Protein AF-A0A0D1M1W9-F1 (afdb_monomer)

Nearest PDB structures (foldseek):
  8r5s-assembly1_B  TM=3.677E-01  e=4.700E-01  unidentified
  8snb-assembly1_1G  TM=4.280E-01  e=1.128E+00  Strongylocentrotus purpuratus
  8snb-assembly1_8F  TM=6.074E-01  e=5.890E+00  Strongylocentrotus purpuratus
  8to0-assembly1_z3  TM=3.118E-01  e=8.424E-01  Mus musculus
  8otz-assembly1_DW  TM=3.446E-01  e=8.691E+00  Bos taurus

Radius of gyration: 68.88 Å; Cα contacts (8 Å, |Δi|>4): 2007; chains: 1; bounding box: 196×87×251 Å

Secondary structure (DSSP, 8-state):
---------------------------------------------------------------------------PPPPBGGG-SBTTTT--EEEEEGGGHHHHEEEEETT-EEEEEEETTEEEEEEEEE-SSTT-EEEEEESSPEETTS-EEEEEEEEES---BPPPTTT---B---SEEEEEEESS-GGGTTTSS-SGGGTTTS--SSSPPPTT-EEEEEE-S--TTS-TT--------SSSPPP---EEEEEEEB-TT-PBPPP-SSTTEEEE-TTTHHHHH--B-SS---TT--S-SBTTB-SEEEEEEEEEEEETTEEEEEEEETTSS-EEEEEEE-BTTBBSEEEEEEEEE-SSS---EEEEEEEEEEEPPEEEEEEEEE-TTSPBPTT-PPEEEEEETT-EEEEE-TTPPP--SSSEEEEEPPPBTTEEEEEEEETTTTB-SSPEEPPSSGGG-EEEEEEEE-EEEEEEEE-TTS-EEEEEEEEEE-STT----TTS--STTHHHHHHHHHHHHHHTTEEEEEEEESSTTS-SEEESSSTT----SS-EEEEEEEEE---EEEEEEEPPTT--HHHHHHHHHHHTTS--EEE---SS---S---PPPTT-EEEEE-TT--EEE--------PEEPTTS-EE--------SS---------B--------------------S--------S------------SS------------------------PPPTTTTSSTTSHHHHHHHHHHHH--SHHHHHHHHHHHHHHHHHHHHHHHHHHHHHHT---GGGTTSHHHHHHHHHHHHHHHHHHTT-S-HHHHHHHHHHHHHHHHHHHHHHHHHHHHHHHHHHHHHHHHHHHHHHHHHHHHHHHHHHHHSTT-HHHHHHHHHHHHHHHHHHHHHHHHHHHHHHGGG--SHHHHHHHHHHHHHHHHHHHHHHHHHHHHHHHHHHHHHHHHHHHHHHHHHHHHHHHHHHHHHHHHHHHHHHHHHHHHHHSTT-HHHHHHHHHHHHHHHHHHHHHHHHHHHHHHGGG--SHHHHHHHHHHHHHHHHHHHHHHHHHHHHHHHHHHHHHHHHHHHHHHHHHHHHHHHHHHHHHHHHHHHHHHHHHHHHHHSTT-HHHHHHHHHHHHHHHHHHHHHHHHHHHHHHHHH-SSHHHHHHHHHHHHHHHHHHHHHHHHHHHHHHHHHHHHHHHHHHHHHHHHHHHHHHHHHHHHHHHHHHHHHHTT-

Foldseek 3Di:
DDDDDDDDDDDDDDDDDDDDDDDDDDDDDDDDDDDDDDDDPDDDDDDDDDDDDDDDDDDDDDDDDPDDPPPPDDQDWFAAPQVFAALCVPDLWDKQFQVCLVVFKDKEFPQWDWDWDDDPRHIHIWIWQHALDAFGKMWMFGQFWDQQQWKKKWKKKWFFQDAWAWADADWFDTAFAFAWKWKKWAPDHRRCQRPAFGFDPSRSAADDPPGFGGAFMKIWTKGGDDDAQDAPQFFHWYYHYNPGTTRSTWIKTFMWTAHRRRHTHGDDYCPRIDIDGPVCCCQQQVKDAPDDHDSNAQEAPDSRHGGIIFIKMWIWHDDDQKIKIWIAGPVRNDIGIDIGGHDVVRSSITIIIMIGTRHPRHHTITMITGMMIIRADKEKAKEFEAEPVGHGDPPDDIGIYIYGQQAFEEEDDGPDRFDSPDRYGYHHHDDDPQKDWDAKAAFPVRHRDGTHRHHPDNNGRYMYTYIHGWAWEKEFEAEPQLHTQFIAPIDTDDDFDDAVQVVPPPDVVSVVSVVVSVVSSVVVAWDDWCFKAQDSRRPGTQGSDRRSHHDDSYYGYMYTYTHGHWWKKFKDKDAAPDDDPVRVVVRVVVVVLDDTMDTGDDPPPDPDDDPDDPPRMWMFMATPVRDTDDGDPDDDDDWDQDPVRWTFGDDDDDDPDDDDDDDDGDTDDDDYDDDDDDDDDDDDDDDDDDDDDDDDDDDDDDDDDDDDDDPDDDDDDDDDDDDDDDDDDDDDDDDDDDPPPLQQACPEPQLVVLVVQCVPDPDPVSNVVSVVSNVVSSVVQVVLQVVLLVLLVPDDPPLPCVPPQLVVLNVLLVVLSVCNRNNRHGSVSSVVSSVSNVVSSVVQVVVLVVLLVVLLVLLVVLLVLLVVLLVLLVVLLVLLVVLCVLVPPPVLSVVLSVLSVVLSVLSVVLNVLSVVLSVCSVVDSHSVSSVVSSVSSVVSSVSNVVSSVSSVVSSVVSVVVQVVLLVVLLVVLLVLLVVLLVLLVVLLVLLVVLLVLLVVLCVLVVPDPLSVVLSVQSVVLSVLSVVLSVQSVVLNVCSVVDDGSVSSVVSSVSSVVSSVSSVVSSVSSVVSSVRSVVVQVVVLVVLLVVLLVLLVVLLVVLVVLLVLLVVLLVLLVVLCVLVPPDPLSVVLSVLSVVLSVLSVVLSVQSVVLSVQSVPDPGSVSVVVSSVSSVVSSVSSNVSSVSSVVSSVRSVVVSVVVVVVVVVVVVVVVVVVVVVVVVVVVVVVVVVVVVD

Structure (mmCIF, N/CA/C/O backbone):
data_AF-A0A0D1M1W9-F1
#
_entry.id   AF-A0A0D1M1W9-F1
#
loop_
_atom_site.group_PDB
_atom_site.id
_atom_site.type_symbol
_atom_site.label_atom_id
_atom_site.label_alt_id
_atom_site.label_comp_id
_atom_site.label_asym_id
_atom_site.label_entity_id
_atom_site.label_seq_id
_atom_site.pdbx_PDB_ins_code
_atom_site.Cartn_x
_atom_site.Cartn_y
_atom_site.Cartn_z
_atom_site.occupancy
_atom_site.B_iso_or_equiv
_atom_site.auth_seq_id
_atom_site.auth_comp_id
_atom_site.auth_asym_id
_atom_site.auth_atom_id
_atom_site.pdbx_PDB_model_num
ATOM 1 N N . MET A 1 1 ? -2.662 -47.497 5.600 1.00 35.19 1 MET A N 1
ATOM 2 C CA . MET A 1 1 ? -2.460 -48.703 6.442 1.00 35.19 1 MET A CA 1
ATOM 3 C C . MET A 1 1 ? -0.996 -49.096 6.276 1.00 35.19 1 MET A C 1
ATOM 5 O O . MET A 1 1 ? -0.495 -48.816 5.199 1.00 35.19 1 MET A O 1
ATOM 9 N N . GLU A 1 2 ? -0.345 -49.664 7.303 1.00 32.19 2 GLU A N 1
ATOM 10 C CA . GLU A 1 2 ? 1.133 -49.651 7.502 1.00 32.19 2 GLU A CA 1
ATOM 11 C C . GLU A 1 2 ? 1.659 -48.233 7.826 1.00 32.19 2 GLU A C 1
ATOM 13 O O . GLU A 1 2 ? 1.337 -47.288 7.114 1.00 32.19 2 GLU A O 1
ATOM 18 N N . LYS A 1 3 ? 2.343 -47.923 8.940 1.00 35.00 3 LYS A N 1
ATOM 19 C CA . LYS A 1 3 ? 2.763 -48.664 10.156 1.00 35.00 3 LYS A CA 1
ATOM 20 C C . LYS A 1 3 ? 4.053 -49.512 10.102 1.00 35.00 3 LYS A C 1
ATOM 22 O O . LYS A 1 3 ? 3.972 -50.733 10.041 1.00 35.00 3 LYS A O 1
ATOM 27 N N . ASN A 1 4 ? 5.207 -48.845 10.222 1.00 31.33 4 ASN A N 1
ATOM 28 C CA . ASN A 1 4 ? 6.340 -49.133 11.139 1.00 31.33 4 ASN A CA 1
ATOM 29 C C . ASN A 1 4 ? 7.477 -48.132 10.822 1.00 31.33 4 ASN A C 1
ATOM 31 O O . ASN A 1 4 ? 7.786 -47.922 9.657 1.00 31.33 4 ASN A O 1
ATOM 35 N N . ASP A 1 5 ? 7.979 -47.315 11.748 1.00 31.59 5 ASP A N 1
ATOM 36 C CA . ASP A 1 5 ? 8.754 -47.579 12.981 1.00 31.59 5 ASP A CA 1
ATOM 37 C C . ASP A 1 5 ? 10.281 -47.717 12.780 1.00 31.59 5 ASP A C 1
ATOM 39 O O . ASP A 1 5 ? 10.784 -48.680 12.213 1.00 31.59 5 ASP A O 1
ATOM 43 N N . PHE A 1 6 ? 10.990 -46.756 13.388 1.00 26.88 6 PHE A N 1
ATOM 44 C CA . PHE A 1 6 ? 12.354 -46.807 13.938 1.00 26.88 6 PHE A CA 1
ATOM 45 C C . PHE A 1 6 ? 13.561 -47.246 13.079 1.00 26.88 6 PHE A C 1
ATOM 47 O O . PHE A 1 6 ? 13.914 -48.420 13.007 1.00 26.88 6 PHE A O 1
ATOM 54 N N . ALA A 1 7 ? 14.400 -46.253 12.755 1.00 30.12 7 ALA A N 1
ATOM 55 C CA . ALA A 1 7 ? 15.858 -46.379 12.868 1.00 30.12 7 ALA A CA 1
ATOM 56 C C . ALA A 1 7 ? 16.458 -45.126 13.544 1.00 30.12 7 ALA A C 1
ATOM 58 O O . ALA A 1 7 ? 16.320 -44.008 13.057 1.00 30.12 7 ALA A O 1
ATOM 59 N N . LYS A 1 8 ? 17.106 -45.313 14.701 1.00 29.50 8 LYS A N 1
ATOM 60 C CA . LYS A 1 8 ? 17.846 -44.279 15.452 1.00 29.50 8 LYS A CA 1
ATOM 61 C C . LYS A 1 8 ? 19.332 -44.314 15.062 1.00 29.50 8 LYS A C 1
ATOM 63 O O . LYS A 1 8 ? 19.862 -45.414 14.942 1.00 29.50 8 LYS A O 1
ATOM 68 N N . ALA A 1 9 ? 20.024 -43.167 15.094 1.00 30.64 9 ALA A N 1
ATOM 69 C CA . ALA A 1 9 ? 20.958 -42.806 16.189 1.00 30.64 9 ALA A CA 1
ATOM 70 C C . ALA A 1 9 ? 22.196 -41.976 15.767 1.00 30.64 9 ALA A C 1
ATOM 72 O O . ALA A 1 9 ? 22.865 -42.324 14.803 1.00 30.64 9 ALA A O 1
ATOM 73 N N . ASN A 1 10 ? 22.590 -41.056 16.672 1.00 31.59 10 ASN A N 1
ATOM 74 C CA . ASN A 1 10 ? 23.969 -40.595 16.972 1.00 31.59 10 ASN A CA 1
ATOM 75 C C . ASN A 1 10 ? 24.732 -39.741 15.931 1.00 31.59 10 ASN A C 1
ATOM 77 O O . ASN A 1 10 ? 24.604 -39.957 14.738 1.00 31.59 10 ASN A O 1
ATOM 81 N N . THR A 1 11 ? 25.591 -38.768 16.292 1.00 29.55 11 THR A N 1
ATOM 82 C CA . THR A 1 11 ? 26.096 -38.176 17.577 1.00 29.55 11 THR A CA 1
ATOM 83 C C . THR A 1 11 ? 26.602 -36.743 17.262 1.00 29.55 11 THR A C 1
ATOM 85 O O . THR A 1 11 ? 26.984 -36.527 16.120 1.00 29.55 11 THR A O 1
ATOM 88 N N . GLN A 1 12 ? 26.738 -35.731 18.138 1.00 29.47 12 GLN A N 1
ATOM 89 C CA . GLN A 1 12 ? 26.543 -35.506 19.593 1.00 29.47 12 GLN A CA 1
ATOM 90 C C . GLN A 1 12 ? 26.254 -33.986 19.807 1.00 29.47 12 GLN A C 1
ATOM 92 O O . GLN A 1 12 ? 26.530 -33.192 18.919 1.00 29.47 12 GLN A O 1
ATOM 97 N N . GLN A 1 13 ? 25.547 -33.525 20.850 1.00 30.16 13 GLN A N 1
ATOM 98 C CA . GLN A 1 13 ? 26.060 -32.999 22.147 1.00 30.16 13 GLN A CA 1
ATOM 99 C C . GLN A 1 13 ? 27.366 -32.169 22.064 1.00 30.16 13 GLN A C 1
ATOM 101 O O . GLN A 1 13 ? 28.331 -32.616 21.465 1.00 30.16 13 GLN A O 1
ATOM 106 N N . ALA A 1 14 ? 27.532 -31.001 22.696 1.00 31.69 14 ALA A N 1
ATOM 107 C CA . ALA A 1 14 ? 26.959 -30.433 23.933 1.00 31.69 14 ALA A CA 1
ATOM 108 C C . ALA A 1 14 ? 27.249 -28.897 23.973 1.00 31.69 14 ALA A C 1
ATOM 110 O O . ALA A 1 14 ? 28.055 -28.446 23.170 1.00 31.69 14 ALA A O 1
ATOM 111 N N . LYS A 1 15 ? 26.752 -28.014 24.865 1.00 29.53 15 LYS A N 1
ATOM 112 C CA . LYS A 1 15 ? 25.873 -28.026 26.071 1.00 29.53 15 LYS A CA 1
ATOM 113 C C . LYS A 1 15 ? 25.533 -26.550 26.408 1.00 29.53 15 LYS A C 1
ATOM 115 O O . LYS A 1 15 ? 26.436 -25.739 26.288 1.00 29.53 15 LYS A O 1
ATOM 120 N N . HIS A 1 16 ? 24.366 -26.228 26.989 1.00 26.45 16 HIS A N 1
ATOM 121 C CA . HIS A 1 16 ? 24.239 -25.395 28.214 1.00 26.45 16 HIS A CA 1
ATOM 122 C C . HIS A 1 16 ? 22.791 -25.408 28.750 1.00 26.45 16 HIS A C 1
ATOM 124 O O . HIS A 1 16 ? 21.833 -25.458 27.989 1.00 26.45 16 HIS A O 1
ATOM 130 N N . ARG A 1 17 ? 22.635 -25.434 30.082 1.00 26.19 17 ARG A N 1
ATOM 131 C CA . ARG A 1 17 ? 21.345 -25.564 30.790 1.00 26.19 17 ARG A CA 1
ATOM 132 C C . ARG A 1 17 ? 20.816 -24.197 31.233 1.00 26.19 17 ARG A C 1
ATOM 134 O O . ARG A 1 17 ? 21.613 -23.387 31.701 1.00 26.19 17 ARG A O 1
ATOM 141 N N . ARG A 1 18 ? 19.491 -24.030 31.295 1.00 25.98 18 ARG A N 1
ATOM 142 C CA . ARG A 1 18 ? 18.829 -23.235 32.348 1.00 25.98 18 ARG A CA 1
ATOM 143 C C . ARG A 1 18 ? 17.711 -24.070 32.975 1.00 25.98 18 ARG A C 1
ATOM 145 O O . ARG A 1 18 ? 17.101 -24.891 32.299 1.00 25.98 18 ARG A O 1
ATOM 152 N N . MET A 1 19 ? 17.564 -23.956 34.292 1.00 23.31 19 MET A N 1
ATOM 153 C CA . MET A 1 19 ? 16.685 -24.799 35.108 1.00 23.31 19 MET A CA 1
ATOM 154 C C . MET A 1 19 ? 15.285 -24.199 35.205 1.00 23.31 19 MET A C 1
ATOM 156 O O . MET A 1 19 ? 15.150 -22.993 35.384 1.00 23.31 19 MET A O 1
ATOM 160 N N . TRP A 1 20 ? 14.268 -25.060 35.194 1.00 21.84 20 TRP A N 1
ATOM 161 C CA . TRP A 1 20 ? 13.019 -24.780 35.898 1.00 21.84 20 TRP A CA 1
ATOM 162 C C . TRP A 1 20 ? 13.260 -24.865 37.409 1.00 21.84 20 TRP A C 1
ATOM 164 O O . TRP A 1 20 ? 13.904 -25.805 37.878 1.00 21.84 20 TRP A O 1
ATOM 174 N N . VAL A 1 21 ? 12.701 -23.919 38.163 1.00 23.31 21 VAL A N 1
ATOM 175 C CA . VAL A 1 21 ? 12.496 -24.031 39.611 1.00 23.31 21 VAL A CA 1
ATOM 176 C C . VAL A 1 21 ? 11.082 -23.546 39.908 1.00 23.31 21 VAL A C 1
ATOM 178 O O . VAL A 1 21 ? 10.746 -22.403 39.615 1.00 23.31 21 VAL A O 1
ATOM 181 N N . THR A 1 22 ? 10.269 -24.419 40.496 1.00 31.30 22 THR A N 1
ATOM 182 C CA . THR A 1 22 ? 8.905 -24.120 40.944 1.00 31.30 22 THR A CA 1
ATOM 183 C C . THR A 1 22 ? 8.871 -24.175 42.469 1.00 31.30 22 THR A C 1
ATOM 185 O O . THR A 1 22 ? 9.032 -25.256 43.027 1.00 31.30 22 THR A O 1
ATOM 188 N N . ALA A 1 23 ? 8.702 -23.019 43.118 1.00 26.28 23 ALA A N 1
ATOM 189 C CA . ALA A 1 23 ? 8.262 -22.793 44.507 1.00 26.28 23 ALA A CA 1
ATOM 190 C C . ALA A 1 23 ? 8.561 -21.321 44.867 1.00 26.28 23 ALA A C 1
ATOM 192 O O . ALA A 1 23 ? 9.644 -20.838 44.557 1.00 26.28 23 ALA A O 1
ATOM 193 N N . GLY A 1 24 ? 7.698 -20.561 45.537 1.00 23.81 24 GLY A N 1
ATOM 194 C CA . GLY A 1 24 ? 6.310 -20.810 45.925 1.00 23.81 24 GLY A CA 1
ATOM 195 C C . GLY A 1 24 ? 5.751 -19.553 46.603 1.00 23.81 24 GLY A C 1
ATOM 196 O O . GLY A 1 24 ? 6.483 -18.871 47.319 1.00 23.81 24 GLY A O 1
ATOM 197 N N . MET A 1 25 ? 4.480 -19.220 46.370 1.00 23.59 25 MET A N 1
ATOM 198 C CA . MET A 1 25 ? 3.823 -18.105 47.062 1.00 23.59 25 MET A CA 1
ATOM 199 C C . MET A 1 25 ? 3.428 -18.521 48.482 1.00 23.59 25 MET A C 1
ATOM 201 O O . MET A 1 25 ? 2.660 -19.462 48.666 1.00 23.59 25 MET A O 1
ATOM 205 N N . THR A 1 26 ? 3.892 -17.772 49.480 1.00 25.50 26 THR A N 1
ATOM 206 C CA . THR A 1 26 ? 3.342 -17.781 50.844 1.00 25.50 26 THR A CA 1
ATOM 207 C C . THR A 1 26 ? 3.127 -16.347 51.298 1.00 25.50 26 THR A C 1
ATOM 209 O O . THR A 1 26 ? 4.056 -15.543 51.267 1.00 25.50 26 THR A O 1
ATOM 212 N N . ALA A 1 27 ? 1.898 -16.032 51.700 1.00 27.72 27 ALA A N 1
ATOM 213 C CA . ALA A 1 27 ? 1.485 -14.697 52.114 1.00 27.72 27 ALA A CA 1
ATOM 214 C C . ALA A 1 27 ? 1.950 -14.345 53.537 1.00 27.72 27 ALA A C 1
ATOM 216 O O . ALA A 1 27 ? 1.935 -15.212 54.412 1.00 27.72 27 ALA A O 1
ATOM 217 N N . LEU A 1 28 ? 2.234 -13.058 53.787 1.00 21.28 28 LEU A N 1
ATOM 218 C CA . LEU A 1 28 ? 1.908 -12.412 55.065 1.00 21.28 28 LEU A CA 1
ATOM 219 C C . LEU A 1 28 ? 1.826 -10.870 54.952 1.00 21.28 28 LEU A C 1
ATOM 221 O O . LEU A 1 28 ? 2.777 -10.206 54.552 1.00 21.28 28 LEU A O 1
ATOM 225 N N . THR A 1 29 ? 0.651 -10.358 55.325 1.00 23.97 29 THR A N 1
ATOM 226 C CA . THR A 1 29 ? 0.277 -9.083 55.991 1.00 23.97 29 THR A CA 1
ATOM 227 C C . THR A 1 29 ? 1.443 -8.276 56.628 1.00 23.97 29 THR A C 1
ATOM 229 O O . THR A 1 29 ? 2.391 -8.874 57.122 1.00 23.97 29 THR A O 1
ATOM 232 N N . VAL A 1 30 ? 1.458 -6.932 56.750 1.00 25.84 30 VAL A N 1
ATOM 233 C CA . VAL A 1 30 ? 0.397 -5.942 57.085 1.00 25.84 30 VAL A CA 1
ATOM 234 C C . VAL A 1 30 ? 0.710 -4.556 56.476 1.00 25.84 30 VAL A C 1
ATOM 236 O O . VAL A 1 30 ? 1.874 -4.184 56.375 1.00 25.84 30 VAL A O 1
ATOM 239 N N . GLY A 1 31 ? -0.320 -3.787 56.095 1.00 23.44 31 GLY A N 1
ATOM 240 C CA . GLY A 1 31 ? -0.188 -2.534 55.334 1.00 23.44 31 GLY A CA 1
ATOM 241 C C . GLY A 1 31 ? 0.051 -1.213 56.085 1.00 23.44 31 GLY A C 1
ATOM 242 O O . GLY A 1 31 ? 0.270 -1.171 57.293 1.00 23.44 31 GLY A O 1
ATOM 243 N N . ALA A 1 32 ? -0.052 -0.121 55.318 1.00 24.72 32 ALA A N 1
ATOM 244 C CA . ALA A 1 32 ? -0.310 1.248 55.769 1.00 24.72 32 ALA A CA 1
ATOM 245 C C . ALA A 1 32 ? -0.929 2.071 54.615 1.00 24.72 32 ALA A C 1
ATOM 247 O O . ALA A 1 32 ? -0.526 1.937 53.463 1.00 24.72 32 ALA A O 1
ATOM 248 N N . SER A 1 33 ? -1.919 2.904 54.930 1.00 24.53 33 SER A N 1
ATOM 249 C CA . SER A 1 33 ? -2.661 3.792 54.016 1.00 24.53 33 SER A CA 1
ATOM 250 C C . SER A 1 33 ? -1.953 5.129 53.753 1.00 24.53 33 SER A C 1
ATOM 252 O O . SER A 1 33 ? -1.326 5.616 54.687 1.00 24.53 33 SER A O 1
ATOM 254 N N . VAL A 1 34 ? -2.207 5.795 52.611 1.00 24.09 34 VAL A N 1
ATOM 255 C CA . VAL A 1 34 ? -2.674 7.210 52.528 1.00 24.09 34 VAL A CA 1
ATOM 256 C C . VAL A 1 34 ? -3.257 7.523 51.127 1.00 24.09 34 VAL A C 1
ATOM 258 O O . VAL A 1 34 ? -2.699 7.143 50.108 1.00 24.09 34 VAL A O 1
ATOM 261 N N . ALA A 1 35 ? -4.388 8.235 51.158 1.00 25.69 35 ALA A N 1
ATOM 262 C CA . ALA A 1 35 ? -5.259 8.817 50.126 1.00 25.69 35 ALA A CA 1
ATOM 263 C C . ALA A 1 35 ? -4.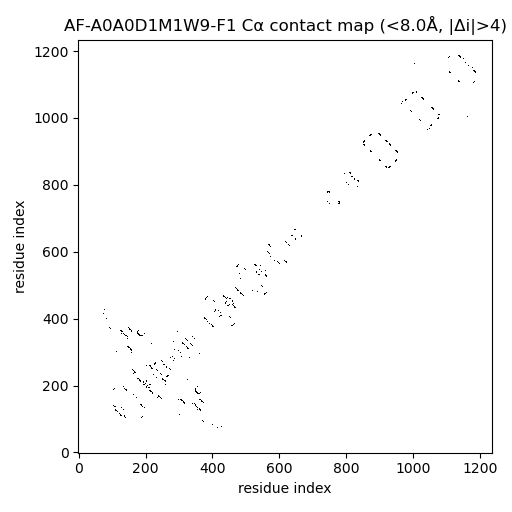731 9.232 48.726 1.00 25.69 35 ALA A C 1
ATOM 265 O O . ALA A 1 35 ? -3.692 9.874 48.587 1.00 25.69 35 ALA A O 1
ATOM 266 N N . GLY A 1 36 ? -5.615 9.045 47.733 1.00 23.83 36 GLY A N 1
ATOM 267 C CA . GLY A 1 36 ? -5.813 9.911 46.556 1.00 23.83 36 GLY A CA 1
ATOM 268 C C . GLY A 1 36 ? -7.254 10.476 46.568 1.00 23.83 36 GLY A C 1
ATOM 269 O O . GLY A 1 36 ? -8.095 9.897 47.258 1.00 23.83 36 GLY A O 1
ATOM 270 N N . PRO A 1 37 ? -7.544 11.621 45.918 1.00 31.91 37 PRO A N 1
ATOM 271 C CA . PRO A 1 37 ? -8.688 12.457 46.284 1.00 31.91 37 PRO A CA 1
ATOM 272 C C . PRO A 1 37 ? -10.048 12.002 45.741 1.00 31.91 37 PRO A C 1
ATOM 274 O O . PRO A 1 37 ? -10.193 11.511 44.625 1.00 31.91 37 PRO A O 1
ATOM 277 N N . GLU A 1 38 ? -11.045 12.269 46.571 1.00 25.73 38 GLU A N 1
ATOM 278 C CA . GLU A 1 38 ? -12.472 12.037 46.394 1.00 25.73 38 GLU A CA 1
ATOM 279 C C . GLU A 1 38 ? -13.109 13.167 45.557 1.00 25.73 38 GLU A C 1
ATOM 281 O O . GLU A 1 38 ? -12.855 14.345 45.813 1.00 25.73 38 GLU A O 1
ATOM 286 N N . ILE A 1 39 ? -13.957 12.826 44.580 1.00 26.89 39 ILE A N 1
ATOM 287 C CA . ILE A 1 39 ? -14.916 13.766 43.977 1.00 26.89 39 ILE A CA 1
ATOM 288 C C . ILE A 1 39 ? -16.311 13.171 44.170 1.00 26.89 39 ILE A C 1
ATOM 290 O O . ILE A 1 39 ? -16.714 12.263 43.446 1.00 26.89 39 ILE A O 1
ATOM 294 N N . LEU A 1 40 ? -17.037 13.689 45.166 1.00 25.69 40 LEU A N 1
ATOM 295 C CA . LEU A 1 40 ? -18.496 13.600 45.193 1.00 25.69 40 LEU A CA 1
ATOM 296 C C . LEU A 1 40 ? -19.038 14.427 44.026 1.00 25.69 40 LEU A C 1
ATOM 298 O O . LEU A 1 40 ? -18.644 15.584 43.874 1.00 25.69 40 LEU A O 1
ATOM 302 N N . ASP A 1 41 ? -20.001 13.878 43.291 1.00 27.92 41 ASP A N 1
ATOM 303 C CA . ASP A 1 41 ? -20.939 14.691 42.518 1.00 27.92 41 ASP A CA 1
ATOM 304 C C . ASP A 1 41 ? -22.270 14.701 43.285 1.00 27.92 41 ASP A C 1
ATOM 306 O O . ASP A 1 41 ? -22.981 13.696 43.375 1.00 27.92 41 ASP A O 1
ATOM 310 N N . GLU A 1 42 ? -22.538 15.814 43.970 1.00 26.59 42 GLU A N 1
ATOM 311 C CA . GLU A 1 42 ? -23.671 15.962 44.883 1.00 26.59 42 GLU A CA 1
ATOM 312 C C . GLU A 1 42 ? -24.929 16.372 44.103 1.00 26.59 42 GLU A C 1
ATOM 314 O O . GLU A 1 42 ? -25.003 17.455 43.520 1.00 26.59 42 GLU A O 1
ATOM 319 N N . VAL A 1 43 ? -25.958 15.521 44.118 1.00 29.52 43 VAL A N 1
ATOM 320 C CA . VAL A 1 43 ? -27.257 15.837 43.509 1.00 29.52 43 VAL A CA 1
ATOM 321 C C . VAL A 1 43 ? -27.964 16.918 44.332 1.00 29.52 43 VAL A C 1
ATOM 323 O O . VAL A 1 43 ? -28.601 16.622 45.342 1.00 29.52 43 VAL A O 1
ATOM 326 N N . GLN A 1 44 ? -27.907 18.167 43.865 1.00 26.56 44 GLN A N 1
ATOM 327 C CA . GLN A 1 44 ? -28.711 19.278 44.382 1.00 26.56 44 GLN A CA 1
ATOM 328 C C . GLN A 1 44 ? -29.700 19.778 43.324 1.00 26.56 44 GLN A C 1
ATOM 330 O O . GLN A 1 44 ? -29.335 20.290 42.266 1.00 26.56 44 GLN A O 1
ATOM 335 N N . THR A 1 45 ? -30.987 19.629 43.629 1.00 31.41 45 THR A N 1
ATOM 336 C CA . THR A 1 45 ? -32.106 20.171 42.853 1.00 31.41 45 THR A CA 1
ATOM 337 C C . THR A 1 45 ? -32.432 21.600 43.281 1.00 31.41 45 THR A C 1
ATOM 339 O O . THR A 1 45 ? -32.815 21.794 44.433 1.00 31.41 45 THR A O 1
ATOM 342 N N . GLU A 1 46 ? -32.469 22.560 42.353 1.00 27.58 46 GLU A N 1
ATOM 343 C CA . GLU A 1 46 ? -33.257 23.791 42.532 1.00 27.58 46 GLU A CA 1
ATOM 344 C C . GLU A 1 46 ? -34.109 24.132 41.295 1.00 27.58 46 GLU A C 1
ATOM 346 O O . GLU A 1 46 ? -33.742 23.886 40.146 1.00 27.58 46 GLU A O 1
ATOM 351 N N . LEU A 1 47 ? -35.300 24.673 41.565 1.00 32.44 47 LEU A N 1
ATOM 352 C CA . LEU A 1 47 ? -36.353 25.037 40.610 1.00 32.44 47 LEU A CA 1
ATOM 353 C C . LEU A 1 47 ? -36.314 26.550 40.330 1.00 32.44 47 LEU A C 1
ATOM 355 O O . LEU A 1 47 ? -36.174 27.321 41.277 1.00 32.44 47 LEU A O 1
ATOM 359 N N . GLY A 1 48 ? -36.546 27.015 39.088 1.00 25.02 48 GLY A N 1
ATOM 360 C CA . GLY A 1 48 ? -36.546 28.473 38.851 1.00 25.02 48 GLY A CA 1
ATOM 361 C C . GLY A 1 48 ? -36.873 29.053 37.463 1.00 25.02 48 GLY A C 1
ATOM 362 O O . GLY A 1 48 ? -36.055 29.779 36.920 1.00 25.02 48 GLY A O 1
ATOM 363 N N . ASN A 1 49 ? -38.118 28.888 36.995 1.00 27.48 49 ASN A N 1
ATOM 364 C CA . ASN A 1 49 ? -38.898 29.865 36.191 1.00 27.48 49 ASN A CA 1
ATOM 365 C C . ASN A 1 49 ? -38.607 30.196 34.692 1.00 27.48 49 ASN A C 1
ATOM 367 O O . ASN A 1 49 ? -37.554 30.689 34.308 1.00 27.48 49 ASN A O 1
ATOM 371 N N . ASN A 1 50 ? -39.725 30.164 33.940 1.00 27.83 50 ASN A N 1
ATOM 372 C CA . ASN A 1 50 ? -40.156 31.023 32.812 1.00 27.83 50 ASN A CA 1
ATOM 373 C C . ASN A 1 50 ? -39.776 30.737 31.333 1.00 27.83 50 ASN A C 1
ATOM 375 O O . ASN A 1 50 ? -38.934 31.422 30.769 1.00 27.83 50 ASN A O 1
ATOM 379 N N . GLU A 1 51 ? -40.628 29.902 30.702 1.00 27.52 51 GLU A N 1
ATOM 380 C CA . GLU A 1 51 ? -41.378 30.130 29.429 1.00 27.52 51 GLU A CA 1
ATOM 381 C C . GLU A 1 51 ? -40.634 30.364 28.072 1.00 27.52 51 GLU A C 1
ATOM 383 O O . GLU A 1 51 ? -39.538 30.913 28.052 1.00 27.52 51 GLU A O 1
ATOM 388 N N . PRO A 1 52 ? -41.249 30.068 26.892 1.00 38.16 52 PRO A N 1
ATOM 389 C CA . PRO A 1 52 ? -42.555 29.444 26.663 1.00 38.16 52 PRO A CA 1
ATOM 390 C C . PRO A 1 52 ? -42.561 28.160 25.810 1.00 38.16 52 PRO A C 1
ATOM 392 O O . PRO A 1 52 ? -41.650 27.845 25.046 1.00 38.16 52 PRO A O 1
ATOM 395 N N . ARG A 1 53 ? -43.687 27.444 25.900 1.00 30.89 53 ARG A N 1
ATOM 396 C CA . ARG A 1 53 ? -44.032 26.268 25.082 1.00 30.89 53 ARG A CA 1
ATOM 397 C C . ARG A 1 53 ? -44.043 26.559 23.575 1.00 30.89 53 ARG A C 1
ATOM 399 O O . ARG A 1 53 ? -44.637 27.541 23.139 1.00 30.89 53 ARG A O 1
ATOM 406 N N . THR A 1 54 ? -43.637 25.568 22.780 1.00 29.02 54 THR A N 1
ATOM 407 C CA . THR A 1 54 ? -44.297 25.271 21.495 1.00 29.02 54 THR A CA 1
ATOM 408 C C . THR A 1 54 ? -44.845 23.843 21.509 1.00 29.02 54 THR A C 1
ATOM 410 O O . THR A 1 54 ? -44.294 22.943 22.138 1.00 29.02 54 THR A O 1
ATOM 413 N N . THR A 1 55 ? -46.020 23.662 20.913 1.00 26.80 55 THR A N 1
ATOM 414 C CA . THR A 1 55 ? -46.822 22.434 20.982 1.00 26.80 55 THR A CA 1
ATOM 415 C C . THR A 1 55 ? -46.452 21.440 19.890 1.00 26.80 55 THR A C 1
ATOM 417 O O . THR A 1 55 ? -46.499 21.801 18.716 1.00 26.80 55 THR A O 1
ATOM 420 N N . VAL A 1 56 ? -46.256 20.171 20.254 1.00 26.83 56 VAL A N 1
ATOM 421 C CA . VAL A 1 56 ? -46.379 19.043 19.317 1.00 26.83 56 VAL A CA 1
ATOM 422 C C . VAL A 1 56 ? -47.573 18.188 19.732 1.00 26.83 56 VAL A C 1
ATOM 424 O O . VAL A 1 56 ? -47.798 17.919 20.913 1.00 26.83 56 VAL A O 1
ATOM 427 N N . THR A 1 57 ? -48.390 17.832 18.747 1.00 27.64 57 THR A N 1
ATOM 428 C CA . THR A 1 57 ? -49.643 17.098 18.911 1.00 27.64 57 THR A CA 1
ATOM 429 C C . THR A 1 57 ? -49.419 15.642 19.300 1.00 27.64 57 THR A C 1
ATOM 431 O O . THR A 1 57 ? -48.551 14.960 18.764 1.00 27.64 57 THR A O 1
ATOM 434 N N . LYS A 1 58 ? -50.266 15.164 20.212 1.00 27.45 58 LYS A N 1
ATOM 435 C CA . LYS A 1 58 ? -50.367 13.766 20.626 1.00 27.45 58 LYS A CA 1
ATOM 436 C C . LYS A 1 58 ? -50.891 12.918 19.465 1.00 27.45 58 LYS A C 1
ATOM 438 O O . LYS A 1 58 ? -52.033 13.125 19.062 1.00 27.45 58 LYS A O 1
ATOM 443 N N . ASP A 1 59 ? -50.110 11.942 19.017 1.00 27.27 59 ASP A N 1
ATOM 444 C CA . ASP A 1 59 ? -50.617 10.831 18.209 1.00 27.27 59 ASP A CA 1
ATOM 445 C C . ASP A 1 59 ? -50.289 9.480 18.865 1.00 27.27 59 ASP A C 1
ATOM 447 O O . ASP A 1 59 ? -49.445 9.397 19.761 1.00 27.27 59 ASP A O 1
ATOM 451 N N . SER A 1 60 ? -51.055 8.447 18.521 1.00 34.59 60 SER A N 1
ATOM 452 C CA . SER A 1 60 ? -51.348 7.336 19.434 1.00 34.59 60 SER A CA 1
ATOM 453 C C . SER A 1 60 ? -50.892 5.983 18.888 1.00 34.59 60 SER A C 1
ATOM 455 O O . SER A 1 60 ? -51.570 5.415 18.037 1.00 34.59 60 SER A O 1
ATOM 457 N N . SER A 1 61 ? -49.810 5.406 19.424 1.00 29.53 61 SER A N 1
ATOM 458 C CA . SER A 1 61 ? -49.524 3.957 19.356 1.00 29.53 61 SER A CA 1
ATOM 459 C C . SER A 1 61 ? -48.439 3.538 20.364 1.00 29.53 61 SER A C 1
ATOM 461 O O . SER A 1 61 ? -47.515 4.317 20.598 1.00 29.53 61 SER A O 1
ATOM 463 N N . PRO A 1 62 ? -48.528 2.342 20.981 1.00 35.44 62 PRO A N 1
ATOM 464 C CA . PRO A 1 62 ? -47.547 1.867 21.955 1.00 35.44 62 PRO A CA 1
ATOM 465 C C . PRO A 1 62 ? -46.460 0.946 21.357 1.00 35.44 62 PRO A C 1
ATOM 467 O O . PRO A 1 62 ? -46.749 0.112 20.505 1.00 35.44 62 PRO A O 1
ATOM 470 N N . LEU A 1 63 ? -45.269 1.015 21.971 1.00 31.27 63 LEU A N 1
ATOM 471 C CA . LEU A 1 63 ? -44.182 0.014 22.013 1.00 31.27 63 LEU A CA 1
ATOM 472 C C . LEU A 1 63 ? -43.222 -0.167 20.806 1.00 31.27 63 LEU A C 1
ATOM 474 O O . LEU A 1 63 ? -43.582 -0.105 19.639 1.00 31.27 63 LEU A O 1
ATOM 478 N N . VAL A 1 64 ? -41.982 -0.520 21.191 1.00 28.45 64 VAL A N 1
ATOM 479 C CA . VAL A 1 64 ? -40.843 -1.079 20.419 1.00 28.45 64 VAL A CA 1
ATOM 480 C C . VAL A 1 64 ? -39.986 -0.136 19.548 1.00 28.45 64 VAL A C 1
ATOM 482 O O . VAL A 1 64 ? -39.985 -0.219 18.323 1.00 28.45 64 VAL A O 1
ATOM 485 N N . LYS A 1 65 ? -39.091 0.622 20.203 1.00 25.55 65 LYS A N 1
ATOM 486 C CA . LYS A 1 65 ? -37.621 0.459 20.053 1.00 25.55 65 LYS A CA 1
ATOM 487 C C . LYS A 1 65 ? -36.863 1.323 21.074 1.00 25.55 65 LYS A C 1
ATOM 489 O O . LYS A 1 65 ? -36.832 2.542 20.946 1.00 25.55 65 LYS A O 1
ATOM 494 N N . VAL A 1 66 ? -36.197 0.699 22.049 1.00 30.98 66 VAL A N 1
ATOM 495 C CA . VAL A 1 66 ? -35.087 1.354 22.767 1.00 30.98 66 VAL A CA 1
ATOM 496 C C . VAL A 1 66 ? -33.845 1.121 21.918 1.00 30.98 66 VAL A C 1
ATOM 498 O O . VAL A 1 66 ? -33.256 0.047 21.934 1.00 30.98 66 VAL A O 1
ATOM 501 N N . GLY A 1 67 ? -33.534 2.099 21.077 1.00 33.69 67 GLY A N 1
ATOM 502 C CA . GLY A 1 67 ? -32.492 1.986 20.064 1.00 33.69 67 GLY A CA 1
ATOM 503 C C . GLY A 1 67 ? -32.374 3.293 19.301 1.00 33.69 67 GLY A C 1
ATOM 504 O O . GLY A 1 67 ? -32.928 3.400 18.212 1.00 33.69 67 GLY A O 1
ATOM 505 N N . ASN A 1 68 ? -31.762 4.280 19.967 1.00 27.88 68 ASN A N 1
ATOM 506 C CA . ASN A 1 68 ? -31.063 5.462 19.441 1.00 27.88 68 ASN A CA 1
ATOM 507 C C . ASN A 1 68 ? -30.899 6.495 20.574 1.00 27.88 68 ASN A C 1
ATOM 509 O O . ASN A 1 68 ? -31.598 7.507 20.615 1.00 27.88 68 ASN A O 1
ATOM 513 N N . VAL A 1 69 ? -29.945 6.268 21.487 1.00 25.97 69 VAL A N 1
ATOM 514 C CA . VAL A 1 69 ? -29.355 7.390 22.238 1.00 25.97 69 VAL A CA 1
ATOM 515 C C . VAL A 1 69 ? -28.380 8.071 21.285 1.00 25.97 69 VAL A C 1
ATOM 517 O O . VAL A 1 69 ? -27.219 7.690 21.164 1.00 25.97 69 VAL A O 1
ATOM 520 N N . LEU A 1 70 ? -28.900 9.037 20.531 1.00 27.31 70 LEU A N 1
ATOM 521 C CA . LEU A 1 70 ? -28.119 9.821 19.586 1.00 27.31 70 LEU A CA 1
ATOM 522 C C . LEU A 1 70 ? -27.250 10.815 20.372 1.00 27.31 70 LEU A C 1
ATOM 524 O O . LEU A 1 70 ? -27.712 11.903 20.726 1.00 27.31 70 LEU A O 1
ATOM 528 N N . PHE A 1 71 ? -25.996 10.446 20.652 1.00 28.77 71 PHE A N 1
ATOM 529 C CA . PHE A 1 71 ? -25.002 11.366 21.209 1.00 28.77 71 PHE A CA 1
ATOM 530 C C . PHE A 1 71 ? -24.762 12.517 20.227 1.00 28.77 71 PHE A C 1
ATOM 532 O O . PHE A 1 71 ? -23.973 12.422 19.289 1.00 28.77 71 PHE A O 1
ATOM 539 N N . SER A 1 72 ? -25.478 13.617 20.441 1.00 28.33 72 SER A N 1
ATOM 540 C CA . SER A 1 72 ? -25.385 14.807 19.604 1.00 28.33 72 SER A CA 1
ATOM 541 C C . SER A 1 72 ? -24.109 15.570 19.956 1.00 28.33 72 SER A C 1
ATOM 543 O O . SER A 1 72 ? -24.006 16.154 21.031 1.00 28.33 72 SER A O 1
ATOM 545 N N . SER A 1 73 ? -23.136 15.522 19.042 1.00 30.98 73 SER A N 1
ATOM 546 C CA . SER A 1 73 ? -21.912 16.335 19.015 1.00 30.98 73 SER A CA 1
ATOM 547 C C . SER A 1 73 ? -21.126 16.436 20.334 1.00 30.98 73 SER A C 1
ATOM 549 O O . SER A 1 73 ? -21.090 17.487 20.975 1.00 30.98 73 SER A O 1
ATOM 551 N N . ARG A 1 74 ? -20.346 15.395 20.657 1.00 27.06 74 ARG A N 1
ATOM 552 C CA . ARG A 1 74 ? -18.979 15.671 21.128 1.00 27.06 74 ARG A CA 1
ATOM 553 C C . ARG A 1 74 ? -18.162 16.079 19.906 1.00 27.06 74 ARG A C 1
ATOM 555 O O . ARG A 1 74 ? -18.201 15.376 18.900 1.00 27.06 74 ARG A O 1
ATOM 562 N N . THR A 1 75 ? -17.438 17.193 19.981 1.00 35.19 75 THR A N 1
ATOM 563 C CA . THR A 1 75 ? -16.439 17.550 18.966 1.00 35.19 75 THR A CA 1
ATOM 564 C C . THR A 1 75 ? -15.419 16.418 18.907 1.00 35.19 75 THR A C 1
ATOM 566 O O . THR A 1 75 ? -14.730 16.175 19.900 1.00 35.19 75 THR A O 1
ATOM 569 N N . ALA A 1 76 ? -15.361 15.690 17.792 1.00 42.31 76 ALA A N 1
ATOM 570 C CA . ALA A 1 76 ? -14.374 14.634 17.624 1.00 42.31 76 ALA A CA 1
ATOM 571 C C . ALA A 1 76 ? -12.975 15.259 17.698 1.00 42.31 76 ALA A C 1
ATOM 573 O O . ALA A 1 76 ? -12.703 16.265 17.036 1.00 42.31 76 ALA A O 1
ATOM 574 N N . ALA A 1 77 ? -12.097 14.686 18.523 1.00 55.03 77 ALA A N 1
ATOM 575 C CA . ALA A 1 77 ? -10.686 15.036 18.461 1.00 55.03 77 ALA A CA 1
ATOM 576 C C . ALA A 1 77 ? -10.179 14.723 17.045 1.00 55.03 77 ALA A C 1
ATOM 578 O O . ALA A 1 77 ? -10.614 13.740 16.447 1.00 55.03 77 ALA A O 1
ATOM 579 N N . ALA A 1 78 ? -9.300 15.569 16.505 1.00 57.66 78 ALA A N 1
ATOM 580 C CA . ALA A 1 78 ? -8.698 15.310 15.203 1.00 57.66 78 ALA A CA 1
ATOM 581 C C . ALA A 1 78 ? -8.052 13.921 15.208 1.00 57.66 78 ALA A C 1
ATOM 583 O O . ALA A 1 78 ? -7.284 13.612 16.120 1.00 57.66 78 ALA A O 1
ATOM 584 N N . GLU A 1 79 ? -8.357 13.098 14.208 1.00 72.25 79 GLU A N 1
ATOM 585 C CA . GLU A 1 79 ? -7.655 11.831 14.055 1.00 72.25 79 GLU A CA 1
ATOM 586 C C . GLU A 1 79 ? -6.178 12.094 13.765 1.00 72.25 79 GLU A C 1
ATOM 588 O O . GLU A 1 79 ? -5.795 13.067 13.105 1.00 72.25 79 GLU A O 1
ATOM 593 N N . THR A 1 80 ? -5.327 11.219 14.286 1.00 83.06 80 THR A N 1
ATOM 594 C CA . THR A 1 80 ? -3.895 11.274 14.024 1.00 83.06 80 THR A CA 1
ATOM 595 C C . THR A 1 80 ? -3.643 10.896 12.572 1.00 83.06 80 THR A C 1
ATOM 597 O O . THR A 1 80 ? -4.054 9.820 12.149 1.00 83.06 80 THR A O 1
ATOM 600 N N . ILE A 1 81 ? -2.924 11.741 11.823 1.00 86.00 81 ILE A N 1
ATOM 601 C CA . ILE A 1 81 ? -2.795 11.610 10.359 1.00 86.00 81 ILE A CA 1
ATOM 602 C C . ILE A 1 81 ? -2.262 10.235 9.895 1.00 86.00 81 ILE A C 1
ATOM 604 O O . ILE A 1 81 ? -2.595 9.784 8.811 1.00 86.00 81 ILE A O 1
ATOM 608 N N . ASN A 1 82 ? -1.489 9.535 10.733 1.00 86.06 82 ASN A N 1
ATOM 609 C CA . ASN A 1 82 ? -0.983 8.179 10.464 1.00 86.06 82 ASN A CA 1
ATOM 610 C C . ASN A 1 82 ? -2.067 7.092 10.369 1.00 86.06 82 ASN A C 1
ATOM 612 O O . ASN A 1 82 ? -1.812 6.043 9.787 1.00 86.06 82 ASN A O 1
ATOM 616 N N . ASN A 1 83 ? -3.234 7.311 10.978 1.00 82.00 83 ASN A N 1
ATOM 617 C CA . ASN A 1 83 ? -4.307 6.319 11.065 1.00 82.00 83 ASN A CA 1
ATOM 618 C C . ASN A 1 83 ? -5.350 6.502 9.950 1.00 82.00 83 ASN A C 1
ATOM 620 O O . ASN A 1 83 ? -6.249 5.679 9.802 1.00 82.00 83 ASN A O 1
ATOM 624 N N . VAL A 1 84 ? -5.236 7.588 9.181 1.00 82.88 84 VAL A N 1
ATOM 625 C CA . VAL A 1 84 ? -6.141 7.930 8.088 1.00 82.88 84 VAL A CA 1
ATOM 626 C C . VAL A 1 84 ? -5.546 7.393 6.792 1.00 82.88 84 VAL A C 1
ATOM 628 O O . VAL A 1 84 ? -4.418 7.724 6.446 1.00 82.88 84 VAL A O 1
ATOM 631 N N . VAL A 1 85 ? -6.315 6.584 6.066 1.00 85.94 85 VAL A N 1
ATOM 632 C CA . VAL A 1 85 ? -5.982 6.136 4.697 1.00 85.94 85 VAL A CA 1
ATOM 633 C C . VAL A 1 85 ? -6.769 6.903 3.632 1.00 85.94 85 VAL A C 1
ATOM 635 O O . VAL A 1 85 ? -6.332 7.021 2.490 1.00 85.94 85 VAL A O 1
ATOM 638 N N . ASP A 1 86 ? -7.913 7.468 4.017 1.00 87.25 86 ASP A N 1
ATOM 639 C CA . ASP A 1 86 ? -8.789 8.271 3.171 1.00 87.25 86 ASP A CA 1
ATOM 640 C C . ASP A 1 86 ? -9.476 9.346 4.022 1.00 87.25 86 ASP A C 1
ATOM 642 O O . ASP A 1 86 ? -10.198 9.034 4.971 1.00 87.25 86 ASP A O 1
ATOM 646 N N . ALA A 1 87 ? -9.257 10.614 3.680 1.00 85.12 87 ALA A N 1
ATOM 647 C CA . ALA A 1 87 ? -9.824 11.756 4.389 1.00 85.12 87 ALA A CA 1
ATOM 648 C C . ALA A 1 87 ? -11.358 11.852 4.254 1.00 85.12 87 ALA A C 1
ATOM 650 O O . ALA A 1 87 ? -12.027 12.425 5.111 1.00 85.12 87 ALA A O 1
ATOM 651 N N . ASN A 1 88 ? -11.927 11.279 3.191 1.00 83.00 88 ASN A N 1
ATOM 652 C CA . ASN A 1 88 ? -13.360 11.276 2.906 1.00 83.00 88 ASN A CA 1
ATOM 653 C C . ASN A 1 88 ? -14.065 9.982 3.365 1.00 83.00 88 ASN A C 1
ATOM 655 O O . ASN A 1 88 ? -15.272 9.839 3.147 1.00 83.00 88 ASN A O 1
ATOM 659 N N . GLY A 1 89 ? -13.346 9.045 3.998 1.00 77.38 89 GLY A N 1
ATOM 660 C CA . GLY A 1 89 ? -13.914 7.812 4.557 1.00 77.38 89 GLY A CA 1
ATOM 661 C C . GLY A 1 89 ? -14.586 6.899 3.522 1.00 77.38 89 GLY A C 1
ATOM 662 O O . GLY A 1 89 ? -15.625 6.307 3.807 1.00 77.38 89 GLY A O 1
ATOM 663 N N . GLY A 1 90 ? -14.047 6.832 2.303 1.00 77.06 90 GLY A N 1
ATOM 664 C CA . GLY A 1 90 ? -14.564 6.061 1.172 1.00 77.06 90 GLY A CA 1
ATOM 665 C C . GLY A 1 90 ? -15.701 6.734 0.397 1.00 77.06 90 GLY A C 1
ATOM 666 O O . GLY A 1 90 ? -16.155 6.189 -0.612 1.00 77.06 90 GLY A O 1
ATOM 667 N N . ASN A 1 91 ? -16.195 7.900 0.834 1.00 77.56 91 ASN A N 1
ATOM 668 C CA . ASN A 1 91 ? -17.306 8.585 0.176 1.00 77.56 91 ASN A CA 1
ATOM 669 C C . ASN A 1 91 ? -16.840 9.734 -0.730 1.00 77.56 91 ASN A C 1
ATOM 671 O O . ASN A 1 91 ? -16.751 10.890 -0.316 1.00 77.56 91 ASN A O 1
ATOM 675 N N . HIS A 1 92 ? -16.645 9.411 -2.006 1.00 81.56 92 HIS A N 1
ATOM 676 C CA . HIS A 1 92 ? -16.289 10.370 -3.058 1.00 81.56 92 HIS A CA 1
ATOM 677 C C . HIS A 1 92 ? -17.490 10.783 -3.935 1.00 81.56 92 HIS A C 1
ATOM 679 O O . HIS A 1 92 ? -17.312 11.380 -4.995 1.00 81.56 92 HIS A O 1
ATOM 685 N N . SER A 1 93 ? -18.727 10.457 -3.535 1.00 83.19 93 SER A N 1
ATOM 686 C CA . SER A 1 93 ? -19.936 10.797 -4.301 1.00 83.19 93 SER A CA 1
ATOM 687 C C . SER A 1 93 ? -20.239 12.296 -4.243 1.00 83.19 93 SER A C 1
ATOM 689 O O . SER A 1 93 ? -20.308 12.884 -3.164 1.00 83.19 93 SER A O 1
ATOM 691 N N . PHE A 1 94 ? -20.527 12.910 -5.390 1.00 84.69 94 PHE A N 1
ATOM 692 C CA . PHE A 1 94 ? -20.856 14.329 -5.497 1.00 84.69 94 PHE A CA 1
ATOM 693 C C . PHE A 1 94 ? -22.007 14.593 -6.465 1.00 84.69 94 PHE A C 1
ATOM 695 O O . PHE A 1 94 ? -22.190 13.920 -7.477 1.00 84.69 94 PHE A O 1
ATOM 702 N N . LYS A 1 95 ? -22.784 15.622 -6.130 1.00 88.12 95 LYS A N 1
ATOM 703 C CA . LYS A 1 95 ? -23.977 16.047 -6.854 1.00 88.12 95 LYS A CA 1
ATOM 704 C C . LYS A 1 95 ? -23.937 17.555 -7.025 1.00 88.12 95 LYS A C 1
ATOM 706 O O . LYS A 1 95 ? -24.094 18.291 -6.056 1.00 88.12 95 LYS A O 1
ATOM 711 N N . SER A 1 96 ? -23.729 18.007 -8.257 1.00 89.44 96 SER A N 1
ATOM 712 C CA . SER A 1 96 ? -23.858 19.415 -8.623 1.00 89.44 96 SER A CA 1
ATOM 713 C C . SER A 1 96 ? -25.299 19.698 -9.028 1.00 89.44 96 SER A C 1
ATOM 715 O O . SER A 1 96 ? -25.727 19.308 -10.115 1.00 89.44 96 SER A O 1
ATOM 717 N N . THR A 1 97 ? -26.050 20.403 -8.189 1.00 89.81 97 THR A N 1
ATOM 718 C CA . THR A 1 97 ? -27.388 20.890 -8.540 1.00 89.81 97 THR A CA 1
ATOM 719 C C . THR A 1 97 ? -27.307 22.144 -9.408 1.00 89.81 97 THR A C 1
ATOM 721 O O . THR A 1 97 ? -26.282 22.827 -9.479 1.00 89.81 97 THR A O 1
ATOM 724 N N . GLN A 1 98 ? -28.423 22.493 -10.045 1.00 85.75 98 GLN A N 1
ATOM 725 C CA . GLN A 1 98 ? -28.567 23.683 -10.885 1.00 85.75 98 GLN A CA 1
ATOM 726 C C . GLN A 1 98 ? -28.132 25.007 -10.206 1.00 85.75 98 GLN A C 1
ATOM 728 O O . GLN A 1 98 ? -27.588 25.898 -10.861 1.00 85.75 98 GLN A O 1
ATOM 733 N N . THR A 1 99 ? -28.302 25.122 -8.885 1.00 85.88 99 THR A N 1
ATOM 734 C CA . THR A 1 99 ? -27.866 26.275 -8.074 1.00 85.88 99 THR A CA 1
ATOM 735 C C . THR A 1 99 ? -26.348 26.371 -7.881 1.00 85.88 99 THR A C 1
ATOM 737 O O . THR A 1 99 ? -25.845 27.441 -7.552 1.00 85.88 99 THR A O 1
ATOM 740 N N . GLN A 1 100 ? -25.615 25.276 -8.090 1.00 89.00 100 GLN A N 1
ATOM 741 C CA . GLN A 1 100 ? -24.165 25.172 -7.890 1.00 89.00 100 GLN A CA 1
ATOM 742 C C . GLN A 1 100 ? -23.386 25.215 -9.217 1.00 89.00 100 GLN A C 1
ATOM 744 O O . GLN A 1 100 ? -22.162 25.095 -9.231 1.00 89.00 100 GLN A O 1
ATOM 749 N N . VAL A 1 101 ? -24.063 25.409 -10.355 1.00 88.81 101 VAL A N 1
ATOM 750 C CA . VAL A 1 101 ? -23.412 25.445 -11.677 1.00 88.81 101 VAL A CA 1
ATOM 751 C C . VAL A 1 101 ? -22.327 26.525 -11.734 1.00 88.81 101 VAL A C 1
ATOM 753 O O . VAL A 1 101 ? -21.235 26.261 -12.221 1.00 88.81 101 VAL A O 1
ATOM 756 N N . THR A 1 102 ? -22.560 27.709 -11.164 1.00 87.00 102 THR A N 1
ATOM 757 C CA . THR A 1 102 ? -21.573 28.806 -11.155 1.00 87.00 102 THR A CA 1
ATOM 758 C C . THR A 1 102 ? -20.376 28.586 -10.227 1.00 87.00 102 THR A C 1
ATOM 760 O O . THR A 1 102 ? -19.400 29.321 -10.343 1.00 87.00 102 THR A O 1
ATOM 763 N N . THR A 1 103 ? -20.428 27.621 -9.300 1.00 85.50 103 THR A N 1
ATOM 764 C CA . THR A 1 103 ? -19.280 27.245 -8.449 1.00 85.50 103 THR A CA 1
ATOM 765 C C . THR A 1 103 ? -18.538 26.029 -8.998 1.00 85.50 103 THR A C 1
ATOM 767 O O . THR A 1 103 ? -17.319 25.931 -8.862 1.00 85.50 103 THR A O 1
ATOM 770 N N . ASN A 1 104 ? -19.266 25.112 -9.640 1.00 88.62 104 ASN A N 1
ATOM 771 C CA . ASN A 1 104 ? -18.769 23.793 -10.031 1.00 88.62 104 ASN A CA 1
ATOM 772 C C . ASN A 1 104 ? -18.396 23.695 -11.520 1.00 88.62 104 ASN A C 1
ATOM 774 O O . ASN A 1 104 ? -17.783 22.714 -11.934 1.00 88.62 104 ASN A O 1
ATOM 778 N N . PHE A 1 105 ? -18.746 24.695 -12.332 1.00 92.69 105 PHE A N 1
ATOM 779 C CA . PHE A 1 105 ? -18.434 24.747 -13.757 1.00 92.69 105 PHE A CA 1
ATOM 780 C C . PHE A 1 105 ? -17.744 26.063 -14.133 1.00 92.69 105 PHE A C 1
ATOM 782 O O . PHE A 1 105 ? -18.036 27.126 -13.586 1.00 92.69 105 PHE A O 1
ATOM 789 N N . THR A 1 106 ? -16.854 25.989 -15.120 1.00 93.12 106 THR A N 1
ATOM 790 C CA . THR A 1 106 ? -16.072 27.109 -15.648 1.00 93.12 106 THR A CA 1
ATOM 791 C C . THR A 1 106 ? -16.459 27.372 -17.100 1.00 93.12 106 THR A C 1
ATOM 793 O O . THR A 1 106 ? -16.407 26.475 -17.944 1.00 93.12 106 THR A O 1
ATOM 796 N N . GLY A 1 107 ? -16.836 28.615 -17.402 1.00 94.62 107 GLY A N 1
ATOM 797 C CA . GLY A 1 107 ? -17.084 29.085 -18.766 1.00 94.62 107 GLY A CA 1
ATOM 798 C C . GLY A 1 107 ? -15.810 29.545 -19.478 1.00 94.62 107 GLY A C 1
ATOM 799 O O . GLY A 1 107 ? -14.862 29.999 -18.837 1.00 94.62 107 GLY A O 1
ATOM 800 N N . SER A 1 108 ? -15.775 29.436 -20.806 1.00 94.69 108 SER A N 1
ATOM 801 C CA . SER A 1 108 ? -14.650 29.885 -21.641 1.00 94.69 108 SER A CA 1
ATOM 802 C C . SER A 1 108 ? -15.083 30.206 -23.078 1.00 94.69 108 SER A C 1
ATOM 804 O O . SER A 1 108 ? -16.106 29.712 -23.548 1.00 94.69 108 SER A O 1
ATOM 806 N N . GLY A 1 109 ? -14.286 31.008 -23.791 1.00 92.94 109 GLY A N 1
ATOM 807 C CA . GLY A 1 109 ? -14.576 31.465 -25.159 1.00 92.94 109 GLY A CA 1
ATOM 808 C C . GLY A 1 109 ? -15.281 32.823 -25.227 1.00 92.94 109 GLY A C 1
ATOM 809 O O . GLY A 1 109 ? -15.800 33.318 -24.230 1.00 92.94 109 GLY A O 1
ATOM 810 N N . THR A 1 110 ? -15.268 33.449 -26.405 1.00 88.44 110 THR A N 1
ATOM 811 C CA . THR A 1 110 ? -15.813 34.802 -26.637 1.00 88.44 110 THR A CA 1
ATOM 812 C C . THR A 1 110 ? -17.339 34.844 -26.703 1.00 88.44 110 THR A C 1
ATOM 814 O O . THR A 1 110 ? -17.927 35.872 -26.384 1.00 88.44 110 THR A O 1
ATOM 817 N N . GLY A 1 111 ? -17.977 33.735 -27.085 1.00 89.19 111 GLY A N 1
ATOM 818 C CA . GLY A 1 111 ? -19.433 33.575 -27.105 1.00 89.19 111 GLY A CA 1
ATOM 819 C C . GLY A 1 111 ? -20.044 33.193 -25.751 1.00 89.19 111 GLY A C 1
ATOM 820 O O . GLY A 1 111 ? -21.269 33.219 -25.616 1.00 89.19 111 GLY A O 1
ATOM 821 N N . PHE A 1 112 ? -19.223 32.847 -24.748 1.00 94.81 112 PHE A N 1
ATOM 822 C CA . PHE A 1 112 ? -19.719 32.421 -23.441 1.00 94.81 112 PHE A CA 1
ATOM 823 C C . PHE A 1 112 ? -20.253 33.592 -22.607 1.00 94.81 112 PHE A C 1
ATOM 825 O O . PHE A 1 112 ? -19.558 34.571 -22.338 1.00 94.81 112 PHE A O 1
ATOM 832 N N . SER A 1 113 ? -21.477 33.439 -22.110 1.00 94.81 113 SER A N 1
ATOM 833 C CA . SER A 1 113 ? -22.050 34.261 -21.043 1.00 94.81 113 SER A CA 1
ATOM 834 C C . SER A 1 113 ? -23.105 33.463 -20.271 1.00 94.81 113 SER A C 1
ATOM 836 O O . SER A 1 113 ? -23.565 32.415 -20.724 1.00 94.81 113 SER A O 1
ATOM 838 N N . ASN A 1 114 ? -23.500 33.931 -19.089 1.00 93.88 114 ASN A N 1
ATOM 839 C CA . ASN A 1 114 ? -24.569 33.308 -18.316 1.00 93.88 114 ASN A CA 1
ATOM 840 C C . ASN A 1 114 ? -25.566 34.341 -17.783 1.00 93.88 114 ASN A C 1
ATOM 842 O O . ASN A 1 114 ? -25.271 35.532 -17.678 1.00 93.88 114 ASN A O 1
ATOM 846 N N . ALA A 1 115 ? -26.769 33.866 -17.472 1.00 93.31 115 ALA A N 1
ATOM 847 C CA . ALA A 1 115 ? -27.821 34.655 -16.853 1.00 93.31 115 ALA A CA 1
ATOM 848 C C . ALA A 1 115 ? -28.561 33.822 -15.805 1.00 93.31 115 ALA A C 1
ATOM 850 O O . ALA A 1 115 ? -28.815 32.630 -15.999 1.00 93.31 115 ALA A O 1
ATOM 851 N N . SER A 1 116 ? -28.938 34.460 -14.700 1.00 90.69 116 SER A N 1
ATOM 852 C CA . SER A 1 116 ? -29.835 33.854 -13.719 1.00 90.69 116 SER A CA 1
ATOM 853 C C . SER A 1 116 ? -31.276 33.857 -14.238 1.00 90.69 116 SER A C 1
ATOM 855 O O . SER A 1 116 ? -31.730 34.804 -14.885 1.00 90.69 116 SER A O 1
ATOM 857 N N . GLY A 1 117 ? -32.014 32.801 -13.927 1.00 89.06 117 GLY A N 1
ATOM 858 C CA . GLY A 1 117 ? -33.437 32.665 -14.213 1.00 89.06 117 GLY A CA 1
ATOM 859 C C . GLY A 1 117 ? -34.084 31.685 -13.244 1.00 89.06 117 GLY A C 1
ATOM 860 O O . GLY A 1 117 ? -33.545 31.413 -12.169 1.00 89.06 117 GLY A O 1
ATOM 861 N N . SER A 1 118 ? -35.223 31.122 -13.638 1.00 85.06 118 SER A N 1
ATOM 862 C CA . SER A 1 118 ? -35.826 29.995 -12.933 1.00 85.06 118 SER A CA 1
ATOM 863 C C . SER A 1 118 ? -36.222 28.907 -13.918 1.00 85.06 118 SER A C 1
ATOM 865 O O . SER A 1 118 ? -36.677 29.209 -15.018 1.00 85.06 118 SER A O 1
ATOM 867 N N . TYR A 1 119 ? -36.034 27.656 -13.512 1.00 82.81 119 TYR A N 1
ATOM 868 C CA . TYR A 1 119 ? -36.452 26.472 -14.246 1.00 82.81 119 TYR A CA 1
ATOM 869 C C . TYR A 1 119 ? -37.155 25.530 -13.265 1.00 82.81 119 TYR A C 1
ATOM 871 O O . TYR A 1 119 ? -36.649 25.309 -12.166 1.00 82.81 119 TYR A O 1
ATOM 879 N N . ASP A 1 120 ? -38.341 25.038 -13.630 1.00 81.12 120 ASP A N 1
ATOM 880 C CA . ASP A 1 120 ? -39.196 24.181 -12.786 1.00 81.12 120 ASP A CA 1
ATOM 881 C C . ASP A 1 120 ? -39.341 24.671 -11.321 1.00 81.12 120 ASP A C 1
ATOM 883 O O . ASP A 1 120 ? -39.239 23.925 -10.348 1.00 81.12 120 ASP A O 1
ATOM 887 N N . GLY A 1 121 ? -39.496 25.991 -11.148 1.00 81.19 121 GLY A N 1
ATOM 888 C CA . GLY A 1 121 ? -39.651 26.642 -9.841 1.00 81.19 121 GLY A CA 1
ATOM 889 C C . GLY A 1 121 ? -38.374 26.786 -8.999 1.00 81.19 121 GLY A C 1
ATOM 890 O O . GLY A 1 121 ? -38.444 27.355 -7.909 1.00 81.19 121 GLY A O 1
ATOM 891 N N . GLN A 1 122 ? -37.212 26.330 -9.477 1.00 83.62 122 GLN A N 1
ATOM 892 C CA . GLN A 1 122 ? -35.915 26.499 -8.807 1.00 83.62 122 GLN A CA 1
ATOM 893 C C . GLN A 1 122 ? -35.056 27.582 -9.471 1.00 83.62 122 GLN A C 1
ATOM 895 O O . GLN A 1 122 ? -35.314 27.988 -10.605 1.00 83.62 122 GLN A O 1
ATOM 900 N N . SER A 1 123 ? -34.040 28.083 -8.760 1.00 87.88 123 SER A N 1
ATOM 901 C CA . SER A 1 123 ? -33.086 29.064 -9.297 1.00 87.88 123 SER A CA 1
ATOM 902 C C . SER A 1 123 ? -32.157 28.415 -10.321 1.00 87.88 123 SER A C 1
ATOM 904 O O . SER A 1 123 ? -31.411 27.494 -9.989 1.00 87.88 123 SER A O 1
ATOM 906 N N . ALA A 1 124 ? -32.162 28.947 -11.542 1.00 89.88 124 ALA A N 1
ATOM 907 C CA . ALA A 1 124 ? -31.458 28.388 -12.687 1.00 89.88 124 ALA A CA 1
ATOM 908 C C . ALA A 1 124 ? -30.338 29.294 -13.206 1.00 89.88 124 ALA A C 1
ATOM 910 O O . ALA A 1 124 ? -30.462 30.520 -13.203 1.00 89.88 124 ALA A O 1
ATOM 911 N N . THR A 1 125 ? -29.267 28.677 -13.711 1.00 92.88 125 THR A N 1
ATOM 912 C CA . THR A 1 125 ? -28.263 29.357 -14.539 1.00 92.88 125 THR A CA 1
ATOM 913 C C . THR A 1 125 ? -28.458 28.915 -15.983 1.00 92.88 125 THR A C 1
ATOM 915 O O . THR A 1 125 ? -28.344 27.727 -16.286 1.00 92.88 125 THR A O 1
ATOM 918 N N . PHE A 1 126 ? -28.752 29.867 -16.864 1.00 94.00 126 PHE A N 1
ATOM 919 C CA . PHE A 1 126 ? -28.845 29.649 -18.304 1.00 94.00 126 PHE A CA 1
ATOM 920 C C . PHE A 1 126 ? -27.518 30.058 -18.940 1.00 94.00 126 PHE A C 1
ATOM 922 O O . PHE A 1 126 ? -27.082 31.203 -18.793 1.00 94.00 126 PHE A O 1
ATOM 929 N N . MET A 1 127 ? -26.861 29.128 -19.632 1.00 95.69 127 MET A N 1
ATOM 930 C CA . MET A 1 127 ? -25.574 29.370 -20.279 1.00 95.69 127 MET A CA 1
ATOM 931 C C . MET A 1 127 ? -25.782 29.647 -21.759 1.00 95.69 127 MET A C 1
ATOM 933 O O . MET A 1 127 ? -26.242 28.781 -22.498 1.00 95.69 127 MET A O 1
ATOM 937 N N . THR A 1 128 ? -25.385 30.835 -22.198 1.00 96.25 128 THR A N 1
ATOM 938 C CA . THR A 1 128 ? -25.213 31.171 -23.611 1.00 96.25 128 THR A CA 1
ATOM 939 C C . THR A 1 128 ? -23.796 30.778 -24.023 1.00 96.25 128 THR A C 1
ATOM 941 O O . THR A 1 128 ? -22.833 31.172 -23.370 1.00 96.25 128 THR A O 1
ATOM 944 N N . LEU A 1 129 ? -23.665 29.976 -25.080 1.00 96.00 129 LEU A N 1
ATOM 945 C CA . LEU A 1 129 ? -22.383 29.486 -25.600 1.00 96.00 129 LEU A CA 1
ATOM 946 C C . LEU A 1 129 ? -21.991 30.174 -26.917 1.00 96.00 129 LEU A C 1
ATOM 948 O O . LEU A 1 129 ? -20.807 30.378 -27.166 1.00 96.00 129 LEU A O 1
ATOM 952 N N . THR A 1 130 ? -22.969 30.599 -27.718 1.00 94.56 130 THR A N 1
ATOM 953 C CA . THR A 1 130 ? -22.784 31.639 -28.742 1.00 94.56 130 THR A CA 1
ATOM 954 C C . THR A 1 130 ? -23.868 32.697 -28.587 1.00 94.56 130 THR A C 1
ATOM 956 O O . THR A 1 130 ? -25.007 32.364 -28.264 1.00 94.56 130 THR A O 1
ATOM 959 N N . ALA A 1 131 ? -23.543 33.975 -28.792 1.00 89.94 131 ALA A N 1
ATOM 960 C CA . ALA A 1 131 ? -24.424 35.102 -28.466 1.00 89.94 131 ALA A CA 1
ATOM 961 C C . ALA A 1 131 ? -25.308 35.555 -29.646 1.00 89.94 131 ALA A C 1
ATOM 963 O O . ALA A 1 131 ? -25.933 36.623 -29.591 1.00 89.94 131 ALA A O 1
ATOM 964 N N . GLY A 1 132 ? -25.370 34.743 -30.708 1.00 84.50 132 GLY A N 1
ATOM 965 C CA . GLY A 1 132 ? -26.125 35.037 -31.921 1.00 84.50 132 GLY A CA 1
ATOM 966 C C . GLY A 1 132 ? -25.441 36.048 -32.836 1.00 84.50 132 GLY A C 1
ATOM 967 O O . GLY A 1 132 ? -26.136 36.825 -33.492 1.00 84.50 132 GLY A O 1
ATOM 968 N N . ASN A 1 133 ? -24.106 36.055 -32.870 1.00 80.06 133 ASN A N 1
ATOM 969 C CA . ASN A 1 133 ? -23.305 36.794 -33.844 1.00 80.06 133 ASN A CA 1
ATOM 970 C C . ASN A 1 133 ? -22.436 35.805 -34.650 1.00 80.06 133 ASN A C 1
ATOM 972 O O . ASN A 1 133 ? -22.132 34.708 -34.183 1.00 80.06 133 ASN A O 1
ATOM 976 N N . GLY A 1 134 ? -22.041 36.179 -35.870 1.00 79.56 134 GLY A N 1
ATOM 977 C CA . GLY A 1 134 ? -21.191 35.328 -36.711 1.00 79.56 134 GLY A CA 1
ATOM 978 C C . GLY A 1 134 ? -19.815 35.075 -36.085 1.00 79.56 134 GLY A C 1
ATOM 979 O O . GLY A 1 134 ? -19.228 35.983 -35.497 1.00 79.56 134 GLY A O 1
ATOM 980 N N . SER A 1 135 ? -19.301 33.854 -36.248 1.00 83.38 135 SER A N 1
ATOM 981 C CA . SER A 1 135 ? -18.015 33.386 -35.699 1.00 83.38 135 SER A CA 1
ATOM 982 C C . SER A 1 135 ? -17.882 33.379 -34.161 1.00 83.38 135 SER A C 1
ATOM 984 O O . SER A 1 135 ? -16.763 33.299 -33.649 1.00 83.38 135 SER A O 1
ATOM 986 N N . ASP A 1 136 ? -18.985 33.438 -33.407 1.00 89.56 136 ASP A N 1
ATOM 987 C CA . ASP A 1 136 ? -18.963 33.236 -31.951 1.00 89.56 136 ASP A CA 1
ATOM 988 C C . ASP A 1 136 ? -18.541 31.790 -31.596 1.00 89.56 136 ASP A C 1
ATOM 990 O O . ASP A 1 136 ? -18.977 30.822 -32.221 1.00 89.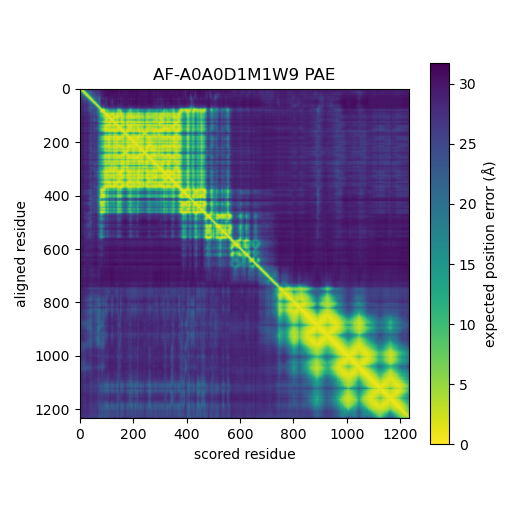56 136 ASP A O 1
ATOM 994 N N . GLN A 1 137 ? -17.738 31.612 -30.541 1.00 91.56 137 GLN A N 1
ATOM 995 C CA . GLN A 1 137 ? -17.429 30.295 -29.968 1.00 91.56 137 GLN A CA 1
ATOM 996 C C . GLN A 1 137 ? -17.378 30.375 -28.439 1.00 91.56 137 GLN A C 1
ATOM 998 O O . GLN A 1 137 ? -16.765 31.287 -27.880 1.00 91.56 137 GLN A O 1
ATOM 1003 N N . GLY A 1 138 ? -17.978 29.402 -27.754 1.00 94.94 138 GLY A N 1
ATOM 1004 C CA . GLY A 1 138 ? -17.966 29.341 -26.296 1.00 94.94 138 GLY A CA 1
ATOM 1005 C C . GLY A 1 138 ? -18.308 27.962 -25.749 1.00 94.94 138 GLY A C 1
ATOM 1006 O O . GLY A 1 138 ? -18.893 27.119 -26.430 1.00 94.94 138 GLY A O 1
ATOM 1007 N N . ALA A 1 139 ? -17.906 27.724 -24.504 1.00 97.06 139 ALA A N 1
ATOM 1008 C CA . ALA A 1 139 ? -18.130 26.472 -23.799 1.00 97.06 139 ALA A CA 1
ATOM 1009 C C . ALA A 1 139 ? -18.332 26.687 -22.295 1.00 97.06 139 ALA A C 1
ATOM 1011 O O . ALA A 1 139 ? -17.863 27.673 -21.725 1.00 97.06 139 ALA A O 1
ATOM 1012 N N . ILE A 1 140 ? -18.966 25.712 -21.649 1.00 97.62 140 ILE A N 1
ATOM 1013 C CA . ILE A 1 140 ? -18.962 25.538 -20.196 1.00 97.62 140 ILE A CA 1
ATOM 1014 C C . ILE A 1 140 ? -18.557 24.106 -19.866 1.00 97.62 140 ILE A C 1
ATOM 1016 O O . ILE A 1 140 ? -19.117 23.168 -20.422 1.00 97.62 140 ILE A O 1
ATOM 1020 N N . ALA A 1 141 ? -17.606 23.927 -18.958 1.00 96.12 141 ALA A N 1
ATOM 1021 C CA . ALA A 1 141 ? -17.125 22.614 -18.543 1.00 96.12 141 ALA A CA 1
ATOM 1022 C C . ALA A 1 141 ? -17.127 22.477 -17.025 1.00 96.12 141 ALA A C 1
ATOM 1024 O O . ALA A 1 141 ? -17.020 23.481 -16.321 1.00 96.12 141 ALA A O 1
ATOM 1025 N N . PHE A 1 142 ? -17.239 21.249 -16.515 1.00 93.50 142 PHE A N 1
ATOM 1026 C CA . PHE A 1 142 ? -17.015 20.989 -15.092 1.00 93.50 142 PHE A CA 1
ATOM 1027 C C . PHE A 1 142 ? -15.621 21.497 -14.708 1.00 93.50 142 PHE A C 1
ATOM 1029 O O . PHE A 1 142 ? -14.688 21.403 -15.503 1.00 93.50 142 PHE A O 1
ATOM 1036 N N . ASN A 1 143 ? -15.470 22.096 -13.528 1.00 87.75 143 ASN A N 1
ATOM 1037 C CA . ASN A 1 143 ? -14.273 22.871 -13.181 1.00 87.75 143 ASN A CA 1
ATOM 1038 C C . ASN A 1 143 ? -12.989 22.031 -12.985 1.00 87.75 143 ASN A C 1
ATOM 1040 O O . ASN A 1 143 ? -11.922 22.607 -12.774 1.00 87.75 143 ASN A O 1
ATOM 1044 N N . LYS A 1 144 ? -13.080 20.703 -13.125 1.00 83.75 144 LYS A N 1
ATOM 1045 C CA . LYS A 1 144 ? -11.984 19.722 -13.135 1.00 83.75 144 LYS A CA 1
ATOM 1046 C C . LYS A 1 144 ? -12.083 18.842 -14.383 1.00 83.75 144 LYS A C 1
ATOM 1048 O O . LYS A 1 144 ? -13.159 18.713 -14.970 1.00 83.75 144 LYS A O 1
ATOM 1053 N N . GLN A 1 145 ? -10.985 18.199 -14.770 1.00 87.25 145 GLN A N 1
ATOM 1054 C CA . GLN A 1 145 ? -11.094 17.012 -15.618 1.00 87.25 145 GLN A CA 1
ATOM 1055 C C . GLN A 1 145 ? -11.637 15.842 -14.776 1.00 87.25 145 GLN A C 1
ATOM 1057 O O . GLN A 1 145 ? -11.416 15.788 -13.567 1.00 87.25 145 GLN A O 1
ATOM 1062 N N . LEU A 1 146 ? -12.385 14.939 -15.402 1.00 88.12 146 LEU A N 1
ATOM 1063 C CA . LEU A 1 146 ? -12.879 13.710 -14.794 1.00 88.12 146 LEU A CA 1
ATOM 1064 C C . LEU A 1 146 ? -11.950 12.551 -15.143 1.00 88.12 146 LEU A C 1
ATOM 1066 O O . LEU A 1 146 ? -11.457 12.468 -16.270 1.00 88.12 146 LEU A O 1
ATOM 1070 N N . ASP A 1 147 ? -11.786 11.642 -14.187 1.00 85.50 147 ASP A N 1
ATOM 1071 C CA . ASP A 1 147 ? -11.320 10.284 -14.439 1.00 85.50 147 ASP A CA 1
ATOM 1072 C C . ASP A 1 147 ? -12.397 9.528 -15.234 1.00 85.50 147 ASP A C 1
ATOM 1074 O O . ASP A 1 147 ? -13.545 9.390 -14.803 1.00 85.50 147 ASP A O 1
ATOM 1078 N N . MET A 1 148 ? -12.022 9.060 -16.420 1.00 88.69 148 MET A N 1
ATOM 1079 C CA . MET A 1 148 ? -12.903 8.372 -17.359 1.00 88.69 148 MET A CA 1
ATOM 1080 C C . MET A 1 148 ? -13.002 6.861 -17.085 1.00 88.69 148 MET A C 1
ATOM 1082 O O . MET A 1 148 ? -13.626 6.137 -17.863 1.00 88.69 148 MET A O 1
ATOM 1086 N N . THR A 1 149 ? -12.443 6.379 -15.974 1.00 86.56 149 THR A N 1
ATOM 1087 C CA . THR A 1 149 ? -12.731 5.055 -15.403 1.00 86.56 149 THR A CA 1
ATOM 1088 C C . THR A 1 149 ? -13.915 5.076 -14.422 1.00 86.56 149 THR A C 1
ATOM 1090 O O . THR A 1 149 ? -14.502 4.030 -14.134 1.00 86.56 149 THR A O 1
ATOM 1093 N N . ALA A 1 150 ? -14.345 6.260 -13.967 1.00 86.75 150 ALA A N 1
ATOM 1094 C CA . ALA A 1 150 ? -15.532 6.439 -13.132 1.00 86.75 150 ALA A CA 1
ATOM 1095 C C . ALA A 1 150 ? -16.811 6.651 -13.967 1.00 86.75 150 ALA A C 1
ATOM 1097 O O . ALA A 1 150 ? -16.786 7.197 -15.070 1.00 86.75 150 ALA A O 1
ATOM 1098 N N . SER A 1 151 ? -17.963 6.239 -13.426 1.00 90.69 151 SER A N 1
ATOM 1099 C CA . SER A 1 151 ? -19.276 6.469 -14.053 1.00 90.69 151 SER A CA 1
ATOM 1100 C C . SER A 1 151 ? -19.901 7.787 -13.585 1.00 90.69 151 SER A C 1
ATOM 1102 O O . SER A 1 151 ? -19.730 8.182 -12.433 1.00 90.69 151 SER A O 1
ATOM 1104 N N . TRP A 1 152 ? -20.660 8.455 -14.457 1.00 94.94 152 TRP A N 1
ATOM 1105 C CA . TRP A 1 152 ? -21.332 9.725 -14.142 1.00 94.94 152 TRP A CA 1
ATOM 1106 C C . TRP A 1 152 ? -22.628 9.926 -14.941 1.00 94.94 152 TRP A C 1
ATOM 1108 O O . TRP A 1 152 ? -22.842 9.311 -15.987 1.00 94.94 152 TRP A O 1
ATOM 1118 N N . THR A 1 153 ? -23.514 10.790 -14.440 1.00 97.12 153 THR A N 1
ATOM 1119 C CA . THR A 1 153 ? -24.805 11.144 -15.054 1.00 97.12 153 THR A CA 1
ATOM 1120 C C . THR A 1 153 ? -25.025 12.655 -15.025 1.00 97.12 153 THR A C 1
ATOM 1122 O O . THR A 1 153 ? -25.077 13.265 -13.962 1.00 97.12 153 THR A O 1
ATOM 1125 N N . LEU A 1 154 ? -25.201 13.262 -16.198 1.00 97.88 154 LEU A N 1
ATOM 1126 C CA . LEU A 1 154 ? -25.385 14.699 -16.399 1.00 97.88 154 LEU A CA 1
ATOM 1127 C C . LEU A 1 154 ? -26.746 14.966 -17.052 1.00 97.88 154 LEU A C 1
ATOM 1129 O O . LEU A 1 154 ? -26.973 14.589 -18.201 1.00 97.88 154 LEU A O 1
ATOM 1133 N N . LYS A 1 155 ? -27.645 15.649 -16.341 1.00 97.19 155 LYS A N 1
ATOM 1134 C CA . LYS A 1 155 ? -28.939 16.114 -16.859 1.00 97.19 155 LYS A CA 1
ATOM 1135 C C . LYS A 1 155 ? -28.852 17.582 -17.242 1.00 97.19 155 LYS A C 1
ATOM 1137 O O . LYS A 1 155 ? -28.402 18.426 -16.462 1.00 97.19 155 LYS A O 1
ATOM 1142 N N . PHE A 1 156 ? -29.323 17.896 -18.437 1.00 96.94 156 PHE A N 1
ATOM 1143 C CA . PHE A 1 156 ? -29.257 19.226 -19.028 1.00 96.94 156 PHE A CA 1
ATOM 1144 C C . PHE A 1 156 ? -30.476 19.496 -19.914 1.00 96.94 156 PHE A C 1
ATOM 1146 O O . PHE A 1 156 ? -31.271 18.593 -20.164 1.00 96.94 156 PHE A O 1
ATOM 1153 N N . ASN A 1 157 ? -30.622 20.732 -20.378 1.00 95.38 157 ASN A N 1
ATOM 1154 C CA . ASN A 1 157 ? -31.470 21.098 -21.506 1.00 95.38 157 ASN A CA 1
ATOM 1155 C C . ASN A 1 157 ? -30.585 21.644 -22.622 1.00 95.38 157 ASN A C 1
ATOM 1157 O O . ASN A 1 157 ? -29.684 22.438 -22.342 1.00 95.38 157 ASN A O 1
ATOM 1161 N N . MET A 1 158 ? -30.841 21.259 -23.870 1.00 96.12 158 MET A N 1
ATOM 1162 C CA . MET A 1 158 ? -30.301 21.980 -25.026 1.00 96.12 158 MET A CA 1
ATOM 1163 C C . MET A 1 158 ? -31.163 23.206 -25.307 1.00 96.12 158 MET A C 1
ATOM 1165 O O . MET A 1 158 ? -32.373 23.058 -25.459 1.00 96.12 158 MET A O 1
ATOM 1169 N N . ASN A 1 159 ? -30.549 24.383 -25.441 1.00 95.12 159 ASN A N 1
ATOM 1170 C CA . ASN A 1 159 ? -31.270 25.648 -25.589 1.00 95.12 159 ASN A CA 1
ATOM 1171 C C . ASN A 1 159 ? -30.994 26.256 -26.970 1.00 95.12 159 ASN A C 1
ATOM 1173 O O . ASN A 1 159 ? -29.854 26.634 -27.268 1.00 95.12 159 ASN A O 1
ATOM 1177 N N . LEU A 1 160 ? -32.030 26.398 -27.801 1.00 94.56 160 LEU A N 1
ATOM 1178 C CA . LEU A 1 160 ? -31.923 26.933 -29.163 1.00 94.56 160 LEU A CA 1
ATOM 1179 C C . LEU A 1 160 ? -32.770 28.197 -29.363 1.00 94.56 160 LEU A C 1
ATOM 1181 O O . LEU A 1 160 ? -33.800 28.406 -28.722 1.00 94.56 160 LEU A O 1
ATOM 1185 N N . THR A 1 161 ? -32.343 29.029 -30.315 1.00 93.56 161 THR A N 1
ATOM 1186 C CA . THR A 1 161 ? -33.151 30.145 -30.841 1.00 93.56 161 THR A CA 1
ATOM 1187 C C . THR A 1 161 ? -34.095 29.691 -31.957 1.00 93.56 161 THR A C 1
ATOM 1189 O O . THR A 1 161 ? -35.256 30.097 -31.988 1.00 93.56 161 THR A O 1
ATOM 1192 N N . LYS A 1 162 ? -33.587 28.884 -32.899 1.00 91.94 162 LYS A N 1
ATOM 1193 C CA . LYS A 1 162 ? -34.290 28.463 -34.118 1.00 91.94 162 LYS A CA 1
ATOM 1194 C C . LYS A 1 162 ? -33.693 27.193 -34.724 1.00 91.94 162 LYS A C 1
ATOM 1196 O O . LYS A 1 162 ? -32.551 26.839 -34.441 1.00 91.94 162 LYS A O 1
ATOM 1201 N N . TYR A 1 163 ? -34.458 26.581 -35.620 1.00 93.12 163 TYR A N 1
ATOM 1202 C CA . TYR A 1 163 ? -33.989 25.588 -36.587 1.00 93.12 163 TYR A CA 1
ATOM 1203 C C . TYR A 1 163 ? -33.534 26.267 -37.889 1.00 93.12 163 TYR A C 1
ATOM 1205 O O . TYR A 1 163 ? -33.807 27.453 -38.101 1.00 93.12 163 TYR A O 1
ATOM 1213 N N . ASN A 1 164 ? -32.906 25.515 -38.800 1.00 93.19 164 ASN A N 1
ATOM 1214 C CA . ASN A 1 164 ? -32.740 25.991 -40.176 1.00 93.19 164 ASN A CA 1
ATOM 1215 C C . ASN A 1 164 ? -34.106 26.204 -40.824 1.00 93.19 164 ASN A C 1
ATOM 1217 O O . ASN A 1 164 ? -35.034 25.410 -40.642 1.00 93.19 164 ASN A O 1
ATOM 1221 N N . THR A 1 165 ? -34.205 27.292 -41.580 1.00 90.31 165 THR A N 1
ATOM 1222 C CA . THR A 1 165 ? -35.401 27.644 -42.338 1.00 90.31 165 THR A CA 1
ATOM 1223 C C . THR A 1 165 ? -35.034 28.181 -43.715 1.00 90.31 165 THR A C 1
ATOM 1225 O O . THR A 1 165 ? -34.084 28.953 -43.882 1.00 90.31 165 THR A O 1
ATOM 1228 N N . GLY A 1 166 ? -35.792 27.737 -44.713 1.00 87.50 166 GLY A N 1
ATOM 1229 C CA . GLY A 1 166 ? -35.694 28.184 -46.094 1.00 87.50 166 GLY A CA 1
ATOM 1230 C C . GLY A 1 166 ? -36.445 29.492 -46.236 1.00 87.50 166 GLY A C 1
ATOM 1231 O O . GLY A 1 166 ? -37.398 29.739 -45.492 1.00 87.50 166 GLY A O 1
ATOM 1232 N N . ASP A 1 167 ? -36.015 30.350 -47.157 1.00 84.56 167 ASP A N 1
ATOM 1233 C CA . ASP A 1 167 ? -36.640 31.667 -47.243 1.00 84.56 167 ASP A CA 1
ATOM 1234 C C . ASP A 1 167 ? -37.953 31.670 -48.038 1.00 84.56 167 ASP A C 1
ATOM 1236 O O . ASP A 1 167 ? -38.267 30.760 -48.815 1.00 84.56 167 ASP A O 1
ATOM 1240 N N . ALA A 1 168 ? -38.740 32.723 -47.837 1.00 76.75 168 ALA A N 1
ATOM 1241 C CA . ALA A 1 168 ? -39.945 32.981 -48.599 1.00 76.75 168 ALA A CA 1
ATOM 1242 C C . ALA A 1 168 ? -39.656 33.147 -50.105 1.00 76.75 168 ALA A C 1
ATOM 1244 O O . ALA A 1 168 ? -38.559 33.487 -50.548 1.00 76.75 168 ALA A O 1
ATOM 1245 N N . MET A 1 169 ? -40.692 32.927 -50.916 1.00 74.62 169 MET A N 1
ATOM 1246 C CA . MET A 1 169 ? -40.675 33.284 -52.336 1.00 74.62 169 MET A CA 1
ATOM 1247 C C . MET A 1 169 ? -40.376 34.787 -52.507 1.00 74.62 169 MET A C 1
ATOM 12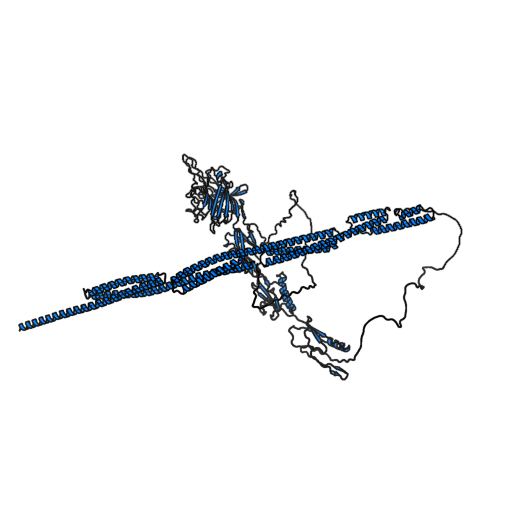49 O O . MET A 1 169 ? -40.769 35.581 -51.655 1.00 74.62 169 MET A O 1
ATOM 1253 N N . LEU A 1 170 ? -39.788 35.163 -53.652 1.00 79.88 170 LEU A N 1
ATOM 1254 C CA . LEU A 1 170 ? -39.337 36.513 -54.058 1.00 79.88 170 LEU A CA 1
ATOM 1255 C C . LEU A 1 170 ? -37.845 36.838 -53.823 1.00 79.88 170 LEU A C 1
ATOM 1257 O O . LEU A 1 170 ? -37.458 37.998 -53.944 1.00 79.88 170 LEU A O 1
ATOM 1261 N N . GLY A 1 171 ? -36.986 35.829 -53.633 1.00 72.19 171 GLY A N 1
ATOM 1262 C CA . GLY A 1 171 ? -35.537 35.990 -53.840 1.00 72.19 171 GLY A CA 1
ATOM 1263 C C . GLY A 1 171 ? -34.716 36.464 -52.636 1.00 72.19 171 GLY A C 1
ATOM 1264 O O . GLY A 1 171 ? -33.753 37.203 -52.837 1.00 72.19 171 GLY A O 1
ATOM 1265 N N . GLY A 1 172 ? -35.093 36.088 -51.412 1.00 78.81 172 GLY A N 1
ATOM 1266 C CA . GLY A 1 172 ? -34.306 36.366 -50.207 1.00 78.81 172 GLY A CA 1
ATOM 1267 C C . GLY A 1 172 ? -33.493 35.165 -49.689 1.00 78.81 172 GLY A C 1
ATOM 1268 O O . GLY A 1 172 ? -33.481 34.080 -50.282 1.00 78.81 172 GLY A O 1
ATOM 1269 N N . SER A 1 173 ? -32.763 35.391 -48.592 1.00 84.31 173 SER A N 1
ATOM 1270 C CA . SER A 1 173 ? -31.710 34.502 -48.085 1.00 84.31 173 SER A CA 1
ATOM 1271 C C . SER A 1 173 ? -32.159 33.548 -46.976 1.00 84.31 173 SER A C 1
ATOM 1273 O O . SER A 1 173 ? -32.812 33.933 -46.009 1.00 84.31 173 SER A O 1
ATOM 1275 N N . SER A 1 174 ? -31.688 32.306 -47.074 1.00 87.69 174 SER A N 1
ATOM 1276 C CA . SER A 1 174 ? -31.854 31.218 -46.104 1.00 87.69 174 SER A CA 1
ATOM 1277 C C . SER A 1 174 ? -31.409 31.570 -44.678 1.00 87.69 174 SER A C 1
ATOM 1279 O O . SER A 1 174 ? -30.284 32.028 -44.429 1.00 87.69 174 SER A O 1
ATOM 1281 N N . ASN A 1 175 ? -32.261 31.241 -43.709 1.00 87.31 175 ASN A N 1
ATOM 1282 C CA . ASN A 1 175 ? -32.055 31.488 -42.286 1.00 87.31 175 ASN A CA 1
ATOM 1283 C C . ASN A 1 175 ? -31.504 30.227 -41.598 1.00 87.31 175 ASN A C 1
ATOM 1285 O O . ASN A 1 175 ? -32.215 29.497 -40.907 1.00 87.31 175 ASN A O 1
ATOM 1289 N N . GLY A 1 176 ? -30.212 29.966 -41.814 1.00 87.75 176 GLY A N 1
ATOM 1290 C CA . GLY A 1 176 ? -29.475 28.911 -41.111 1.00 87.75 176 GLY A CA 1
ATOM 1291 C C . GLY A 1 176 ? -29.220 29.267 -39.642 1.00 87.75 176 GLY A C 1
ATOM 1292 O O . GLY A 1 176 ? -28.985 30.433 -39.321 1.00 87.75 176 GLY A O 1
ATOM 1293 N N . ALA A 1 177 ? -29.270 28.270 -38.760 1.00 86.75 177 ALA A N 1
ATOM 1294 C CA . ALA A 1 177 ? -29.034 28.426 -37.325 1.00 86.75 177 ALA A CA 1
ATOM 1295 C C . ALA A 1 177 ? -27.541 28.386 -36.956 1.00 86.75 177 ALA A C 1
ATOM 1297 O O . ALA A 1 177 ? -27.154 29.077 -36.016 1.00 86.75 177 ALA A O 1
ATOM 1298 N N . GLY A 1 178 ? -26.731 27.633 -37.709 1.00 82.62 178 GLY A N 1
ATOM 1299 C CA . GLY A 1 178 ? -25.267 27.571 -37.611 1.00 82.62 178 GLY A CA 1
ATOM 1300 C C . GLY A 1 178 ? -24.691 27.142 -36.251 1.00 82.62 178 GLY A C 1
ATOM 1301 O O . GLY A 1 178 ? -25.390 27.075 -35.244 1.00 82.62 178 GLY A O 1
ATOM 1302 N N . ASP A 1 179 ? -23.413 26.799 -36.180 1.00 87.31 179 ASP A N 1
ATOM 1303 C CA . ASP A 1 179 ? -22.930 25.631 -36.927 1.00 87.31 179 ASP A CA 1
ATOM 1304 C C . ASP A 1 179 ? -22.973 24.375 -36.031 1.00 87.31 179 ASP A C 1
ATOM 1306 O O . ASP A 1 179 ? -23.418 23.324 -36.483 1.00 87.31 179 ASP A O 1
ATOM 1310 N N . PHE A 1 180 ? -22.657 24.492 -34.730 1.00 94.31 180 PHE A N 1
ATOM 1311 C CA . PHE A 1 180 ? -22.719 23.377 -33.770 1.00 94.31 180 PHE A CA 1
ATOM 1312 C C . PHE A 1 180 ? -23.205 23.775 -32.361 1.00 94.31 180 PHE A C 1
ATOM 1314 O O . PHE A 1 180 ? -22.918 24.875 -31.880 1.00 94.31 180 PHE A O 1
ATOM 1321 N N . LEU A 1 181 ? -23.876 22.843 -31.668 1.00 96.38 181 LEU A N 1
ATOM 1322 C CA . LEU A 1 181 ? -24.069 22.818 -30.206 1.00 96.38 181 LEU A CA 1
ATOM 1323 C C . LEU A 1 181 ? -24.055 21.367 -29.701 1.00 96.38 181 LEU A C 1
ATOM 1325 O O . LEU A 1 181 ? -24.829 20.545 -30.191 1.00 96.38 181 LEU A O 1
ATOM 1329 N N . GLY A 1 182 ? -23.266 21.060 -28.668 1.00 96.75 182 GLY A N 1
ATOM 1330 C CA . GLY A 1 182 ? -23.211 19.709 -28.108 1.00 96.75 182 GLY A CA 1
ATOM 1331 C C . GLY A 1 182 ? -22.428 19.545 -26.807 1.00 96.75 182 GLY A C 1
ATOM 1332 O O . GLY A 1 182 ? -21.798 20.481 -26.318 1.00 96.75 182 GLY A O 1
ATOM 1333 N N . LEU A 1 183 ? -22.477 18.330 -26.260 1.00 98.44 183 LEU A N 1
ATOM 1334 C CA . LEU A 1 183 ? -21.623 17.839 -25.178 1.00 98.44 183 LEU A CA 1
ATOM 1335 C C . LEU A 1 183 ? -20.276 17.385 -25.762 1.00 98.44 183 LEU A C 1
ATOM 1337 O O . LEU A 1 183 ? -20.240 16.650 -26.747 1.00 98.44 183 LEU A O 1
ATOM 1341 N N . VAL A 1 184 ? -19.178 17.781 -25.129 1.00 98.00 184 VAL A N 1
ATOM 1342 C CA . VAL A 1 184 ? -17.800 17.475 -25.513 1.00 98.00 184 VAL A CA 1
ATOM 1343 C C . VAL A 1 184 ? -17.064 16.838 -24.334 1.00 98.00 184 VAL A C 1
ATOM 1345 O O . VAL A 1 184 ? -17.104 17.332 -23.206 1.00 98.00 184 VAL A O 1
ATOM 1348 N N . LEU A 1 185 ? -16.373 15.746 -24.641 1.00 97.62 185 LEU A N 1
ATOM 1349 C CA . LEU A 1 185 ? -15.403 15.031 -23.823 1.00 97.62 185 LEU A CA 1
ATOM 1350 C C . LEU A 1 185 ? -14.030 15.253 -24.469 1.00 97.62 185 LEU A C 1
ATOM 1352 O O . LEU A 1 185 ? -13.821 14.870 -25.623 1.00 97.62 185 LEU A O 1
ATOM 1356 N N . ALA A 1 186 ? -13.109 15.914 -23.768 1.00 95.75 186 ALA A N 1
ATOM 1357 C CA . ALA A 1 186 ? -11.843 16.350 -24.357 1.00 95.75 186 ALA A CA 1
ATOM 1358 C C . ALA A 1 186 ? -10.655 16.264 -23.380 1.00 95.75 186 ALA A C 1
ATOM 1360 O O . ALA A 1 186 ? -10.767 16.763 -22.258 1.00 95.75 186 ALA A O 1
ATOM 1361 N N . PRO A 1 187 ? -9.485 15.737 -23.793 1.00 92.38 187 PRO A N 1
ATOM 1362 C CA . PRO A 1 187 ? -8.284 15.641 -22.954 1.00 92.38 187 PRO A CA 1
ATOM 1363 C C . PRO A 1 187 ? -7.527 16.985 -22.859 1.00 92.38 187 PRO A C 1
ATOM 1365 O O . PRO A 1 187 ? -6.332 17.077 -23.120 1.00 92.38 187 PRO A O 1
ATOM 1368 N N . ILE A 1 188 ? -8.238 18.059 -22.504 1.00 92.12 188 ILE A N 1
ATOM 1369 C CA . ILE A 1 188 ? -7.696 19.407 -22.265 1.00 92.12 188 ILE A CA 1
ATOM 1370 C C . ILE A 1 188 ? -8.265 19.993 -20.970 1.00 92.12 188 ILE A C 1
ATOM 1372 O O . ILE A 1 188 ? -9.316 19.558 -20.495 1.00 92.12 188 ILE A O 1
ATOM 1376 N N . ALA A 1 189 ? -7.594 21.003 -20.412 1.00 90.44 189 ALA A N 1
ATOM 1377 C CA . ALA A 1 189 ? -8.070 21.700 -19.220 1.00 90.44 189 ALA A CA 1
ATOM 1378 C C . ALA A 1 189 ? -9.463 22.339 -19.452 1.00 90.44 189 ALA A C 1
ATOM 1380 O O . ALA A 1 189 ? -9.681 22.940 -20.510 1.00 90.44 189 ALA A O 1
ATOM 1381 N N . PRO A 1 190 ? -10.399 22.292 -18.482 1.00 91.25 190 PRO A N 1
ATOM 1382 C CA . PRO A 1 190 ? -11.777 22.760 -18.679 1.00 91.25 190 PRO A CA 1
ATOM 1383 C C . PRO A 1 190 ? -11.921 24.209 -19.153 1.00 91.25 190 PRO A C 1
ATOM 1385 O O . PRO A 1 190 ? -12.746 24.516 -20.012 1.00 91.25 190 PRO A O 1
ATOM 1388 N N . ASN A 1 191 ? -11.065 25.105 -18.657 1.00 91.69 191 ASN A N 1
ATOM 1389 C CA . ASN A 1 191 ? -11.043 26.515 -19.057 1.00 91.69 191 ASN A CA 1
ATOM 1390 C C . ASN A 1 191 ? -10.523 26.757 -20.491 1.00 91.69 191 ASN A C 1
ATOM 1392 O O . ASN A 1 191 ? -10.534 27.898 -20.954 1.00 91.69 191 ASN A O 1
ATOM 1396 N N . LYS A 1 192 ? -10.066 25.713 -21.197 1.00 93.75 192 LYS A N 1
ATOM 1397 C CA . LYS A 1 192 ? -9.635 25.770 -22.600 1.00 93.75 192 LYS A CA 1
ATOM 1398 C C . LYS A 1 192 ? -10.702 25.309 -23.587 1.00 93.75 192 LYS A C 1
ATOM 1400 O O . LYS A 1 192 ? -10.552 25.609 -24.775 1.00 93.75 192 LYS A O 1
ATOM 1405 N N . LEU A 1 193 ? -11.777 24.656 -23.134 1.00 93.19 193 LEU A N 1
ATOM 1406 C CA . LEU A 1 193 ? -12.767 24.015 -24.009 1.00 93.19 193 LEU A CA 1
ATOM 1407 C C . LEU A 1 193 ? -13.409 24.992 -25.011 1.00 93.19 193 LEU A C 1
ATOM 1409 O O . LEU A 1 193 ? -13.558 24.663 -26.185 1.00 93.19 193 LEU A O 1
ATOM 1413 N N . GLY A 1 194 ? -13.706 26.224 -24.595 1.00 89.62 194 GLY A N 1
ATOM 1414 C CA . GLY A 1 194 ? -14.287 27.273 -25.444 1.00 89.62 194 GLY A CA 1
ATOM 1415 C C . GLY A 1 194 ? -13.275 28.106 -26.235 1.00 89.62 194 GLY A C 1
ATOM 1416 O O . GLY A 1 194 ? -13.664 29.091 -26.849 1.00 89.62 194 GLY A O 1
ATOM 1417 N N . THR A 1 195 ? -11.986 27.752 -26.194 1.00 91.19 195 THR A N 1
ATOM 1418 C CA . THR A 1 195 ? -10.891 28.490 -26.867 1.00 91.19 195 THR A CA 1
ATOM 1419 C C . THR A 1 195 ? -9.965 27.602 -27.708 1.00 91.19 195 THR A C 1
ATOM 1421 O O . THR A 1 195 ? -8.993 28.097 -28.269 1.00 91.19 195 THR A O 1
ATOM 1424 N N . SER A 1 196 ? -10.251 26.299 -27.786 1.00 92.06 196 SER A N 1
ATOM 1425 C CA . SER A 1 196 ? -9.463 25.294 -28.521 1.00 92.06 196 SER A CA 1
ATOM 1426 C C . SER A 1 196 ? -10.342 24.634 -29.581 1.00 92.06 196 SER A C 1
ATOM 1428 O O . SER A 1 196 ? -11.507 24.377 -29.293 1.00 92.06 196 SER A O 1
ATOM 1430 N N . GLY A 1 197 ? -9.817 24.318 -30.765 1.00 91.88 197 GLY A N 1
ATOM 1431 C CA . GLY A 1 197 ? -10.618 23.821 -31.887 1.00 91.88 197 GLY A CA 1
ATOM 1432 C C . GLY A 1 197 ? -11.324 24.927 -32.677 1.00 91.88 197 GLY A C 1
ATOM 1433 O O . GLY A 1 197 ? -11.817 25.913 -32.122 1.00 91.88 197 GLY A O 1
ATOM 1434 N N . ALA A 1 198 ? -11.363 24.765 -33.995 1.00 89.50 198 ALA A N 1
ATOM 1435 C CA . ALA A 1 198 ? -11.924 25.736 -34.924 1.00 89.50 198 ALA A CA 1
ATOM 1436 C C . ALA A 1 198 ? -13.465 25.724 -34.943 1.00 89.50 198 ALA A C 1
ATOM 1438 O O . ALA A 1 198 ? -14.100 24.697 -34.702 1.00 89.50 198 ALA A O 1
ATOM 1439 N N . GLY A 1 199 ? -14.070 26.882 -35.226 1.00 84.31 199 GLY A N 1
ATOM 1440 C CA . GLY A 1 199 ? -15.506 27.005 -35.511 1.00 84.31 199 GLY A CA 1
ATOM 1441 C C . GLY A 1 199 ? -15.862 26.558 -36.935 1.00 84.31 199 GLY A C 1
ATOM 1442 O O . GLY A 1 199 ? -15.070 25.895 -37.605 1.00 84.31 199 GLY A O 1
ATOM 1443 N N . GLY A 1 200 ? -17.048 26.930 -37.423 1.00 84.44 200 GLY A N 1
ATOM 1444 C CA . GLY A 1 200 ? -17.500 26.496 -38.749 1.00 84.44 200 GLY A CA 1
ATOM 1445 C C . GLY A 1 200 ? -17.643 24.973 -38.860 1.00 84.44 200 GLY A C 1
ATOM 1446 O O . GLY A 1 200 ? -17.913 24.291 -37.871 1.00 84.44 200 GLY A O 1
ATOM 1447 N N . GLY A 1 201 ? -17.350 24.432 -40.046 1.00 86.06 201 GLY A N 1
ATOM 1448 C CA . GLY A 1 201 ? -17.358 22.988 -40.335 1.00 86.06 201 GLY A CA 1
ATOM 1449 C C . GLY A 1 201 ? -16.315 22.141 -39.593 1.00 86.06 201 GLY A C 1
ATOM 1450 O O . GLY A 1 201 ? -16.255 20.932 -39.788 1.00 86.06 201 GLY A O 1
ATOM 1451 N N . ALA A 1 202 ? -15.490 22.739 -38.728 1.00 90.38 202 ALA A N 1
ATOM 1452 C CA . ALA A 1 202 ? -14.691 22.000 -37.748 1.00 90.38 202 ALA A CA 1
ATOM 1453 C C . ALA A 1 202 ? -15.470 21.699 -36.444 1.00 90.38 202 ALA A C 1
ATOM 1455 O O . ALA A 1 202 ? -14.951 21.019 -35.553 1.00 90.38 202 ALA A O 1
ATOM 1456 N N . LEU A 1 203 ? -16.716 22.181 -36.336 1.00 91.69 203 LEU A N 1
ATOM 1457 C CA . LEU A 1 203 ? -17.692 21.903 -35.274 1.00 91.69 203 LEU A CA 1
ATOM 1458 C C . LEU A 1 203 ? -17.181 22.149 -33.845 1.00 91.69 203 LEU A C 1
ATOM 1460 O O . LEU A 1 203 ? -17.572 21.457 -32.907 1.00 91.69 203 LEU A O 1
ATOM 1464 N N . GLY A 1 204 ? -16.274 23.110 -33.672 1.00 90.81 204 GLY A N 1
ATOM 1465 C CA . GLY A 1 204 ? -15.727 23.505 -32.377 1.00 90.81 204 GLY A CA 1
ATOM 1466 C C . GLY A 1 204 ? -14.599 22.617 -31.844 1.00 90.81 204 GLY A C 1
ATOM 1467 O O . GLY A 1 204 ? -14.001 22.990 -30.836 1.00 90.81 204 GLY A O 1
ATOM 1468 N N . ILE A 1 205 ? -14.279 21.481 -32.473 1.00 94.31 205 ILE A N 1
ATOM 1469 C CA . ILE A 1 205 ? -13.232 20.555 -31.989 1.00 94.31 205 ILE A CA 1
ATOM 1470 C C . ILE A 1 205 ? -12.160 20.229 -33.031 1.00 94.31 205 ILE A C 1
ATOM 1472 O O . ILE A 1 205 ? -11.052 19.860 -32.651 1.00 94.31 205 ILE A O 1
ATOM 1476 N N . GLY A 1 206 ? -12.456 20.367 -34.323 1.00 94.06 206 GLY A N 1
ATOM 1477 C CA . GLY A 1 206 ? -11.527 20.069 -35.409 1.00 94.06 206 GLY A CA 1
ATOM 1478 C C . GLY A 1 206 ? -10.458 21.140 -35.629 1.00 94.06 206 GLY A C 1
ATOM 1479 O O . GLY A 1 206 ? -10.557 22.263 -35.137 1.00 94.06 206 GLY A O 1
ATOM 1480 N N . THR A 1 207 ? -9.443 20.782 -36.411 1.00 93.12 207 THR A N 1
ATOM 1481 C CA . THR A 1 207 ? -8.423 21.706 -36.931 1.00 93.12 207 THR A CA 1
ATOM 1482 C C . THR A 1 207 ? -8.916 22.398 -38.202 1.00 93.12 207 THR A C 1
ATOM 1484 O O . THR A 1 207 ? -9.452 21.727 -39.085 1.00 93.12 207 THR A O 1
ATOM 1487 N N . ASP A 1 208 ? -8.664 23.701 -38.335 1.00 87.62 208 ASP A N 1
ATOM 1488 C CA . ASP A 1 208 ? -8.764 24.440 -39.601 1.00 87.62 208 ASP A CA 1
ATOM 1489 C C . ASP A 1 208 ? -7.465 25.235 -39.877 1.00 87.62 208 ASP A C 1
ATOM 1491 O O . ASP A 1 208 ? -6.428 24.991 -39.261 1.00 87.62 208 ASP A O 1
ATOM 1495 N N . ALA A 1 209 ? -7.490 26.176 -40.827 1.00 84.25 209 ALA A N 1
ATOM 1496 C CA . ALA A 1 209 ? -6.336 27.023 -41.143 1.00 84.25 209 ALA A CA 1
ATOM 1497 C C . ALA A 1 209 ? -6.009 28.092 -40.073 1.00 84.25 209 ALA A C 1
ATOM 1499 O O . ALA A 1 209 ? -4.962 28.732 -40.162 1.00 84.25 209 ALA A O 1
ATOM 1500 N N . ASN A 1 210 ? -6.895 28.315 -39.097 1.00 81.12 210 ASN A N 1
ATOM 1501 C CA . ASN A 1 210 ? -6.840 29.412 -38.128 1.00 81.12 210 ASN A CA 1
ATOM 1502 C C . ASN A 1 210 ? -6.666 28.926 -36.679 1.00 81.12 210 ASN A C 1
ATOM 1504 O O . ASN A 1 210 ? -6.115 29.658 -35.856 1.00 81.12 210 ASN A O 1
ATOM 1508 N N . ALA A 1 211 ? -7.123 27.713 -36.354 1.00 86.12 211 ALA A N 1
ATOM 1509 C CA . ALA A 1 211 ? -7.011 27.115 -35.030 1.00 86.12 211 ALA A CA 1
ATOM 1510 C C . ALA A 1 211 ? -6.682 25.615 -35.089 1.00 86.12 211 ALA A C 1
ATOM 1512 O O . ALA A 1 211 ? -7.256 24.846 -35.865 1.00 86.12 211 ALA A O 1
ATOM 1513 N N . ALA A 1 212 ? -5.784 25.193 -34.196 1.00 92.00 212 ALA A N 1
ATOM 1514 C CA . ALA A 1 212 ? -5.516 23.784 -33.944 1.00 92.00 212 ALA A CA 1
ATOM 1515 C C . ALA A 1 212 ? -6.739 23.109 -33.309 1.00 92.00 212 ALA A C 1
ATOM 1517 O O . ALA A 1 212 ? -7.376 23.662 -32.404 1.00 92.00 212 ALA A O 1
ATOM 1518 N N . GLY A 1 213 ? -7.044 21.903 -33.779 1.00 93.44 213 GLY A N 1
ATOM 1519 C CA . GLY A 1 213 ? -8.069 21.047 -33.205 1.00 93.44 213 GLY A CA 1
ATOM 1520 C C . GLY A 1 213 ? -7.658 20.448 -31.869 1.00 93.44 213 GLY A C 1
ATOM 1521 O O . GLY A 1 213 ? -6.502 20.505 -31.457 1.00 93.44 213 GLY A O 1
ATOM 1522 N N . ILE A 1 214 ? -8.631 19.853 -31.191 1.00 95.81 214 ILE A N 1
ATOM 1523 C CA . ILE A 1 214 ? -8.447 19.175 -29.912 1.00 95.81 214 ILE A CA 1
ATOM 1524 C C . ILE A 1 214 ? -8.158 17.695 -30.202 1.00 95.81 214 ILE A C 1
ATOM 1526 O O . ILE A 1 214 ? -9.043 17.032 -30.743 1.00 95.81 214 ILE A O 1
ATOM 1530 N N . PRO A 1 215 ? -6.975 17.146 -29.869 1.00 94.50 215 PRO A N 1
ATOM 1531 C CA . PRO A 1 215 ? -6.670 15.728 -30.075 1.00 94.50 215 PRO A CA 1
ATOM 1532 C C . PRO A 1 215 ? -7.615 14.793 -29.316 1.00 94.50 215 PRO A C 1
ATOM 1534 O O . PRO A 1 215 ? -7.971 15.074 -28.173 1.00 94.50 215 PRO A O 1
ATOM 1537 N N . ASN A 1 216 ? -7.982 13.668 -29.937 1.00 94.44 216 ASN A N 1
ATOM 1538 C CA . ASN A 1 216 ? -8.774 12.576 -29.345 1.00 94.44 216 ASN A CA 1
ATOM 1539 C C . ASN A 1 216 ? -10.106 13.001 -28.679 1.00 94.44 216 ASN A C 1
ATOM 1541 O O . ASN A 1 216 ? -10.635 12.299 -27.817 1.00 94.44 216 ASN A O 1
ATOM 1545 N N . ALA A 1 217 ? -10.667 14.147 -29.066 1.00 96.62 217 ALA A N 1
ATOM 1546 C CA . ALA A 1 217 ? -11.934 14.635 -28.543 1.00 96.62 217 ALA A CA 1
ATOM 1547 C C . ALA A 1 217 ? -13.105 13.793 -29.061 1.00 96.62 217 ALA A C 1
ATOM 1549 O O . ALA A 1 217 ? -13.143 13.377 -30.224 1.00 96.62 217 ALA A O 1
ATOM 1550 N N . VAL A 1 218 ? -14.104 13.607 -28.204 1.00 97.31 218 VAL A N 1
ATOM 1551 C CA . VAL A 1 218 ? -15.385 12.983 -28.536 1.00 97.31 218 VAL A CA 1
ATOM 1552 C C . VAL A 1 218 ? -16.478 13.994 -28.239 1.00 97.31 218 VAL A C 1
ATOM 1554 O O . VAL A 1 218 ? -16.590 14.471 -27.116 1.00 97.31 218 VAL A O 1
ATOM 1557 N N . GLN A 1 219 ? -17.314 14.308 -29.223 1.00 96.62 219 GLN A N 1
ATOM 1558 C CA . GLN A 1 219 ? -18.496 15.132 -28.999 1.00 96.62 219 GLN A CA 1
ATOM 1559 C C . GLN A 1 219 ? -19.760 14.443 -29.477 1.00 96.62 219 GLN A C 1
ATOM 1561 O O . GLN A 1 219 ? -19.750 13.694 -30.452 1.00 96.62 219 GLN A O 1
ATOM 1566 N N . TRP A 1 220 ? -20.860 14.753 -28.810 1.00 97.94 220 TRP A N 1
ATOM 1567 C CA . TRP A 1 220 ? -22.203 14.527 -29.307 1.00 97.94 220 TRP A CA 1
ATOM 1568 C C . TRP A 1 220 ? -22.916 15.868 -29.381 1.00 97.94 220 TRP A C 1
ATOM 1570 O O . TRP A 1 220 ? -22.844 16.654 -28.440 1.00 97.94 220 TRP A O 1
ATOM 1580 N N . GLY A 1 221 ? -23.628 16.134 -30.466 1.00 96.50 221 GLY A N 1
ATOM 1581 C CA . GLY A 1 221 ? -24.416 17.351 -30.571 1.00 96.50 221 GLY A CA 1
ATOM 1582 C C . GLY A 1 221 ? -25.186 17.447 -31.868 1.00 96.50 221 GLY A C 1
ATOM 1583 O O . GLY A 1 221 ? -25.264 16.481 -32.629 1.00 96.50 221 GLY A O 1
ATOM 1584 N N . ILE A 1 222 ? -25.745 18.631 -32.090 1.00 97.25 222 ILE A N 1
ATOM 1585 C CA . ILE A 1 222 ? -26.502 18.987 -33.281 1.00 97.25 222 ILE A CA 1
ATOM 1586 C C . ILE A 1 222 ? -25.592 19.784 -34.211 1.00 97.25 222 ILE A C 1
ATOM 1588 O O . ILE A 1 222 ? -25.065 20.835 -33.840 1.00 97.25 222 ILE A O 1
ATOM 1592 N N . ASP A 1 223 ? -25.447 19.258 -35.417 1.00 95.31 223 ASP A N 1
ATOM 1593 C CA . ASP A 1 223 ? -24.839 19.887 -36.575 1.00 95.31 223 ASP A CA 1
ATOM 1594 C C . ASP A 1 223 ? -25.933 20.609 -37.380 1.00 95.31 223 ASP A C 1
ATOM 1596 O O . ASP A 1 223 ? -26.974 20.026 -37.720 1.00 95.31 223 ASP A O 1
ATOM 1600 N N . PHE A 1 224 ? -25.731 21.905 -37.614 1.00 94.88 224 PHE A N 1
ATOM 1601 C CA . PHE A 1 224 ? -26.702 22.792 -38.251 1.00 94.88 224 PHE A CA 1
ATOM 1602 C C . PHE A 1 224 ? -26.328 23.171 -39.685 1.00 94.88 224 PHE A C 1
ATOM 1604 O O . PHE A 1 224 ? -27.146 23.822 -40.340 1.00 94.88 224 PHE A O 1
ATOM 1611 N N . TYR A 1 225 ? -25.139 22.829 -40.187 1.00 92.56 225 TYR A N 1
ATOM 1612 C CA . TYR A 1 225 ? -24.717 23.288 -41.509 1.00 92.56 225 TYR A CA 1
ATOM 1613 C C . TYR A 1 225 ? -23.756 22.309 -42.183 1.00 92.56 225 TYR A C 1
ATOM 1615 O O . TYR A 1 225 ? -22.652 22.081 -41.716 1.00 92.56 225 TYR A O 1
ATOM 1623 N N . GLN A 1 226 ? -24.169 21.766 -43.327 1.00 92.44 226 GLN A N 1
ATOM 1624 C CA . GLN A 1 226 ? -23.394 20.793 -44.084 1.00 92.44 226 GLN A CA 1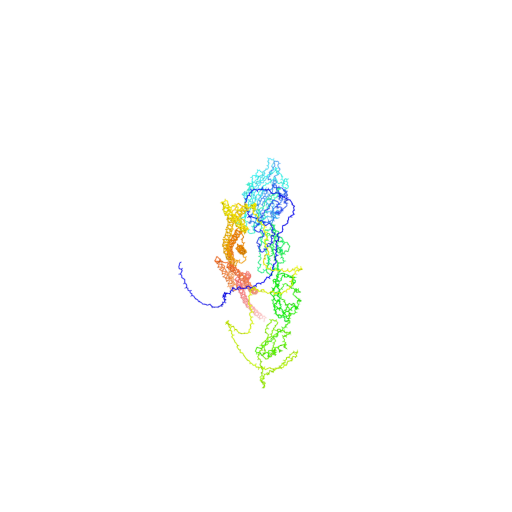
ATOM 1625 C C . GLN A 1 226 ? -22.125 21.417 -44.675 1.00 92.44 226 GLN A C 1
ATOM 1627 O O . GLN A 1 226 ? -22.192 22.318 -45.522 1.00 92.44 226 GLN A O 1
ATOM 1632 N N . ASN A 1 227 ? -20.989 20.854 -44.282 1.00 91.12 227 ASN A N 1
ATOM 1633 C CA . ASN A 1 227 ? -19.655 21.060 -44.816 1.00 91.12 227 ASN A CA 1
ATOM 1634 C C . ASN A 1 227 ? -19.054 19.739 -45.354 1.00 91.12 227 ASN A C 1
ATOM 1636 O O . ASN A 1 227 ? -19.654 18.659 -45.298 1.00 91.12 227 ASN A O 1
ATOM 1640 N N . ASP A 1 228 ? -17.861 19.835 -45.947 1.00 87.88 228 ASP A N 1
ATOM 1641 C CA . ASP A 1 228 ? -17.171 18.692 -46.547 1.00 87.88 228 ASP A CA 1
ATOM 1642 C C . ASP A 1 228 ? -16.732 17.682 -45.474 1.00 87.88 228 ASP A C 1
ATOM 1644 O O . ASP A 1 228 ? -15.889 17.972 -44.625 1.00 87.88 228 ASP A O 1
ATOM 1648 N N . GLY A 1 229 ? -17.271 16.462 -45.550 1.00 87.56 229 GLY A N 1
ATOM 1649 C CA . GLY A 1 229 ? -16.990 15.383 -44.596 1.00 87.56 229 GLY A CA 1
ATOM 1650 C C . GLY A 1 229 ? -18.044 15.195 -43.501 1.00 87.56 229 GLY A C 1
ATOM 1651 O O . GLY A 1 229 ? -17.830 14.364 -42.615 1.00 87.56 229 GLY A O 1
ATOM 1652 N N . ASP A 1 230 ? -19.167 15.913 -43.558 1.00 92.75 230 ASP A N 1
ATOM 1653 C CA . ASP A 1 230 ? -20.310 15.709 -42.663 1.00 92.75 230 ASP A CA 1
ATOM 1654 C C . ASP A 1 230 ? -21.248 14.585 -43.128 1.00 92.75 230 ASP A C 1
ATOM 1656 O O . ASP A 1 230 ? -21.084 13.979 -44.192 1.00 92.75 230 ASP A O 1
ATOM 1660 N N . ALA A 1 231 ? -22.248 14.275 -42.300 1.00 92.62 231 ALA A N 1
ATOM 1661 C CA . ALA A 1 231 ? -23.205 13.215 -42.578 1.00 92.62 231 ALA A CA 1
ATOM 1662 C C . ALA A 1 231 ? -24.026 13.511 -43.848 1.00 92.62 231 ALA A C 1
ATOM 1664 O O . ALA A 1 231 ? -24.580 14.594 -44.031 1.00 92.62 231 ALA A O 1
ATOM 1665 N N . THR A 1 232 ? -24.160 12.512 -44.719 1.00 92.88 232 THR A N 1
ATOM 1666 C CA . THR A 1 232 ? -24.811 12.658 -46.041 1.00 92.88 232 THR A CA 1
ATOM 1667 C C . THR A 1 232 ? -26.318 12.938 -45.984 1.00 92.88 232 THR A C 1
ATOM 1669 O O . THR A 1 232 ? -26.916 13.273 -47.003 1.00 92.88 232 THR A O 1
ATOM 1672 N N . ASN A 1 233 ? -26.938 12.788 -44.809 1.00 94.00 233 ASN A N 1
ATOM 1673 C CA . ASN A 1 233 ? -28.335 13.131 -44.554 1.00 94.00 233 ASN A CA 1
ATOM 1674 C C . ASN A 1 233 ? -28.530 14.531 -43.951 1.00 94.00 233 ASN A C 1
ATOM 1676 O O . ASN A 1 233 ? -29.683 14.921 -43.777 1.00 94.00 233 ASN A O 1
ATOM 1680 N N . LEU A 1 234 ? -27.462 15.281 -43.657 1.00 94.94 234 LEU A N 1
ATOM 1681 C CA . LEU A 1 234 ? -27.548 16.719 -43.399 1.00 94.94 234 LEU A CA 1
ATOM 1682 C C . LEU A 1 234 ? -27.770 17.444 -44.736 1.00 94.94 234 LEU A C 1
ATOM 1684 O O . LEU A 1 234 ? -27.163 17.089 -45.744 1.00 94.94 234 LEU A O 1
ATOM 1688 N N . VAL A 1 235 ? -28.674 18.420 -44.769 1.00 94.69 235 VAL A N 1
ATOM 1689 C CA . VAL A 1 235 ? -29.058 19.165 -45.974 1.00 94.69 235 VAL A CA 1
ATOM 1690 C C . VAL A 1 235 ? -29.233 20.631 -45.607 1.00 94.69 235 VAL A C 1
ATOM 1692 O O . VAL A 1 235 ? -30.086 20.978 -44.787 1.00 94.69 235 VAL A O 1
ATOM 1695 N N . ASN A 1 236 ? -28.450 21.499 -46.245 1.00 94.31 236 ASN A N 1
ATOM 1696 C CA . ASN A 1 236 ? -28.511 22.939 -46.004 1.00 94.31 236 ASN A CA 1
ATOM 1697 C C . ASN A 1 236 ? -29.863 23.552 -46.428 1.00 94.31 236 ASN A C 1
ATOM 1699 O O . ASN A 1 236 ? -30.438 23.132 -47.439 1.00 94.31 236 ASN A O 1
ATOM 1703 N N . PRO A 1 237 ? -30.367 24.568 -45.697 1.00 92.94 237 PRO A N 1
ATOM 1704 C CA . PRO A 1 237 ? -31.502 25.360 -46.155 1.00 92.94 237 PRO A CA 1
ATOM 1705 C C . PRO A 1 237 ? -31.135 26.088 -47.451 1.00 92.94 237 PRO A C 1
ATOM 1707 O O . PRO A 1 237 ? -29.995 26.523 -47.624 1.00 92.94 237 PRO A O 1
ATOM 1710 N N . THR A 1 238 ? -32.100 26.261 -48.353 1.00 92.50 238 THR A N 1
ATOM 1711 C CA . THR A 1 238 ? -31.873 26.991 -49.609 1.00 92.50 238 THR A CA 1
ATOM 1712 C C . THR A 1 238 ? -32.525 28.364 -49.580 1.00 92.50 238 THR A C 1
ATOM 1714 O O . THR A 1 238 ? -33.536 28.587 -48.910 1.00 92.50 238 THR A O 1
ATOM 1717 N N . ASP A 1 239 ? -31.957 29.285 -50.347 1.00 90.69 239 ASP A N 1
ATOM 1718 C CA . ASP A 1 239 ? -32.551 30.594 -50.598 1.00 90.69 239 ASP A CA 1
ATOM 1719 C C . ASP A 1 239 ? -33.876 30.449 -51.371 1.00 90.69 239 ASP A C 1
ATOM 1721 O O . ASP A 1 239 ? -34.114 29.450 -52.066 1.00 90.69 239 ASP A O 1
ATOM 1725 N N . GLY A 1 240 ? -34.755 31.441 -51.229 1.00 84.38 240 GLY A N 1
ATOM 1726 C CA . GLY A 1 240 ? -35.994 31.515 -51.996 1.00 84.38 240 GLY A CA 1
ATOM 1727 C C . GLY A 1 240 ? -35.712 31.924 -53.440 1.00 84.38 240 GLY A C 1
ATOM 1728 O O . GLY A 1 240 ? -34.836 32.742 -53.706 1.00 84.38 240 GLY A O 1
ATOM 1729 N N . THR A 1 241 ? -36.473 31.399 -54.400 1.00 83.75 241 THR A N 1
ATOM 1730 C CA . THR A 1 241 ? -36.422 31.890 -55.786 1.00 83.75 241 THR A CA 1
ATOM 1731 C C . THR A 1 241 ? -37.538 32.907 -56.032 1.00 83.75 241 THR A C 1
ATOM 1733 O O . THR A 1 241 ? -38.410 33.136 -55.191 1.00 83.75 241 THR A O 1
ATOM 1736 N N . LEU A 1 242 ? -37.562 33.513 -57.221 1.00 81.25 242 LEU A N 1
ATOM 1737 C CA . LEU A 1 242 ? -38.662 34.392 -57.627 1.00 81.25 242 LEU A CA 1
ATOM 1738 C C . LEU A 1 242 ? -40.025 33.664 -57.691 1.00 81.25 242 LEU A C 1
ATOM 1740 O O . LEU A 1 242 ? -41.06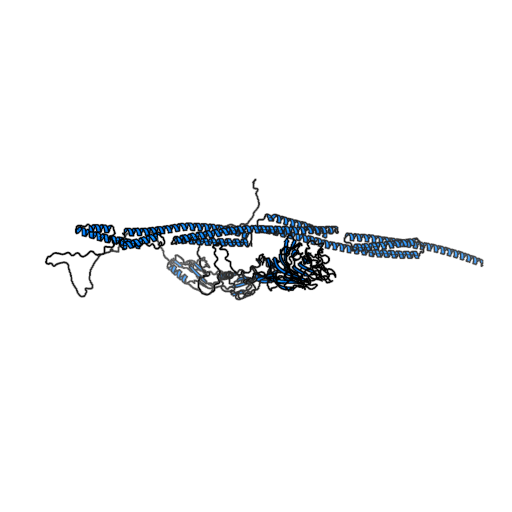0 34.323 -57.639 1.00 81.25 242 LEU A O 1
ATOM 1744 N N . ILE A 1 243 ? -40.032 32.327 -57.807 1.00 85.00 243 ILE A N 1
ATOM 1745 C CA . ILE A 1 243 ? -41.233 31.506 -58.064 1.00 85.00 243 ILE A CA 1
ATOM 1746 C C . ILE A 1 243 ? -41.419 30.319 -57.099 1.00 85.00 243 ILE A C 1
ATOM 1748 O O . ILE A 1 243 ? -42.368 29.552 -57.253 1.00 85.00 243 ILE A O 1
ATOM 1752 N N . SER A 1 244 ? -40.535 30.144 -56.116 1.00 85.31 244 SER A N 1
ATOM 1753 C CA . SER A 1 244 ? -40.625 29.100 -55.088 1.00 85.31 244 SER A CA 1
ATOM 1754 C C . SER A 1 244 ? -40.036 29.588 -53.767 1.00 85.31 244 SER A C 1
ATOM 1756 O O . SER A 1 244 ? -39.062 30.341 -53.768 1.00 85.31 244 SER A O 1
ATOM 1758 N N . SER A 1 245 ? -40.573 29.122 -52.640 1.00 85.94 245 SER A N 1
ATOM 1759 C CA . SER A 1 245 ? -39.851 29.187 -51.366 1.00 85.94 245 SER A CA 1
ATOM 1760 C C . SER A 1 245 ? -38.591 28.318 -51.417 1.00 85.94 245 SER A C 1
ATOM 1762 O O . SER A 1 245 ? -38.491 27.396 -52.235 1.00 85.94 245 SER A O 1
ATOM 1764 N N . GLY A 1 246 ? -37.640 28.610 -50.537 1.00 87.56 246 GLY A N 1
ATOM 1765 C CA . GLY A 1 246 ? -36.503 27.741 -50.274 1.00 87.56 246 GLY A CA 1
ATOM 1766 C C . GLY A 1 246 ? -36.908 26.474 -49.516 1.00 87.56 246 GLY A C 1
ATOM 1767 O O . GLY A 1 246 ? -37.992 26.392 -48.935 1.00 87.56 246 GLY A O 1
ATOM 1768 N N . SER A 1 247 ? -36.024 25.478 -49.517 1.00 90.62 247 SER A N 1
ATOM 1769 C CA . SER A 1 247 ? -36.115 24.323 -48.624 1.00 90.62 247 SER A CA 1
ATOM 1770 C C . SER A 1 247 ? -35.653 24.713 -47.222 1.00 90.62 247 SER A C 1
ATOM 1772 O O . SER A 1 247 ? -34.636 25.392 -47.084 1.00 90.62 247 SER A O 1
ATOM 1774 N N . ASP A 1 248 ? -36.343 24.229 -46.187 1.00 90.00 248 ASP A N 1
ATOM 1775 C CA . ASP A 1 248 ? -35.906 24.367 -44.790 1.00 90.00 248 ASP A CA 1
ATOM 1776 C C . ASP A 1 248 ? -34.590 23.647 -44.481 1.00 90.00 248 ASP A C 1
ATOM 1778 O O . ASP A 1 248 ? -33.940 23.956 -43.481 1.00 90.00 248 ASP A O 1
ATOM 1782 N N . GLY A 1 249 ? -34.188 22.701 -45.333 1.00 93.38 249 GLY A N 1
ATOM 1783 C CA . GLY A 1 249 ? -33.109 21.780 -45.007 1.00 93.38 249 GLY A CA 1
ATOM 1784 C C . GLY A 1 249 ? -33.459 20.958 -43.766 1.00 93.38 249 GLY A C 1
ATOM 1785 O O . GLY A 1 249 ? -34.629 20.685 -43.481 1.00 93.38 249 GLY A O 1
ATOM 1786 N N . ASN A 1 250 ? -32.439 20.554 -43.020 1.00 95.44 250 ASN A N 1
ATOM 1787 C CA . ASN A 1 250 ? -32.588 19.863 -41.743 1.00 95.44 250 ASN A CA 1
ATOM 1788 C C . ASN A 1 250 ? -31.404 20.178 -40.810 1.00 95.44 250 ASN A C 1
ATOM 1790 O O . ASN A 1 250 ? -30.575 21.040 -41.106 1.00 95.44 250 ASN A O 1
ATOM 1794 N N . GLN A 1 251 ? -31.388 19.541 -39.644 1.00 95.69 251 GLN A N 1
ATOM 1795 C CA . GLN A 1 251 ? -30.277 19.482 -38.695 1.00 95.69 251 GLN A CA 1
ATOM 1796 C C . GLN A 1 251 ? -29.979 18.008 -38.422 1.00 95.69 251 GLN A C 1
ATOM 1798 O O . GLN A 1 251 ? -30.861 17.164 -38.607 1.00 95.69 251 GLN A O 1
ATOM 1803 N N . VAL A 1 252 ? -28.776 17.689 -37.946 1.00 96.62 252 VAL A N 1
ATOM 1804 C CA . VAL A 1 252 ? -28.373 16.309 -37.648 1.00 96.62 252 VAL A CA 1
ATOM 1805 C C . VAL A 1 252 ? -27.794 16.199 -36.241 1.00 96.62 252 VAL A C 1
ATOM 1807 O O . VAL A 1 252 ? -26.794 16.833 -35.928 1.00 96.62 252 VAL A O 1
ATOM 1810 N N . ALA A 1 253 ? -28.391 15.350 -35.402 1.00 97.44 253 ALA A N 1
ATOM 1811 C CA . ALA A 1 253 ? -27.828 14.963 -34.111 1.00 97.44 253 ALA A CA 1
ATOM 1812 C C . ALA A 1 253 ? -26.967 13.697 -34.247 1.00 97.44 253 ALA A C 1
ATOM 1814 O O . ALA A 1 253 ? -27.408 12.705 -34.832 1.00 97.44 253 ALA A O 1
ATOM 1815 N N . GLY A 1 254 ? -25.755 13.700 -33.691 1.00 96.81 254 GLY A N 1
ATOM 1816 C CA . GLY A 1 254 ? -24.874 12.530 -33.731 1.00 96.81 254 GLY A CA 1
ATOM 1817 C C . GLY A 1 254 ? -23.528 12.731 -33.040 1.00 96.81 254 GLY A C 1
ATOM 1818 O O . GLY A 1 254 ? -23.227 13.803 -32.515 1.00 96.81 254 GLY A O 1
ATOM 1819 N N . PHE A 1 255 ? -22.714 11.673 -33.027 1.00 97.44 255 PHE A N 1
ATOM 1820 C CA . PHE A 1 255 ? -21.362 11.706 -32.461 1.00 97.44 255 PHE A CA 1
ATOM 1821 C C . PHE A 1 255 ? -20.311 12.067 -33.513 1.00 97.44 255 PHE A C 1
ATOM 1823 O O . PHE A 1 255 ? -20.263 11.465 -34.584 1.00 97.44 255 PHE A O 1
ATOM 1830 N N . ARG A 1 256 ? -19.398 12.976 -33.171 1.00 95.50 256 ARG A N 1
ATOM 1831 C CA . ARG A 1 256 ? -18.197 13.301 -33.952 1.00 95.50 256 ARG A CA 1
ATOM 1832 C C . ARG A 1 256 ? -16.955 13.118 -33.082 1.00 95.50 256 ARG A C 1
ATOM 1834 O O . ARG A 1 256 ? -17.026 13.205 -31.858 1.00 95.50 256 ARG A O 1
ATOM 1841 N N . THR A 1 257 ? -15.823 12.829 -33.709 1.00 95.75 257 THR A N 1
ATOM 1842 C CA . THR A 1 257 ? -14.546 12.613 -33.017 1.00 95.75 257 THR A CA 1
ATOM 1843 C C . THR A 1 257 ? -13.403 13.232 -33.801 1.00 95.75 257 THR A C 1
ATOM 1845 O O . THR A 1 257 ? -13.480 13.317 -35.029 1.00 95.75 257 THR A O 1
ATOM 1848 N N . THR A 1 258 ? -12.325 13.600 -33.119 1.00 97.06 258 THR A N 1
ATOM 1849 C CA . THR A 1 258 ? -11.043 13.919 -33.759 1.00 97.06 258 THR A CA 1
ATOM 1850 C C . THR A 1 258 ? -10.067 12.745 -33.690 1.00 97.06 258 THR A C 1
ATOM 1852 O O . THR A 1 258 ? -10.264 11.800 -32.924 1.00 97.06 258 THR A O 1
ATOM 1855 N N . ASP A 1 259 ? -9.037 12.773 -34.533 1.00 94.81 259 ASP A N 1
ATOM 1856 C CA . ASP A 1 259 ? -7.861 11.909 -34.407 1.00 94.81 259 ASP A CA 1
ATOM 1857 C C . ASP A 1 259 ? -6.847 12.456 -33.377 1.00 94.81 259 ASP A C 1
ATOM 1859 O O . ASP A 1 259 ? -7.063 13.489 -32.729 1.00 94.81 259 ASP A O 1
ATOM 1863 N N . SER A 1 260 ? -5.708 11.776 -33.234 1.00 93.06 260 SER A N 1
ATOM 1864 C CA . SER A 1 260 ? -4.620 12.167 -32.328 1.00 93.06 260 SER A CA 1
ATOM 1865 C C . SER A 1 260 ? -3.881 13.449 -32.736 1.00 93.06 260 SER A C 1
ATOM 1867 O O . SER A 1 260 ? -3.063 13.940 -31.964 1.00 93.06 260 SER A O 1
ATOM 1869 N N . ALA A 1 261 ? -4.159 14.005 -33.919 1.00 92.69 261 ALA A N 1
ATOM 1870 C CA . ALA A 1 261 ? -3.669 15.307 -34.369 1.00 92.69 261 ALA A CA 1
ATOM 1871 C C . ALA A 1 261 ? -4.733 16.417 -34.233 1.00 92.69 261 ALA A C 1
ATOM 1873 O O . ALA A 1 261 ? -4.483 17.562 -34.604 1.00 92.69 261 ALA A O 1
ATOM 1874 N N . GLY A 1 262 ? -5.926 16.100 -33.712 1.00 94.38 262 GLY A N 1
ATOM 1875 C CA . GLY A 1 262 ? -7.038 17.043 -33.594 1.00 94.38 262 GLY A CA 1
ATOM 1876 C C . GLY A 1 262 ? -7.789 17.286 -34.906 1.00 94.38 262 GLY A C 1
ATOM 1877 O O . GLY A 1 262 ? -8.578 18.227 -35.006 1.00 94.38 262 GLY A O 1
ATOM 1878 N N . LYS A 1 263 ? -7.578 16.478 -35.948 1.00 95.69 263 LYS A N 1
ATOM 1879 C CA . LYS A 1 263 ? -8.342 16.593 -37.193 1.00 95.69 263 LYS A CA 1
ATOM 1880 C C . LYS A 1 263 ? -9.717 15.954 -37.012 1.00 95.69 263 LYS A C 1
ATOM 1882 O O . LYS A 1 263 ? -9.822 14.849 -36.488 1.00 95.69 263 LYS A O 1
ATOM 1887 N N . LEU A 1 264 ? -10.776 16.637 -37.448 1.00 95.50 264 LEU A N 1
ATOM 1888 C CA . LEU A 1 264 ? -12.143 16.112 -37.390 1.00 95.50 264 LEU A CA 1
ATOM 1889 C C . LEU A 1 264 ? -12.287 14.909 -38.332 1.00 95.50 264 LEU A C 1
ATOM 1891 O O . LEU A 1 264 ? -11.965 15.003 -39.518 1.00 95.50 264 LEU A O 1
ATOM 1895 N N . ASN A 1 265 ? -12.785 13.786 -37.815 1.00 95.00 265 ASN A N 1
ATOM 1896 C CA . ASN A 1 265 ? -13.004 12.591 -38.622 1.00 95.00 265 ASN A CA 1
ATOM 1897 C C . ASN A 1 265 ? -14.199 12.784 -39.568 1.00 95.00 265 ASN A C 1
ATOM 1899 O O . ASN A 1 265 ? -15.283 13.215 -39.158 1.00 95.00 265 ASN A O 1
ATOM 1903 N N . THR A 1 266 ? -13.993 12.431 -40.837 1.00 92.56 266 THR A N 1
ATOM 1904 C CA . THR A 1 266 ? -15.015 12.483 -41.888 1.00 92.56 266 THR A CA 1
ATOM 1905 C C . THR A 1 266 ? -16.045 11.373 -41.708 1.00 92.56 266 THR A C 1
ATOM 1907 O O . THR A 1 266 ? -15.685 10.207 -41.527 1.00 92.56 266 THR A O 1
ATOM 1910 N N . VAL A 1 267 ? -17.322 11.713 -41.830 1.00 91.00 267 VAL A N 1
ATOM 1911 C CA . VAL A 1 267 ? -18.438 10.767 -41.797 1.00 91.00 267 VAL A CA 1
ATOM 1912 C C . VAL A 1 267 ? -18.654 10.174 -43.190 1.00 91.00 267 VAL A C 1
ATOM 1914 O O . VAL A 1 267 ? -18.684 10.890 -44.186 1.00 91.00 267 VAL A O 1
ATOM 1917 N N . SER A 1 268 ? -18.847 8.856 -43.270 1.00 79.06 268 SER A N 1
ATOM 1918 C CA . SER A 1 268 ? -19.286 8.180 -44.496 1.00 79.06 268 SER A CA 1
ATOM 1919 C C . SER A 1 268 ? -20.727 7.688 -44.337 1.00 79.06 268 SER A C 1
ATOM 1921 O O . SER A 1 268 ? -21.009 6.743 -43.603 1.00 79.06 268 SER A O 1
ATOM 1923 N N . GLY A 1 269 ? -21.664 8.345 -45.026 1.00 89.31 269 GLY A N 1
ATOM 1924 C CA . GLY A 1 269 ? -23.090 8.005 -44.979 1.00 89.31 269 GLY A CA 1
ATOM 1925 C C . GLY A 1 269 ? -23.866 8.732 -43.875 1.00 89.31 269 GLY A C 1
ATOM 1926 O O . GLY A 1 269 ? -23.604 9.899 -43.591 1.00 89.31 269 GLY A O 1
ATOM 1927 N N . SER A 1 270 ? -24.879 8.067 -43.315 1.00 90.62 270 SER A N 1
ATOM 1928 C CA . SER A 1 270 ? -25.827 8.616 -42.324 1.00 90.62 270 SER A CA 1
ATOM 1929 C C . SER A 1 270 ? -25.983 7.744 -41.067 1.00 90.62 270 SER A C 1
ATOM 1931 O O . SER A 1 270 ? -26.858 7.981 -40.237 1.00 90.62 270 SER A O 1
ATOM 1933 N N . THR A 1 271 ? -25.183 6.685 -40.928 1.00 89.88 271 THR A N 1
ATOM 1934 C CA . THR A 1 271 ? -25.295 5.727 -39.819 1.00 89.88 271 THR A CA 1
ATOM 1935 C C . THR A 1 271 ? -24.868 6.373 -38.501 1.00 89.88 271 THR A C 1
ATOM 1937 O O . THR A 1 271 ? -23.743 6.849 -38.390 1.00 89.88 271 THR A O 1
ATOM 1940 N N . GLY A 1 272 ? -25.751 6.368 -37.497 1.00 89.38 272 GLY A N 1
ATOM 1941 C CA . GLY A 1 272 ? -25.513 7.032 -36.206 1.00 89.38 272 GLY A CA 1
ATOM 1942 C C . GLY A 1 272 ? -25.803 8.541 -36.194 1.00 89.38 272 GLY A C 1
ATOM 1943 O O . GLY A 1 272 ? -25.491 9.202 -35.206 1.00 89.38 272 GLY A O 1
ATOM 1944 N N . PHE A 1 273 ? -26.399 9.069 -37.270 1.00 95.50 273 PHE A N 1
ATOM 1945 C CA . PHE A 1 273 ? -26.716 10.485 -37.452 1.00 95.50 273 PHE A CA 1
ATOM 1946 C C . PHE A 1 273 ? -28.215 10.674 -37.708 1.00 95.50 273 PHE A C 1
ATOM 1948 O O . PHE A 1 273 ? -28.728 10.332 -38.776 1.00 95.50 273 PHE A O 1
ATOM 1955 N N . THR A 1 274 ? -28.928 11.225 -36.730 1.00 97.00 274 THR A N 1
ATOM 1956 C CA . THR A 1 274 ? -30.385 11.396 -36.773 1.00 97.00 274 THR A CA 1
ATOM 1957 C C . THR A 1 274 ? -30.736 12.778 -37.306 1.00 97.00 274 THR A C 1
ATOM 1959 O O . THR A 1 274 ? -30.471 13.785 -36.652 1.00 97.00 274 THR A O 1
ATOM 1962 N N . ALA A 1 275 ? -31.347 12.827 -38.490 1.00 96.25 275 ALA A N 1
ATOM 1963 C CA . ALA A 1 275 ? -31.800 14.072 -39.101 1.00 96.25 275 ALA A CA 1
ATOM 1964 C C . ALA A 1 275 ? -33.205 14.473 -38.621 1.00 96.25 275 ALA A C 1
ATOM 1966 O O . ALA A 1 275 ? -34.110 13.637 -38.582 1.00 96.25 275 ALA A O 1
ATOM 1967 N N . PHE A 1 276 ? -33.408 15.758 -38.332 1.00 96.06 276 PHE A N 1
ATOM 1968 C CA . PHE A 1 276 ? -34.706 16.334 -37.968 1.00 96.06 276 PHE A CA 1
ATOM 1969 C C . PHE A 1 276 ? -34.877 17.748 -38.539 1.00 96.06 276 PHE A C 1
ATOM 1971 O O . PHE A 1 276 ? -33.933 18.383 -39.001 1.00 96.06 276 PHE A O 1
ATOM 1978 N N . THR A 1 277 ? -36.113 18.231 -38.550 1.00 93.69 277 THR A N 1
ATOM 1979 C CA . THR A 1 277 ? -36.530 19.516 -39.126 1.00 93.69 277 THR A CA 1
ATOM 1980 C C . THR A 1 277 ? -37.345 20.304 -38.107 1.00 93.69 277 THR A C 1
ATOM 1982 O O . THR A 1 277 ? -37.849 19.740 -37.134 1.00 93.69 277 THR A O 1
ATOM 1985 N N . LYS A 1 278 ? -37.631 21.577 -38.404 1.00 87.81 278 LYS A N 1
ATOM 1986 C CA . LYS A 1 278 ? -38.559 22.401 -37.611 1.00 87.81 278 LYS A CA 1
ATOM 1987 C C . LYS A 1 278 ? -39.957 21.792 -37.405 1.00 87.81 278 LYS A C 1
ATOM 1989 O O . LYS A 1 278 ? -40.671 22.220 -36.511 1.00 87.81 278 LYS A O 1
ATOM 1994 N N . SER A 1 279 ? -40.366 20.834 -38.246 1.00 88.56 279 SER A N 1
ATOM 1995 C CA . SER A 1 279 ? -41.695 20.203 -38.199 1.00 88.56 279 SER A CA 1
ATOM 1996 C C . SER A 1 279 ? -41.770 18.935 -37.341 1.00 88.56 279 SER A C 1
ATOM 1998 O O . SER A 1 279 ? -42.865 18.454 -37.068 1.00 88.56 279 SER A O 1
ATOM 2000 N N . ASN A 1 280 ? -40.623 18.374 -36.941 1.00 93.38 280 ASN A N 1
ATOM 2001 C CA . ASN A 1 280 ? -40.543 17.121 -36.185 1.00 93.38 280 ASN A CA 1
ATOM 2002 C C . ASN A 1 280 ? -39.429 17.097 -35.119 1.00 93.38 280 ASN A C 1
ATOM 2004 O O . ASN A 1 280 ? -39.183 16.043 -34.538 1.00 93.38 280 ASN A O 1
ATOM 2008 N N . GLY A 1 281 ? -38.784 18.234 -34.830 1.00 91.25 281 GLY A N 1
ATOM 2009 C CA . GLY A 1 281 ? -37.775 18.364 -33.770 1.00 91.25 281 GLY A CA 1
ATOM 2010 C C . GLY A 1 281 ? -38.294 17.980 -32.379 1.00 91.25 281 GLY A C 1
ATOM 2011 O O . GLY A 1 281 ? -37.580 17.312 -31.639 1.00 91.25 281 GLY A O 1
ATOM 2012 N N . GLU A 1 282 ? -39.555 18.297 -32.069 1.00 91.94 282 GLU A N 1
ATOM 2013 C CA . GLU A 1 282 ? -40.256 17.831 -30.861 1.00 91.94 282 GLU A CA 1
ATOM 2014 C C . GLU A 1 282 ? -40.289 16.292 -30.810 1.00 91.94 282 GLU A C 1
ATOM 2016 O O . GLU A 1 282 ? -39.698 15.678 -29.930 1.00 91.94 282 GLU A O 1
ATOM 2021 N N . SER A 1 283 ? -40.872 15.649 -31.828 1.00 93.56 283 SER A N 1
ATOM 2022 C CA . SER A 1 283 ? -41.049 14.189 -31.878 1.00 93.56 283 SER A CA 1
ATOM 2023 C C . SER A 1 283 ? -39.754 13.370 -32.010 1.00 93.56 283 SER A C 1
ATOM 2025 O O . SER A 1 283 ? -39.812 12.155 -31.815 1.00 93.56 283 SER A O 1
ATOM 2027 N N . ILE A 1 284 ? -38.630 13.972 -32.417 1.00 94.38 284 ILE A N 1
ATOM 2028 C CA . ILE A 1 284 ? -37.359 13.261 -32.658 1.00 94.38 284 ILE A CA 1
ATOM 2029 C C . ILE A 1 284 ? -36.310 13.557 -31.582 1.00 94.38 284 ILE A C 1
ATOM 2031 O O . ILE A 1 284 ? -35.510 12.677 -31.278 1.00 94.38 284 ILE A O 1
ATOM 2035 N N . MET A 1 285 ? -36.288 14.775 -31.033 1.00 94.38 285 MET A N 1
ATOM 2036 C CA . MET A 1 285 ? -35.250 15.242 -30.105 1.00 94.38 285 MET A CA 1
ATOM 2037 C C . MET A 1 285 ? -35.804 15.771 -28.772 1.00 94.38 285 MET A C 1
ATOM 2039 O O . MET A 1 285 ? -35.009 16.157 -27.918 1.00 94.38 285 MET A O 1
ATOM 2043 N N . GLY A 1 286 ? -37.128 15.833 -28.592 1.00 93.50 286 GLY A N 1
ATOM 2044 C CA . GLY A 1 286 ? -37.767 16.340 -27.375 1.00 93.50 286 GLY A CA 1
ATOM 2045 C C . GLY A 1 286 ? -37.763 17.868 -27.236 1.00 93.50 286 GLY A C 1
ATOM 2046 O O . GLY A 1 286 ? -37.886 18.363 -26.120 1.00 93.50 286 GLY A O 1
ATOM 2047 N N . PHE A 1 287 ? -37.579 18.626 -28.329 1.00 93.38 287 PHE A N 1
ATOM 2048 C CA . PHE A 1 287 ? -37.615 20.096 -28.291 1.00 93.38 287 PHE A CA 1
ATOM 2049 C C . PHE A 1 287 ? -39.046 20.643 -28.182 1.00 93.38 287 PHE A C 1
ATOM 2051 O O . PHE A 1 287 ? -39.790 20.602 -29.161 1.00 93.38 287 PHE A O 1
ATOM 2058 N N . ASP A 1 288 ? -39.374 21.245 -27.041 1.00 89.38 288 ASP A N 1
ATOM 2059 C CA . ASP A 1 288 ? -40.600 22.022 -26.821 1.00 89.38 288 ASP A CA 1
ATOM 2060 C C . ASP A 1 288 ? -40.344 23.529 -27.041 1.00 89.38 288 ASP A C 1
ATOM 2062 O O . ASP A 1 288 ? -39.216 24.014 -26.904 1.00 89.38 288 ASP A O 1
ATOM 2066 N N . SER A 1 289 ? -41.393 24.283 -27.378 1.00 84.94 289 SER A N 1
ATOM 2067 C CA . SER A 1 289 ? -41.391 25.744 -27.478 1.00 84.94 289 SER A CA 1
ATOM 2068 C C . SER A 1 289 ? -42.593 26.344 -26.755 1.00 84.94 289 SER A C 1
ATOM 2070 O O . SER A 1 289 ? -43.738 26.196 -27.180 1.00 84.94 289 SER A O 1
ATOM 2072 N N . THR A 1 290 ? -42.329 27.146 -25.726 1.00 67.38 290 THR A N 1
ATOM 2073 C CA . THR A 1 290 ? -43.359 27.839 -24.929 1.00 67.38 290 THR A CA 1
ATOM 2074 C C . THR A 1 290 ? -43.980 29.063 -25.627 1.00 67.38 290 THR A C 1
ATOM 2076 O O . THR A 1 290 ? -44.878 29.707 -25.082 1.00 67.38 290 THR A O 1
ATOM 2079 N N . TYR A 1 291 ? -43.530 29.382 -26.846 1.00 73.56 291 TYR A N 1
ATOM 2080 C CA . TYR A 1 291 ? -43.950 30.521 -27.672 1.00 73.56 291 TYR A CA 1
ATOM 2081 C C . TYR A 1 291 ? -44.004 30.111 -29.157 1.00 73.56 291 TYR A C 1
ATOM 2083 O O . TYR A 1 291 ? -43.828 28.944 -29.484 1.00 73.56 291 TYR A O 1
ATOM 2091 N N . SER A 1 292 ? -44.227 31.056 -30.077 1.00 80.00 292 SER A N 1
ATOM 2092 C CA . SER A 1 292 ? -44.121 30.832 -31.532 1.00 80.00 292 SER A CA 1
ATOM 2093 C C . SER A 1 292 ? -42.891 31.563 -32.100 1.00 80.00 292 SER A C 1
ATOM 2095 O O . SER A 1 292 ? -43.008 32.749 -32.415 1.00 80.00 292 SER A O 1
ATOM 2097 N N . PRO A 1 293 ? -41.712 30.916 -32.203 1.00 82.06 293 PRO A N 1
ATOM 2098 C CA . PRO A 1 293 ? -40.463 31.592 -32.569 1.00 82.06 293 PRO A CA 1
ATOM 2099 C C . PRO A 1 293 ? -40.399 31.952 -34.058 1.00 82.06 293 PRO A C 1
ATOM 2101 O O . PRO A 1 293 ? -40.927 31.224 -34.902 1.00 82.06 293 PRO A O 1
ATOM 2104 N N . SER A 1 294 ? -39.718 33.047 -34.406 1.00 84.19 294 SER A N 1
ATOM 2105 C CA . SER A 1 294 ? -39.540 33.440 -35.807 1.00 84.19 294 SER A CA 1
ATOM 2106 C C . SER A 1 294 ? -38.364 32.709 -36.455 1.00 84.19 294 SER A C 1
ATOM 2108 O O . SER A 1 294 ? -37.291 32.555 -35.872 1.00 84.19 294 SER A O 1
ATOM 2110 N N . ALA A 1 295 ? -38.521 32.362 -37.734 1.00 81.81 295 ALA A N 1
ATOM 2111 C CA . ALA A 1 295 ? -37.441 31.881 -38.601 1.00 81.81 295 ALA A CA 1
ATOM 2112 C C . ALA A 1 295 ? -36.227 32.838 -38.641 1.00 81.81 295 ALA A C 1
ATOM 2114 O O . ALA A 1 295 ? -35.077 32.418 -38.790 1.00 81.81 295 ALA A O 1
ATOM 2115 N N . THR A 1 296 ? -36.474 34.140 -38.477 1.00 85.56 296 THR A N 1
ATOM 2116 C CA . THR A 1 296 ? -35.447 35.189 -38.527 1.00 85.56 296 THR A CA 1
ATOM 2117 C C . THR A 1 296 ? -34.744 35.438 -37.194 1.00 85.56 296 THR A C 1
ATOM 2119 O O . THR A 1 296 ? -33.779 36.199 -37.174 1.00 85.56 296 THR A O 1
ATOM 2122 N N . ASP A 1 297 ? -35.190 34.838 -36.086 1.00 89.06 297 ASP A N 1
ATOM 2123 C CA . ASP A 1 297 ? -34.625 35.135 -34.766 1.00 89.06 297 ASP A CA 1
ATOM 2124 C C . ASP A 1 297 ? -33.140 34.744 -34.706 1.00 89.06 297 ASP A C 1
ATOM 2126 O O . ASP A 1 297 ? -32.723 33.686 -35.185 1.00 89.06 297 ASP A O 1
ATOM 2130 N N . SER A 1 298 ? -32.312 35.622 -34.141 1.00 87.44 298 SER A N 1
ATOM 2131 C CA . SER A 1 298 ? -30.888 35.361 -33.884 1.00 87.44 298 SER A CA 1
ATOM 2132 C C . SER A 1 298 ? -30.571 35.229 -32.396 1.00 87.44 298 SER A C 1
ATOM 2134 O O . SER A 1 298 ? -29.491 34.749 -32.058 1.00 87.44 298 SER A O 1
ATOM 2136 N N . LYS A 1 299 ? -31.507 35.617 -31.518 1.00 91.75 299 LYS A N 1
ATOM 2137 C CA . LYS A 1 299 ? -31.374 35.613 -30.058 1.00 91.75 299 LYS A CA 1
ATOM 2138 C C . LYS A 1 299 ? -32.640 35.088 -29.387 1.00 91.75 299 LYS A C 1
ATOM 2140 O O . LYS A 1 299 ? -33.725 35.151 -29.963 1.00 91.75 299 LYS A O 1
ATOM 2145 N N . TRP A 1 300 ? -32.479 34.602 -28.164 1.00 92.38 300 TRP A N 1
ATOM 2146 C CA . TRP A 1 300 ? -33.562 34.214 -27.265 1.00 92.38 300 TRP A CA 1
ATOM 2147 C C . TRP A 1 300 ? -34.467 35.411 -26.932 1.00 92.38 300 TRP A C 1
ATOM 2149 O O . TRP A 1 300 ? -34.010 36.556 -26.905 1.00 92.38 300 TRP A O 1
ATOM 2159 N N . GLN A 1 301 ? -35.735 35.153 -26.600 1.00 86.56 301 GLN A N 1
ATOM 2160 C CA . GLN A 1 301 ? -36.682 36.199 -26.175 1.00 86.56 301 GLN A CA 1
ATOM 2161 C C . GLN A 1 301 ? -36.300 36.887 -24.847 1.00 86.56 301 GLN A C 1
ATOM 2163 O O . GLN A 1 301 ? -36.835 37.944 -24.514 1.00 86.56 301 GLN A O 1
ATOM 2168 N N . GLY A 1 302 ? -35.357 36.319 -24.094 1.00 86.25 302 GLY A N 1
ATOM 2169 C CA . GLY A 1 302 ? -34.743 36.926 -22.917 1.00 86.25 302 GLY A CA 1
ATOM 2170 C C . GLY A 1 302 ? -33.461 36.195 -22.523 1.00 86.25 302 GLY A C 1
ATOM 2171 O O . GLY A 1 302 ? -33.215 35.079 -22.974 1.00 86.25 302 GLY A O 1
ATOM 2172 N N . ALA A 1 303 ? -32.644 36.804 -21.658 1.00 85.19 303 ALA A N 1
ATOM 2173 C CA . ALA A 1 303 ? -31.328 36.267 -21.279 1.00 85.19 303 ALA A CA 1
ATOM 2174 C C . ALA A 1 303 ? -31.378 34.855 -20.650 1.00 85.19 303 ALA A C 1
ATOM 2176 O O . ALA A 1 303 ? -30.410 34.107 -20.748 1.00 85.19 303 ALA A O 1
ATOM 2177 N N . SER A 1 304 ? -32.512 34.493 -20.047 1.00 89.56 304 SER A N 1
ATOM 2178 C CA . SER A 1 304 ? -32.810 33.182 -19.456 1.00 89.56 304 SER A CA 1
ATOM 2179 C C . SER A 1 304 ? -34.091 32.540 -20.025 1.00 89.56 304 SER A C 1
ATOM 2181 O O . SER A 1 304 ? -34.646 31.635 -19.416 1.00 89.56 304 SER A O 1
ATOM 2183 N N . ASN A 1 305 ? -34.550 32.987 -21.205 1.00 90.25 305 ASN A N 1
ATOM 2184 C CA . ASN A 1 305 ? -35.784 32.517 -21.852 1.00 90.25 305 ASN A CA 1
ATOM 2185 C C . ASN A 1 305 ? -35.493 32.009 -23.283 1.00 90.25 305 ASN A C 1
ATOM 2187 O O . ASN A 1 305 ? -35.776 32.735 -24.245 1.00 90.25 305 ASN A O 1
ATOM 2191 N N . PRO A 1 306 ? -34.894 30.814 -23.448 1.00 92.56 306 PRO A N 1
ATOM 2192 C CA . PRO A 1 306 ? -34.674 30.206 -24.762 1.00 92.56 306 PRO A CA 1
ATOM 2193 C C . PRO A 1 306 ? -35.982 29.962 -25.531 1.00 92.56 306 PRO A C 1
ATOM 2195 O O . PRO A 1 306 ? -37.055 29.836 -24.946 1.00 92.56 306 PRO A O 1
ATOM 2198 N N . ASN A 1 307 ? -35.892 29.908 -26.864 1.00 93.25 307 ASN A N 1
ATOM 2199 C CA . ASN A 1 307 ? -37.067 29.756 -27.730 1.00 93.25 307 ASN A CA 1
ATOM 2200 C C . ASN A 1 307 ? -37.504 28.291 -27.875 1.00 93.25 307 ASN A C 1
ATOM 2202 O O . ASN A 1 307 ? -38.697 28.025 -28.009 1.00 93.25 307 ASN A O 1
ATOM 2206 N N . TYR A 1 308 ? -36.533 27.373 -27.857 1.00 93.38 308 TYR A N 1
ATOM 2207 C CA . TYR A 1 308 ? -36.740 25.928 -27.820 1.00 93.38 308 TYR A CA 1
ATOM 2208 C C . TYR A 1 308 ? -35.836 25.306 -26.750 1.00 93.38 308 TYR A C 1
ATOM 2210 O O . TYR A 1 308 ? -34.648 25.647 -26.684 1.00 93.38 308 TYR A O 1
ATOM 2218 N N . GLU A 1 309 ? -36.371 24.367 -25.970 1.00 93.75 309 GLU A N 1
ATOM 2219 C CA . GLU A 1 309 ? -35.616 23.565 -24.998 1.00 93.75 309 GLU A CA 1
ATOM 2220 C C . GLU A 1 309 ? -35.871 22.070 -25.203 1.00 93.75 309 GLU A C 1
ATOM 2222 O O . GLU A 1 309 ? -37.017 21.660 -25.356 1.00 93.75 309 GLU A O 1
ATOM 2227 N N . ALA A 1 310 ? -34.815 21.252 -25.165 1.00 95.44 310 ALA A N 1
ATOM 2228 C CA . ALA A 1 310 ? -34.927 19.791 -25.111 1.00 95.44 310 ALA A CA 1
ATOM 2229 C C . ALA A 1 310 ? -34.271 19.241 -23.835 1.00 95.44 310 ALA A C 1
ATOM 2231 O O . ALA A 1 310 ? -33.039 19.295 -23.732 1.00 95.44 310 ALA A O 1
ATOM 2232 N N . PRO A 1 311 ? -35.046 18.710 -22.869 1.00 96.25 311 PRO A N 1
ATOM 2233 C CA . PRO A 1 311 ? -34.513 18.041 -21.685 1.00 96.25 311 PRO A CA 1
ATOM 2234 C C . PRO A 1 311 ? -33.833 16.716 -22.044 1.00 96.25 311 PRO A C 1
ATOM 2236 O O . PRO A 1 311 ? -34.437 15.818 -22.633 1.00 96.25 311 PRO A O 1
ATOM 2239 N N . MET A 1 312 ? -32.563 16.584 -21.669 1.00 97.69 312 MET A N 1
ATOM 2240 C CA . MET A 1 312 ? -31.733 15.423 -21.976 1.00 97.69 312 MET A CA 1
ATOM 2241 C C . MET A 1 312 ? -30.893 14.946 -20.794 1.00 97.69 312 MET A C 1
ATOM 2243 O O . MET A 1 312 ? -30.507 15.716 -19.909 1.00 97.69 312 MET A O 1
ATOM 2247 N N . THR A 1 313 ? -30.543 13.665 -20.847 1.00 98.31 313 THR A N 1
ATOM 2248 C CA . THR A 1 313 ? -29.668 12.980 -19.903 1.00 98.31 313 THR A CA 1
ATOM 2249 C C . THR A 1 313 ? -28.498 12.349 -20.658 1.00 98.31 313 THR A C 1
ATOM 2251 O O . THR A 1 313 ? -28.690 11.567 -21.591 1.00 98.31 313 THR A O 1
ATOM 2254 N N . ALA A 1 314 ? -27.278 12.669 -20.233 1.00 98.38 314 ALA A N 1
ATOM 2255 C CA . ALA A 1 314 ? -26.053 11.982 -20.615 1.00 98.38 314 ALA A CA 1
ATOM 2256 C C . ALA A 1 314 ? -25.628 11.032 -19.490 1.00 98.38 314 ALA A C 1
ATOM 2258 O O . ALA A 1 314 ? -25.497 11.457 -18.344 1.00 98.38 314 ALA A O 1
ATOM 2259 N N . THR A 1 315 ? -25.384 9.766 -19.811 1.00 97.88 315 THR A N 1
ATOM 2260 C CA . THR A 1 315 ? -24.805 8.778 -18.895 1.00 97.88 315 THR A CA 1
ATOM 2261 C C . THR A 1 315 ? -23.495 8.258 -19.462 1.00 97.88 315 THR A C 1
ATOM 2263 O O . THR A 1 315 ? -23.400 7.930 -20.645 1.00 97.88 315 THR A O 1
ATOM 2266 N N . TYR A 1 316 ? -22.480 8.162 -18.613 1.00 97.38 316 TYR A N 1
ATOM 2267 C CA . TYR A 1 316 ? -21.208 7.545 -18.947 1.00 97.38 316 TYR A CA 1
ATOM 2268 C C . TYR A 1 316 ? -20.940 6.375 -18.007 1.00 97.38 316 TYR A C 1
ATOM 2270 O O . TYR A 1 316 ? -21.055 6.509 -16.788 1.00 97.38 316 TYR A O 1
ATOM 2278 N N . THR A 1 317 ? -20.576 5.236 -18.587 1.00 95.62 317 THR A N 1
ATOM 2279 C CA . THR A 1 317 ? -20.195 4.018 -17.863 1.00 95.62 317 THR A CA 1
ATOM 2280 C C . THR A 1 317 ? -18.870 3.490 -18.388 1.00 95.62 317 THR A C 1
ATOM 2282 O O . THR A 1 317 ? -18.635 3.547 -19.595 1.00 95.62 317 THR A O 1
ATOM 2285 N N . TYR A 1 318 ? -18.054 2.903 -17.519 1.00 92.62 318 TYR A N 1
ATOM 2286 C CA . TYR A 1 318 ? -16.770 2.304 -17.877 1.00 92.62 318 TYR A CA 1
ATOM 2287 C C . TYR A 1 318 ? -16.744 0.807 -17.551 1.00 92.62 318 TYR A C 1
ATOM 2289 O O . TYR A 1 318 ? -17.181 0.396 -16.476 1.00 92.62 318 TYR A O 1
ATOM 2297 N N . ALA A 1 319 ? -16.228 -0.005 -18.476 1.00 91.00 319 ALA A N 1
ATOM 2298 C CA . ALA A 1 319 ? -15.919 -1.414 -18.247 1.00 91.00 319 ALA A CA 1
ATOM 2299 C C . ALA A 1 319 ? -14.813 -1.884 -19.205 1.00 91.00 319 ALA A C 1
ATOM 2301 O O . ALA A 1 319 ? -14.849 -1.569 -20.393 1.00 91.00 319 ALA A O 1
ATOM 2302 N N . ASN A 1 320 ? -13.864 -2.686 -18.712 1.00 88.62 320 ASN A N 1
ATOM 2303 C CA . ASN A 1 320 ? -12.856 -3.392 -19.521 1.00 88.62 320 ASN A CA 1
ATOM 2304 C C . ASN A 1 320 ? -12.094 -2.497 -20.532 1.00 88.62 320 ASN A C 1
ATOM 2306 O O . ASN A 1 320 ? -11.987 -2.848 -21.706 1.00 88.62 320 ASN A O 1
ATOM 2310 N N . GLY A 1 321 ? -11.605 -1.324 -20.109 1.00 88.06 321 GLY A N 1
ATOM 2311 C CA . GLY A 1 321 ? -10.880 -0.389 -20.988 1.00 88.06 321 GLY A CA 1
ATOM 2312 C C . GLY A 1 321 ? -11.764 0.406 -21.962 1.00 88.06 321 GLY A C 1
ATOM 2313 O O . GLY A 1 321 ? -11.251 1.147 -22.801 1.00 88.06 321 GLY A O 1
ATOM 2314 N N . VAL A 1 322 ? -13.093 0.279 -21.873 1.00 93.62 322 VAL A N 1
ATOM 2315 C CA . VAL A 1 322 ? -14.043 0.960 -22.760 1.00 93.62 322 VAL A CA 1
ATOM 2316 C C . VAL A 1 322 ? -15.021 1.811 -21.957 1.00 93.62 322 VAL A C 1
ATOM 2318 O O . VAL A 1 322 ? -15.843 1.317 -21.184 1.00 93.62 322 VAL A O 1
ATOM 2321 N N . GLY A 1 323 ? -14.965 3.115 -22.205 1.00 95.31 323 GLY A N 1
ATOM 2322 C CA . GLY A 1 323 ? -16.002 4.064 -21.838 1.00 95.31 323 GLY A CA 1
ATOM 2323 C C . GLY A 1 323 ? -17.177 3.995 -22.805 1.00 95.31 323 GLY A C 1
ATOM 2324 O O . GLY A 1 323 ? -16.983 3.880 -24.012 1.00 95.31 323 GLY A O 1
ATOM 2325 N N . THR A 1 324 ? -18.405 4.099 -22.311 1.00 97.19 324 THR A N 1
ATOM 2326 C CA . THR A 1 324 ? -19.610 4.220 -23.141 1.00 97.19 324 THR A CA 1
ATOM 2327 C C . THR A 1 324 ? -20.383 5.460 -22.724 1.00 97.19 324 THR A C 1
ATOM 2329 O O . THR A 1 324 ? -21.020 5.469 -21.674 1.00 97.19 324 THR A O 1
ATOM 2332 N N . LEU A 1 325 ? -20.344 6.498 -23.562 1.00 98.06 325 LEU A N 1
ATOM 2333 C CA . LEU A 1 325 ? -21.185 7.685 -23.417 1.00 98.06 325 LEU A CA 1
ATOM 2334 C C . LEU A 1 325 ? -22.511 7.445 -24.142 1.00 98.06 325 LEU A C 1
ATOM 2336 O O . LEU A 1 325 ? -22.519 7.200 -25.348 1.00 98.06 325 LEU A O 1
ATOM 2340 N N . THR A 1 326 ? -23.624 7.543 -23.423 1.00 98.06 326 THR A N 1
ATOM 2341 C CA . THR A 1 326 ? -24.984 7.474 -23.965 1.00 98.06 326 THR A CA 1
ATOM 2342 C C . THR A 1 326 ? -25.708 8.785 -23.708 1.00 98.06 326 THR A C 1
ATOM 2344 O O . THR A 1 326 ? -25.714 9.285 -22.589 1.00 98.06 326 THR A O 1
ATOM 2347 N N . ILE A 1 327 ? -26.339 9.331 -24.743 1.00 98.25 327 ILE A N 1
ATOM 2348 C CA . ILE A 1 327 ? -27.185 10.521 -24.667 1.00 98.25 327 ILE A CA 1
ATOM 2349 C C . ILE A 1 327 ? -28.616 10.111 -24.984 1.00 98.25 327 ILE A C 1
ATOM 2351 O O . ILE A 1 327 ? -28.859 9.369 -25.940 1.00 98.25 327 ILE A O 1
ATOM 2355 N N . LYS A 1 328 ? -29.566 10.592 -24.187 1.00 97.81 328 LYS A N 1
ATOM 2356 C CA . LYS A 1 328 ? -30.986 10.286 -24.323 1.00 97.81 328 LYS A CA 1
ATOM 2357 C C . LYS A 1 328 ? -31.817 11.547 -24.081 1.00 97.81 328 LYS A C 1
ATOM 2359 O O . LYS A 1 328 ? -31.508 12.300 -23.160 1.00 97.81 328 LYS A O 1
ATOM 2364 N N . ALA A 1 329 ? -32.878 11.755 -24.857 1.00 97.12 329 ALA A N 1
ATOM 2365 C CA . ALA A 1 329 ? -33.922 12.702 -24.466 1.00 97.12 329 ALA A CA 1
ATOM 2366 C C . ALA A 1 329 ? -34.716 12.127 -23.280 1.00 97.12 329 ALA A C 1
ATOM 2368 O O . ALA A 1 329 ? -34.941 10.912 -23.209 1.00 97.12 329 ALA A O 1
ATOM 2369 N N . ASP A 1 330 ? -35.112 12.970 -22.326 1.00 95.31 330 ASP A N 1
ATOM 2370 C CA . ASP A 1 330 ? -35.743 12.504 -21.082 1.00 95.31 330 ASP A CA 1
ATOM 2371 C C . ASP A 1 330 ? -37.095 11.807 -21.346 1.00 95.31 330 ASP A C 1
ATOM 2373 O O . ASP A 1 330 ? -37.434 10.837 -20.665 1.00 95.31 330 ASP A O 1
ATOM 2377 N N . ASP A 1 331 ? -37.813 12.231 -22.392 1.00 93.12 331 ASP A N 1
ATOM 2378 C CA . ASP A 1 331 ? -39.055 11.624 -22.894 1.00 93.12 331 ASP A CA 1
ATOM 2379 C C . ASP A 1 331 ? -38.847 10.274 -23.618 1.00 93.12 331 ASP A C 1
ATOM 2381 O O . ASP A 1 331 ? -39.786 9.496 -23.787 1.00 93.12 331 ASP A O 1
ATOM 2385 N N . GLY A 1 332 ? -37.609 9.960 -24.014 1.00 93.06 332 GLY A N 1
ATOM 2386 C CA . GLY A 1 332 ? -37.251 8.774 -24.790 1.00 93.06 332 GLY A CA 1
ATOM 2387 C C . GLY A 1 332 ? -37.387 8.888 -26.309 1.00 93.06 332 GLY A C 1
ATOM 2388 O O . GLY A 1 332 ? -37.192 7.871 -26.971 1.00 93.06 332 GLY A O 1
ATOM 2389 N N . SER A 1 333 ? -37.658 10.075 -26.862 1.00 93.25 333 SER A N 1
ATOM 2390 C CA . SER A 1 333 ? -37.710 10.316 -28.317 1.00 93.25 333 SER A CA 1
ATOM 2391 C C . SER A 1 333 ? -36.370 10.040 -29.016 1.00 93.25 333 SER A C 1
ATOM 2393 O O . SER A 1 333 ? -36.335 9.441 -30.092 1.00 93.25 333 SER A O 1
ATOM 2395 N N . TYR A 1 334 ? -35.263 10.406 -28.362 1.00 97.00 334 TYR A N 1
ATOM 2396 C CA . TYR A 1 334 ? -33.898 10.249 -28.860 1.00 97.00 334 TYR A CA 1
ATOM 2397 C C . TYR A 1 334 ? -33.049 9.323 -27.985 1.00 97.00 334 TYR A C 1
ATOM 2399 O O . TYR A 1 334 ? -33.080 9.412 -26.754 1.00 97.00 334 TYR A O 1
ATOM 2407 N N . THR A 1 335 ? -32.193 8.512 -28.612 1.00 97.06 335 THR A N 1
ATOM 2408 C CA . THR A 1 335 ? -31.047 7.880 -27.946 1.00 97.06 335 THR A CA 1
ATOM 2409 C C . THR A 1 335 ? -29.878 7.670 -28.911 1.00 97.06 335 THR A C 1
ATOM 2411 O O . THR A 1 335 ? -30.078 7.307 -30.070 1.00 97.06 335 THR A O 1
ATOM 2414 N N . ALA A 1 336 ? -28.650 7.884 -28.438 1.00 97.25 336 ALA A N 1
ATOM 2415 C CA . ALA A 1 336 ? -27.426 7.531 -29.149 1.00 97.25 336 ALA A CA 1
ATOM 2416 C C . ALA A 1 336 ? -26.310 7.173 -28.163 1.00 97.25 336 ALA A C 1
ATOM 2418 O O . ALA A 1 336 ? -26.181 7.811 -27.119 1.00 97.25 336 ALA A O 1
ATOM 2419 N N . SER A 1 337 ? -25.452 6.220 -28.531 1.00 97.31 337 SER A N 1
ATOM 2420 C CA . SER A 1 337 ? -24.311 5.791 -27.713 1.00 97.31 337 SER A CA 1
ATOM 2421 C C . SER A 1 337 ? -23.018 5.748 -28.522 1.00 97.31 337 SER A C 1
ATOM 2423 O O . SER A 1 337 ? -23.025 5.422 -29.710 1.00 97.31 337 SER A O 1
ATOM 2425 N N . LYS A 1 338 ? -21.893 6.026 -27.860 1.00 96.81 338 LYS A N 1
ATOM 2426 C CA . LYS A 1 338 ? -20.543 5.944 -28.421 1.00 96.81 338 LYS A CA 1
ATOM 2427 C C . LYS A 1 338 ? -19.609 5.260 -27.434 1.00 96.81 338 LYS A C 1
ATOM 2429 O O . LYS A 1 338 ? -19.500 5.677 -26.284 1.00 96.81 338 LYS A O 1
ATOM 2434 N N . GLN A 1 339 ? -18.910 4.239 -27.920 1.00 96.31 339 GLN A N 1
ATOM 2435 C CA . GLN A 1 339 ? -17.772 3.656 -27.221 1.00 96.31 339 GLN A CA 1
ATOM 2436 C C . GLN A 1 339 ? -16.517 4.506 -27.446 1.00 96.31 339 GLN A C 1
ATOM 2438 O O . GLN A 1 339 ? -16.280 5.010 -28.550 1.00 96.31 339 GLN A O 1
ATOM 2443 N N . ILE A 1 340 ? -15.740 4.659 -26.379 1.00 94.75 340 ILE A N 1
ATOM 2444 C CA . ILE A 1 340 ? -14.512 5.439 -26.277 1.00 94.75 340 ILE A CA 1
ATOM 2445 C C . ILE A 1 340 ? -13.466 4.502 -25.672 1.00 94.75 340 ILE A C 1
ATOM 2447 O O . ILE A 1 340 ? -13.638 4.026 -24.552 1.00 94.75 340 ILE A O 1
ATOM 2451 N N . THR A 1 341 ? -12.401 4.206 -26.412 1.00 92.56 341 THR A N 1
ATOM 2452 C CA . THR A 1 341 ? -11.269 3.448 -25.866 1.00 92.56 341 THR A CA 1
ATOM 2453 C C . THR A 1 341 ? -10.526 4.318 -24.861 1.00 92.56 341 THR A C 1
ATOM 2455 O O . THR A 1 341 ? -10.179 5.463 -25.171 1.00 92.56 341 THR A O 1
ATOM 2458 N N . ILE A 1 342 ? -10.301 3.761 -23.674 1.00 89.56 342 ILE A N 1
ATOM 2459 C CA . ILE A 1 342 ? -9.542 4.361 -22.581 1.00 89.56 342 ILE A CA 1
ATOM 2460 C C . ILE A 1 342 ? -8.242 3.567 -22.440 1.00 89.56 342 ILE A C 1
ATOM 2462 O O . ILE A 1 342 ? -8.242 2.336 -22.474 1.00 89.56 342 ILE A O 1
ATOM 2466 N N . THR A 1 343 ? -7.116 4.259 -22.339 1.00 83.44 343 THR A N 1
ATOM 2467 C CA . THR A 1 343 ? -5.789 3.661 -22.140 1.00 83.44 343 THR A CA 1
ATOM 2468 C C . THR A 1 343 ? -4.964 4.633 -21.304 1.00 83.44 343 THR A C 1
ATOM 2470 O O . THR A 1 343 ? -5.236 5.833 -21.320 1.00 83.44 343 THR A O 1
ATOM 2473 N N . ASP A 1 344 ? -3.978 4.158 -20.553 1.00 73.94 344 ASP A N 1
ATOM 2474 C CA . ASP A 1 344 ? -3.208 5.029 -19.663 1.00 73.94 344 ASP A CA 1
ATOM 2475 C C . ASP A 1 344 ? -2.554 6.185 -20.443 1.00 73.94 344 ASP A C 1
ATOM 2477 O O . ASP A 1 344 ? -1.901 5.989 -21.469 1.00 73.94 344 ASP A O 1
ATOM 2481 N N . GLY A 1 345 ? -2.809 7.419 -19.997 1.00 72.00 345 GLY A N 1
ATOM 2482 C CA . GLY A 1 345 ? -2.372 8.647 -20.671 1.00 72.00 345 GLY A CA 1
ATOM 2483 C C . GLY A 1 345 ? -3.164 9.041 -21.930 1.00 72.00 345 GLY A C 1
ATOM 2484 O O . GLY A 1 345 ? -2.954 10.136 -22.453 1.00 72.00 345 GLY A O 1
ATOM 2485 N N . VAL A 1 346 ? -4.099 8.212 -22.412 1.00 80.00 346 VAL A N 1
ATOM 2486 C CA . VAL A 1 346 ? -4.949 8.489 -23.584 1.00 80.00 346 VAL A CA 1
ATOM 2487 C C . VAL A 1 346 ? -6.420 8.321 -23.218 1.00 80.00 346 VAL A C 1
ATOM 2489 O O . VAL A 1 346 ? -6.924 7.218 -23.023 1.00 80.00 346 VAL A O 1
ATOM 2492 N N . ASN A 1 347 ? -7.143 9.439 -23.176 1.00 86.12 347 ASN A N 1
ATOM 2493 C CA . ASN A 1 347 ? -8.562 9.514 -22.809 1.00 86.12 347 ASN A CA 1
ATOM 2494 C C . ASN A 1 347 ? -8.904 9.101 -21.365 1.00 86.12 347 ASN A C 1
ATOM 2496 O O . ASN A 1 347 ? -10.064 9.220 -20.986 1.00 86.12 347 ASN A O 1
ATOM 2500 N N . SER A 1 348 ? -7.926 8.695 -20.547 1.00 83.94 348 SER A N 1
ATOM 2501 C CA . SER A 1 348 ? -8.096 8.396 -19.115 1.00 83.94 348 SER A CA 1
ATOM 2502 C C . SER A 1 348 ? -8.616 9.586 -18.304 1.00 83.94 348 SER A C 1
ATOM 2504 O O . SER A 1 348 ? -9.321 9.400 -17.318 1.00 83.94 348 SER A O 1
ATOM 2506 N N . THR A 1 349 ? -8.312 10.812 -18.736 1.00 86.69 349 THR A N 1
ATOM 2507 C CA . THR A 1 349 ? -8.674 12.046 -18.032 1.00 86.69 349 THR A CA 1
ATOM 2508 C C . THR A 1 349 ? -9.202 13.077 -19.029 1.00 86.69 349 THR A C 1
ATOM 2510 O O . THR A 1 349 ? -8.515 13.425 -19.991 1.00 86.69 349 THR A O 1
ATOM 2513 N N . MET A 1 350 ? -10.435 13.561 -18.841 1.00 91.69 350 MET A N 1
ATOM 2514 C CA . MET A 1 350 ? -11.095 14.470 -19.791 1.00 91.69 350 MET A CA 1
ATOM 2515 C C . MET A 1 350 ? -11.899 15.577 -19.114 1.00 91.69 350 MET A C 1
ATOM 2517 O O . MET A 1 350 ? -12.612 15.359 -18.142 1.00 91.69 350 MET A O 1
ATOM 2521 N N . SER A 1 351 ? -11.878 16.774 -19.696 1.00 93.75 351 SER A N 1
ATOM 2522 C CA . SER A 1 351 ? -12.912 17.770 -19.434 1.00 93.75 351 SER A CA 1
ATOM 2523 C C . SER A 1 351 ? -14.244 17.303 -20.026 1.00 93.75 351 SER A C 1
ATOM 2525 O O . SER A 1 351 ? -14.305 16.926 -21.198 1.00 93.75 351 SER A O 1
ATOM 2527 N N . VAL A 1 352 ? -15.300 17.360 -19.211 1.00 96.12 352 VAL A N 1
ATOM 2528 C CA . VAL A 1 352 ? -16.693 17.133 -19.615 1.00 96.12 352 VAL A CA 1
ATOM 2529 C C . VAL A 1 352 ? -17.423 18.473 -19.583 1.00 96.12 352 VAL A C 1
ATOM 2531 O O . VAL A 1 352 ? -17.441 19.160 -18.557 1.00 96.12 352 VAL A O 1
ATOM 2534 N N . GLY A 1 353 ? -18.014 18.868 -20.708 1.00 96.69 353 GLY A N 1
ATOM 2535 C CA . GLY A 1 353 ? -18.670 20.166 -20.842 1.00 96.69 353 GLY A CA 1
ATOM 2536 C C . GLY A 1 353 ? -19.477 20.309 -22.121 1.00 96.69 353 GLY A C 1
ATOM 2537 O O . GLY A 1 353 ? -19.462 19.433 -22.971 1.00 96.69 353 GLY A O 1
ATOM 2538 N N . PHE A 1 354 ? -20.168 21.429 -22.285 1.00 98.12 354 PHE A N 1
ATOM 2539 C CA . PHE A 1 354 ? -20.894 21.767 -23.506 1.00 98.12 354 PHE A CA 1
ATOM 2540 C C . PHE A 1 354 ? -20.153 22.832 -24.293 1.00 98.12 354 PHE A C 1
ATOM 2542 O O . PHE A 1 354 ? -19.606 23.765 -23.705 1.00 98.12 354 PHE A O 1
ATOM 2549 N N . LYS A 1 355 ? -20.192 22.726 -25.619 1.00 96.06 355 LYS A N 1
ATOM 2550 C CA . LYS A 1 355 ? -19.611 23.689 -26.551 1.00 96.06 355 LYS A CA 1
ATOM 2551 C C . LYS A 1 355 ? -20.614 24.065 -27.634 1.00 96.06 355 LYS A C 1
ATOM 2553 O O . LYS A 1 355 ? -21.390 23.225 -28.085 1.00 96.06 355 LYS A O 1
ATOM 2558 N N . ALA A 1 356 ? -20.552 25.314 -28.080 1.00 95.56 356 ALA A N 1
ATOM 2559 C CA . ALA A 1 356 ? -21.169 25.753 -29.321 1.00 95.56 356 ALA A CA 1
ATOM 2560 C C . ALA A 1 356 ? -20.184 26.579 -30.157 1.00 95.56 356 ALA A C 1
ATOM 2562 O O . ALA A 1 356 ? -19.261 27.210 -29.628 1.00 95.56 356 ALA A O 1
ATOM 2563 N N . SER A 1 357 ? -20.400 26.575 -31.468 1.00 92.62 357 SER A N 1
ATOM 2564 C CA . SER A 1 357 ? -19.662 27.404 -32.418 1.00 92.62 357 SER A CA 1
ATOM 2565 C C . SER A 1 357 ? -20.562 27.850 -33.560 1.00 92.62 357 SER A C 1
ATOM 2567 O O . SER A 1 357 ? -21.370 27.067 -34.060 1.00 92.62 357 SER A O 1
ATOM 2569 N N . ASP A 1 358 ? -20.365 29.092 -33.978 1.00 90.00 358 ASP A N 1
ATOM 2570 C CA . ASP A 1 358 ? -20.962 29.711 -35.153 1.00 90.00 358 ASP A CA 1
ATOM 2571 C C . ASP A 1 358 ? -19.899 29.985 -36.223 1.00 90.00 358 ASP A C 1
ATOM 2573 O O . ASP A 1 358 ? -18.691 29.962 -35.967 1.00 90.00 358 ASP A O 1
ATOM 2577 N N . GLY A 1 359 ? -20.371 30.271 -37.432 1.00 83.44 359 GLY A N 1
ATOM 2578 C CA . GLY A 1 359 ? -19.556 30.645 -38.579 1.00 83.44 359 GLY A CA 1
ATOM 2579 C C . GLY A 1 359 ? -20.276 31.718 -39.381 1.00 83.44 359 GLY A C 1
ATOM 2580 O O . GLY A 1 359 ? -20.594 32.786 -38.853 1.00 83.44 359 GLY A O 1
ATOM 2581 N N . THR A 1 360 ? -20.542 31.454 -40.664 1.00 82.00 360 THR A N 1
ATOM 2582 C CA . THR A 1 360 ? -21.289 32.403 -41.520 1.00 82.00 360 THR A CA 1
ATOM 2583 C C . THR A 1 360 ? -22.800 32.356 -41.287 1.00 82.00 360 THR A C 1
ATOM 2585 O O . THR A 1 360 ? -23.479 33.370 -41.458 1.00 82.00 360 THR A O 1
ATOM 2588 N N . LYS A 1 361 ? -23.328 31.203 -40.861 1.00 88.06 361 LYS A N 1
ATOM 2589 C CA . LYS A 1 361 ? -24.658 31.071 -40.260 1.00 88.06 361 LYS A CA 1
ATOM 2590 C C . LYS A 1 361 ? -24.490 31.076 -38.737 1.00 88.06 361 LYS A C 1
ATOM 2592 O O . LYS A 1 361 ? -23.438 30.690 -38.229 1.00 88.06 361 LYS A O 1
ATOM 2597 N N . TYR A 1 362 ? -25.491 31.590 -38.025 1.00 90.62 362 TYR A N 1
ATOM 2598 C CA . TYR A 1 362 ? -25.391 31.809 -36.584 1.00 90.62 362 TYR A CA 1
ATOM 2599 C C . TYR A 1 362 ? -26.753 31.965 -35.902 1.00 90.62 362 TYR A C 1
ATOM 2601 O O . TYR A 1 362 ? -27.746 32.390 -36.503 1.00 90.62 362 TYR A O 1
ATOM 2609 N N . SER A 1 363 ? -26.781 31.652 -34.608 1.00 92.50 363 SER A N 1
ATOM 2610 C CA . SER A 1 363 ? -27.924 31.853 -33.714 1.00 92.50 363 SER A CA 1
ATOM 2611 C C . SER A 1 363 ? -27.490 31.661 -32.266 1.00 92.50 363 SER A C 1
ATOM 2613 O O . SER A 1 363 ? -26.576 30.881 -31.996 1.00 92.50 363 SER A O 1
ATOM 2615 N N . GLN A 1 364 ? -28.151 32.335 -31.322 1.00 94.38 364 GLN A N 1
ATOM 2616 C CA . GLN A 1 364 ? -27.864 32.143 -29.906 1.00 94.38 364 GLN A CA 1
ATOM 2617 C C . GLN A 1 364 ? -28.194 30.701 -29.498 1.00 94.38 364 GLN A C 1
ATOM 2619 O O . GLN A 1 364 ? -29.341 30.246 -29.608 1.00 94.38 364 GLN A O 1
ATOM 2624 N N . LYS A 1 365 ? -27.170 29.989 -29.031 1.00 95.19 365 LYS A N 1
ATOM 2625 C CA . LYS A 1 365 ? -27.235 28.590 -28.600 1.00 95.19 365 LYS A CA 1
ATOM 2626 C C . LYS A 1 365 ? -26.642 28.447 -27.212 1.00 95.19 365 LYS A C 1
ATOM 2628 O O . LYS A 1 365 ? -25.740 29.194 -26.828 1.00 95.19 365 LYS A O 1
ATOM 2633 N N . GLY A 1 366 ? -27.149 27.483 -26.459 1.00 95.94 366 GLY A N 1
ATOM 2634 C CA . GLY A 1 366 ? -26.803 27.353 -25.057 1.00 95.94 366 GLY A CA 1
ATOM 2635 C C . GLY A 1 366 ? -27.221 26.038 -24.426 1.00 95.94 366 GLY A C 1
ATOM 2636 O O . GLY A 1 366 ? -27.690 25.117 -25.093 1.00 95.94 366 GLY A O 1
ATOM 2637 N N . VAL A 1 367 ? -27.060 25.983 -23.112 1.00 96.88 367 VAL A N 1
ATOM 2638 C CA . VAL A 1 367 ? -27.414 24.832 -22.284 1.00 96.88 367 VAL A CA 1
ATOM 2639 C C . VAL A 1 367 ? -27.943 25.314 -20.933 1.00 96.88 367 VAL A C 1
ATOM 2641 O O . VAL A 1 367 ? -27.493 26.338 -20.414 1.00 96.88 367 VAL A O 1
ATOM 2644 N N . THR A 1 368 ? -28.866 24.563 -20.339 1.00 95.38 368 THR A N 1
ATOM 2645 C CA . THR A 1 368 ? -29.225 24.686 -18.917 1.00 95.38 368 THR A CA 1
ATOM 2646 C C . THR A 1 368 ? -28.807 23.397 -18.220 1.00 95.38 368 THR A C 1
ATOM 2648 O O . THR A 1 368 ? -29.373 22.344 -18.493 1.00 95.38 368 THR A O 1
ATOM 2651 N N . ILE A 1 369 ? -27.816 23.432 -17.329 1.00 95.94 369 ILE A N 1
ATOM 2652 C CA . ILE A 1 369 ? -27.429 22.244 -16.549 1.00 95.94 369 ILE A CA 1
ATOM 2653 C C . ILE A 1 369 ? -28.412 22.111 -15.383 1.00 95.94 369 ILE A C 1
ATOM 2655 O O . ILE A 1 369 ? -28.631 23.069 -14.641 1.00 95.94 369 ILE A O 1
ATOM 2659 N N . ARG A 1 370 ? -29.035 20.937 -15.246 1.00 94.19 370 ARG A N 1
ATOM 2660 C CA . ARG A 1 370 ? -30.017 20.636 -14.192 1.00 94.19 370 ARG A CA 1
ATOM 2661 C C . ARG A 1 370 ? -29.355 19.919 -13.016 1.00 94.19 370 ARG A C 1
ATOM 2663 O O . ARG A 1 370 ? -29.572 20.284 -11.863 1.00 94.19 370 ARG A O 1
ATOM 2670 N N . GLU A 1 371 ? -28.533 18.918 -13.316 1.00 94.56 371 GLU A N 1
ATOM 2671 C CA . GLU A 1 371 ? -27.946 18.015 -12.325 1.00 94.56 371 GLU A CA 1
ATOM 2672 C C . GLU A 1 371 ? -26.694 17.341 -12.897 1.00 94.56 371 GLU A C 1
ATOM 2674 O O . GLU A 1 371 ? -26.709 16.922 -14.053 1.00 94.56 371 GLU A O 1
ATOM 2679 N N . PHE A 1 372 ? -25.631 17.204 -12.105 1.00 95.00 372 PHE A N 1
ATOM 2680 C CA . PHE A 1 372 ? -24.479 16.367 -12.444 1.00 95.00 372 PHE A CA 1
ATOM 2681 C C . PHE A 1 372 ? -24.115 15.489 -11.246 1.00 95.00 372 PHE A C 1
ATOM 2683 O O . PHE A 1 372 ? -23.576 15.989 -10.259 1.00 95.00 372 PHE A O 1
ATOM 2690 N N . ASP A 1 373 ? -24.443 14.204 -11.347 1.00 92.50 373 ASP A N 1
ATOM 2691 C CA . ASP A 1 373 ? -24.127 13.166 -10.369 1.00 92.50 373 ASP A CA 1
ATOM 2692 C C . ASP A 1 373 ? -22.868 12.423 -10.835 1.00 92.50 373 ASP A C 1
ATOM 2694 O O . ASP A 1 373 ? -22.849 11.840 -11.923 1.00 92.50 373 ASP A O 1
ATOM 2698 N N . LEU A 1 374 ? -21.808 12.456 -10.030 1.00 89.19 374 LEU A N 1
ATOM 2699 C CA . LEU A 1 374 ? -20.515 11.844 -10.340 1.00 89.19 374 LEU A CA 1
ATOM 2700 C C . LEU A 1 374 ? -19.785 11.399 -9.070 1.00 89.19 374 LEU A C 1
ATOM 2702 O O . LEU A 1 374 ? -20.064 11.877 -7.972 1.00 89.19 374 LEU A O 1
ATOM 2706 N N . THR A 1 375 ? -18.779 10.550 -9.237 1.00 83.00 375 THR A N 1
ATOM 2707 C CA . THR A 1 375 ? -17.697 10.421 -8.255 1.00 83.00 375 THR A CA 1
ATOM 2708 C C . THR A 1 375 ? -16.686 11.544 -8.500 1.00 83.00 375 THR A C 1
ATOM 2710 O O . THR A 1 375 ? -16.329 11.809 -9.650 1.00 83.00 375 THR A O 1
ATOM 2713 N N . LEU A 1 376 ? -16.234 12.237 -7.453 1.00 78.25 376 LEU A N 1
ATOM 2714 C CA . LEU A 1 376 ? -15.138 13.201 -7.575 1.00 78.25 376 LEU A CA 1
ATOM 2715 C C . LEU A 1 376 ? -13.833 12.472 -7.920 1.00 78.25 376 LEU A C 1
ATOM 2717 O O . LEU A 1 376 ? -13.601 11.382 -7.400 1.00 78.25 376 LEU A O 1
ATOM 2721 N N . PRO A 1 377 ? -12.954 13.074 -8.742 1.00 74.62 377 PRO A N 1
ATOM 2722 C CA . PRO A 1 377 ? -11.604 12.558 -8.898 1.00 74.62 377 PRO A CA 1
ATOM 2723 C C . PRO A 1 377 ? -10.887 12.605 -7.545 1.00 74.62 377 PRO A C 1
ATOM 2725 O O . PRO A 1 377 ? -10.934 13.622 -6.842 1.00 74.62 377 PRO A O 1
ATOM 2728 N N . THR A 1 378 ? -10.229 11.505 -7.196 1.00 82.06 378 THR A N 1
ATOM 2729 C CA . THR A 1 378 ? -9.398 11.370 -5.995 1.00 82.06 378 THR A CA 1
ATOM 2730 C C . THR A 1 378 ? -7.926 11.468 -6.354 1.00 82.06 378 THR A C 1
ATOM 2732 O O . THR A 1 378 ? -7.538 11.014 -7.428 1.00 82.06 378 THR A O 1
ATOM 2735 N N . ALA A 1 379 ? -7.112 11.979 -5.441 1.00 83.56 379 ALA A N 1
ATOM 2736 C CA . ALA A 1 379 ? -5.660 11.967 -5.562 1.00 83.56 379 ALA A CA 1
ATOM 2737 C C . ALA A 1 379 ? -5.015 11.544 -4.237 1.00 83.56 379 ALA A C 1
ATOM 2739 O O . ALA A 1 379 ? -5.607 11.704 -3.160 1.00 83.56 379 ALA A O 1
ATOM 2740 N N . ASP A 1 380 ? -3.801 11.012 -4.328 1.00 89.69 380 ASP A N 1
ATOM 2741 C CA . ASP A 1 380 ? -3.059 10.483 -3.192 1.00 89.69 380 ASP A CA 1
ATOM 2742 C C . ASP A 1 380 ? -2.091 11.548 -2.660 1.00 89.69 380 ASP A C 1
ATOM 2744 O O . ASP A 1 380 ? -1.318 12.169 -3.390 1.00 89.69 380 ASP A O 1
ATOM 2748 N N . THR A 1 381 ? -2.145 11.784 -1.349 1.00 92.44 381 THR A N 1
ATOM 2749 C CA . THR A 1 381 ? -1.276 12.726 -0.642 1.00 92.44 381 THR A CA 1
ATOM 2750 C C . THR A 1 381 ? -0.240 11.977 0.177 1.00 92.44 381 THR A C 1
ATOM 2752 O O . THR A 1 381 ? -0.581 11.307 1.152 1.00 92.44 381 THR A O 1
ATOM 2755 N N . LYS A 1 382 ? 1.041 12.139 -0.158 1.00 93.69 382 LYS A N 1
ATOM 2756 C CA . LYS A 1 382 ? 2.142 11.526 0.591 1.00 93.69 382 LYS A CA 1
ATOM 2757 C C . LYS A 1 382 ? 2.446 12.307 1.869 1.00 93.69 382 LYS A C 1
ATOM 2759 O O . LYS A 1 382 ? 2.749 13.501 1.818 1.00 93.69 382 LYS A O 1
ATOM 2764 N N . VAL A 1 383 ? 2.443 11.619 3.007 1.00 94.06 383 VAL A N 1
ATOM 2765 C CA . VAL A 1 383 ? 2.756 12.182 4.324 1.00 94.06 383 VAL A CA 1
ATOM 2766 C C . VAL A 1 383 ? 4.121 11.668 4.788 1.00 94.06 383 VAL A C 1
ATOM 2768 O O . VAL A 1 383 ? 4.311 10.478 5.028 1.00 94.06 383 VAL A O 1
ATOM 2771 N N . ASN A 1 384 ? 5.097 12.567 4.902 1.00 93.44 384 ASN A N 1
ATOM 2772 C CA . ASN A 1 384 ? 6.462 12.258 5.325 1.00 93.44 384 ASN A CA 1
ATOM 2773 C C . ASN A 1 384 ? 6.694 12.676 6.784 1.00 93.44 384 ASN A C 1
ATOM 2775 O O . ASN A 1 384 ? 6.357 13.799 7.167 1.00 93.44 384 ASN A O 1
ATOM 2779 N N . TYR A 1 385 ? 7.359 11.816 7.557 1.00 94.00 385 TYR A N 1
ATOM 2780 C CA . TYR A 1 385 ? 7.792 12.093 8.929 1.00 94.00 385 TYR A CA 1
ATOM 2781 C C . TYR A 1 385 ? 9.289 12.378 8.936 1.00 94.00 385 TYR A C 1
ATOM 2783 O O . TYR A 1 385 ? 10.098 11.486 8.670 1.00 94.00 385 TYR A O 1
ATOM 2791 N N . ILE A 1 386 ? 9.648 13.638 9.182 1.00 91.56 386 ILE A N 1
ATOM 2792 C CA . ILE A 1 386 ? 11.020 14.128 9.019 1.00 91.56 386 ILE A CA 1
ATOM 2793 C C . ILE A 1 386 ? 11.546 14.838 10.266 1.00 91.56 386 ILE A C 1
ATOM 2795 O O . ILE A 1 386 ? 10.782 15.423 11.036 1.00 91.56 386 ILE A O 1
ATOM 2799 N N . ASP A 1 387 ? 12.863 14.806 10.450 1.00 86.81 387 ASP A N 1
ATOM 2800 C CA . ASP A 1 387 ? 13.547 15.677 11.404 1.00 86.81 387 ASP A CA 1
ATOM 2801 C C . ASP A 1 387 ? 13.607 17.139 10.904 1.00 86.81 387 ASP A C 1
ATOM 2803 O O . ASP A 1 387 ? 13.087 17.494 9.839 1.00 86.81 387 ASP A O 1
ATOM 2807 N N . LYS A 1 388 ? 14.222 18.019 11.701 1.00 79.12 388 LYS A N 1
ATOM 2808 C CA . LYS A 1 388 ? 14.352 19.454 11.406 1.00 79.12 388 LYS A CA 1
ATOM 2809 C C . LYS A 1 388 ? 15.278 19.721 10.213 1.00 79.12 388 LYS A C 1
ATOM 2811 O O . LYS A 1 388 ? 15.145 20.739 9.535 1.00 79.12 388 LYS A O 1
ATOM 2816 N N . GLU A 1 389 ? 16.218 18.817 9.978 1.00 79.62 389 GLU A N 1
ATOM 2817 C CA . GLU A 1 389 ? 17.193 18.829 8.895 1.00 79.62 389 GLU A CA 1
ATOM 2818 C C . GLU A 1 389 ? 16.587 18.302 7.575 1.00 79.62 389 GLU A C 1
ATOM 2820 O O . GLU A 1 389 ? 17.100 18.597 6.494 1.00 79.62 389 GLU A O 1
ATOM 2825 N N . GLY A 1 390 ? 15.449 17.605 7.648 1.00 80.56 390 GLY A N 1
ATOM 2826 C CA . GLY A 1 390 ? 14.673 17.101 6.517 1.00 80.56 390 GLY A CA 1
ATOM 2827 C C . GLY A 1 390 ? 14.881 15.620 6.199 1.00 80.56 390 GLY A C 1
ATOM 2828 O O . GLY A 1 390 ? 14.398 15.168 5.160 1.00 80.56 390 GLY A O 1
ATOM 2829 N N . ASN A 1 391 ? 15.577 14.871 7.057 1.00 86.25 391 ASN A N 1
ATOM 2830 C CA . ASN A 1 391 ? 15.788 13.431 6.911 1.00 86.25 391 ASN A CA 1
ATOM 2831 C C . ASN A 1 391 ? 14.568 12.654 7.419 1.00 86.25 391 ASN A C 1
ATOM 2833 O O . ASN A 1 391 ? 13.909 13.080 8.365 1.00 86.25 391 ASN A O 1
ATOM 2837 N N . ALA A 1 392 ? 14.292 11.485 6.836 1.00 87.44 392 ALA A N 1
ATOM 2838 C CA . ALA A 1 392 ? 13.242 10.594 7.327 1.00 87.44 392 ALA A CA 1
ATOM 2839 C C . ALA A 1 392 ? 13.564 10.063 8.736 1.00 87.44 392 ALA A C 1
ATOM 2841 O O . ALA A 1 392 ? 14.697 9.661 9.015 1.00 87.44 392 ALA A O 1
ATOM 2842 N N . ILE A 1 393 ? 12.562 10.025 9.617 1.00 86.62 393 ILE A N 1
ATOM 2843 C CA . ILE A 1 393 ? 12.723 9.491 10.974 1.00 86.62 393 ILE A CA 1
ATOM 2844 C C . ILE A 1 393 ? 12.769 7.959 10.917 1.00 86.62 393 ILE A C 1
ATOM 2846 O O . ILE A 1 393 ? 11.838 7.305 10.449 1.00 86.62 393 ILE A O 1
ATOM 2850 N N . SER A 1 394 ? 13.860 7.372 11.416 1.00 79.44 394 SER A N 1
ATOM 2851 C CA . SER A 1 394 ? 14.041 5.916 11.446 1.00 79.44 394 SER A CA 1
ATOM 2852 C C . SER A 1 394 ? 12.911 5.224 12.213 1.00 79.44 394 SER A C 1
ATOM 2854 O O . SER A 1 394 ? 12.611 5.596 13.345 1.00 79.44 394 SER A O 1
ATOM 2856 N N . GLY A 1 395 ? 12.321 4.189 11.613 1.00 78.44 395 GLY A N 1
ATOM 2857 C CA . GLY A 1 395 ? 11.186 3.450 12.176 1.00 78.44 395 GLY A CA 1
ATOM 2858 C C . GLY A 1 395 ? 9.808 4.051 11.875 1.00 78.44 395 GLY A C 1
ATOM 2859 O O . GLY A 1 395 ? 8.814 3.377 12.119 1.00 78.44 395 GLY A O 1
ATOM 2860 N N . GLN A 1 396 ? 9.724 5.257 11.297 1.00 85.00 396 GLN A N 1
ATOM 2861 C CA . GLN A 1 396 ? 8.457 5.878 10.904 1.00 85.00 396 GLN A CA 1
ATOM 2862 C C . GLN A 1 396 ? 8.369 6.012 9.375 1.00 85.00 396 GLN A C 1
ATOM 2864 O O . GLN A 1 396 ? 8.869 6.970 8.784 1.00 85.00 396 GLN A O 1
ATOM 2869 N N . ALA A 1 397 ? 7.730 5.038 8.723 1.00 84.88 397 ALA A N 1
ATOM 2870 C CA . ALA A 1 397 ? 7.507 5.066 7.278 1.00 84.88 397 ALA A CA 1
ATOM 2871 C C . ALA A 1 397 ? 6.588 6.230 6.859 1.00 84.88 397 ALA A C 1
ATOM 2873 O O . ALA A 1 397 ? 5.706 6.639 7.615 1.00 84.88 397 ALA A O 1
ATOM 2874 N N . SER A 1 398 ? 6.775 6.747 5.639 1.00 88.94 398 SER A N 1
ATOM 2875 C CA . SER A 1 398 ? 5.833 7.698 5.036 1.00 88.94 398 SER A CA 1
ATOM 2876 C C . SER A 1 398 ? 4.502 7.013 4.731 1.00 88.94 398 SER A C 1
ATOM 2878 O O . SER A 1 398 ? 4.506 5.953 4.103 1.00 88.94 398 SER A O 1
ATOM 2880 N N . THR A 1 399 ? 3.392 7.640 5.098 1.00 91.75 399 THR A N 1
ATOM 2881 C CA . THR A 1 399 ? 2.027 7.175 4.809 1.00 91.75 399 THR A CA 1
ATOM 2882 C C . THR A 1 399 ? 1.445 7.900 3.593 1.00 91.75 399 THR A C 1
ATOM 2884 O O . THR A 1 399 ? 2.073 8.796 3.020 1.00 91.75 399 THR A O 1
ATOM 2887 N N . THR A 1 400 ? 0.270 7.473 3.132 1.00 91.69 400 THR A N 1
ATOM 2888 C CA . THR A 1 400 ? -0.449 8.084 2.003 1.00 91.69 400 THR A CA 1
ATOM 2889 C C . THR A 1 400 ? -1.922 8.223 2.362 1.00 91.69 400 THR A C 1
ATOM 2891 O O . THR A 1 400 ? -2.499 7.296 2.922 1.00 91.69 400 THR A O 1
ATOM 2894 N N . ILE A 1 401 ? -2.507 9.380 2.052 1.00 91.00 401 ILE A N 1
ATOM 2895 C CA . ILE A 1 401 ? -3.917 9.697 2.298 1.00 91.00 401 ILE A CA 1
ATOM 2896 C C . ILE A 1 401 ? -4.606 9.971 0.976 1.00 91.00 401 ILE A C 1
ATOM 2898 O O . ILE A 1 401 ? -4.250 10.922 0.277 1.00 91.00 401 ILE A O 1
ATOM 2902 N N . LYS A 1 402 ? -5.634 9.182 0.676 1.00 88.56 402 LYS A N 1
ATOM 2903 C CA . LYS A 1 402 ? -6.565 9.467 -0.410 1.00 88.56 402 LYS A CA 1
ATOM 2904 C C . LYS A 1 402 ? -7.497 10.610 -0.023 1.00 88.56 402 LYS A C 1
ATOM 2906 O O . LYS A 1 402 ? -7.879 10.755 1.137 1.00 88.56 402 LYS A O 1
ATOM 2911 N N . SER A 1 403 ? -7.849 11.446 -0.988 1.00 87.62 403 SER A N 1
ATOM 2912 C CA . SER A 1 403 ? -8.821 12.527 -0.790 1.00 87.62 403 SER A CA 1
ATOM 2913 C C . SER A 1 403 ? -9.363 13.019 -2.126 1.00 87.62 403 SER A C 1
ATOM 2915 O O . SER A 1 403 ? -8.739 12.803 -3.168 1.00 87.62 403 SER A O 1
ATOM 2917 N N . ASN A 1 404 ? -10.513 13.692 -2.122 1.00 85.12 404 ASN A N 1
ATOM 2918 C CA . ASN A 1 404 ? -11.012 14.343 -3.331 1.00 85.12 404 ASN A CA 1
ATOM 2919 C C . ASN A 1 404 ? -10.062 15.472 -3.767 1.00 85.12 404 ASN A C 1
ATOM 2921 O O . ASN A 1 404 ? -9.605 16.274 -2.952 1.00 85.12 404 ASN A O 1
ATOM 2925 N N . VAL A 1 405 ? -9.843 15.621 -5.074 1.00 80.69 405 VAL A N 1
ATOM 2926 C CA . VAL A 1 405 ? -9.168 16.802 -5.634 1.00 80.69 405 VAL A CA 1
ATOM 2927 C C . VAL A 1 405 ? -9.903 18.076 -5.193 1.00 80.69 405 VAL A C 1
ATOM 2929 O O . VAL A 1 405 ? -11.134 18.122 -5.203 1.00 80.69 405 VAL A O 1
ATOM 2932 N N . ASN A 1 406 ? -9.160 19.135 -4.880 1.00 77.25 406 ASN A N 1
ATOM 2933 C CA . ASN A 1 406 ? -9.572 20.396 -4.251 1.00 77.25 406 ASN A CA 1
ATOM 2934 C C . ASN A 1 406 ? -10.062 20.314 -2.792 1.00 77.25 406 ASN A C 1
ATOM 2936 O O . ASN A 1 406 ? -10.385 21.369 -2.241 1.00 77.25 406 ASN A O 1
ATOM 2940 N N . ASP A 1 407 ? -10.080 19.147 -2.141 1.00 85.69 407 ASP A N 1
ATOM 2941 C CA . ASP A 1 407 ? -10.191 19.129 -0.678 1.00 85.69 407 ASP A CA 1
ATOM 2942 C C . ASP A 1 407 ? -8.915 19.724 -0.057 1.00 85.69 407 ASP A C 1
ATOM 2944 O O . ASP A 1 407 ? -7.853 19.770 -0.686 1.00 85.69 407 ASP A O 1
ATOM 2948 N N . THR A 1 408 ? -9.002 20.214 1.180 1.00 88.69 408 THR A N 1
ATOM 2949 C CA . THR A 1 408 ? -7.842 20.760 1.898 1.00 88.69 408 THR A CA 1
ATOM 2950 C C . THR A 1 408 ? -7.434 19.886 3.077 1.00 88.69 408 THR A C 1
ATOM 2952 O O . THR A 1 408 ? -8.268 19.625 3.938 1.00 88.69 408 THR A O 1
ATOM 2955 N N . LEU A 1 409 ? -6.158 19.499 3.159 1.00 90.06 409 LEU A N 1
ATOM 2956 C CA . LEU A 1 409 ? -5.579 18.642 4.198 1.00 90.06 409 LEU A CA 1
ATOM 2957 C C . LEU A 1 409 ? -4.616 19.440 5.093 1.00 90.06 409 LEU A C 1
ATOM 2959 O O . LEU A 1 409 ? -3.617 19.981 4.615 1.00 90.06 409 LEU A O 1
ATOM 2963 N N . GLY A 1 410 ? -4.890 19.521 6.396 1.00 88.31 410 GLY A N 1
ATOM 2964 C CA . GLY A 1 410 ? -4.077 20.291 7.347 1.00 88.31 410 GLY A CA 1
ATOM 2965 C C . GLY A 1 410 ? -3.683 19.522 8.606 1.00 88.31 410 GLY A C 1
ATOM 2966 O O . GLY A 1 410 ? -4.466 18.742 9.137 1.00 88.31 410 GLY A O 1
ATOM 2967 N N . ILE A 1 411 ? -2.490 19.796 9.137 1.00 87.94 411 ILE A N 1
ATOM 2968 C CA . ILE A 1 411 ? -2.098 19.387 10.492 1.00 87.94 411 ILE A CA 1
ATOM 2969 C C . ILE A 1 411 ? -2.407 20.513 11.478 1.00 87.94 411 ILE A C 1
ATOM 2971 O O . ILE A 1 411 ? -1.956 21.647 11.296 1.00 87.94 411 ILE A O 1
ATOM 2975 N N . VAL A 1 412 ? -3.118 20.185 12.556 1.00 79.12 412 VAL A N 1
ATOM 2976 C CA . VAL A 1 412 ? -3.400 21.086 13.679 1.00 79.12 412 VAL A CA 1
ATOM 2977 C C . VAL A 1 412 ? -2.643 20.672 14.942 1.00 79.12 412 VAL A C 1
ATOM 2979 O O . VAL A 1 412 ? -2.298 19.509 15.150 1.00 79.12 412 VAL A O 1
ATOM 2982 N N . THR A 1 413 ? -2.384 21.643 15.817 1.00 67.38 413 THR A N 1
ATOM 2983 C CA . THR A 1 413 ? -1.912 21.392 17.185 1.00 67.38 413 THR A CA 1
ATOM 2984 C C . THR A 1 413 ? -3.032 20.790 18.036 1.00 67.38 413 THR A C 1
ATOM 2986 O O . THR A 1 413 ? -4.194 21.179 17.894 1.00 67.38 413 THR A O 1
ATOM 2989 N N . SER A 1 414 ? -2.685 19.880 18.950 1.00 55.66 414 SER A N 1
ATOM 2990 C CA . SER A 1 414 ? -3.623 19.189 19.848 1.00 55.66 414 SER A CA 1
ATOM 2991 C C . SER A 1 414 ? -4.607 20.147 20.536 1.00 55.66 414 SER A C 1
ATOM 2993 O O . SER A 1 414 ? -4.185 21.087 21.210 1.00 55.66 414 SER A O 1
ATOM 2995 N N . GLY A 1 415 ? -5.910 19.883 20.396 1.00 48.97 415 GLY A N 1
ATOM 2996 C CA . GLY A 1 415 ? -6.987 20.652 21.037 1.00 48.97 415 GLY A CA 1
ATOM 2997 C C . GLY A 1 415 ? -7.651 21.732 20.171 1.00 48.97 415 GLY A C 1
ATOM 2998 O O . GLY A 1 415 ? -8.615 22.346 20.622 1.00 48.97 415 GLY A O 1
ATOM 2999 N N . ALA A 1 416 ? -7.197 21.961 18.934 1.00 48.72 416 ALA A N 1
ATOM 3000 C CA . ALA A 1 416 ? -7.942 22.784 17.978 1.00 48.72 416 ALA A CA 1
ATOM 3001 C C . ALA A 1 416 ? -9.201 22.048 17.476 1.00 48.72 416 ALA A C 1
ATOM 3003 O O . ALA A 1 416 ? -9.148 20.855 17.178 1.00 48.72 416 ALA A O 1
ATOM 3004 N N . ALA A 1 417 ? -10.328 22.758 17.363 1.00 45.31 417 ALA A N 1
ATOM 3005 C CA . ALA A 1 417 ? -11.569 22.188 16.841 1.00 45.31 417 ALA A CA 1
ATOM 3006 C C . ALA A 1 417 ? -11.437 21.866 15.344 1.00 45.31 417 ALA A C 1
ATOM 3008 O O . ALA A 1 417 ? -11.067 22.731 14.547 1.00 45.31 417 ALA A O 1
ATOM 3009 N N . THR A 1 418 ? -11.765 20.632 14.968 1.00 45.66 418 THR A N 1
ATOM 3010 C CA . THR A 1 418 ? -11.829 20.196 13.572 1.00 45.66 418 THR A CA 1
ATOM 3011 C C . THR A 1 418 ? -13.160 20.603 12.950 1.00 45.66 418 THR A C 1
ATOM 3013 O O . THR A 1 418 ? -14.200 20.599 13.609 1.00 45.66 418 THR A O 1
ATOM 3016 N N . ASN A 1 419 ? -13.136 20.958 11.666 1.00 46.34 419 ASN A N 1
ATOM 3017 C CA . ASN A 1 419 ? -14.349 21.208 10.896 1.00 46.34 419 ASN A CA 1
ATOM 3018 C C . ASN A 1 419 ? -14.432 20.184 9.764 1.00 46.34 419 ASN A C 1
ATOM 3020 O O . ASN A 1 419 ? -13.907 20.421 8.684 1.00 46.34 419 ASN A O 1
ATOM 3024 N N . THR A 1 420 ? -15.066 19.043 10.027 1.00 45.50 420 THR A N 1
ATOM 3025 C CA . THR A 1 420 ? -15.136 17.879 9.123 1.00 45.50 420 THR A CA 1
ATOM 3026 C C . THR A 1 420 ? -16.170 18.026 7.995 1.00 45.50 420 THR A C 1
ATOM 3028 O O . THR A 1 420 ? -16.599 17.042 7.393 1.00 45.50 420 THR A O 1
ATOM 3031 N N . THR A 1 421 ? -16.625 19.247 7.690 1.00 48.81 421 THR A N 1
ATOM 3032 C CA . THR A 1 421 ? -17.653 19.466 6.665 1.00 48.81 421 THR A CA 1
ATOM 3033 C C . THR A 1 421 ? -17.067 19.533 5.252 1.00 48.81 421 THR A C 1
ATOM 3035 O O . THR A 1 421 ? -16.671 20.596 4.773 1.00 48.81 421 THR A O 1
ATOM 3038 N N . GLY A 1 422 ? -17.133 18.405 4.547 1.00 63.03 422 GLY A N 1
ATOM 3039 C CA . GLY A 1 422 ? -17.331 18.342 3.093 1.00 63.03 422 GLY A CA 1
ATOM 3040 C C . GLY A 1 422 ? -16.096 18.466 2.201 1.00 63.03 422 GLY A C 1
ATOM 3041 O O . GLY A 1 422 ? -15.981 17.673 1.276 1.00 63.03 422 GLY A O 1
ATOM 3042 N N . THR A 1 423 ? -15.208 19.435 2.444 1.00 71.75 423 THR A N 1
ATOM 3043 C CA . THR A 1 423 ? -14.017 19.678 1.592 1.00 71.75 423 THR A CA 1
ATOM 3044 C C . THR A 1 423 ? -12.772 20.116 2.371 1.00 71.75 423 THR A C 1
ATOM 3046 O O . THR A 1 423 ? -11.801 20.594 1.786 1.00 71.75 423 THR A O 1
ATOM 3049 N N . ALA A 1 424 ? -12.794 20.037 3.701 1.00 82.88 424 ALA A N 1
ATOM 3050 C CA . ALA A 1 424 ? -11.673 20.422 4.548 1.00 82.88 424 ALA A CA 1
ATOM 3051 C C . ALA A 1 424 ? -11.478 19.391 5.657 1.00 82.88 424 ALA A C 1
ATOM 3053 O O . ALA A 1 424 ? -12.415 19.060 6.379 1.00 82.88 424 ALA A O 1
ATOM 3054 N N . HIS A 1 425 ? -10.244 18.915 5.789 1.00 84.31 425 HIS A N 1
ATOM 3055 C CA . HIS A 1 425 ? -9.851 17.841 6.688 1.00 84.31 425 HIS A CA 1
ATOM 3056 C C . HIS A 1 425 ? -8.651 18.290 7.509 1.00 84.31 425 HIS A C 1
ATOM 3058 O O . HIS A 1 425 ? -7.670 18.826 6.984 1.00 84.31 425 HIS A O 1
ATOM 3064 N N . THR A 1 426 ? -8.730 18.086 8.819 1.00 85.75 426 THR A N 1
ATOM 3065 C CA . THR A 1 426 ? -7.681 18.489 9.757 1.00 85.75 426 THR A CA 1
ATOM 3066 C C . THR A 1 426 ? -7.347 17.352 10.703 1.00 85.75 426 THR A C 1
ATOM 3068 O O . THR A 1 426 ? -8.244 16.810 11.347 1.00 85.75 426 THR A O 1
ATOM 3071 N N . PHE A 1 427 ? -6.057 17.056 10.819 1.00 86.88 427 PHE A N 1
ATOM 3072 C CA . PHE A 1 427 ? -5.507 15.913 11.543 1.00 86.88 427 PHE A CA 1
ATOM 3073 C C . PHE A 1 427 ? -4.533 16.368 12.635 1.00 86.88 427 PHE A C 1
ATOM 3075 O O . PHE A 1 427 ? -3.951 17.452 12.542 1.00 86.88 427 PHE A O 1
ATOM 3082 N N . THR A 1 428 ? -4.279 15.535 13.641 1.00 87.50 428 THR A N 1
ATOM 3083 C CA . THR A 1 428 ? -3.147 15.729 14.564 1.00 87.50 428 THR A CA 1
ATOM 3084 C C . THR A 1 428 ? -1.873 15.075 14.044 1.00 87.50 428 THR A C 1
ATOM 3086 O O . THR A 1 428 ? -1.898 14.028 13.394 1.00 87.50 428 THR A O 1
ATOM 3089 N N . ALA A 1 429 ? -0.728 15.676 14.371 1.00 86.44 429 ALA A N 1
ATOM 3090 C CA . ALA A 1 429 ? 0.569 15.032 14.192 1.00 86.44 429 ALA A CA 1
ATOM 3091 C C . ALA A 1 429 ? 0.699 13.821 15.145 1.00 86.44 429 ALA A C 1
ATOM 3093 O O . ALA A 1 429 ? 0.337 13.953 16.317 1.00 86.44 429 ALA A O 1
ATOM 3094 N N . PRO A 1 430 ? 1.217 12.661 14.694 1.00 86.69 430 PRO A N 1
ATOM 3095 C CA . PRO A 1 430 ? 1.444 11.511 15.564 1.00 86.69 430 PRO A CA 1
ATOM 3096 C C . PRO A 1 430 ? 2.499 11.798 16.631 1.00 86.69 430 PRO A C 1
ATOM 3098 O O . PRO A 1 430 ? 3.482 12.501 16.382 1.00 86.69 430 PRO A O 1
ATOM 3101 N N . THR A 1 431 ? 2.327 11.195 17.804 1.00 86.25 431 THR A N 1
ATOM 3102 C CA . THR A 1 431 ? 3.382 11.099 18.816 1.00 86.25 431 THR A CA 1
ATOM 3103 C C . THR A 1 431 ? 4.434 10.105 18.332 1.00 86.25 431 THR A C 1
ATOM 3105 O O . THR A 1 431 ? 4.113 8.944 18.093 1.00 86.25 431 THR A O 1
ATOM 3108 N N . ILE A 1 432 ? 5.686 10.546 18.201 1.00 84.12 432 ILE A N 1
ATOM 3109 C CA . ILE A 1 432 ? 6.821 9.695 17.820 1.00 84.12 432 ILE A CA 1
ATOM 3110 C C . ILE A 1 432 ? 7.768 9.617 19.021 1.00 84.12 432 ILE A C 1
ATOM 3112 O O . ILE A 1 432 ? 8.206 10.642 19.539 1.00 84.12 432 ILE A O 1
ATOM 3116 N N . ALA A 1 433 ? 8.078 8.408 19.492 1.00 80.25 433 ALA A N 1
ATOM 3117 C CA . ALA A 1 433 ? 8.927 8.217 20.668 1.00 80.25 433 ALA A CA 1
ATOM 3118 C C . ALA A 1 433 ? 10.329 8.824 20.457 1.00 80.25 433 ALA A C 1
ATOM 3120 O O . ALA A 1 433 ? 10.968 8.585 19.434 1.00 80.25 433 ALA A O 1
ATOM 3121 N N . GLY A 1 434 ? 10.811 9.616 21.420 1.00 74.88 434 GLY A N 1
ATOM 3122 C CA . GLY A 1 434 ? 12.090 10.332 21.316 1.00 74.88 434 GLY A CA 1
ATOM 3123 C C . GLY A 1 434 ? 12.070 11.588 20.432 1.00 74.88 434 GLY A C 1
ATOM 3124 O O . GLY A 1 434 ? 13.134 12.157 20.176 1.00 74.88 434 GLY A O 1
ATOM 3125 N N . TYR A 1 435 ? 10.899 12.029 19.958 1.00 80.69 435 TYR A N 1
ATOM 3126 C CA . TYR A 1 435 ? 10.742 13.168 19.051 1.00 80.69 435 TYR A CA 1
ATOM 3127 C C . TYR A 1 435 ? 9.545 14.059 19.435 1.00 80.69 435 TYR A C 1
ATOM 3129 O O . TYR A 1 435 ? 8.448 13.588 19.722 1.00 80.69 435 TYR A O 1
ATOM 3137 N N . THR A 1 436 ? 9.731 15.377 19.373 1.00 82.62 436 THR A N 1
ATOM 3138 C CA . THR A 1 436 ? 8.692 16.389 19.624 1.00 82.62 436 THR A CA 1
ATOM 3139 C C . THR A 1 436 ? 8.230 17.011 18.303 1.00 82.62 436 THR A C 1
ATOM 3141 O O . THR A 1 436 ? 9.066 17.447 17.513 1.00 82.62 436 THR A O 1
ATOM 3144 N N . TYR A 1 437 ? 6.917 17.088 18.048 1.00 86.44 437 TYR A N 1
ATOM 3145 C CA . TYR A 1 437 ? 6.365 17.766 16.862 1.00 86.44 437 TYR A CA 1
ATOM 3146 C C . TYR A 1 437 ? 6.695 19.268 16.874 1.00 86.44 437 TYR A C 1
ATOM 3148 O O . TYR A 1 437 ? 6.514 19.942 17.887 1.00 86.44 437 TYR A O 1
ATOM 3156 N N . THR A 1 438 ? 7.159 19.803 15.741 1.00 84.88 438 THR A N 1
ATOM 3157 C CA . THR A 1 438 ? 7.602 21.209 15.617 1.00 84.88 438 THR A CA 1
ATOM 3158 C C . THR A 1 438 ? 6.858 22.027 14.567 1.00 84.88 438 THR A C 1
ATOM 3160 O O . THR A 1 438 ? 6.895 23.255 14.624 1.00 84.88 438 THR A O 1
ATOM 3163 N N . GLY A 1 439 ? 6.182 21.384 13.614 1.00 88.25 439 GLY A N 1
ATOM 3164 C CA . GLY A 1 439 ? 5.443 22.068 12.555 1.00 88.25 439 GLY A CA 1
ATOM 3165 C C . GLY A 1 439 ? 5.239 21.194 11.324 1.00 88.25 439 GLY A C 1
ATOM 3166 O O . GLY A 1 439 ? 5.751 20.082 11.238 1.00 88.25 439 GLY A O 1
ATOM 3167 N N . THR A 1 440 ? 4.508 21.709 10.341 1.00 90.75 440 THR A N 1
ATOM 3168 C CA . THR A 1 440 ? 4.223 21.005 9.084 1.00 90.75 440 THR A CA 1
ATOM 3169 C C . THR A 1 440 ? 4.527 21.913 7.899 1.00 90.75 440 THR A C 1
ATOM 3171 O O . THR A 1 440 ? 4.369 23.131 7.994 1.00 90.75 440 THR A O 1
ATOM 3174 N N . THR A 1 441 ? 4.986 21.329 6.792 1.00 91.19 441 THR A N 1
ATOM 3175 C CA . THR A 1 441 ? 5.113 22.021 5.501 1.00 91.19 441 THR A CA 1
ATOM 3176 C C . THR A 1 441 ? 4.388 21.269 4.394 1.00 91.19 441 THR A C 1
ATOM 3178 O O . THR A 1 441 ? 4.312 20.042 4.421 1.00 91.19 441 THR A O 1
ATOM 3181 N N . TYR A 1 442 ? 3.881 22.011 3.415 1.00 90.50 442 TYR A N 1
ATOM 3182 C CA . TYR A 1 442 ? 2.977 21.520 2.382 1.00 90.50 442 TYR A CA 1
ATOM 3183 C C . TYR A 1 442 ? 3.546 21.741 0.975 1.00 90.50 442 TYR A C 1
ATOM 3185 O O . TYR A 1 442 ? 4.146 22.782 0.682 1.00 90.50 442 TYR A O 1
ATOM 3193 N N . GLY A 1 443 ? 3.333 20.753 0.109 1.00 86.06 443 GLY A N 1
ATOM 3194 C CA . GLY A 1 443 ? 3.792 20.717 -1.274 1.00 86.06 443 GLY A CA 1
ATOM 3195 C C . GLY A 1 443 ? 5.309 20.590 -1.443 1.00 86.06 443 GLY A C 1
ATOM 3196 O O . GLY A 1 443 ? 6.096 20.643 -0.495 1.00 86.06 443 GLY A O 1
ATOM 3197 N N . THR A 1 444 ? 5.730 20.468 -2.701 1.00 79.62 444 THR A N 1
ATOM 3198 C CA . THR A 1 444 ? 7.141 20.418 -3.129 1.00 79.62 444 THR A CA 1
ATOM 3199 C C . THR A 1 444 ? 7.932 21.667 -2.719 1.00 79.62 444 THR A C 1
ATOM 3201 O O . THR A 1 444 ? 9.100 21.570 -2.350 1.00 79.62 444 THR A O 1
ATOM 3204 N N . ALA A 1 445 ? 7.278 22.833 -2.693 1.00 77.56 445 ALA A N 1
ATOM 3205 C CA . ALA A 1 445 ? 7.850 24.103 -2.240 1.00 77.56 445 ALA A CA 1
ATOM 3206 C C . ALA A 1 445 ? 7.992 24.236 -0.705 1.00 77.56 445 ALA A C 1
ATOM 3208 O O . ALA A 1 445 ? 8.492 25.258 -0.236 1.00 77.56 445 ALA A O 1
ATOM 3209 N N . LYS A 1 446 ? 7.547 23.239 0.080 1.00 83.75 446 LYS A N 1
ATOM 3210 C CA . LYS A 1 446 ? 7.573 23.229 1.557 1.00 83.75 446 LYS A CA 1
ATOM 3211 C C . LYS A 1 446 ? 6.976 24.500 2.192 1.00 83.75 446 LYS A C 1
ATOM 3213 O O . LYS A 1 446 ? 7.546 25.080 3.115 1.00 83.75 446 LYS A O 1
ATOM 3218 N N . SER A 1 447 ? 5.802 24.923 1.719 1.00 80.12 447 SER A N 1
ATOM 3219 C CA . SER A 1 447 ? 5.074 26.071 2.280 1.00 80.12 447 SER A CA 1
ATOM 3220 C C . SER A 1 447 ? 4.659 25.812 3.730 1.00 80.12 447 SER A C 1
ATOM 3222 O O . SER A 1 447 ? 4.133 24.749 4.041 1.00 80.12 447 SER A O 1
ATOM 3224 N N . THR A 1 448 ? 4.820 26.798 4.613 1.00 80.38 448 THR A N 1
ATOM 3225 C CA . THR A 1 448 ? 4.253 26.794 5.978 1.00 80.38 448 THR A CA 1
ATOM 3226 C C . THR A 1 448 ? 2.860 27.435 6.052 1.00 80.38 448 THR A C 1
ATOM 3228 O O . THR A 1 448 ? 2.296 27.562 7.137 1.00 80.38 448 THR A O 1
ATOM 3231 N N . THR A 1 449 ? 2.308 27.889 4.921 1.00 68.69 449 THR A N 1
ATOM 3232 C CA . THR A 1 449 ? 1.073 28.687 4.867 1.00 68.69 449 THR A CA 1
ATOM 3233 C C . THR A 1 449 ? -0.119 27.852 4.402 1.00 68.69 449 THR A C 1
ATOM 3235 O O . THR A 1 449 ? -0.155 27.442 3.244 1.00 68.69 449 THR A O 1
ATOM 3238 N N . GLY A 1 450 ? -1.115 27.696 5.283 1.00 70.50 450 GLY A N 1
ATOM 3239 C CA . GLY A 1 450 ? -2.407 27.051 4.999 1.00 70.50 450 GLY A CA 1
ATOM 3240 C C . GLY A 1 450 ? -2.364 25.514 4.961 1.00 70.50 450 GLY A C 1
ATOM 3241 O O . GLY A 1 450 ? -1.279 24.943 4.961 1.00 70.50 450 GLY A O 1
ATOM 3242 N N . PRO A 1 451 ? -3.525 24.833 4.956 1.00 84.06 451 PRO A N 1
ATOM 3243 C CA . PRO A 1 451 ? -3.605 23.409 4.623 1.00 84.06 451 PRO A CA 1
ATOM 3244 C C . PRO A 1 451 ? -3.274 23.175 3.137 1.00 84.06 451 PRO A C 1
ATOM 3246 O O . PRO A 1 451 ? -3.527 24.038 2.294 1.00 84.06 451 PRO A O 1
ATOM 3249 N N . LEU A 1 452 ? -2.750 21.994 2.801 1.00 89.69 452 LEU A N 1
ATOM 3250 C CA . LEU A 1 452 ? -2.534 21.563 1.416 1.00 89.69 452 LEU A CA 1
ATOM 3251 C C . LEU A 1 452 ? -3.877 21.490 0.689 1.00 89.69 452 LEU A C 1
ATOM 3253 O O . LEU A 1 452 ? -4.736 20.725 1.104 1.00 89.69 452 LEU A O 1
ATOM 3257 N N . THR A 1 453 ? -4.051 22.221 -0.411 1.00 88.94 453 THR A N 1
ATOM 3258 C CA . THR A 1 453 ? -5.147 21.936 -1.353 1.00 88.94 453 THR A CA 1
ATOM 3259 C C . THR A 1 453 ? -4.715 20.788 -2.257 1.00 88.94 453 THR A C 1
ATOM 3261 O O . THR A 1 453 ? -3.677 20.888 -2.911 1.00 88.94 453 THR A O 1
ATOM 3264 N N . VAL A 1 454 ? -5.487 19.706 -2.268 1.00 86.06 454 VAL A N 1
ATOM 3265 C CA . VAL A 1 454 ? -5.212 18.488 -3.036 1.00 86.06 454 VAL A CA 1
ATOM 3266 C C . VAL A 1 454 ? -5.347 18.803 -4.523 1.00 86.06 454 VAL A C 1
ATOM 3268 O O . VAL A 1 454 ? -6.387 19.288 -4.964 1.00 86.06 454 VAL A O 1
ATOM 3271 N N . SER A 1 455 ? -4.302 18.546 -5.301 1.00 77.12 455 SER A N 1
ATOM 3272 C CA . SER A 1 455 ? -4.316 18.706 -6.758 1.00 77.12 455 SER A CA 1
ATOM 3273 C C . SER A 1 455 ? -4.655 17.393 -7.464 1.00 77.12 455 SER A C 1
ATOM 3275 O O . SER A 1 455 ? -4.535 16.320 -6.879 1.00 77.12 455 SER A O 1
ATOM 3277 N N . ASP A 1 456 ? -5.025 17.479 -8.739 1.00 68.81 456 ASP A N 1
ATOM 3278 C CA . ASP A 1 456 ? -5.208 16.353 -9.665 1.00 68.81 456 ASP A CA 1
ATOM 3279 C C . ASP A 1 456 ? -3.884 15.692 -10.105 1.00 68.81 456 ASP A C 1
ATOM 3281 O O . ASP A 1 456 ? -3.885 14.809 -10.959 1.00 68.81 456 ASP A O 1
ATOM 3285 N N . THR A 1 457 ? -2.751 16.088 -9.510 1.00 65.19 457 THR A N 1
ATOM 3286 C CA . THR A 1 457 ? -1.430 15.495 -9.753 1.00 65.19 457 THR A CA 1
ATOM 3287 C C . THR A 1 457 ? -0.721 15.167 -8.437 1.00 65.19 457 THR A C 1
ATOM 3289 O O . THR A 1 457 ? -0.286 16.071 -7.718 1.00 65.19 457 THR A O 1
ATOM 3292 N N . ASP A 1 458 ? -0.509 13.882 -8.146 1.00 72.31 458 ASP A N 1
ATOM 3293 C CA . ASP A 1 458 ? 0.084 13.426 -6.873 1.00 72.31 458 ASP A CA 1
ATOM 3294 C C . ASP A 1 458 ? 1.472 14.032 -6.587 1.00 72.31 458 ASP A C 1
ATOM 3296 O O . ASP A 1 458 ? 1.855 14.234 -5.435 1.00 72.31 458 ASP A O 1
ATOM 3300 N N . ALA A 1 459 ? 2.212 14.419 -7.633 1.00 71.94 459 ALA A N 1
ATOM 3301 C CA . ALA A 1 459 ? 3.545 15.019 -7.541 1.00 71.94 459 ALA A CA 1
ATOM 3302 C C . ALA A 1 459 ? 3.631 16.270 -6.639 1.00 71.94 459 ALA A C 1
ATOM 3304 O O . ALA A 1 459 ? 4.704 16.563 -6.108 1.00 71.94 459 ALA A O 1
ATOM 3305 N N . ASN A 1 460 ? 2.530 17.011 -6.456 1.00 76.31 460 ASN A N 1
ATOM 3306 C CA . ASN A 1 460 ? 2.473 18.177 -5.565 1.00 76.31 460 ASN A CA 1
ATOM 3307 C C . ASN A 1 460 ? 1.742 17.907 -4.239 1.00 76.31 460 ASN A C 1
ATOM 3309 O O . ASN A 1 460 ? 1.803 18.741 -3.331 1.00 76.31 460 ASN A O 1
ATOM 3313 N N . ASN A 1 461 ? 1.101 16.748 -4.100 1.00 90.31 461 ASN A N 1
ATOM 3314 C CA . ASN A 1 461 ? 0.292 16.376 -2.947 1.00 90.31 461 ASN A CA 1
ATOM 3315 C C . ASN A 1 461 ? 1.195 15.806 -1.838 1.00 90.31 461 ASN A C 1
ATOM 3317 O O . ASN A 1 461 ? 1.274 14.600 -1.618 1.00 90.31 461 ASN A O 1
ATOM 3321 N N . ILE A 1 462 ? 1.941 16.684 -1.159 1.00 92.75 462 ILE A N 1
ATOM 3322 C CA . ILE A 1 462 ? 2.927 16.293 -0.138 1.00 92.75 462 ILE A CA 1
ATOM 3323 C C . ILE A 1 462 ? 2.686 17.053 1.168 1.00 92.75 462 ILE A C 1
ATOM 3325 O O . ILE A 1 462 ? 2.570 18.279 1.172 1.00 92.75 462 ILE A O 1
ATOM 3329 N N . ILE A 1 463 ? 2.693 16.333 2.290 1.00 93.44 463 ILE A N 1
ATOM 3330 C CA . ILE A 1 463 ? 2.695 16.880 3.651 1.00 93.44 463 ILE A CA 1
ATOM 3331 C C . ILE A 1 463 ? 3.968 16.393 4.346 1.00 93.44 463 ILE A C 1
ATOM 3333 O O . ILE A 1 463 ? 4.197 15.194 4.446 1.00 93.44 463 ILE A O 1
ATOM 3337 N N . ASN A 1 464 ? 4.807 17.298 4.850 1.00 92.69 464 ASN A N 1
ATOM 3338 C CA . ASN A 1 464 ? 5.985 16.935 5.641 1.00 92.69 464 ASN A CA 1
ATOM 3339 C C . ASN A 1 464 ? 5.782 17.378 7.093 1.00 92.69 464 ASN A C 1
ATOM 3341 O O . ASN A 1 464 ? 5.848 18.574 7.402 1.00 92.69 464 ASN A O 1
ATOM 3345 N N . VAL A 1 465 ? 5.537 16.407 7.969 1.00 93.00 465 VAL A N 1
ATOM 3346 C CA . VAL A 1 465 ? 5.348 16.590 9.409 1.00 93.00 465 VAL A CA 1
ATOM 3347 C C . VAL A 1 465 ? 6.735 16.576 10.063 1.00 93.00 465 VAL A C 1
ATOM 3349 O O . VAL A 1 465 ? 7.441 15.569 10.009 1.00 93.00 465 VAL A O 1
ATOM 3352 N N . GLN A 1 466 ? 7.156 17.714 10.620 1.00 91.12 466 GLN A N 1
ATOM 3353 C CA . GLN A 1 466 ? 8.514 17.933 11.130 1.00 91.12 466 GLN A CA 1
ATOM 3354 C C . GLN A 1 466 ? 8.603 17.766 12.642 1.00 91.12 466 GLN A C 1
ATOM 3356 O O . GLN A 1 466 ? 7.825 18.352 13.404 1.00 91.12 466 GLN A O 1
ATOM 3361 N N . TYR A 1 467 ? 9.648 17.072 13.078 1.00 88.75 467 TYR A N 1
ATOM 3362 C CA . TYR A 1 467 ? 9.948 16.816 14.478 1.00 88.75 467 TYR A CA 1
ATOM 3363 C C . TYR A 1 467 ? 11.363 17.266 14.842 1.00 88.75 467 TYR A C 1
ATOM 3365 O O . TYR A 1 467 ? 12.270 17.291 14.015 1.00 88.75 467 TYR A O 1
ATOM 3373 N N . ALA A 1 468 ? 11.569 17.574 16.117 1.00 81.38 468 ALA A N 1
ATOM 3374 C CA . ALA A 1 468 ? 12.890 17.712 16.714 1.00 81.38 468 ALA A CA 1
ATOM 3375 C C . ALA A 1 468 ? 13.146 16.527 17.644 1.00 81.38 468 ALA A C 1
ATOM 3377 O O . ALA A 1 468 ? 12.270 16.143 18.417 1.00 81.38 468 ALA A O 1
ATOM 3378 N N . LYS A 1 469 ? 14.349 15.958 17.582 1.00 78.44 469 LYS A N 1
ATOM 3379 C CA . LYS A 1 469 ? 14.764 14.869 18.467 1.00 78.44 469 LYS A CA 1
ATOM 3380 C C . LYS A 1 469 ? 14.918 15.372 19.910 1.00 78.44 469 LYS A C 1
ATOM 3382 O O . LYS A 1 469 ? 15.520 16.425 20.134 1.00 78.44 469 LYS A O 1
ATOM 3387 N N . ASN A 1 470 ? 14.409 14.612 20.873 1.00 72.94 470 ASN A N 1
ATOM 3388 C CA . ASN A 1 470 ? 14.585 14.872 22.303 1.00 72.94 470 ASN A CA 1
ATOM 3389 C C . ASN A 1 470 ? 16.065 14.676 22.700 1.00 72.94 470 ASN A C 1
ATOM 3391 O O . ASN A 1 470 ? 16.764 13.843 22.120 1.00 72.94 470 ASN A O 1
ATOM 3395 N N . SER A 1 471 ? 16.557 15.440 23.680 1.00 64.62 471 SER A N 1
ATOM 3396 C CA . SER A 1 471 ? 17.954 15.370 24.165 1.00 64.62 471 SER A CA 1
ATOM 3397 C C . SER A 1 471 ? 18.011 14.753 25.561 1.00 64.62 471 SER A C 1
ATOM 3399 O O . SER A 1 471 ? 17.151 15.053 26.380 1.00 64.62 471 SER A O 1
ATOM 3401 N N . LYS A 1 472 ? 19.010 13.925 25.880 1.00 69.88 472 LYS A N 1
ATOM 3402 C CA . LYS A 1 472 ? 19.085 13.219 27.175 1.00 69.88 472 LYS A CA 1
ATOM 3403 C C . LYS A 1 472 ? 20.055 13.866 28.163 1.00 69.88 472 LYS A C 1
ATOM 3405 O O . LYS A 1 472 ? 21.178 14.211 27.798 1.00 69.88 472 LYS A O 1
ATOM 3410 N N . ILE A 1 473 ? 19.666 13.963 29.436 1.00 69.25 473 ILE A N 1
ATOM 3411 C CA . ILE A 1 473 ? 20.574 14.329 30.537 1.00 69.25 473 ILE A CA 1
ATOM 3412 C C . ILE A 1 473 ? 20.786 13.147 31.475 1.00 69.25 473 ILE A C 1
ATOM 3414 O O . ILE A 1 473 ? 19.844 12.595 32.033 1.00 69.25 473 ILE A O 1
ATOM 3418 N N . THR A 1 474 ? 22.054 12.811 31.701 1.00 78.12 474 THR A N 1
ATOM 3419 C CA . THR A 1 474 ? 22.503 11.853 32.718 1.00 78.12 474 THR A CA 1
ATOM 3420 C C . THR A 1 474 ? 23.101 12.620 33.893 1.00 78.12 474 THR A C 1
ATOM 3422 O O . THR A 1 474 ? 24.001 13.437 33.698 1.00 78.12 474 THR A O 1
ATOM 3425 N N . THR A 1 475 ? 22.639 12.361 35.117 1.00 79.12 475 THR A N 1
ATOM 3426 C CA . THR A 1 475 ? 23.165 13.034 36.319 1.00 79.12 475 THR A CA 1
ATOM 3427 C C . THR A 1 475 ? 23.975 12.066 37.173 1.00 79.12 475 THR A C 1
ATOM 3429 O O . THR A 1 475 ? 23.490 11.003 37.542 1.00 79.12 475 THR A O 1
ATOM 3432 N N . VAL A 1 476 ? 25.202 12.440 37.526 1.00 84.06 476 VAL A N 1
ATOM 3433 C CA . VAL A 1 476 ? 26.134 11.621 38.310 1.00 84.06 476 VAL A CA 1
ATOM 3434 C C . VAL A 1 476 ? 26.447 12.339 39.619 1.00 84.06 476 VAL A C 1
ATOM 3436 O O . VAL A 1 476 ? 26.995 13.437 39.609 1.00 84.06 476 VAL A O 1
ATOM 3439 N N . PHE A 1 477 ? 26.131 11.736 40.760 1.00 86.06 477 PHE A N 1
ATOM 3440 C CA . PHE A 1 477 ? 26.554 12.248 42.063 1.00 86.06 477 PHE A CA 1
ATOM 3441 C C . PHE A 1 477 ? 27.981 11.796 42.364 1.00 86.06 477 PHE A C 1
ATOM 3443 O O . PHE A 1 477 ? 28.296 10.615 42.207 1.00 86.06 477 PHE A O 1
ATOM 3450 N N . VAL A 1 478 ? 28.834 12.712 42.824 1.00 85.62 478 VAL A N 1
ATOM 3451 C CA . VAL A 1 478 ? 30.248 12.441 43.122 1.00 85.62 478 VAL A CA 1
ATOM 3452 C C . VAL A 1 478 ? 30.698 13.017 44.465 1.00 85.62 478 VAL A C 1
ATOM 3454 O O . VAL A 1 478 ? 30.099 13.958 44.989 1.00 85.62 478 VAL A O 1
ATOM 3457 N N . ASP A 1 479 ? 31.765 12.451 45.025 1.00 81.44 479 ASP A N 1
ATOM 3458 C CA . ASP A 1 479 ? 32.411 12.947 46.240 1.00 81.44 479 ASP A CA 1
ATOM 3459 C C . ASP A 1 479 ? 33.327 14.160 45.972 1.00 81.44 479 ASP A C 1
ATOM 3461 O O . ASP A 1 479 ? 33.470 14.650 44.848 1.00 81.44 479 ASP A O 1
ATOM 3465 N N . GLN A 1 480 ? 33.993 14.644 47.023 1.00 77.88 480 GLN A N 1
ATOM 3466 C CA . GLN A 1 480 ? 34.927 15.770 46.938 1.00 77.88 480 GLN A CA 1
ATOM 3467 C C . GLN A 1 480 ? 36.147 15.533 46.019 1.00 77.88 480 GLN A C 1
ATOM 3469 O O . GLN A 1 480 ? 36.801 16.502 45.642 1.00 77.88 480 GLN A O 1
ATOM 3474 N N . ASN A 1 481 ? 36.425 14.282 45.634 1.00 75.19 481 ASN A N 1
ATOM 3475 C CA . ASN A 1 481 ? 37.524 13.865 44.762 1.00 75.19 481 ASN A CA 1
ATOM 3476 C C . ASN A 1 481 ? 37.054 13.455 43.347 1.00 75.19 481 ASN A C 1
ATOM 3478 O O . ASN A 1 481 ? 37.876 13.013 42.545 1.00 75.19 481 ASN A O 1
ATOM 3482 N N . GLY A 1 482 ? 35.755 13.568 43.038 1.00 71.56 482 GLY A N 1
ATOM 3483 C CA . GLY A 1 482 ? 35.172 13.144 41.758 1.00 71.56 482 GLY A CA 1
ATOM 3484 C C . GLY A 1 482 ? 34.808 11.654 41.675 1.00 71.56 482 GLY A C 1
ATOM 3485 O O . GLY A 1 482 ? 34.454 11.171 40.600 1.00 71.56 482 GLY A O 1
ATOM 3486 N N . HIS A 1 483 ? 34.865 10.902 42.780 1.00 77.88 483 HIS A N 1
ATOM 3487 C CA . HIS A 1 483 ? 34.461 9.495 42.801 1.00 77.88 483 HIS A CA 1
ATOM 3488 C C . HIS A 1 483 ? 32.935 9.357 42.751 1.00 77.88 483 HIS A C 1
ATOM 3490 O O . HIS A 1 483 ? 32.230 10.026 43.505 1.00 77.88 483 HIS A O 1
ATOM 3496 N N . VAL A 1 484 ? 32.419 8.478 41.887 1.00 82.12 484 VAL A N 1
ATOM 3497 C CA . VAL A 1 484 ? 30.973 8.288 41.687 1.00 82.12 484 VAL A CA 1
ATOM 3498 C C . VAL A 1 484 ? 30.322 7.651 42.914 1.00 82.12 484 VAL A C 1
ATOM 3500 O O . VAL A 1 484 ? 30.651 6.534 43.298 1.00 82.12 484 VAL A O 1
ATOM 3503 N N . LEU A 1 485 ? 29.356 8.365 43.491 1.00 76.31 485 LEU A N 1
ATOM 3504 C CA . LEU A 1 485 ? 28.528 7.930 44.616 1.00 76.31 485 LEU A CA 1
ATOM 3505 C C . LEU A 1 485 ? 27.232 7.261 44.146 1.00 76.31 485 LEU A C 1
ATOM 3507 O O . LEU A 1 485 ? 26.772 6.305 44.763 1.00 76.31 485 LEU A O 1
ATOM 3511 N N . SER A 1 486 ? 26.630 7.784 43.073 1.00 78.88 486 SER A N 1
ATOM 3512 C CA . SER A 1 486 ? 25.448 7.222 42.412 1.00 78.88 486 SER A CA 1
ATOM 3513 C C . SER A 1 486 ? 25.261 7.858 41.028 1.00 78.88 486 SER A C 1
ATOM 3515 O O . SER A 1 486 ? 25.768 8.949 40.774 1.00 78.88 486 SER A O 1
ATOM 3517 N N . THR A 1 487 ? 24.534 7.202 40.126 1.00 79.56 487 THR A N 1
ATOM 3518 C CA . THR A 1 487 ? 24.163 7.741 38.805 1.00 79.56 487 THR A CA 1
ATOM 3519 C C . THR A 1 487 ? 22.657 7.618 38.615 1.00 79.56 487 THR A C 1
ATOM 3521 O O . THR A 1 487 ? 22.091 6.556 38.850 1.00 79.56 487 THR A O 1
ATOM 3524 N N . VAL A 1 488 ? 22.025 8.708 38.189 1.00 75.12 488 VAL A N 1
ATOM 3525 C CA . VAL A 1 488 ? 20.619 8.766 37.782 1.00 75.12 488 VAL A CA 1
ATOM 3526 C C . VAL A 1 488 ? 20.529 8.324 36.315 1.00 75.12 488 VAL A C 1
ATOM 3528 O O . VAL A 1 488 ? 21.350 8.791 35.515 1.00 75.12 488 VAL A O 1
ATOM 3531 N N . PRO A 1 489 ? 19.569 7.457 35.940 1.00 66.94 489 PRO A N 1
ATOM 3532 C CA . PRO A 1 489 ? 19.292 7.123 34.545 1.00 66.94 489 PRO A CA 1
ATOM 3533 C C . PRO A 1 489 ? 19.090 8.365 33.664 1.00 66.94 489 PRO A C 1
ATOM 3535 O O . PRO A 1 489 ? 18.731 9.442 34.139 1.00 66.94 489 PRO A O 1
ATOM 3538 N N . SER A 1 490 ? 19.354 8.225 32.366 1.00 66.19 490 SER A N 1
ATOM 3539 C CA . SER A 1 490 ? 19.285 9.340 31.420 1.00 66.19 490 SER A CA 1
ATOM 3540 C C . SER A 1 490 ? 17.834 9.767 31.160 1.00 66.19 490 SER A C 1
ATOM 3542 O O . SER A 1 490 ? 17.094 9.042 30.497 1.00 66.19 490 SER A O 1
ATOM 3544 N N . VAL A 1 491 ? 17.449 10.957 31.627 1.00 62.06 491 VAL A N 1
ATOM 3545 C CA . VAL A 1 491 ? 16.105 11.536 31.440 1.00 62.06 491 VAL A CA 1
ATOM 3546 C C . VAL A 1 491 ? 16.033 12.263 30.094 1.00 62.06 491 VAL A C 1
ATOM 3548 O O . VAL A 1 491 ? 16.973 12.975 29.729 1.00 62.06 491 VAL A O 1
ATOM 3551 N N . GLU A 1 492 ? 14.939 12.101 29.345 1.00 60.53 492 GLU A N 1
ATOM 3552 C CA . GLU A 1 492 ? 14.692 12.876 28.121 1.00 60.53 492 GLU A CA 1
ATOM 3553 C C . GLU A 1 492 ? 14.178 14.283 28.444 1.00 60.53 492 GLU A C 1
ATOM 3555 O O . GLU A 1 492 ? 13.186 14.463 29.142 1.00 60.53 492 GLU A O 1
ATOM 3560 N N . LEU A 1 493 ? 14.838 15.291 27.878 1.00 57.66 493 LEU A N 1
ATOM 3561 C CA . LEU A 1 493 ? 14.357 16.661 27.805 1.00 57.66 493 LEU A CA 1
ATOM 3562 C C . LEU A 1 493 ? 13.762 16.936 26.423 1.00 57.66 493 LEU A C 1
ATOM 3564 O O . LEU A 1 493 ? 14.321 16.550 25.389 1.00 57.66 493 LEU A O 1
ATOM 3568 N N . GLY A 1 494 ? 12.647 17.667 26.422 1.00 56.03 494 GLY A N 1
ATOM 3569 C CA . GLY A 1 494 ? 12.030 18.203 25.212 1.00 56.03 494 GLY A CA 1
ATOM 3570 C C . GLY A 1 494 ? 12.858 19.306 24.540 1.00 56.03 494 GLY A C 1
ATOM 3571 O O . GLY A 1 494 ? 14.020 19.556 24.866 1.00 56.03 494 GLY A O 1
ATOM 3572 N N . THR A 1 495 ? 12.245 19.978 23.566 1.00 43.94 495 THR A N 1
ATOM 3573 C CA . THR A 1 495 ? 12.921 20.945 22.684 1.00 43.94 495 THR A CA 1
ATOM 3574 C C . THR A 1 495 ? 13.675 22.074 23.395 1.00 43.94 495 THR A C 1
ATOM 3576 O O . THR A 1 495 ? 13.232 22.631 24.398 1.00 43.94 495 THR A O 1
ATOM 3579 N N . ALA A 1 496 ? 14.801 22.456 22.788 1.00 38.50 496 ALA A N 1
ATOM 3580 C CA . ALA A 1 496 ? 15.768 23.428 23.286 1.00 38.50 496 ALA A CA 1
ATOM 3581 C C . ALA A 1 496 ? 15.168 24.749 23.808 1.00 38.50 496 ALA A C 1
ATOM 3583 O O . ALA A 1 496 ? 14.379 25.403 23.126 1.00 38.50 496 ALA A O 1
ATOM 3584 N N . GLY A 1 497 ? 15.643 25.185 24.980 1.00 46.31 497 GLY A N 1
ATOM 3585 C CA . GLY A 1 497 ? 15.331 26.495 25.568 1.00 46.31 497 GLY A CA 1
ATOM 3586 C C . GLY A 1 497 ? 14.591 26.452 26.907 1.00 46.31 497 GLY A C 1
ATOM 3587 O O . GLY A 1 497 ? 14.475 27.487 27.560 1.00 46.31 497 GLY A O 1
ATOM 3588 N N . THR A 1 498 ? 14.131 25.286 27.365 1.00 40.97 498 THR A N 1
ATOM 3589 C CA . THR A 1 498 ? 13.663 25.117 28.748 1.00 40.97 498 THR A CA 1
ATOM 3590 C C . THR A 1 498 ? 14.847 24.862 29.679 1.00 40.97 498 THR A C 1
ATOM 3592 O O . THR A 1 498 ? 15.553 23.866 29.522 1.00 40.97 498 THR A O 1
ATOM 3595 N N . ASN A 1 499 ? 15.048 25.738 30.666 1.00 41.81 499 ASN A N 1
ATOM 3596 C CA . ASN A 1 499 ? 15.953 25.473 31.789 1.00 41.81 499 ASN A CA 1
ATOM 3597 C C . ASN A 1 499 ? 15.572 24.149 32.472 1.00 41.81 499 ASN A C 1
ATOM 3599 O O . ASN A 1 499 ? 14.386 23.813 32.519 1.00 41.81 499 ASN A O 1
ATOM 3603 N N . TYR A 1 500 ? 16.536 23.470 33.102 1.00 46.53 500 TYR A N 1
ATOM 3604 C CA . TYR A 1 500 ? 16.260 22.399 34.073 1.00 46.53 500 TYR A CA 1
ATOM 3605 C C . TYR A 1 500 ? 15.732 23.005 35.393 1.00 46.53 500 TYR A C 1
ATOM 3607 O O . TYR A 1 500 ? 16.260 22.772 36.476 1.00 46.53 500 TYR A O 1
ATOM 3615 N N . ASP A 1 501 ? 14.715 23.866 35.308 1.00 40.62 501 ASP A N 1
ATOM 3616 C CA . ASP A 1 501 ? 14.016 24.382 36.481 1.00 40.62 501 ASP A CA 1
ATOM 3617 C C . ASP A 1 501 ? 13.330 23.197 37.162 1.00 40.62 501 ASP A C 1
ATOM 3619 O O . ASP A 1 501 ? 12.417 22.587 36.597 1.00 40.62 501 ASP A O 1
ATOM 3623 N N . GLY A 1 502 ? 13.777 22.871 38.378 1.00 4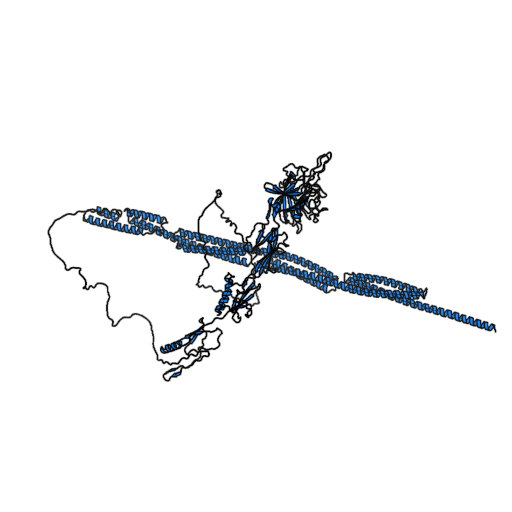6.62 502 GLY A N 1
ATOM 3624 C CA . GLY A 1 502 ? 13.305 21.743 39.189 1.00 46.62 502 GLY A CA 1
ATOM 3625 C C . GLY A 1 502 ? 11.850 21.857 39.662 1.00 46.62 502 GLY A C 1
ATOM 3626 O O . GLY A 1 502 ? 11.485 21.236 40.653 1.00 46.62 502 GLY A O 1
ATOM 3627 N N . GLN A 1 503 ? 11.044 22.669 38.977 1.00 38.72 503 GLN A N 1
ATOM 3628 C CA . GLN A 1 503 ? 9.615 22.893 39.168 1.00 38.72 503 GLN A CA 1
ATOM 3629 C C . GLN A 1 503 ? 8.784 22.585 37.908 1.00 38.72 503 GLN A C 1
ATOM 3631 O O . GLN A 1 503 ? 7.566 22.746 37.952 1.00 38.72 503 GLN A O 1
ATOM 3636 N N . LYS A 1 504 ? 9.396 22.171 36.781 1.00 38.25 504 LYS A N 1
ATOM 3637 C CA . LYS A 1 504 ? 8.671 21.963 35.508 1.00 38.25 504 LYS A CA 1
ATOM 3638 C C . LYS A 1 504 ? 8.525 20.520 35.012 1.00 38.25 504 LYS A C 1
ATOM 3640 O O . LYS A 1 504 ? 7.975 20.324 33.932 1.00 38.25 504 LYS A O 1
ATOM 3645 N N . ALA A 1 505 ? 8.931 19.536 35.812 1.00 37.25 505 ALA A N 1
ATOM 3646 C CA . ALA A 1 505 ? 8.439 18.163 35.707 1.00 37.25 505 ALA A CA 1
ATOM 3647 C C . ALA A 1 505 ? 7.354 17.971 36.778 1.00 37.25 505 ALA A C 1
ATOM 3649 O O . ALA A 1 505 ? 7.662 17.871 37.964 1.00 37.25 505 ALA A O 1
ATOM 3650 N N . THR A 1 506 ? 6.083 18.004 36.373 1.00 32.16 506 THR A N 1
ATOM 3651 C CA . THR A 1 506 ? 4.934 17.800 37.278 1.00 32.16 506 THR A CA 1
ATOM 3652 C C . THR A 1 506 ? 4.623 16.327 37.536 1.00 32.16 506 THR A C 1
ATOM 3654 O O . THR A 1 506 ? 3.870 16.024 38.459 1.00 32.16 506 THR A O 1
ATOM 3657 N N . ASP A 1 507 ? 5.227 15.420 36.767 1.00 41.62 507 ASP A N 1
ATOM 3658 C CA . ASP A 1 507 ? 5.023 13.983 36.897 1.00 41.62 507 ASP A CA 1
ATOM 3659 C C . ASP A 1 507 ? 6.049 13.399 37.877 1.00 41.62 507 ASP A C 1
ATOM 3661 O O . ASP A 1 507 ? 7.263 13.492 37.692 1.00 41.62 507 ASP A O 1
ATOM 3665 N N . ALA A 1 508 ? 5.553 12.793 38.958 1.00 39.38 508 ALA A N 1
ATOM 3666 C CA . ALA A 1 508 ? 6.368 12.386 40.105 1.00 39.38 508 ALA A CA 1
ATOM 3667 C C . ALA A 1 508 ? 7.388 11.261 39.816 1.00 39.38 508 ALA A C 1
ATOM 3669 O O . ALA A 1 508 ? 8.233 10.977 40.667 1.00 39.38 508 ALA A O 1
ATOM 3670 N N . ALA A 1 509 ? 7.319 10.622 38.643 1.00 45.44 509 ALA A N 1
ATOM 3671 C CA . ALA A 1 509 ? 8.186 9.513 38.251 1.00 45.44 509 ALA A CA 1
ATOM 3672 C C . ALA A 1 509 ? 9.629 9.963 37.954 1.00 45.44 509 ALA A C 1
ATOM 3674 O O . ALA A 1 509 ? 10.563 9.424 38.544 1.00 45.44 509 ALA A O 1
ATOM 3675 N N . ASP A 1 510 ? 9.827 11.000 37.133 1.00 46.69 510 ASP A N 1
ATOM 3676 C CA . ASP A 1 510 ? 11.172 11.436 36.708 1.00 46.69 510 ASP A CA 1
ATOM 3677 C C . ASP A 1 510 ? 12.009 12.016 37.864 1.00 46.69 510 ASP A C 1
ATOM 3679 O O . ASP A 1 510 ? 13.242 12.001 37.844 1.00 46.69 510 ASP A O 1
ATOM 3683 N N . TYR A 1 511 ? 11.346 12.498 38.920 1.00 52.16 511 TYR A N 1
ATOM 3684 C CA . TYR A 1 511 ? 12.007 12.981 40.133 1.00 52.16 511 TYR A CA 1
ATOM 3685 C C . TYR A 1 511 ? 12.348 11.853 41.127 1.00 52.16 511 TYR A C 1
ATOM 3687 O O . TYR A 1 511 ? 13.164 12.057 42.037 1.00 52.16 511 TYR A O 1
ATOM 3695 N N . ALA A 1 512 ? 11.753 10.663 40.973 1.00 59.38 512 ALA A N 1
ATOM 3696 C CA . ALA A 1 512 ? 11.926 9.544 41.895 1.00 59.38 512 ALA A CA 1
ATOM 3697 C C . ALA A 1 512 ? 13.358 8.994 41.859 1.00 59.38 512 ALA A C 1
ATOM 3699 O O . ALA A 1 512 ? 13.974 8.862 42.915 1.00 59.38 512 ALA A O 1
ATOM 3700 N N . ASP A 1 513 ? 13.931 8.774 40.672 1.00 66.00 513 ASP A N 1
ATOM 3701 C CA . ASP A 1 513 ? 15.295 8.244 40.525 1.00 66.00 513 ASP A CA 1
ATOM 3702 C C . ASP A 1 513 ? 16.363 9.234 41.004 1.00 66.00 513 ASP A C 1
ATOM 3704 O O . ASP A 1 513 ? 17.310 8.851 41.696 1.00 66.00 513 ASP A O 1
ATOM 3708 N N . TYR A 1 514 ? 16.191 10.530 40.717 1.00 69.94 514 TYR A N 1
ATOM 3709 C CA . TYR A 1 514 ? 17.058 11.580 41.261 1.00 69.94 514 TYR A CA 1
ATOM 3710 C C . TYR A 1 514 ? 17.001 11.606 42.796 1.00 69.94 514 TYR A C 1
ATOM 3712 O O . TYR A 1 514 ? 18.034 11.668 43.472 1.00 69.94 514 TYR A O 1
ATOM 3720 N N . THR A 1 515 ? 15.794 11.497 43.358 1.00 67.88 515 THR A N 1
ATOM 3721 C CA . THR A 1 515 ? 15.568 11.459 44.809 1.00 67.88 515 THR A CA 1
ATOM 3722 C C . THR A 1 515 ? 16.141 10.190 45.437 1.00 67.88 515 THR A C 1
ATOM 3724 O O . THR A 1 515 ? 16.766 10.278 46.492 1.00 67.88 515 THR A O 1
ATOM 3727 N N . ALA A 1 516 ? 16.005 9.031 44.790 1.00 71.50 516 ALA A N 1
ATOM 3728 C CA . ALA A 1 516 ? 16.544 7.753 45.245 1.00 71.50 516 ALA A CA 1
ATOM 3729 C C . ALA A 1 516 ? 18.081 7.734 45.204 1.00 71.50 516 ALA A C 1
ATOM 3731 O O . ALA A 1 516 ? 18.723 7.314 46.171 1.00 71.50 516 ALA A O 1
ATOM 3732 N N . ALA A 1 517 ? 18.694 8.261 44.142 1.00 69.81 517 ALA A N 1
ATOM 3733 C CA . ALA A 1 517 ? 20.144 8.399 44.030 1.00 69.81 517 ALA A CA 1
ATOM 3734 C C . ALA A 1 517 ? 20.715 9.370 45.080 1.00 69.81 517 ALA A C 1
ATOM 3736 O O . ALA A 1 517 ? 21.714 9.057 45.735 1.00 69.81 517 ALA A O 1
ATOM 3737 N N . LEU A 1 518 ? 20.048 10.506 45.317 1.00 72.19 518 LEU A N 1
ATOM 3738 C CA . LEU A 1 518 ? 20.421 11.455 46.369 1.00 72.19 518 LEU A CA 1
ATOM 3739 C C . LEU A 1 518 ? 20.176 10.890 47.781 1.00 72.19 518 LEU A C 1
ATOM 3741 O O . LEU A 1 518 ? 20.967 11.150 48.689 1.00 72.19 518 LEU A O 1
ATOM 3745 N N . ALA A 1 519 ? 19.114 10.109 47.989 1.00 71.06 519 ALA A N 1
ATOM 3746 C CA . ALA A 1 519 ? 18.855 9.406 49.245 1.00 71.06 519 ALA A CA 1
ATOM 3747 C C . ALA A 1 519 ? 19.917 8.330 49.516 1.00 71.06 519 ALA A C 1
ATOM 3749 O O . ALA A 1 519 ? 20.402 8.238 50.640 1.00 71.06 519 ALA A O 1
ATOM 3750 N N . THR A 1 520 ? 20.351 7.606 48.482 1.00 71.25 520 THR A N 1
ATOM 3751 C CA . THR A 1 520 ? 21.451 6.627 48.551 1.00 71.25 520 THR A CA 1
ATOM 3752 C C . THR A 1 520 ? 22.778 7.303 48.915 1.00 71.25 520 THR A C 1
ATOM 3754 O O . THR A 1 520 ? 23.508 6.836 49.789 1.00 71.25 520 THR A O 1
ATOM 3757 N N . ALA A 1 521 ? 23.084 8.461 48.319 1.00 67.81 521 ALA A N 1
ATOM 3758 C CA . ALA A 1 521 ? 24.261 9.239 48.704 1.00 67.81 521 ALA A CA 1
ATOM 3759 C C . ALA A 1 521 ? 24.168 9.767 50.153 1.00 67.81 521 ALA A C 1
ATOM 3761 O O . ALA A 1 521 ? 25.164 9.769 50.879 1.00 67.81 521 ALA A O 1
ATOM 3762 N N . LYS A 1 522 ? 22.965 10.143 50.614 1.00 68.94 522 LYS A N 1
ATOM 3763 C CA . LYS A 1 522 ? 22.712 10.530 52.013 1.00 68.94 522 LYS A CA 1
ATOM 3764 C C . LYS A 1 522 ? 22.865 9.364 52.992 1.00 68.94 522 LYS A C 1
ATOM 3766 O O . LYS A 1 522 ? 23.482 9.554 54.037 1.00 68.94 522 LYS A O 1
ATOM 3771 N N . SER A 1 523 ? 22.389 8.159 52.663 1.00 63.72 523 SER A N 1
ATOM 3772 C CA . SER A 1 523 ? 22.628 6.962 53.490 1.00 63.72 523 SER A CA 1
ATOM 3773 C C . SER A 1 523 ? 24.106 6.570 53.540 1.00 63.72 523 SER A C 1
ATOM 3775 O O . SER A 1 523 ? 24.556 6.033 54.547 1.00 63.72 523 SER A O 1
ATOM 3777 N N . ASN A 1 524 ? 24.881 6.921 52.510 1.00 58.97 524 ASN A N 1
ATOM 3778 C CA . ASN A 1 524 ? 26.338 6.763 52.481 1.00 58.97 524 ASN A CA 1
ATOM 3779 C C . ASN A 1 524 ? 27.096 7.878 53.237 1.00 58.97 524 ASN A C 1
ATOM 3781 O O . ASN A 1 524 ? 28.322 7.935 53.174 1.00 58.97 524 ASN A O 1
ATOM 3785 N N . GLY A 1 525 ? 26.396 8.753 53.971 1.00 60.91 525 GLY A N 1
ATOM 3786 C CA . GLY A 1 525 ? 27.004 9.741 54.868 1.00 60.91 525 GLY A CA 1
ATOM 3787 C C . GLY A 1 525 ? 27.341 11.093 54.235 1.00 60.91 525 GLY A C 1
ATOM 3788 O O . GLY A 1 525 ? 28.171 11.812 54.789 1.00 60.91 525 GLY A O 1
ATOM 3789 N N . TYR A 1 526 ? 26.715 11.462 53.111 1.00 73.75 526 TYR A N 1
ATOM 3790 C CA . TYR A 1 526 ? 26.910 12.763 52.455 1.00 73.75 526 TYR A CA 1
ATOM 3791 C C . TYR A 1 526 ? 25.697 13.697 52.632 1.00 73.75 526 TYR A C 1
ATOM 3793 O O . TYR A 1 526 ? 24.542 13.285 52.561 1.00 73.75 526 TYR A O 1
ATOM 3801 N N . THR A 1 527 ? 25.940 14.992 52.830 1.00 67.75 527 THR A N 1
ATOM 3802 C CA . THR A 1 527 ? 24.929 16.034 53.047 1.00 67.75 527 THR A CA 1
ATOM 3803 C C . THR A 1 527 ? 25.249 17.302 52.253 1.00 67.75 527 THR A C 1
ATOM 3805 O O . THR A 1 527 ? 26.291 17.915 52.462 1.00 67.75 527 THR A O 1
ATOM 3808 N N . GLY A 1 528 ? 24.315 17.749 51.407 1.00 67.00 528 GLY A N 1
ATOM 3809 C CA . GLY A 1 528 ? 24.407 19.015 50.665 1.00 67.00 528 GLY A CA 1
ATOM 3810 C C . GLY A 1 528 ? 25.223 18.948 49.365 1.00 67.00 528 GLY A C 1
ATOM 3811 O O . GLY A 1 528 ? 26.166 18.165 49.249 1.00 67.00 528 GLY A O 1
ATOM 3812 N N . VAL A 1 529 ? 24.841 19.786 48.394 1.00 75.25 529 VAL A N 1
ATOM 3813 C CA . VAL A 1 529 ? 25.509 19.951 47.089 1.00 75.25 529 VAL A CA 1
ATOM 3814 C C . VAL A 1 529 ? 26.506 21.110 47.164 1.00 75.25 529 VAL A C 1
ATOM 3816 O O . VAL A 1 529 ? 26.140 22.201 47.595 1.00 75.25 529 VAL A O 1
ATOM 3819 N N . SER A 1 530 ? 27.750 20.899 46.727 1.00 72.75 530 SER A N 1
ATOM 3820 C CA . SER A 1 530 ? 28.798 21.938 46.663 1.00 72.75 530 SER A CA 1
ATOM 3821 C C . SER A 1 530 ? 28.966 22.558 45.264 1.00 72.75 530 SER A C 1
ATOM 3823 O O . SER A 1 530 ? 29.517 23.660 45.117 1.00 72.75 530 SER A O 1
ATOM 3825 N N . GLY A 1 531 ? 28.462 21.898 44.220 1.00 79.38 531 GLY A N 1
ATOM 3826 C CA . GLY A 1 531 ? 28.380 22.445 42.866 1.00 79.38 531 GLY A CA 1
ATOM 3827 C C . GLY A 1 531 ? 28.011 21.413 41.804 1.00 79.38 531 GLY A C 1
ATOM 3828 O O . GLY A 1 531 ? 28.054 20.208 42.054 1.00 79.38 531 GLY A O 1
ATOM 3829 N N . VAL A 1 532 ? 27.696 21.909 40.606 1.00 80.12 532 VAL A N 1
ATOM 3830 C CA . VAL A 1 532 ? 27.411 21.094 39.415 1.00 80.12 532 VAL A CA 1
ATOM 3831 C C . VAL A 1 532 ? 28.435 21.390 38.325 1.00 80.12 532 VAL A C 1
ATOM 3833 O O . VAL A 1 532 ? 28.801 22.547 38.114 1.00 80.12 532 VAL A O 1
ATOM 3836 N N . TYR A 1 533 ? 28.905 20.348 37.644 1.00 83.62 533 TYR A N 1
ATOM 3837 C CA . TYR A 1 533 ? 30.041 20.373 36.726 1.00 83.62 533 TYR A CA 1
ATOM 3838 C C . TYR A 1 533 ? 29.727 19.601 35.437 1.00 83.62 533 TYR A C 1
ATOM 3840 O O . TYR A 1 533 ? 28.909 18.684 35.438 1.00 83.62 533 TYR A O 1
ATOM 3848 N N . SER A 1 534 ? 30.382 19.959 34.331 1.00 81.19 534 SER A N 1
ATOM 3849 C CA . SER A 1 534 ? 30.239 19.268 33.030 1.00 81.19 534 SER A CA 1
ATOM 3850 C C . SER A 1 534 ? 31.201 18.089 32.842 1.00 81.19 534 SER A C 1
ATOM 3852 O O . SER A 1 534 ? 31.124 17.391 31.836 1.00 81.19 534 SER A O 1
ATOM 3854 N N . ASP A 1 535 ? 32.105 17.869 33.796 1.00 77.38 535 ASP A N 1
ATOM 3855 C CA . ASP A 1 535 ? 33.162 16.864 33.723 1.00 77.38 535 ASP A CA 1
ATOM 3856 C C . ASP A 1 535 ? 33.416 16.220 35.096 1.00 77.38 535 ASP A C 1
ATOM 3858 O O . ASP A 1 535 ? 33.346 16.872 36.143 1.00 77.38 535 ASP A O 1
ATOM 3862 N N . SER A 1 536 ? 33.747 14.931 35.044 1.00 77.81 536 SER A N 1
ATOM 3863 C CA . SER A 1 536 ? 34.092 14.039 36.150 1.00 77.81 536 SER A CA 1
ATOM 3864 C C . SER A 1 536 ? 35.242 14.533 37.028 1.00 77.81 536 SER A C 1
ATOM 3866 O O . SER A 1 536 ? 35.211 14.325 38.238 1.00 77.81 536 SER A O 1
ATOM 3868 N N . ALA A 1 537 ? 36.225 15.239 36.457 1.00 78.06 537 ALA A N 1
ATOM 3869 C CA . ALA A 1 537 ? 37.343 15.800 37.212 1.00 78.06 537 ALA A CA 1
ATOM 3870 C C . ALA A 1 537 ? 36.991 17.117 37.938 1.00 78.06 537 ALA A C 1
ATOM 3872 O O . ALA A 1 537 ? 37.878 17.772 38.484 1.00 78.06 537 ALA A O 1
ATOM 3873 N N . LEU A 1 538 ? 35.709 17.522 37.946 1.00 81.75 538 LEU A N 1
ATOM 3874 C CA . LEU A 1 538 ? 35.189 18.695 38.667 1.00 81.75 538 LEU A CA 1
ATOM 3875 C C . LEU A 1 538 ? 35.872 20.020 38.267 1.00 81.75 538 LEU A C 1
ATOM 3877 O O . LEU A 1 538 ? 35.932 20.982 39.033 1.00 81.75 538 LEU A O 1
ATOM 3881 N N . THR A 1 539 ? 36.372 20.079 37.031 1.00 77.75 539 THR A N 1
ATOM 3882 C CA . THR A 1 539 ? 37.160 21.198 36.491 1.00 77.75 539 THR A CA 1
ATOM 3883 C C . THR A 1 539 ? 36.297 22.376 36.041 1.00 77.75 539 THR A C 1
ATOM 3885 O O . THR A 1 539 ? 36.654 23.533 36.257 1.00 77.75 539 THR A O 1
ATOM 3888 N N . THR A 1 540 ? 35.145 22.091 35.426 1.00 81.56 540 THR A N 1
ATOM 3889 C CA . THR A 1 540 ? 34.311 23.084 34.732 1.00 81.56 540 THR A CA 1
ATOM 3890 C C . THR A 1 540 ? 32.945 23.199 35.402 1.00 81.56 540 THR A C 1
ATOM 3892 O O . THR A 1 540 ? 32.020 22.437 35.100 1.00 81.56 540 THR A O 1
ATOM 3895 N N . LYS A 1 541 ? 32.828 24.142 36.346 1.00 84.38 541 LYS A N 1
ATOM 3896 C CA . LYS A 1 541 ? 31.601 24.389 37.120 1.00 84.38 541 LYS A CA 1
ATOM 3897 C C . LYS A 1 541 ? 30.526 25.039 36.244 1.00 84.38 541 LYS A C 1
ATOM 3899 O O . LYS A 1 541 ? 30.733 26.129 35.723 1.00 84.38 541 LYS A O 1
ATOM 3904 N N . LEU A 1 542 ? 29.382 24.370 36.119 1.00 75.12 542 LEU A N 1
ATOM 3905 C CA . LEU A 1 542 ? 28.191 24.840 35.405 1.00 75.12 542 LEU A CA 1
ATOM 3906 C C . LEU A 1 542 ? 27.301 25.730 36.280 1.00 75.12 542 LEU A C 1
ATOM 3908 O O . LEU A 1 542 ? 26.679 26.657 35.774 1.00 75.12 542 LEU A O 1
ATOM 3912 N N . GLY A 1 543 ? 27.242 25.460 37.587 1.00 75.31 543 GLY A N 1
ATOM 3913 C CA . GLY A 1 543 ? 26.351 26.171 38.500 1.00 75.31 543 GLY A CA 1
ATOM 3914 C C . GLY A 1 543 ? 26.538 25.791 39.968 1.00 75.31 543 GLY A C 1
ATOM 3915 O O . GLY A 1 543 ? 27.380 24.958 40.324 1.00 75.31 543 GLY A O 1
ATOM 3916 N N . ALA A 1 544 ? 25.753 26.431 40.837 1.00 68.12 544 ALA A N 1
ATOM 3917 C CA . ALA A 1 544 ? 25.599 26.011 42.231 1.00 68.12 544 ALA A CA 1
ATOM 3918 C C . ALA A 1 544 ? 24.716 24.752 42.344 1.00 68.12 544 ALA A C 1
ATOM 3920 O O . ALA A 1 544 ? 24.990 23.883 43.168 1.00 68.12 544 ALA A O 1
ATOM 3921 N N . ASP A 1 545 ? 23.722 24.645 41.464 1.00 65.62 545 ASP A N 1
ATOM 3922 C CA . ASP A 1 545 ? 22.742 23.567 41.343 1.00 65.62 545 ASP A CA 1
ATOM 3923 C C . ASP A 1 545 ? 22.463 23.251 39.856 1.00 65.62 545 ASP A C 1
ATOM 3925 O O . ASP A 1 545 ? 23.095 23.816 38.958 1.00 65.62 545 ASP A O 1
ATOM 3929 N N . LEU A 1 546 ? 21.551 22.306 39.600 1.00 64.88 546 LEU A N 1
ATOM 3930 C CA . LEU A 1 546 ? 21.140 21.894 38.251 1.00 64.88 546 LEU A CA 1
ATOM 3931 C C . LEU A 1 546 ? 20.245 22.931 37.554 1.00 64.88 546 LEU A C 1
ATOM 3933 O O . LEU A 1 546 ? 20.288 23.041 36.332 1.00 64.88 546 LEU A O 1
ATOM 3937 N N . SER A 1 547 ? 19.467 23.709 38.311 1.00 63.66 547 SER A N 1
ATOM 3938 C CA . SER A 1 547 ? 18.529 24.705 37.772 1.00 63.66 547 SER A CA 1
ATOM 3939 C C . SER A 1 547 ? 19.202 25.931 37.164 1.00 63.66 547 SER A C 1
ATOM 3941 O O . SER A 1 547 ? 18.639 26.559 36.268 1.00 63.66 547 SER A O 1
ATOM 3943 N N . ALA A 1 548 ? 20.422 26.249 37.596 1.00 55.47 548 ALA A N 1
ATOM 3944 C CA . ALA A 1 548 ? 21.242 27.297 36.999 1.00 55.47 548 ALA A CA 1
ATOM 3945 C C . ALA A 1 548 ? 21.910 26.897 35.662 1.00 55.47 548 ALA A C 1
ATOM 3947 O O . ALA A 1 548 ? 22.542 27.745 35.033 1.00 55.47 548 ALA A O 1
ATOM 3948 N N . ALA A 1 549 ? 21.814 25.633 35.227 1.00 57.72 549 ALA A N 1
ATOM 3949 C CA . ALA A 1 549 ? 22.519 25.132 34.048 1.00 57.72 549 ALA A CA 1
ATOM 3950 C C . ALA A 1 549 ? 21.644 25.141 32.776 1.00 57.72 549 ALA A C 1
ATOM 3952 O O . ALA A 1 549 ? 20.572 24.539 32.722 1.00 57.72 549 ALA A O 1
ATOM 3953 N N . THR A 1 550 ? 22.139 25.787 31.717 1.00 57.22 550 THR A N 1
ATOM 3954 C CA . THR A 1 550 ? 21.552 25.744 30.366 1.00 57.22 550 THR A CA 1
ATOM 3955 C C . THR A 1 550 ? 22.198 24.660 29.508 1.00 57.22 550 THR A C 1
ATOM 3957 O O . THR A 1 550 ? 23.424 24.613 29.386 1.00 57.22 550 THR A O 1
ATOM 3960 N N . PHE A 1 551 ? 21.374 23.848 28.845 1.00 59.66 551 PHE A N 1
ATOM 3961 C CA . PHE A 1 551 ? 21.801 22.745 27.979 1.00 59.66 551 PHE A CA 1
ATOM 3962 C C . PHE A 1 551 ? 21.366 22.970 26.521 1.00 59.66 551 PHE A C 1
ATOM 3964 O O . PHE A 1 551 ? 20.392 23.670 26.256 1.00 59.66 551 PHE A O 1
ATOM 3971 N N . GLY A 1 552 ? 22.121 22.401 25.576 1.00 54.84 552 GLY A N 1
ATOM 3972 C CA . GLY A 1 552 ? 21.830 22.455 24.136 1.00 54.84 552 GLY A CA 1
ATOM 3973 C C . GLY A 1 552 ? 21.278 21.134 23.591 1.00 54.84 552 GLY A C 1
ATOM 3974 O O . GLY A 1 552 ? 21.096 20.182 24.341 1.00 54.84 552 GLY A O 1
ATOM 3975 N N . ASN A 1 553 ? 21.074 21.074 22.273 1.00 56.06 553 ASN A N 1
ATOM 3976 C CA . ASN A 1 553 ? 20.365 20.013 21.531 1.00 56.06 553 ASN A CA 1
ATOM 3977 C C . ASN A 1 553 ? 21.128 18.669 21.408 1.00 56.06 553 ASN A C 1
ATOM 3979 O O . ASN A 1 553 ? 21.090 18.026 20.361 1.00 56.06 553 ASN A O 1
ATOM 3983 N N . ALA A 1 554 ? 21.914 18.287 22.409 1.00 59.38 554 ALA A N 1
ATOM 3984 C CA . ALA A 1 554 ? 22.728 17.079 22.385 1.00 59.38 554 ALA A CA 1
ATOM 3985 C C . ALA A 1 554 ? 22.819 16.486 23.784 1.00 59.38 554 ALA A C 1
ATOM 3987 O O . ALA A 1 554 ? 22.873 17.238 24.758 1.00 59.38 554 ALA A O 1
ATOM 3988 N N . ASP A 1 555 ? 22.919 15.161 23.865 1.00 68.12 555 ASP A N 1
ATOM 3989 C CA . ASP A 1 555 ? 22.991 14.440 25.133 1.00 68.12 555 ASP A CA 1
ATOM 3990 C C . ASP A 1 555 ? 24.149 14.947 26.015 1.00 68.12 555 ASP A C 1
ATOM 3992 O O . ASP A 1 555 ? 25.247 15.263 25.530 1.00 68.12 555 ASP A O 1
ATOM 3996 N N . LYS A 1 556 ? 23.899 15.058 27.326 1.00 71.06 556 LYS A N 1
ATOM 3997 C CA . LYS A 1 556 ? 24.863 15.556 28.320 1.00 71.06 556 LYS A CA 1
ATOM 3998 C C . LYS A 1 556 ? 24.929 14.676 29.556 1.00 71.06 556 LYS A C 1
ATOM 4000 O O . LYS A 1 556 ? 23.923 14.158 30.031 1.00 71.06 556 LYS A O 1
ATOM 4005 N N . THR A 1 557 ? 26.124 14.618 30.132 1.00 81.38 557 THR A N 1
ATOM 4006 C CA . THR A 1 557 ? 26.354 14.116 31.486 1.00 81.38 557 THR A CA 1
ATOM 4007 C C . THR A 1 557 ? 26.760 15.284 32.375 1.00 81.38 557 THR A C 1
ATOM 4009 O O . THR A 1 557 ? 27.592 16.100 31.978 1.00 81.38 557 THR A O 1
ATOM 4012 N N . VAL A 1 558 ? 26.172 15.373 33.565 1.00 81.56 558 VAL A N 1
ATOM 4013 C CA . VAL A 1 558 ? 26.490 16.393 34.572 1.00 81.56 558 VAL A CA 1
ATOM 4014 C C . VAL A 1 558 ? 26.846 15.750 35.903 1.00 81.56 558 VAL A C 1
ATOM 4016 O O . VAL A 1 558 ? 26.233 14.769 36.317 1.00 81.56 558 VAL A O 1
ATOM 4019 N N . TYR A 1 559 ? 27.837 16.322 36.578 1.00 85.44 559 TYR A N 1
ATOM 4020 C CA . TYR A 1 559 ? 28.413 15.801 37.812 1.00 85.44 559 TYR A CA 1
ATOM 4021 C C . TYR A 1 559 ? 28.053 16.718 38.983 1.00 85.44 559 TYR A C 1
ATOM 4023 O O . TYR A 1 559 ? 28.376 17.906 38.970 1.00 85.44 559 TYR A O 1
ATOM 4031 N N . VAL A 1 560 ? 27.367 16.177 39.988 1.00 85.38 560 VAL A N 1
ATOM 4032 C CA . VAL A 1 560 ? 26.870 16.890 41.173 1.00 85.38 560 VAL A CA 1
ATOM 4033 C C . VAL A 1 560 ? 27.718 16.491 42.376 1.00 85.38 560 VAL A C 1
ATOM 4035 O O . VAL A 1 560 ? 27.663 15.350 42.832 1.00 85.38 560 VAL A O 1
ATOM 4038 N N . GLN A 1 561 ? 28.511 17.425 42.891 1.00 86.44 561 GLN A N 1
ATOM 4039 C CA . GLN A 1 561 ? 29.448 17.174 43.987 1.00 86.44 561 GLN A CA 1
ATOM 4040 C C . GLN A 1 561 ? 28.746 17.275 45.355 1.00 86.44 561 GLN A C 1
ATOM 4042 O O . GLN A 1 561 ? 28.001 18.230 45.594 1.00 86.44 561 GLN A O 1
ATOM 4047 N N . LEU A 1 562 ? 28.989 16.311 46.253 1.00 82.88 562 LEU A N 1
ATOM 4048 C CA . LEU A 1 562 ? 28.377 16.218 47.588 1.00 82.88 562 LEU A CA 1
ATOM 4049 C C . LEU A 1 562 ? 29.408 16.289 48.735 1.00 82.88 562 LEU A C 1
ATOM 4051 O O . LEU A 1 562 ? 30.549 15.851 48.592 1.00 82.88 562 LEU A O 1
ATOM 4055 N N . THR A 1 563 ? 28.994 16.804 49.902 1.00 72.75 563 THR A N 1
ATOM 4056 C CA . THR A 1 563 ? 29.875 17.016 51.079 1.00 72.75 563 THR A CA 1
ATOM 4057 C C . THR A 1 563 ? 29.709 15.909 52.141 1.00 72.75 563 THR A C 1
ATOM 4059 O O . THR A 1 563 ? 28.568 15.562 52.424 1.00 72.75 563 THR A O 1
ATOM 4062 N N . PRO A 1 564 ? 30.763 15.355 52.776 1.00 63.75 564 PRO A N 1
ATOM 4063 C CA . PRO A 1 564 ? 30.622 14.350 53.850 1.00 63.75 564 PRO A CA 1
ATOM 4064 C C . PRO A 1 564 ? 30.058 14.898 55.181 1.00 63.75 564 PRO A C 1
ATOM 4066 O O . PRO A 1 564 ? 30.244 16.072 55.500 1.00 63.75 564 PRO A O 1
ATOM 4069 N N . ALA A 1 565 ? 29.435 14.035 55.998 1.00 54.62 565 ALA A N 1
ATOM 4070 C CA . ALA A 1 565 ? 28.863 14.367 57.312 1.00 54.62 565 ALA A CA 1
ATOM 4071 C C . ALA A 1 565 ? 29.694 13.840 58.520 1.00 54.62 565 ALA A C 1
ATOM 4073 O O . ALA A 1 565 ? 30.293 12.766 58.425 1.00 54.62 565 ALA A O 1
ATOM 4074 N N . PRO A 1 566 ? 29.720 14.532 59.685 1.00 49.81 566 PRO A N 1
ATOM 4075 C CA . PRO A 1 566 ? 30.452 14.082 60.885 1.00 49.81 566 PRO A CA 1
ATOM 4076 C C . PRO A 1 566 ? 29.750 12.946 61.657 1.00 49.81 566 PRO A C 1
ATOM 4078 O O . PRO A 1 566 ? 28.522 12.913 61.715 1.00 49.81 566 PRO A O 1
ATOM 4081 N N . GLN A 1 567 ? 30.511 12.073 62.339 1.00 52.56 567 GLN A N 1
ATOM 4082 C CA . GLN A 1 567 ? 29.969 10.952 63.134 1.00 52.56 567 GLN A CA 1
ATOM 4083 C C . GLN A 1 567 ? 30.510 10.842 64.579 1.00 52.56 567 GLN A C 1
ATOM 4085 O O . GLN A 1 567 ? 31.540 11.420 64.946 1.00 52.56 567 GLN A O 1
ATOM 4090 N N . THR A 1 568 ? 29.780 10.069 65.398 1.00 47.62 568 THR A N 1
ATOM 4091 C CA . THR A 1 568 ? 30.020 9.809 66.833 1.00 47.62 568 THR A CA 1
ATOM 4092 C C . THR A 1 568 ? 29.979 8.299 67.103 1.00 47.62 568 THR A C 1
ATOM 4094 O O . THR A 1 568 ? 29.110 7.618 66.564 1.00 47.62 568 THR A O 1
ATOM 4097 N N . ALA A 1 569 ? 30.869 7.776 67.951 1.00 51.59 569 ALA A N 1
ATOM 4098 C CA . ALA A 1 569 ? 30.918 6.359 68.335 1.00 51.59 569 ALA A CA 1
ATOM 4099 C C . ALA A 1 569 ? 30.734 6.165 69.852 1.00 51.59 569 ALA A C 1
ATOM 4101 O O . ALA A 1 569 ? 31.150 7.006 70.651 1.00 51.59 569 ALA A O 1
ATOM 4102 N N . THR A 1 570 ? 30.133 5.042 70.253 1.00 51.34 570 THR A N 1
ATOM 4103 C CA . THR A 1 570 ? 29.741 4.728 71.641 1.00 51.34 570 THR A CA 1
ATOM 4104 C C . THR A 1 570 ? 30.521 3.524 72.174 1.00 51.34 570 THR A C 1
ATOM 4106 O O . THR A 1 570 ? 30.666 2.523 71.476 1.00 51.34 570 THR A O 1
ATOM 4109 N N . ILE A 1 571 ? 30.996 3.579 73.422 1.00 55.72 571 ILE A N 1
ATOM 4110 C CA . ILE A 1 571 ? 31.758 2.500 74.074 1.00 55.72 571 ILE A CA 1
ATOM 4111 C C . ILE A 1 571 ? 30.925 1.891 75.207 1.00 55.72 571 ILE A C 1
ATOM 4113 O O . ILE A 1 571 ? 30.527 2.588 76.138 1.00 55.72 571 ILE A O 1
ATOM 4117 N N . THR A 1 572 ? 30.680 0.580 75.144 1.00 54.97 572 THR A N 1
ATOM 4118 C CA . THR A 1 572 ? 29.955 -0.184 76.175 1.00 54.97 572 THR A CA 1
ATOM 4119 C C . THR A 1 572 ? 30.873 -1.226 76.813 1.00 54.97 572 THR A C 1
ATOM 4121 O O . THR A 1 572 ? 31.421 -2.073 76.110 1.00 54.97 572 THR A O 1
ATOM 4124 N N . TYR A 1 573 ? 31.026 -1.186 78.139 1.00 54.12 573 TYR A N 1
ATOM 4125 C CA . TYR A 1 573 ? 31.855 -2.123 78.907 1.00 54.12 573 TYR A CA 1
ATOM 4126 C C . TYR A 1 573 ? 31.001 -3.236 79.531 1.00 54.12 573 TYR A C 1
ATOM 4128 O O . TYR A 1 573 ? 30.072 -2.956 80.290 1.00 54.12 573 TYR A O 1
ATOM 4136 N N . ASN A 1 574 ? 31.339 -4.498 79.261 1.00 52.97 574 ASN A N 1
ATOM 4137 C CA . ASN A 1 574 ? 30.599 -5.653 79.770 1.00 52.97 574 ASN A CA 1
ATOM 4138 C C . ASN A 1 574 ? 31.216 -6.149 81.089 1.00 52.97 574 ASN A C 1
ATOM 4140 O O . ASN A 1 574 ? 32.428 -6.365 81.184 1.00 52.97 574 ASN A O 1
ATOM 4144 N N . LYS A 1 575 ? 30.366 -6.335 82.107 1.00 54.25 575 LYS A N 1
ATOM 4145 C CA . LYS A 1 575 ? 30.751 -6.781 83.457 1.00 54.25 575 LYS A CA 1
ATOM 4146 C C . LYS A 1 575 ? 31.111 -8.271 83.499 1.00 54.25 575 LYS A C 1
ATOM 4148 O O . LYS A 1 575 ? 30.584 -9.068 82.725 1.00 54.25 575 LYS A O 1
ATOM 4153 N N . ALA A 1 576 ? 31.955 -8.654 84.456 1.00 48.72 576 ALA A N 1
ATOM 4154 C CA . ALA A 1 576 ? 32.319 -10.047 84.704 1.00 48.72 576 ALA A CA 1
ATOM 4155 C C . ALA A 1 576 ? 31.353 -10.691 85.708 1.00 48.72 576 ALA A C 1
ATOM 4157 O O . ALA A 1 576 ? 31.070 -10.131 86.768 1.00 48.72 576 ALA A O 1
ATOM 4158 N N . THR A 1 577 ? 30.862 -11.889 85.403 1.00 41.03 577 THR A N 1
ATOM 4159 C CA . THR A 1 577 ? 29.939 -12.628 86.273 1.00 41.03 577 THR A CA 1
ATOM 4160 C C . THR A 1 577 ? 30.689 -13.457 87.324 1.00 41.03 577 THR A C 1
ATOM 4162 O O . THR A 1 577 ? 31.774 -13.974 87.073 1.00 41.03 577 THR A O 1
ATOM 4165 N N . GLY A 1 578 ? 30.106 -13.598 88.523 1.00 43.72 578 GLY A N 1
ATOM 4166 C CA . GLY A 1 578 ? 30.657 -14.429 89.609 1.00 43.72 578 GLY A CA 1
ATOM 4167 C C . GLY A 1 578 ? 31.498 -13.699 90.668 1.00 43.72 578 GLY A C 1
ATOM 4168 O O . GLY A 1 578 ? 32.071 -14.349 91.541 1.00 43.72 578 GLY A O 1
ATOM 4169 N N . LEU A 1 579 ? 31.564 -12.365 90.629 1.00 46.12 579 LEU A N 1
ATOM 4170 C CA . LEU A 1 579 ? 32.206 -11.549 91.666 1.00 46.12 579 LEU A CA 1
ATOM 4171 C C . LEU A 1 579 ? 31.366 -11.502 92.961 1.00 46.12 579 LEU A C 1
ATOM 4173 O O . LEU A 1 579 ? 30.137 -11.545 92.919 1.00 46.12 579 LEU A O 1
ATOM 4177 N N . SER A 1 580 ? 32.019 -11.360 94.121 1.00 43.06 580 SER A N 1
ATOM 4178 C CA . SER A 1 580 ? 31.333 -11.011 95.378 1.00 43.06 580 SER A CA 1
ATOM 4179 C C . SER A 1 580 ? 30.826 -9.572 95.336 1.00 43.06 580 SER A C 1
ATOM 4181 O O . SER A 1 580 ? 31.266 -8.778 94.507 1.00 43.06 580 SER A O 1
ATOM 4183 N N . THR A 1 581 ? 29.970 -9.187 96.284 1.00 46.28 581 THR A N 1
ATOM 4184 C CA . THR A 1 581 ? 29.455 -7.813 96.403 1.00 46.28 581 THR A CA 1
ATOM 4185 C C . THR A 1 581 ? 30.574 -6.763 96.407 1.00 46.28 581 THR A C 1
ATOM 4187 O O . THR A 1 581 ? 30.453 -5.745 95.738 1.00 46.28 581 THR A O 1
ATOM 4190 N N . ALA A 1 582 ? 31.706 -7.030 97.072 1.00 44.16 582 ALA A N 1
ATOM 4191 C CA . ALA A 1 582 ? 32.865 -6.132 97.060 1.00 44.16 582 ALA A CA 1
ATOM 4192 C C . ALA A 1 582 ? 33.574 -6.084 95.691 1.00 44.16 582 ALA A C 1
ATOM 4194 O O . ALA A 1 582 ? 33.988 -5.012 95.252 1.00 44.16 582 ALA A O 1
ATOM 4195 N N . GLY A 1 583 ? 33.680 -7.223 94.995 1.00 48.22 583 GLY A N 1
ATOM 4196 C CA . GLY A 1 583 ? 34.217 -7.285 93.633 1.00 48.22 583 GLY A CA 1
ATOM 4197 C C . GLY A 1 583 ? 33.320 -6.583 92.609 1.00 48.22 583 GLY A C 1
ATOM 4198 O O . GLY A 1 583 ? 33.828 -5.871 91.749 1.00 48.22 583 GLY A O 1
ATOM 4199 N N . SER A 1 584 ? 31.997 -6.716 92.740 1.00 50.69 584 SER A N 1
ATOM 4200 C CA . SER A 1 584 ? 31.020 -6.024 91.893 1.00 50.69 584 SER A CA 1
ATOM 4201 C C . SER A 1 584 ? 31.073 -4.510 92.105 1.00 50.69 584 SER A C 1
ATOM 4203 O O . SER A 1 584 ? 31.139 -3.772 91.132 1.00 50.69 584 SER A O 1
ATOM 4205 N N . THR A 1 585 ? 31.133 -4.027 93.352 1.00 51.69 585 THR A N 1
ATOM 4206 C CA . THR A 1 585 ? 31.265 -2.584 93.633 1.00 51.69 585 THR A CA 1
ATOM 4207 C C . THR A 1 585 ? 32.594 -2.014 93.124 1.00 51.69 585 THR A C 1
ATOM 4209 O O . THR A 1 585 ? 32.628 -0.902 92.601 1.00 51.69 585 THR A O 1
ATOM 4212 N N . ALA A 1 586 ? 33.696 -2.766 93.228 1.00 50.19 586 ALA A N 1
ATOM 4213 C CA . ALA A 1 586 ? 34.982 -2.352 92.663 1.00 50.19 586 ALA A CA 1
ATOM 4214 C C . ALA A 1 586 ? 34.955 -2.303 91.123 1.00 50.19 586 ALA A C 1
ATOM 4216 O O . ALA A 1 586 ? 35.515 -1.380 90.531 1.00 50.19 586 ALA A O 1
ATOM 4217 N N . GLN A 1 587 ? 34.275 -3.257 90.477 1.00 52.78 587 GLN A N 1
ATOM 4218 C CA . GLN A 1 587 ? 34.096 -3.271 89.026 1.00 52.78 587 GLN A CA 1
ATOM 4219 C C . GLN A 1 587 ? 33.211 -2.106 88.549 1.00 52.78 587 GLN A C 1
ATOM 4221 O O . GLN A 1 587 ? 33.561 -1.426 87.586 1.00 52.78 587 GLN A O 1
ATOM 4226 N N . ASP A 1 588 ? 32.118 -1.827 89.257 1.00 57.50 588 ASP A N 1
ATOM 4227 C CA . ASP A 1 588 ? 31.171 -0.761 88.917 1.00 57.50 588 ASP A CA 1
ATOM 4228 C C . ASP A 1 588 ? 31.807 0.631 89.033 1.00 57.50 588 ASP A C 1
ATOM 4230 O O . ASP A 1 588 ? 31.644 1.455 88.131 1.00 57.50 588 ASP A O 1
ATOM 4234 N N . ASN A 1 589 ? 32.625 0.854 90.067 1.00 52.31 589 ASN A N 1
ATOM 4235 C CA . ASN A 1 589 ? 33.378 2.099 90.236 1.00 52.31 589 ASN A CA 1
ATOM 4236 C C . ASN A 1 589 ? 34.451 2.309 89.144 1.00 52.31 589 ASN A C 1
ATOM 4238 O O . ASN A 1 589 ? 34.751 3.451 88.793 1.00 52.31 589 ASN A O 1
ATOM 4242 N N . ALA A 1 590 ? 35.013 1.233 88.578 1.00 48.72 590 ALA A N 1
ATOM 4243 C CA . ALA A 1 590 ? 35.971 1.318 87.472 1.00 48.72 590 ALA A CA 1
ATOM 4244 C C . ALA A 1 590 ? 35.290 1.640 86.126 1.00 48.72 590 ALA A C 1
ATOM 4246 O O . ALA A 1 590 ? 35.806 2.448 85.349 1.00 48.72 590 ALA A O 1
ATOM 4247 N N . VAL A 1 591 ? 34.104 1.071 85.867 1.00 54.12 591 VAL A N 1
ATOM 4248 C CA . VAL A 1 591 ? 33.302 1.409 84.675 1.00 54.12 591 VAL A CA 1
ATOM 4249 C C . VAL A 1 591 ? 32.822 2.861 84.738 1.00 54.12 591 VAL A C 1
ATOM 4251 O O . VAL A 1 591 ? 32.942 3.577 83.748 1.00 54.12 591 VAL A O 1
ATOM 4254 N N . SER A 1 592 ? 32.352 3.339 85.898 1.00 51.44 592 SER A N 1
ATOM 4255 C CA . SER A 1 592 ? 31.846 4.716 86.043 1.00 51.44 592 SER A CA 1
ATOM 4256 C C . SER A 1 592 ? 32.896 5.819 85.848 1.00 51.44 592 SER A C 1
ATOM 4258 O O . SER A 1 592 ? 32.531 6.976 85.662 1.00 51.44 592 SER A O 1
ATOM 4260 N N . ALA A 1 593 ? 34.187 5.476 85.897 1.00 44.03 593 ALA A N 1
ATOM 4261 C CA . ALA A 1 593 ? 35.302 6.403 85.692 1.00 44.03 593 ALA A CA 1
ATOM 4262 C C . ALA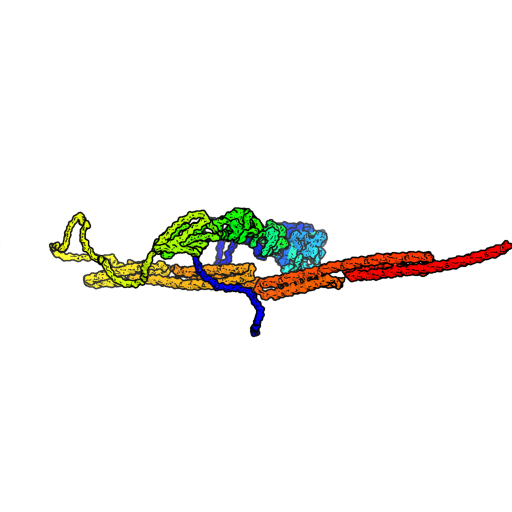 A 1 593 ? 35.887 6.367 84.260 1.00 44.03 593 ALA A C 1
ATOM 4264 O O . ALA A 1 593 ? 36.864 7.064 83.987 1.00 44.03 593 ALA A O 1
ATOM 4265 N N . SER A 1 594 ? 35.323 5.553 83.358 1.00 47.53 594 SER A N 1
ATOM 4266 C CA . SER A 1 594 ? 35.833 5.334 81.995 1.00 47.53 594 SER A CA 1
ATOM 4267 C C . SER A 1 594 ? 35.010 6.091 80.932 1.00 47.53 594 SER A C 1
ATOM 4269 O O . SER A 1 594 ? 33.798 6.237 81.097 1.00 47.53 594 SER A O 1
ATOM 4271 N N . PRO A 1 595 ? 35.622 6.581 79.834 1.00 49.69 595 PRO A N 1
ATOM 4272 C CA . PRO A 1 595 ? 34.916 7.338 78.797 1.00 49.69 595 PRO A CA 1
ATOM 4273 C C . PRO A 1 595 ? 33.952 6.461 77.981 1.00 49.69 595 PRO A C 1
ATOM 4275 O O . PRO A 1 595 ? 34.289 5.351 77.579 1.00 49.69 595 PRO A O 1
ATOM 4278 N N . THR A 1 596 ? 32.756 6.980 77.696 1.00 52.88 596 THR A N 1
ATOM 4279 C CA . THR A 1 596 ? 31.658 6.232 77.049 1.00 52.88 596 THR A CA 1
ATOM 4280 C C . THR A 1 596 ? 31.412 6.593 75.579 1.00 52.88 596 THR A C 1
ATOM 4282 O O . THR A 1 596 ? 30.574 5.964 74.935 1.00 52.88 596 THR A O 1
ATOM 4285 N N . SER A 1 597 ? 32.114 7.583 75.015 1.00 51.09 597 SER A N 1
ATOM 4286 C CA . SER A 1 597 ? 31.967 7.978 73.604 1.00 51.09 597 SER A CA 1
ATOM 4287 C C . SER A 1 597 ? 33.222 8.636 73.014 1.00 51.09 597 SER A C 1
ATOM 4289 O O . SER A 1 597 ? 34.097 9.099 73.746 1.00 51.09 597 SER A O 1
ATOM 4291 N N . LEU A 1 598 ? 33.286 8.666 71.680 1.00 51.72 598 LEU A N 1
ATOM 4292 C CA . LEU A 1 598 ? 34.301 9.324 70.850 1.00 51.72 598 LEU A CA 1
ATOM 4293 C C . LEU A 1 598 ? 33.602 10.182 69.782 1.00 51.72 598 LEU A C 1
ATOM 4295 O O . LEU A 1 598 ? 32.689 9.707 69.105 1.00 51.72 598 LEU A O 1
ATOM 4299 N N . THR A 1 599 ? 34.040 11.429 69.604 1.00 44.81 599 THR A N 1
ATOM 4300 C CA . THR A 1 599 ? 33.498 12.382 68.618 1.00 44.81 599 THR A CA 1
ATOM 4301 C C . THR A 1 599 ? 34.523 12.697 67.528 1.00 44.81 599 THR A C 1
ATOM 4303 O O . THR A 1 599 ? 35.700 12.891 67.824 1.00 44.81 599 THR A O 1
ATOM 4306 N N . GLY A 1 600 ? 34.078 12.794 66.269 1.00 48.47 600 GLY A N 1
ATOM 4307 C CA . GLY A 1 600 ? 34.928 13.225 65.148 1.00 48.47 600 GLY A CA 1
ATOM 4308 C C . GLY A 1 600 ? 35.654 12.099 64.405 1.00 48.47 600 GLY A C 1
ATOM 4309 O O . GLY A 1 600 ? 36.770 12.303 63.937 1.00 48.47 600 GLY A O 1
ATOM 4310 N N . VAL A 1 601 ? 35.041 10.916 64.302 1.00 46.78 601 VAL A N 1
ATOM 4311 C CA . VAL A 1 601 ? 35.625 9.749 63.617 1.00 46.78 601 VAL A CA 1
ATOM 4312 C C . VAL A 1 601 ? 35.134 9.689 62.164 1.00 46.78 601 VAL A C 1
ATOM 4314 O O . VAL A 1 601 ? 33.927 9.741 61.930 1.00 46.78 601 VAL A O 1
ATOM 4317 N N . THR A 1 602 ? 36.041 9.576 61.189 1.00 47.81 602 THR A N 1
ATOM 4318 C CA . THR A 1 602 ? 35.714 9.369 59.763 1.00 47.81 602 THR A CA 1
ATOM 4319 C C . THR A 1 602 ? 35.850 7.893 59.373 1.00 47.81 602 THR A C 1
ATOM 4321 O O . THR A 1 602 ? 36.628 7.156 59.975 1.00 47.81 602 THR A O 1
ATOM 4324 N N . ASN A 1 603 ? 35.086 7.442 58.370 1.00 41.59 603 ASN A N 1
ATOM 4325 C CA . ASN A 1 603 ? 34.952 6.018 58.006 1.00 41.59 603 ASN A CA 1
ATOM 4326 C C . ASN A 1 603 ? 36.169 5.424 57.254 1.00 41.59 603 ASN A C 1
ATOM 4328 O O . ASN A 1 603 ? 36.105 4.320 56.712 1.00 41.59 603 ASN A O 1
ATOM 4332 N N . ASP A 1 604 ? 37.299 6.131 57.230 1.00 44.12 604 ASP A N 1
ATOM 4333 C CA . ASP A 1 604 ? 38.539 5.676 56.605 1.00 44.12 604 ASP A CA 1
ATOM 4334 C C . ASP A 1 604 ? 39.260 4.673 57.517 1.00 44.12 604 ASP A C 1
ATOM 4336 O O . ASP A 1 604 ? 40.248 5.000 58.173 1.00 44.12 604 ASP A O 1
ATOM 4340 N N . LYS A 1 605 ? 38.722 3.445 57.567 1.00 44.62 605 LYS A N 1
ATOM 4341 C CA . LYS A 1 605 ? 39.344 2.182 58.020 1.00 44.62 605 LYS A CA 1
ATOM 4342 C C . LYS A 1 605 ? 40.673 2.360 58.782 1.00 44.62 605 LYS A C 1
ATOM 4344 O O . LYS A 1 605 ? 41.750 2.108 58.235 1.00 44.62 605 LYS A O 1
ATOM 4349 N N . TYR A 1 606 ? 40.596 2.766 60.050 1.00 36.00 606 TYR A N 1
ATOM 4350 C CA . TYR A 1 606 ? 41.785 3.090 60.842 1.00 36.00 606 TYR A CA 1
ATOM 4351 C C . TYR A 1 606 ? 42.720 1.877 61.015 1.00 36.00 606 TYR A C 1
ATOM 4353 O O . TYR A 1 606 ? 42.310 0.858 61.579 1.00 36.00 606 TYR A O 1
ATOM 4361 N N . PRO A 1 607 ? 43.998 1.972 60.604 1.00 32.91 607 PRO A N 1
ATOM 4362 C CA . PRO A 1 607 ? 44.984 0.945 60.896 1.00 32.91 607 PRO A CA 1
ATOM 4363 C C . PRO A 1 607 ? 45.494 1.083 62.339 1.00 32.91 607 PRO A C 1
ATOM 4365 O O . PRO A 1 607 ? 46.024 2.120 62.731 1.00 32.91 607 PRO A O 1
ATOM 4368 N N . THR A 1 608 ? 45.389 -0.004 63.108 1.00 32.88 608 THR A N 1
ATOM 4369 C CA . THR A 1 608 ? 46.191 -0.284 64.318 1.00 32.88 608 THR A CA 1
ATOM 4370 C C . THR A 1 608 ? 46.315 0.845 65.358 1.00 32.88 608 THR A C 1
ATOM 4372 O O . THR A 1 608 ? 47.404 1.368 65.575 1.00 32.88 608 THR A O 1
ATOM 4375 N N . ASN A 1 609 ? 45.236 1.132 66.093 1.00 33.56 609 ASN A N 1
ATOM 4376 C CA . ASN A 1 609 ? 45.287 1.846 67.379 1.00 33.56 609 ASN A CA 1
ATOM 4377 C C . ASN A 1 609 ? 44.453 1.088 68.430 1.00 33.56 609 ASN A C 1
ATOM 4379 O O . ASN A 1 609 ? 43.271 1.362 68.619 1.00 33.56 609 ASN A O 1
ATOM 4383 N N . THR A 1 610 ? 45.057 0.107 69.110 1.00 37.66 610 THR A N 1
ATOM 4384 C CA . THR A 1 610 ? 44.360 -0.725 70.110 1.00 37.66 610 THR A CA 1
ATOM 4385 C C . THR A 1 610 ? 43.967 0.062 71.359 1.00 37.66 610 THR A C 1
ATOM 4387 O O . THR A 1 610 ? 44.838 0.473 72.132 1.00 37.66 610 THR A O 1
ATOM 4390 N N . ILE A 1 611 ? 42.664 0.158 71.627 1.00 39.53 611 ILE A N 1
ATOM 4391 C CA . ILE A 1 611 ? 42.133 0.538 72.942 1.00 39.53 611 ILE A CA 1
ATOM 4392 C C . ILE A 1 611 ? 42.260 -0.682 73.865 1.00 39.53 611 ILE A C 1
ATOM 4394 O O . ILE A 1 611 ? 41.518 -1.651 73.742 1.00 39.53 611 ILE A O 1
ATOM 4398 N N . GLN A 1 612 ? 43.230 -0.657 74.780 1.00 40.97 612 GLN A N 1
ATOM 4399 C CA . GLN A 1 612 ? 43.444 -1.751 75.732 1.00 40.97 612 GLN A CA 1
ATOM 4400 C C . GLN A 1 612 ? 42.363 -1.726 76.827 1.00 40.97 612 GLN A C 1
ATOM 4402 O O . GLN A 1 612 ? 42.206 -0.736 77.539 1.00 40.97 612 GLN A O 1
ATOM 4407 N N . VAL A 1 613 ? 41.614 -2.819 76.975 1.00 40.72 613 VAL A N 1
ATOM 4408 C CA . VAL A 1 613 ? 40.564 -2.968 77.998 1.00 40.72 613 VAL A CA 1
ATOM 4409 C C . VAL A 1 613 ? 41.172 -3.600 79.265 1.00 40.72 613 VAL A C 1
ATOM 4411 O O . VAL A 1 613 ? 42.010 -4.495 79.138 1.00 40.72 613 VAL A O 1
ATOM 4414 N N . PRO A 1 614 ? 40.798 -3.182 80.494 1.00 39.53 614 PRO A N 1
ATOM 4415 C CA . PRO A 1 614 ? 41.307 -3.802 81.718 1.00 39.53 614 PRO A CA 1
ATOM 4416 C C . PRO A 1 614 ? 41.051 -5.317 81.775 1.00 39.53 614 PRO A C 1
ATOM 4418 O O . PRO A 1 614 ? 39.956 -5.788 81.462 1.00 39.53 614 PRO A O 1
ATOM 4421 N N . ALA A 1 615 ? 42.058 -6.080 82.212 1.00 41.91 615 ALA A N 1
ATOM 4422 C CA . ALA A 1 615 ? 42.006 -7.540 82.240 1.00 41.91 615 ALA A CA 1
ATOM 4423 C C . ALA A 1 615 ? 40.807 -8.058 83.061 1.00 41.91 615 ALA A C 1
ATOM 4425 O O . ALA A 1 615 ? 40.695 -7.788 84.257 1.00 41.91 615 ALA A O 1
ATOM 4426 N N . GLY A 1 616 ? 39.922 -8.818 82.408 1.00 45.66 616 GLY A N 1
ATOM 4427 C CA . GLY A 1 616 ? 38.678 -9.334 82.993 1.00 45.66 616 GLY A CA 1
ATOM 4428 C C . GLY A 1 616 ? 37.401 -8.596 82.568 1.00 45.66 616 GLY A C 1
ATOM 4429 O O . GLY A 1 616 ? 36.319 -9.023 82.960 1.00 45.66 616 GLY A O 1
ATOM 4430 N N . MET A 1 617 ? 37.493 -7.538 81.757 1.00 46.88 617 MET A N 1
ATOM 4431 C CA . MET A 1 617 ? 36.355 -6.939 81.044 1.00 46.88 617 MET A CA 1
ATOM 4432 C C . MET A 1 617 ? 36.469 -7.169 79.533 1.00 46.88 617 MET A C 1
ATOM 4434 O O . MET A 1 617 ? 37.567 -7.263 78.990 1.00 46.88 617 MET A O 1
ATOM 4438 N N . THR A 1 618 ? 35.330 -7.167 78.839 1.00 48.69 618 THR A N 1
ATOM 4439 C CA . THR A 1 618 ? 35.270 -7.005 77.376 1.00 48.69 618 THR A CA 1
ATOM 4440 C C . THR A 1 618 ? 34.529 -5.712 77.063 1.00 48.69 618 THR A C 1
ATOM 4442 O O . THR A 1 618 ? 33.437 -5.508 77.597 1.00 48.69 618 THR A O 1
ATOM 4445 N N . ALA A 1 619 ? 35.075 -4.859 76.200 1.00 50.09 619 ALA A N 1
ATOM 4446 C CA . ALA A 1 619 ? 34.365 -3.690 75.691 1.00 50.09 619 ALA A CA 1
ATOM 4447 C C . ALA A 1 619 ? 33.837 -3.964 74.278 1.00 50.09 619 ALA A C 1
ATOM 4449 O O . ALA A 1 619 ? 34.470 -4.669 73.498 1.00 50.09 619 ALA A O 1
ATOM 4450 N N . THR A 1 620 ? 32.694 -3.373 73.954 1.00 54.41 620 THR A N 1
ATOM 4451 C CA . THR A 1 620 ? 32.124 -3.328 72.605 1.00 54.41 620 THR A CA 1
ATOM 4452 C C . THR A 1 620 ? 31.989 -1.870 72.201 1.00 54.41 620 THR A C 1
ATOM 4454 O O . THR A 1 620 ? 31.266 -1.109 72.848 1.00 54.41 620 THR A O 1
ATOM 4457 N N . ILE A 1 621 ? 32.703 -1.481 71.146 1.00 54.97 621 ILE A N 1
ATOM 4458 C CA . ILE A 1 621 ? 32.618 -0.149 70.543 1.00 54.97 621 ILE A CA 1
ATOM 4459 C C . ILE A 1 621 ? 31.639 -0.239 69.380 1.00 54.97 621 ILE A C 1
ATOM 4461 O O . ILE A 1 621 ? 31.750 -1.158 68.566 1.00 54.97 621 ILE A O 1
ATOM 4465 N N . LYS A 1 622 ? 30.688 0.690 69.309 1.00 55.25 622 LYS A N 1
ATOM 4466 C CA . LYS A 1 622 ? 29.673 0.741 68.259 1.00 55.25 622 LYS A CA 1
ATOM 4467 C C . LYS A 1 622 ? 29.630 2.097 67.567 1.00 55.25 622 LYS A C 1
ATOM 4469 O O . LYS A 1 622 ? 29.807 3.126 68.220 1.00 55.25 622 LYS A O 1
ATOM 4474 N N . ASP A 1 623 ? 29.380 2.093 66.263 1.00 55.06 623 ASP A N 1
ATOM 4475 C CA . ASP A 1 623 ? 29.030 3.309 65.521 1.00 55.06 623 ASP A CA 1
ATOM 4476 C C . ASP A 1 623 ? 27.636 3.840 65.929 1.00 55.06 623 ASP A C 1
ATOM 4478 O O . ASP A 1 623 ? 26.938 3.249 66.761 1.00 55.06 623 ASP A O 1
ATOM 4482 N N . ALA A 1 624 ? 27.217 4.964 65.344 1.00 50.78 624 ALA A N 1
ATOM 4483 C CA . ALA A 1 624 ? 25.898 5.551 65.588 1.00 50.78 624 ALA A CA 1
ATOM 4484 C C . ALA A 1 624 ? 24.720 4.674 65.100 1.00 50.78 624 ALA A C 1
ATOM 4486 O O . ALA A 1 624 ? 23.591 4.886 65.538 1.00 50.78 624 ALA A O 1
ATOM 4487 N N . ALA A 1 625 ? 24.970 3.689 64.228 1.00 48.97 625 ALA A N 1
ATOM 4488 C CA . ALA A 1 625 ? 23.983 2.721 63.745 1.00 48.97 625 ALA A CA 1
ATOM 4489 C C . ALA A 1 625 ? 23.935 1.431 64.596 1.00 48.97 625 ALA A C 1
ATOM 4491 O O . ALA A 1 625 ? 23.039 0.605 64.427 1.00 48.97 625 ALA A O 1
ATOM 4492 N N . GLY A 1 626 ? 24.863 1.260 65.544 1.00 47.47 626 GLY A N 1
ATOM 4493 C CA . GLY A 1 626 ? 24.934 0.116 66.448 1.00 47.47 626 GLY A CA 1
ATOM 4494 C C . GLY A 1 626 ? 25.813 -1.048 65.970 1.00 47.47 626 GLY A C 1
ATOM 4495 O O . GLY A 1 626 ? 25.800 -2.100 66.623 1.00 47.47 626 GLY A O 1
ATOM 4496 N N . ASN A 1 627 ? 26.586 -0.891 64.892 1.00 50.97 627 ASN A N 1
ATOM 4497 C CA . ASN A 1 627 ? 27.503 -1.915 64.376 1.00 50.97 627 ASN A CA 1
ATOM 4498 C C . ASN A 1 627 ? 28.792 -1.967 65.203 1.00 50.97 627 ASN A C 1
ATOM 4500 O O . ASN A 1 627 ? 29.331 -0.928 65.575 1.00 50.97 627 ASN A O 1
ATOM 4504 N N . THR A 1 628 ? 29.307 -3.166 65.486 1.00 46.72 628 THR A N 1
ATOM 4505 C CA . THR A 1 628 ? 30.520 -3.351 66.304 1.00 46.72 628 THR A CA 1
ATOM 4506 C C . THR A 1 628 ? 31.791 -3.039 65.506 1.00 46.72 628 THR A C 1
ATOM 4508 O O . THR A 1 628 ? 32.000 -3.628 64.449 1.00 46.72 628 THR A O 1
ATOM 4511 N N . LEU A 1 629 ? 32.651 -2.158 66.029 1.00 50.78 629 LEU A N 1
ATOM 4512 C CA . LEU A 1 629 ? 33.832 -1.640 65.318 1.00 50.78 629 LEU A CA 1
ATOM 4513 C C . LEU A 1 629 ? 35.161 -2.367 65.626 1.00 50.78 629 LEU A C 1
ATOM 4515 O O . LEU A 1 629 ? 36.049 -2.333 64.780 1.00 50.78 629 LEU A O 1
ATOM 4519 N N . ASP A 1 630 ? 35.317 -3.023 66.786 1.00 48.75 630 ASP A N 1
ATOM 4520 C CA . ASP A 1 630 ? 36.487 -3.870 67.118 1.00 48.75 630 ASP A CA 1
ATOM 4521 C C . ASP A 1 630 ? 36.184 -4.844 68.283 1.00 48.75 630 ASP A C 1
ATOM 4523 O O . ASP A 1 630 ? 35.327 -4.551 69.125 1.00 48.75 630 ASP A O 1
ATOM 4527 N N . THR A 1 631 ? 36.891 -5.983 68.341 1.00 45.38 631 THR A N 1
ATOM 4528 C CA . THR A 1 631 ? 36.836 -7.008 69.404 1.00 45.38 631 THR A CA 1
ATOM 4529 C C . THR A 1 631 ? 38.162 -7.794 69.561 1.00 45.38 631 THR A C 1
ATOM 4531 O O . THR A 1 631 ? 38.187 -9.007 69.336 1.00 45.38 631 THR A O 1
ATOM 4534 N N . ASP A 1 632 ? 39.270 -7.165 69.975 1.00 42.09 632 ASP A N 1
ATOM 4535 C CA . ASP A 1 632 ? 40.480 -7.902 70.409 1.00 42.09 632 ASP A CA 1
ATOM 4536 C C . ASP A 1 632 ? 40.462 -8.201 71.924 1.00 42.09 632 ASP A C 1
ATOM 4538 O O . ASP A 1 632 ? 40.472 -7.302 72.766 1.00 42.09 632 ASP A O 1
ATOM 4542 N N . THR A 1 633 ? 40.458 -9.489 72.279 1.00 43.53 633 THR A N 1
ATOM 4543 C CA . THR A 1 633 ? 40.443 -9.995 73.664 1.00 43.53 633 THR A CA 1
ATOM 4544 C C . THR A 1 633 ? 41.723 -10.760 74.047 1.00 43.53 633 THR A C 1
ATOM 4546 O O . THR A 1 633 ? 41.684 -11.603 74.945 1.00 43.53 633 THR A O 1
ATOM 4549 N N . SER A 1 634 ? 42.848 -10.559 73.343 1.00 37.84 634 SER A N 1
ATOM 4550 C CA . SER A 1 634 ? 43.918 -11.573 73.251 1.00 37.84 634 SER A CA 1
ATOM 4551 C C . SER A 1 634 ? 45.278 -11.286 73.924 1.00 37.84 634 SER A C 1
ATOM 4553 O O . SER A 1 634 ? 46.277 -11.902 73.543 1.00 37.84 634 SER A O 1
ATOM 4555 N N . LYS A 1 635 ? 45.374 -10.443 74.972 1.00 35.31 635 LYS A N 1
ATOM 4556 C CA . LYS A 1 635 ? 46.616 -10.322 75.785 1.00 35.31 635 LYS A CA 1
ATOM 4557 C C . LYS A 1 635 ? 46.383 -10.376 77.298 1.00 35.31 635 LYS A C 1
ATOM 4559 O O . LYS A 1 635 ? 45.530 -9.684 77.840 1.00 35.31 635 LYS A O 1
ATOM 4564 N N . ALA A 1 636 ? 47.166 -11.218 77.976 1.00 31.20 636 ALA A N 1
ATOM 4565 C CA . ALA A 1 636 ? 47.030 -11.531 79.398 1.00 31.20 636 ALA A CA 1
ATOM 4566 C C . ALA A 1 636 ? 48.064 -10.802 80.273 1.00 31.20 636 ALA A C 1
ATOM 4568 O O . ALA A 1 636 ? 49.211 -10.618 79.868 1.00 31.20 636 ALA A O 1
ATOM 4569 N N . THR A 1 637 ? 47.681 -10.482 81.512 1.00 32.19 637 THR A N 1
ATOM 4570 C CA . THR A 1 637 ? 48.598 -10.107 82.602 1.00 32.19 637 THR A CA 1
ATOM 4571 C C . THR A 1 637 ? 48.269 -10.886 83.881 1.00 32.19 637 THR A C 1
ATOM 4573 O O . THR A 1 637 ? 47.223 -11.524 83.999 1.00 32.19 637 THR A O 1
ATOM 4576 N N . HIS A 1 638 ? 49.228 -10.935 84.807 1.00 35.25 638 HIS A N 1
ATOM 4577 C CA . HIS A 1 638 ? 49.364 -12.020 85.781 1.00 35.25 638 HIS A CA 1
ATOM 4578 C C . HIS A 1 638 ? 48.965 -11.576 87.196 1.00 35.25 638 HIS A C 1
ATOM 4580 O O . HIS A 1 638 ? 49.345 -10.491 87.634 1.00 35.25 638 HIS A O 1
ATOM 4586 N N . LEU A 1 639 ? 48.261 -12.435 87.942 1.00 35.47 639 LEU A N 1
ATOM 4587 C CA . LEU A 1 639 ? 47.959 -12.193 89.356 1.00 35.47 639 LEU A CA 1
ATOM 4588 C C . LEU A 1 639 ? 49.211 -12.448 90.210 1.00 35.47 639 LEU A C 1
ATOM 4590 O O . LEU A 1 639 ? 49.731 -13.566 90.229 1.00 35.47 639 LEU A O 1
ATOM 4594 N N . VAL A 1 640 ? 49.654 -11.453 90.982 1.00 40.94 640 VAL A N 1
ATOM 4595 C CA . VAL A 1 640 ? 50.685 -11.652 92.012 1.00 40.94 640 VAL A CA 1
ATOM 4596 C C . VAL A 1 640 ? 49.997 -12.077 93.304 1.00 40.94 640 VAL A C 1
ATOM 4598 O O . VAL A 1 640 ? 49.191 -11.325 93.848 1.00 40.94 640 VAL A O 1
ATOM 4601 N N . LYS A 1 641 ? 50.297 -13.282 93.800 1.00 40.75 641 LYS A N 1
ATOM 4602 C CA . LYS A 1 641 ? 49.793 -13.758 95.095 1.00 40.75 641 LYS A CA 1
ATOM 4603 C C . LYS A 1 641 ? 50.596 -13.128 96.231 1.00 40.75 641 LYS A C 1
ATOM 4605 O O . LYS A 1 641 ? 51.806 -13.338 96.314 1.00 40.75 641 LYS A O 1
ATOM 4610 N N . ASN A 1 642 ? 49.923 -12.413 97.123 1.00 49.56 642 ASN A N 1
ATOM 4611 C CA . ASN A 1 642 ? 50.533 -11.864 98.329 1.00 49.56 642 ASN A CA 1
ATOM 4612 C C . ASN A 1 642 ? 50.658 -12.954 99.411 1.00 49.56 642 ASN A C 1
ATOM 4614 O O . ASN A 1 642 ? 49.961 -13.974 99.393 1.00 49.56 642 ASN A O 1
ATOM 4618 N N . SER A 1 643 ? 51.546 -12.740 100.383 1.00 36.47 643 SER A N 1
ATOM 4619 C CA . SER A 1 643 ? 51.822 -13.691 101.472 1.00 36.47 643 SER A CA 1
ATOM 4620 C C . SER A 1 643 ? 50.646 -13.922 102.434 1.00 36.47 643 SER A C 1
ATOM 4622 O O . SER A 1 643 ? 50.665 -14.898 103.179 1.00 36.47 643 SER A O 1
ATOM 4624 N N . ASP A 1 644 ? 49.618 -13.071 102.395 1.00 37.25 644 ASP A N 1
ATOM 4625 C CA . ASP A 1 644 ? 48.383 -13.170 103.186 1.00 37.25 644 ASP A CA 1
ATOM 4626 C C . ASP A 1 644 ? 47.260 -13.983 102.504 1.00 37.25 644 ASP A C 1
ATOM 4628 O O . ASP A 1 644 ? 46.218 -14.230 103.109 1.00 37.25 644 ASP A O 1
ATOM 4632 N N . GLY A 1 645 ? 47.463 -14.422 101.256 1.00 41.31 645 GLY A N 1
ATOM 4633 C CA . GLY A 1 645 ? 46.467 -15.153 100.468 1.00 41.31 645 GLY A CA 1
ATOM 4634 C C . GLY A 1 645 ? 45.586 -14.292 99.554 1.00 41.31 645 GLY A C 1
ATOM 4635 O O . GLY A 1 645 ? 44.772 -14.858 98.825 1.00 41.31 645 GLY A O 1
ATOM 4636 N N . SER A 1 646 ? 45.763 -12.967 99.539 1.00 41.25 646 SER A N 1
ATOM 4637 C CA . SER A 1 646 ? 45.167 -12.071 98.539 1.00 41.25 646 SER A CA 1
ATOM 4638 C C . SER A 1 646 ? 45.953 -12.074 97.213 1.00 41.25 646 SER A C 1
ATOM 4640 O O . SER A 1 646 ? 47.056 -12.625 97.125 1.00 41.25 646 SER A O 1
ATOM 4642 N N . TYR A 1 647 ? 45.393 -11.456 96.169 1.00 40.38 647 TYR A N 1
ATOM 4643 C CA . TYR A 1 647 ? 46.054 -11.273 94.872 1.00 40.38 647 TYR A CA 1
ATOM 4644 C C . TYR A 1 647 ? 46.016 -9.803 94.433 1.00 40.38 647 TYR A C 1
ATOM 4646 O O . TYR A 1 647 ? 44.979 -9.153 94.555 1.00 40.38 647 TYR A O 1
ATOM 4654 N N . THR A 1 648 ? 47.119 -9.305 93.868 1.00 40.50 648 THR A N 1
ATOM 4655 C CA . THR A 1 648 ? 47.233 -7.955 93.285 1.00 40.50 648 THR A CA 1
ATOM 4656 C C . THR A 1 648 ? 47.383 -8.040 91.761 1.00 40.50 648 THR A C 1
ATOM 4658 O O . THR A 1 648 ? 48.101 -8.906 91.254 1.00 40.50 648 THR A O 1
ATOM 4661 N N . ILE A 1 649 ? 46.737 -7.124 91.032 1.00 39.97 649 ILE A N 1
ATOM 4662 C CA . ILE A 1 649 ? 46.857 -6.942 89.573 1.00 39.97 649 ILE A CA 1
ATOM 4663 C C . ILE A 1 649 ? 47.660 -5.658 89.311 1.00 39.97 649 ILE A C 1
ATOM 4665 O O . ILE A 1 649 ? 47.427 -4.652 89.979 1.00 39.97 649 ILE A O 1
ATOM 4669 N N . VAL A 1 650 ? 48.597 -5.673 88.353 1.00 35.97 650 VAL A N 1
ATOM 4670 C CA . VAL A 1 650 ? 49.448 -4.511 88.021 1.00 35.97 650 VAL A CA 1
ATOM 4671 C C . VAL A 1 650 ? 49.548 -4.315 86.503 1.00 35.97 650 VAL A C 1
ATOM 4673 O O . VAL A 1 650 ? 49.872 -5.251 85.775 1.00 35.97 650 VAL A O 1
ATOM 4676 N N . GLY A 1 651 ? 49.312 -3.086 86.035 1.00 36.38 651 GLY A N 1
ATOM 4677 C CA . GLY A 1 651 ? 49.484 -2.650 84.643 1.00 36.38 651 GLY A CA 1
ATOM 4678 C C . GLY A 1 651 ? 49.229 -1.143 84.499 1.00 36.38 651 GLY A C 1
ATOM 4679 O O . GLY A 1 651 ? 48.425 -0.591 85.245 1.00 36.38 651 GLY A O 1
ATOM 4680 N N . ALA A 1 652 ? 49.928 -0.472 83.577 1.00 30.92 652 ALA A N 1
ATOM 4681 C CA . ALA A 1 652 ? 49.864 0.981 83.367 1.00 30.92 652 ALA A CA 1
ATOM 4682 C C . ALA A 1 652 ? 49.511 1.333 81.909 1.00 30.92 652 ALA A C 1
ATOM 4684 O O . ALA A 1 652 ? 49.764 0.541 81.004 1.00 30.92 652 ALA A O 1
ATOM 4685 N N . PHE A 1 653 ? 48.956 2.529 81.686 1.00 34.09 653 PHE A N 1
ATOM 4686 C CA . PHE A 1 653 ? 48.460 2.999 80.385 1.00 34.09 653 PHE A CA 1
ATOM 4687 C C . PHE A 1 653 ? 49.289 4.153 79.801 1.00 34.09 653 PHE A C 1
ATOM 4689 O O . PHE A 1 653 ? 49.884 4.949 80.527 1.00 34.09 653 PHE A O 1
ATOM 4696 N N . SER A 1 654 ? 49.299 4.277 78.472 1.00 28.27 654 SER A N 1
ATOM 4697 C CA . SER A 1 654 ? 49.808 5.443 77.733 1.00 28.27 654 SER A CA 1
ATOM 4698 C C . SER A 1 654 ? 49.102 5.547 76.378 1.00 28.27 654 SER A C 1
ATOM 4700 O O . SER A 1 654 ? 48.944 4.539 75.696 1.00 28.27 654 SER A O 1
ATOM 4702 N N . LEU A 1 655 ? 48.690 6.757 75.989 1.00 31.16 655 LEU A N 1
ATOM 4703 C CA . LEU A 1 655 ? 48.046 7.064 74.706 1.00 31.16 655 LEU A CA 1
ATOM 4704 C C . LEU A 1 655 ? 48.662 8.337 74.115 1.00 31.16 655 LEU A C 1
ATOM 4706 O O . LEU A 1 655 ? 48.794 9.347 74.806 1.00 31.16 655 LEU A O 1
ATOM 4710 N N . THR A 1 656 ? 49.027 8.303 72.833 1.00 34.78 656 THR A N 1
ATOM 4711 C CA . THR A 1 656 ? 49.638 9.435 72.120 1.00 34.78 656 THR A CA 1
ATOM 4712 C C . THR A 1 656 ? 48.642 10.144 71.204 1.00 34.78 656 THR A C 1
ATOM 4714 O O . THR A 1 656 ? 48.683 9.982 69.988 1.00 34.78 656 THR A O 1
ATOM 4717 N N . SER A 1 657 ? 47.765 10.964 71.786 1.00 33.84 657 SER A N 1
ATOM 4718 C CA . SER A 1 657 ? 47.322 12.249 71.208 1.00 33.84 657 SER A CA 1
ATOM 4719 C C . SER A 1 657 ? 46.440 13.017 72.206 1.00 33.84 657 SER A C 1
ATOM 4721 O O . SER A 1 657 ? 45.336 12.604 72.524 1.00 33.84 657 SER A O 1
ATOM 4723 N N . ALA A 1 658 ? 46.963 14.139 72.712 1.00 39.22 658 ALA A N 1
ATOM 4724 C CA . ALA A 1 658 ? 46.243 15.207 73.423 1.00 39.22 658 ALA A CA 1
ATOM 4725 C C . ALA A 1 658 ? 45.217 14.817 74.526 1.00 39.22 658 ALA A C 1
ATOM 4727 O O . ALA A 1 658 ? 44.027 15.086 74.395 1.00 39.22 658 ALA A O 1
ATOM 4728 N N . GLY A 1 659 ? 45.694 14.331 75.681 1.00 33.31 659 GLY A N 1
ATOM 4729 C CA . GLY A 1 659 ? 44.912 14.336 76.934 1.00 33.31 659 GLY A CA 1
ATOM 4730 C C . GLY A 1 659 ? 45.196 13.146 77.851 1.00 33.31 659 GLY A C 1
ATOM 4731 O O . GLY A 1 659 ? 44.758 12.035 77.579 1.00 33.31 659 GLY A O 1
ATOM 4732 N N . ALA A 1 660 ? 45.922 13.361 78.951 1.00 28.94 660 ALA A N 1
ATOM 4733 C CA . ALA A 1 660 ? 46.245 12.292 79.900 1.00 28.94 660 ALA A CA 1
ATOM 4734 C C . ALA A 1 660 ? 45.148 12.119 80.966 1.00 28.94 660 ALA A C 1
ATOM 4736 O O . ALA A 1 660 ? 44.777 13.084 81.634 1.00 28.94 660 ALA A O 1
ATOM 4737 N N . LEU A 1 661 ? 44.698 10.878 81.178 1.00 31.69 661 LEU A N 1
ATOM 4738 C CA . LEU A 1 661 ? 43.810 10.480 82.274 1.00 31.69 661 LEU A CA 1
ATOM 4739 C C . LEU A 1 661 ? 44.546 9.466 83.169 1.00 31.69 661 LEU A C 1
ATOM 4741 O O . LEU A 1 661 ? 45.120 8.504 82.661 1.00 31.69 661 LEU A O 1
ATOM 4745 N N . ALA A 1 662 ? 44.551 9.676 84.488 1.00 30.80 662 ALA A N 1
ATOM 4746 C CA . ALA A 1 662 ? 45.248 8.823 85.457 1.00 30.80 662 ALA A CA 1
ATOM 4747 C C . ALA A 1 662 ? 44.253 8.161 86.425 1.00 30.80 662 ALA A C 1
ATOM 4749 O O . ALA A 1 662 ? 43.339 8.827 86.906 1.00 30.80 662 ALA A O 1
ATOM 4750 N N . VAL A 1 663 ? 44.443 6.870 86.736 1.00 28.31 663 VAL A N 1
ATOM 4751 C CA . VAL A 1 663 ? 43.540 6.076 87.599 1.00 28.31 663 VAL A CA 1
ATOM 4752 C C . VAL A 1 663 ? 44.352 5.191 88.576 1.00 28.31 663 VAL A C 1
ATOM 4754 O O . VAL A 1 663 ? 45.397 4.682 88.165 1.00 28.31 663 VAL A O 1
ATOM 4757 N N . PRO A 1 664 ? 43.936 4.994 89.853 1.00 33.78 664 PRO A N 1
ATOM 4758 C CA . PRO A 1 664 ? 44.713 4.268 90.872 1.00 33.78 664 PRO A CA 1
ATOM 4759 C C . PRO A 1 664 ? 44.370 2.764 90.990 1.00 33.78 664 PRO A C 1
ATOM 4761 O O . PRO A 1 664 ? 43.291 2.322 90.604 1.00 33.78 664 PRO A O 1
ATOM 4764 N N . SER A 1 665 ? 45.274 1.980 91.592 1.00 31.19 665 SER A N 1
ATOM 4765 C CA . SER A 1 665 ? 45.164 0.519 91.807 1.00 31.19 665 SER A CA 1
ATOM 4766 C C . SER A 1 665 ? 44.655 0.116 93.206 1.00 31.19 665 SER A C 1
ATOM 4768 O O . SER A 1 665 ? 45.069 0.730 94.190 1.00 31.19 665 SER A O 1
ATOM 4770 N N . TYR A 1 666 ? 43.872 -0.973 93.320 1.00 34.41 666 TYR A N 1
ATOM 4771 C CA . TYR A 1 666 ? 43.308 -1.492 94.589 1.00 34.41 666 TYR A CA 1
ATOM 4772 C C . TYR A 1 666 ? 43.247 -3.045 94.664 1.00 34.41 666 TYR A C 1
ATOM 4774 O O . TYR A 1 666 ? 43.325 -3.718 93.638 1.00 34.41 666 TYR A O 1
ATOM 4782 N N . THR A 1 667 ? 43.077 -3.606 95.877 1.00 30.94 667 THR A N 1
ATOM 4783 C CA . THR A 1 667 ? 43.168 -5.056 96.214 1.00 30.94 667 THR A CA 1
ATOM 4784 C C . THR A 1 667 ? 41.946 -5.542 97.025 1.00 30.94 667 THR A C 1
ATOM 4786 O O . THR A 1 667 ? 41.463 -4.794 97.873 1.00 30.94 667 THR A O 1
ATOM 4789 N N . VAL A 1 668 ? 41.450 -6.781 96.819 1.00 30.02 668 VAL A N 1
ATOM 4790 C CA . VAL A 1 668 ? 40.275 -7.365 97.533 1.00 30.02 668 VAL A CA 1
ATOM 4791 C C . VAL A 1 668 ? 40.432 -8.884 97.806 1.00 30.02 668 VAL A C 1
ATOM 4793 O O . VAL A 1 668 ? 41.011 -9.603 96.993 1.00 30.02 668 VAL A O 1
ATOM 4796 N N . THR A 1 669 ? 39.877 -9.385 98.924 1.00 28.77 669 THR A N 1
ATOM 4797 C CA . THR A 1 669 ? 39.999 -10.778 99.441 1.00 28.77 669 THR A CA 1
ATOM 4798 C C . THR A 1 669 ? 38.624 -11.482 99.572 1.00 28.77 669 THR A C 1
ATOM 4800 O O . THR A 1 669 ? 37.611 -10.804 99.724 1.00 28.77 669 THR A O 1
ATOM 4803 N N . TYR A 1 670 ? 38.562 -12.827 99.526 1.00 29.12 670 TYR A N 1
ATOM 4804 C CA . TYR A 1 670 ? 37.318 -13.643 99.509 1.00 29.12 670 TYR A CA 1
ATOM 4805 C C . TYR A 1 670 ? 37.321 -14.835 100.500 1.00 29.12 670 TYR A C 1
ATOM 4807 O O . TYR A 1 670 ? 38.363 -15.454 100.707 1.00 29.12 670 TYR A O 1
ATOM 4815 N N . THR A 1 671 ? 36.136 -15.240 100.989 1.00 27.22 671 THR A N 1
ATOM 4816 C CA . THR A 1 671 ? 35.812 -16.551 101.621 1.00 27.22 671 THR A CA 1
ATOM 4817 C C . THR A 1 671 ? 34.367 -16.994 101.267 1.00 27.22 671 THR A C 1
ATOM 4819 O O . THR A 1 671 ? 33.619 -16.195 100.703 1.00 27.22 671 THR A O 1
ATOM 4822 N N . ALA A 1 672 ? 33.987 -18.274 101.466 1.00 27.39 672 ALA A N 1
ATOM 4823 C CA . ALA A 1 672 ? 33.047 -18.977 100.557 1.00 27.39 672 ALA A CA 1
ATOM 4824 C C . ALA A 1 672 ? 31.987 -19.948 101.165 1.00 27.39 672 ALA A C 1
ATOM 4826 O O . ALA A 1 672 ? 32.192 -20.471 102.256 1.00 27.39 672 ALA A O 1
ATOM 4827 N N . ASN A 1 673 ? 30.977 -20.295 100.330 1.00 28.67 673 ASN A N 1
ATOM 4828 C CA . ASN A 1 673 ? 30.103 -21.509 100.298 1.00 28.67 673 ASN A CA 1
ATOM 4829 C C . ASN A 1 673 ? 29.075 -21.752 101.442 1.00 28.67 673 ASN A C 1
ATOM 4831 O O . ASN A 1 673 ? 29.329 -21.371 102.574 1.00 28.67 673 ASN A O 1
ATOM 4835 N N . ALA A 1 674 ? 27.926 -22.451 101.284 1.00 25.52 674 ALA A N 1
ATOM 4836 C CA . ALA A 1 674 ? 27.076 -22.940 100.155 1.00 25.52 674 ALA A CA 1
ATOM 4837 C C . ALA A 1 674 ? 25.690 -23.421 100.743 1.00 25.52 674 ALA A C 1
ATOM 4839 O O . ALA A 1 674 ? 25.568 -23.437 101.963 1.00 25.52 674 ALA A O 1
ATOM 4840 N N . VAL A 1 675 ? 24.596 -23.757 100.011 1.00 23.34 675 VAL A N 1
ATOM 4841 C CA . VAL A 1 675 ? 24.148 -25.139 99.609 1.00 23.34 675 VAL A CA 1
ATOM 4842 C C . VAL A 1 675 ? 22.595 -25.199 99.352 1.00 23.34 675 VAL A C 1
ATOM 4844 O O . VAL A 1 675 ? 21.875 -24.730 100.217 1.00 23.34 675 VAL A O 1
ATOM 4847 N N . LYS A 1 676 ? 22.124 -25.848 98.245 1.00 25.66 676 LYS A N 1
ATOM 4848 C CA . LYS A 1 676 ? 20.834 -26.600 97.926 1.00 25.66 676 LYS A CA 1
ATOM 4849 C C . LYS A 1 676 ? 19.409 -26.122 98.382 1.00 25.66 676 LYS A C 1
ATOM 4851 O O . LYS A 1 676 ? 19.312 -25.346 99.311 1.00 25.66 676 LYS A O 1
ATOM 4856 N N . MET A 1 677 ? 18.233 -26.645 97.936 1.00 21.30 677 MET A N 1
ATOM 4857 C CA . MET A 1 677 ? 17.621 -27.262 96.702 1.00 21.30 677 MET A CA 1
ATOM 4858 C C . MET A 1 677 ? 16.097 -27.577 96.974 1.00 21.30 677 MET A C 1
ATOM 4860 O O . MET A 1 677 ? 15.713 -27.665 98.134 1.00 21.30 677 MET A O 1
ATOM 4864 N N . ILE A 1 678 ? 15.319 -27.941 95.925 1.00 25.84 678 ILE A N 1
ATOM 4865 C CA . ILE A 1 678 ? 14.043 -28.741 95.892 1.00 25.84 678 ILE A CA 1
ATOM 4866 C C . ILE A 1 678 ? 12.686 -27.982 95.972 1.00 25.84 678 ILE A C 1
ATOM 4868 O O . ILE A 1 678 ? 12.578 -26.898 96.534 1.00 25.84 678 ILE A O 1
ATOM 4872 N N . GLN A 1 679 ? 11.661 -28.574 95.333 1.00 30.52 679 GLN A N 1
ATOM 4873 C CA . GLN A 1 679 ? 10.299 -28.091 95.049 1.00 30.52 679 GLN A CA 1
ATOM 4874 C C . GLN A 1 679 ? 9.227 -29.168 95.383 1.00 30.52 679 GLN A C 1
ATOM 4876 O O . GLN A 1 679 ? 9.548 -30.354 95.338 1.00 30.52 679 GLN A O 1
ATOM 4881 N N . GLN A 1 680 ? 7.965 -28.732 95.586 1.00 25.22 680 GLN A N 1
ATOM 4882 C CA . GLN A 1 680 ? 6.661 -29.437 95.401 1.00 25.22 680 GLN A CA 1
ATOM 4883 C C . GLN A 1 680 ? 5.740 -29.664 96.645 1.00 25.22 680 GLN A C 1
ATOM 4885 O O . GLN A 1 680 ? 6.198 -29.784 97.774 1.00 25.22 680 GLN A O 1
ATOM 4890 N N . TYR A 1 681 ? 4.421 -29.605 96.375 1.00 35.53 681 TYR A N 1
ATOM 4891 C CA . TYR A 1 681 ? 3.201 -29.519 97.228 1.00 35.53 681 TYR A CA 1
ATOM 4892 C C . TYR A 1 681 ? 2.737 -30.862 97.878 1.00 35.53 681 TYR A C 1
ATOM 4894 O O . TYR A 1 681 ? 3.405 -31.861 97.616 1.00 35.53 681 TYR A O 1
ATOM 4902 N N . PRO A 1 682 ? 1.532 -30.999 98.515 1.00 45.78 682 PRO A N 1
ATOM 4903 C CA . PRO A 1 682 ? 0.639 -30.069 99.261 1.00 45.78 682 PRO A CA 1
ATOM 4904 C C . PRO A 1 682 ? 0.216 -30.583 100.678 1.00 45.78 682 PRO A C 1
ATOM 4906 O O . PRO A 1 682 ? 0.545 -31.697 101.054 1.00 45.78 682 PRO A O 1
ATOM 4909 N N . ASP A 1 683 ? -0.583 -29.768 101.393 1.00 35.44 683 ASP A N 1
ATOM 4910 C CA . ASP A 1 683 ? -1.446 -30.066 102.569 1.00 35.44 683 ASP A CA 1
ATOM 4911 C C . ASP A 1 683 ? -0.870 -30.915 103.722 1.00 35.44 683 ASP A C 1
ATOM 4913 O O . ASP A 1 683 ? -0.868 -32.141 103.669 1.00 35.44 683 ASP A O 1
ATOM 4917 N N . GLU A 1 684 ? -0.527 -30.258 104.840 1.00 29.73 684 GLU A N 1
ATOM 4918 C CA . GLU A 1 684 ? -0.676 -30.907 106.144 1.00 29.73 684 GLU A CA 1
ATOM 4919 C C . GLU A 1 684 ? -0.871 -29.933 107.320 1.00 29.73 684 GLU A C 1
ATOM 4921 O O . GLU A 1 684 ? -0.533 -28.748 107.316 1.00 29.73 684 GLU A O 1
ATOM 4926 N N . THR A 1 685 ? -1.460 -30.497 108.365 1.00 24.36 685 THR A N 1
ATOM 4927 C CA . THR A 1 685 ? -1.995 -29.872 109.569 1.00 24.36 685 THR A CA 1
ATOM 4928 C C . THR A 1 685 ? -0.984 -29.408 110.637 1.00 24.36 685 THR A C 1
ATOM 4930 O O . THR A 1 685 ? -0.131 -30.176 111.062 1.00 24.36 685 THR A O 1
ATOM 4933 N N . ARG A 1 686 ? -1.342 -28.284 111.288 1.00 25.09 686 ARG A N 1
ATOM 4934 C CA . ARG A 1 686 ? -1.387 -28.056 112.764 1.00 25.09 686 ARG A CA 1
ATOM 4935 C C . ARG A 1 686 ? -0.127 -27.735 113.604 1.00 25.09 686 ARG A C 1
ATOM 4937 O O . ARG A 1 686 ? 0.878 -28.431 113.623 1.00 25.09 686 ARG A O 1
ATOM 4944 N N . SER A 1 687 ? -0.412 -26.842 114.568 1.00 24.72 687 SER A N 1
ATOM 4945 C CA . SER A 1 687 ? 0.318 -26.544 115.818 1.00 24.72 687 SER A CA 1
ATOM 4946 C C . SER A 1 687 ? 1.585 -25.679 115.631 1.00 24.72 687 SER A C 1
ATOM 4948 O O . SER A 1 687 ? 2.327 -25.882 114.685 1.00 24.72 687 SER A O 1
ATOM 4950 N N . ASN A 1 688 ? 1.881 -24.660 116.450 1.00 26.03 688 ASN A N 1
ATOM 4951 C CA . ASN A 1 688 ? 1.425 -24.340 117.813 1.00 26.03 688 ASN A CA 1
ATOM 4952 C C . ASN A 1 688 ? 1.368 -22.816 118.099 1.00 26.03 688 ASN A C 1
ATOM 4954 O O . ASN A 1 688 ? 1.946 -22.021 117.371 1.00 26.03 688 ASN A O 1
ATOM 4958 N N . ALA A 1 689 ? 0.749 -22.454 119.235 1.00 31.92 689 ALA A N 1
ATOM 4959 C CA . ALA A 1 689 ? 0.894 -21.175 119.961 1.00 31.92 689 ALA A CA 1
ATOM 4960 C C . ALA A 1 689 ? 0.448 -19.866 119.253 1.00 31.92 689 ALA A C 1
ATOM 4962 O O . ALA A 1 689 ? 1.262 -19.014 118.912 1.00 31.92 689 ALA A O 1
ATOM 4963 N N . GLY A 1 690 ? -0.875 -19.659 119.146 1.00 29.08 690 GLY A N 1
ATOM 4964 C CA . GLY A 1 690 ? -1.492 -18.409 118.659 1.00 29.08 690 GLY A CA 1
ATOM 4965 C C . GLY A 1 690 ? -3.027 -18.400 118.771 1.00 29.08 690 GLY A C 1
ATOM 4966 O O . GLY A 1 690 ? -3.729 -18.410 117.768 1.00 29.08 690 GLY A O 1
ATOM 4967 N N . THR A 1 691 ? -3.558 -18.477 119.993 1.00 28.88 691 THR A N 1
ATOM 4968 C CA . THR A 1 691 ? -4.998 -18.595 120.343 1.00 28.88 691 THR A CA 1
ATOM 4969 C C . THR A 1 691 ? -5.725 -17.232 120.402 1.00 28.88 691 THR A C 1
ATOM 4971 O O . THR A 1 691 ? -5.085 -16.263 120.791 1.00 28.88 691 THR A O 1
ATOM 4974 N N . ALA A 1 692 ? -7.042 -17.065 120.170 1.00 27.61 692 ALA A N 1
ATOM 4975 C CA . ALA A 1 692 ? -8.140 -17.997 119.840 1.00 27.61 692 ALA A CA 1
ATOM 4976 C C . ALA A 1 692 ? -9.471 -17.247 119.513 1.00 27.61 692 ALA A C 1
ATOM 4978 O O . ALA A 1 692 ? -9.727 -16.237 120.154 1.00 27.61 692 ALA A O 1
ATOM 4979 N N . TYR A 1 693 ? -10.331 -17.838 118.651 1.00 23.12 693 TYR A N 1
ATOM 4980 C CA . TYR A 1 693 ? -11.816 -17.696 118.522 1.00 23.12 693 TYR A CA 1
ATOM 4981 C C . TYR A 1 693 ? -12.461 -16.287 118.323 1.00 23.12 693 TYR A C 1
ATOM 4983 O O . TYR A 1 693 ? -11.995 -15.290 118.849 1.00 23.12 693 TYR A O 1
ATOM 4991 N N . GLY A 1 694 ? -13.585 -16.121 117.604 1.00 28.22 694 GLY A N 1
ATOM 4992 C CA . GLY A 1 694 ? -14.475 -17.094 116.943 1.00 28.22 694 GLY A CA 1
ATOM 4993 C C . GLY A 1 694 ? -15.548 -16.430 116.044 1.00 28.22 694 GLY A C 1
ATOM 4994 O O . GLY A 1 694 ? -15.539 -15.219 115.847 1.00 28.22 694 GLY A O 1
ATOM 4995 N N . THR A 1 695 ? -16.441 -17.241 115.468 1.00 26.92 695 THR A N 1
ATOM 4996 C CA . THR A 1 695 ? -17.395 -16.906 114.383 1.00 26.92 695 THR A CA 1
ATOM 4997 C C . THR A 1 695 ? -18.845 -16.633 114.832 1.00 26.92 695 THR A C 1
ATOM 4999 O O . THR A 1 695 ? -19.209 -16.905 115.972 1.00 26.92 695 THR A O 1
ATOM 5002 N N . TYR A 1 696 ? -19.668 -16.229 113.847 1.00 24.72 696 TYR A N 1
ATOM 5003 C CA . TYR A 1 696 ? -21.134 -16.379 113.705 1.00 24.72 696 TYR A CA 1
ATOM 5004 C C . TYR A 1 696 ? -22.046 -15.148 113.829 1.00 24.72 696 TYR A C 1
ATOM 5006 O O . TYR A 1 696 ? -21.804 -14.179 114.540 1.00 24.72 696 TYR A O 1
ATOM 5014 N N . SER A 1 697 ? -23.118 -15.237 113.042 1.00 34.25 697 SER A N 1
ATOM 5015 C CA . SER A 1 697 ? -24.230 -14.306 112.893 1.00 34.25 697 SER A CA 1
ATOM 5016 C C . SER A 1 697 ? -25.294 -14.446 113.988 1.00 34.25 697 SER A C 1
ATOM 5018 O O . SER A 1 697 ? -25.561 -15.553 114.445 1.00 34.25 697 SER A O 1
ATOM 5020 N N . ALA A 1 698 ? -26.023 -13.345 114.202 1.00 27.23 698 ALA A N 1
ATOM 5021 C CA . ALA A 1 698 ? -27.306 -13.219 114.906 1.00 27.23 698 ALA A CA 1
ATOM 5022 C C . ALA A 1 698 ? -27.309 -13.233 116.455 1.00 27.23 698 ALA A C 1
ATOM 5024 O O . ALA A 1 698 ? -26.722 -14.084 117.106 1.00 27.23 698 ALA A O 1
ATOM 5025 N N . ALA A 1 699 ? -28.100 -12.291 116.993 1.00 24.50 699 ALA A N 1
ATOM 5026 C CA . ALA A 1 699 ? -28.626 -12.171 118.361 1.00 24.50 699 ALA A CA 1
ATOM 5027 C C . ALA A 1 699 ? -27.631 -12.101 119.548 1.00 24.50 699 ALA A C 1
ATOM 5029 O O . ALA A 1 699 ? -27.031 -13.087 119.960 1.00 24.50 699 ALA A O 1
ATOM 5030 N N . GLY A 1 700 ? -27.583 -10.937 120.213 1.00 23.48 700 GLY A N 1
ATOM 5031 C CA . GLY A 1 700 ? -26.840 -10.745 121.468 1.00 23.48 700 GLY A CA 1
ATOM 5032 C C . GLY A 1 700 ? -27.031 -9.353 122.082 1.00 23.48 700 GLY A C 1
ATOM 5033 O O . GLY A 1 700 ? -26.174 -8.488 121.947 1.00 23.48 700 GLY A O 1
ATOM 5034 N N . VAL A 1 701 ? -28.170 -9.115 122.740 1.00 26.64 701 VAL A N 1
ATOM 5035 C CA . VAL A 1 701 ? -28.482 -7.837 123.414 1.00 26.64 701 VAL A CA 1
ATOM 5036 C C . VAL A 1 701 ? -27.662 -7.665 124.695 1.00 26.64 701 VAL A C 1
ATOM 5038 O O . VAL A 1 701 ? -27.756 -8.510 125.580 1.00 26.64 701 VAL A O 1
ATOM 5041 N N . VAL A 1 702 ? -27.013 -6.505 124.877 1.00 22.05 702 VAL A N 1
ATOM 5042 C CA . VAL A 1 702 ? -26.676 -5.971 126.212 1.00 22.05 702 VAL A CA 1
ATOM 5043 C C . VAL A 1 702 ? -26.948 -4.455 126.270 1.00 22.05 702 VAL A C 1
ATOM 5045 O O . VAL A 1 702 ? -26.303 -3.659 125.596 1.00 22.05 702 VAL A O 1
ATOM 5048 N N . GLN A 1 703 ? -27.936 -4.065 127.086 1.00 23.77 703 GLN A N 1
ATOM 5049 C CA . GLN A 1 703 ? -28.184 -2.686 127.560 1.00 23.77 703 GLN A CA 1
ATOM 5050 C C . GLN A 1 703 ? -26.955 -2.166 128.346 1.00 23.77 703 GLN A C 1
ATOM 5052 O O . GLN A 1 703 ? -26.244 -2.976 128.922 1.00 23.77 703 GLN A O 1
ATOM 5057 N N . LYS A 1 704 ? -26.638 -0.880 128.549 1.00 25.17 704 LYS A N 1
ATOM 5058 C CA . LYS A 1 704 ? -27.387 0.388 128.753 1.00 25.17 704 LYS A CA 1
ATOM 5059 C C . LYS A 1 704 ? -26.278 1.480 128.891 1.00 25.17 704 LYS A C 1
ATOM 5061 O O . LYS A 1 704 ? -25.137 1.111 129.135 1.00 25.17 704 LYS A O 1
ATOM 5066 N N . THR A 1 705 ? -26.425 2.805 128.831 1.00 23.69 705 THR A N 1
ATOM 5067 C CA . THR A 1 705 ? -27.543 3.761 128.927 1.00 23.69 705 THR A CA 1
ATOM 5068 C C . THR A 1 705 ? -27.036 5.090 128.347 1.00 23.69 705 THR A C 1
ATOM 5070 O O . THR A 1 705 ? -25.878 5.424 128.587 1.00 23.69 705 THR A O 1
ATOM 5073 N N . GLY A 1 706 ? -27.878 5.908 127.712 1.00 25.23 706 GLY A N 1
ATOM 5074 C CA . GLY A 1 706 ? -27.501 7.293 127.410 1.00 25.23 706 GLY A CA 1
ATOM 5075 C C . GLY A 1 706 ? -28.455 7.979 126.442 1.00 25.23 706 GLY A C 1
ATOM 5076 O O . GLY A 1 706 ? -28.443 7.644 125.268 1.00 25.23 706 GLY A O 1
ATOM 5077 N N . TYR A 1 707 ? -29.193 8.973 126.949 1.00 24.83 707 TYR A N 1
ATOM 5078 C CA . TYR A 1 707 ? -30.063 9.901 126.207 1.00 24.83 707 TYR A CA 1
ATOM 5079 C C . TYR A 1 707 ? -31.320 9.297 125.537 1.00 24.83 707 TYR A C 1
ATOM 5081 O O . TYR A 1 707 ? -31.283 8.224 124.952 1.00 24.83 707 TYR A O 1
ATOM 5089 N N . VAL A 1 708 ? -32.486 9.952 125.576 1.00 24.02 708 VAL A N 1
ATOM 5090 C CA . VAL A 1 708 ? -33.115 10.634 126.730 1.00 24.02 708 VAL A CA 1
ATOM 5091 C C . VAL A 1 708 ? -34.612 10.303 126.687 1.00 24.02 708 VAL A C 1
ATOM 5093 O O . VAL A 1 708 ? -35.164 10.021 125.626 1.00 24.02 708 VAL A O 1
ATOM 5096 N N . SER A 1 709 ? -35.292 10.432 127.824 1.00 22.45 709 SER A N 1
ATOM 5097 C CA . SER A 1 709 ? -36.689 10.864 127.793 1.00 22.45 709 SER A CA 1
ATOM 5098 C C . SER A 1 709 ? -36.815 12.202 127.053 1.00 22.45 709 SER A C 1
ATOM 5100 O O . SER A 1 709 ? -35.973 13.087 127.193 1.00 22.45 709 SER A O 1
ATOM 5102 N N . PHE A 1 710 ? -37.941 12.394 126.378 1.00 32.69 710 PHE A N 1
ATOM 5103 C CA . PHE A 1 710 ? -38.527 13.715 126.160 1.00 32.69 710 PHE A CA 1
ATOM 5104 C C . PHE A 1 710 ? -38.589 14.517 127.476 1.00 32.69 710 PHE A C 1
ATOM 5106 O O . PHE A 1 710 ? -38.339 13.981 128.562 1.00 32.69 710 PHE A O 1
ATOM 5113 N N . VAL A 1 711 ? -39.004 15.781 127.400 1.00 29.27 711 VAL A N 1
ATOM 5114 C CA . VAL A 1 711 ? -39.509 16.493 128.581 1.00 29.27 711 VAL A CA 1
ATOM 5115 C C . VAL A 1 711 ? -40.686 15.691 129.166 1.00 29.27 711 VAL A C 1
ATOM 5117 O O . VAL A 1 711 ? -41.789 15.791 128.651 1.00 29.27 711 VAL A O 1
ATOM 5120 N N . ASP A 1 712 ? -40.376 14.899 130.201 1.00 28.11 712 ASP A N 1
ATOM 5121 C CA . ASP A 1 712 ? -41.226 14.131 131.133 1.00 28.11 712 ASP A CA 1
ATOM 5122 C C . ASP A 1 712 ? -42.283 13.149 130.540 1.00 28.11 712 ASP A C 1
ATOM 5124 O O . ASP A 1 712 ? -43.023 13.466 129.621 1.00 28.11 712 ASP A O 1
ATOM 5128 N N . GLY A 1 713 ? -42.474 11.914 131.021 1.00 29.28 713 GLY A N 1
ATOM 5129 C CA . GLY A 1 713 ? -41.671 11.134 131.959 1.00 29.28 713 GLY A CA 1
ATOM 5130 C C . GLY A 1 713 ? -42.433 9.979 132.633 1.00 29.28 713 GLY A C 1
ATOM 5131 O O . GLY A 1 713 ? -43.521 10.136 133.171 1.00 29.28 713 GLY A O 1
ATOM 5132 N N . THR A 1 714 ? -41.762 8.826 132.722 1.00 29.52 714 THR A N 1
ATOM 5133 C CA . THR A 1 714 ? -41.956 7.754 133.728 1.00 29.52 714 THR A CA 1
ATOM 5134 C C . THR A 1 714 ? -43.135 6.745 133.648 1.00 29.52 714 THR A C 1
ATOM 5136 O O . THR A 1 714 ? -44.287 7.044 133.921 1.00 29.52 714 THR A O 1
ATOM 5139 N N . LYS A 1 715 ? -42.721 5.465 133.531 1.00 29.67 715 LYS A N 1
ATOM 5140 C CA . LYS A 1 715 ? -43.143 4.273 134.323 1.00 29.67 715 LYS A CA 1
ATOM 5141 C C . LYS A 1 715 ? -44.382 3.413 133.944 1.00 29.67 715 LYS A C 1
ATOM 5143 O O . LYS A 1 715 ? -45.477 3.619 134.439 1.00 29.67 715 LYS A O 1
ATOM 5148 N N . ALA A 1 716 ? -44.048 2.244 133.375 1.00 24.72 716 ALA A N 1
ATOM 5149 C CA . ALA A 1 716 ? -44.021 0.930 134.062 1.00 24.72 716 ALA A CA 1
ATOM 5150 C C . ALA A 1 716 ? -45.179 -0.100 133.934 1.00 24.72 716 ALA A C 1
ATOM 5152 O O . ALA A 1 716 ? -46.337 0.172 134.207 1.00 24.72 716 ALA A O 1
ATOM 5153 N N . ASN A 1 717 ? -44.716 -1.353 133.792 1.00 24.47 717 ASN A N 1
ATOM 5154 C CA . ASN A 1 717 ? -45.242 -2.616 134.339 1.00 24.47 717 ASN A CA 1
ATOM 5155 C C . ASN A 1 717 ? -46.379 -3.395 133.639 1.00 24.47 717 ASN A C 1
ATOM 5157 O O . ASN A 1 717 ? -47.011 -2.947 132.691 1.00 24.47 717 ASN A O 1
ATOM 5161 N N . GLN A 1 718 ? -46.510 -4.646 134.099 1.00 22.11 718 GLN A N 1
ATOM 5162 C CA . GLN A 1 718 ? -47.333 -5.739 133.567 1.00 22.11 718 GLN A CA 1
ATOM 5163 C C . GLN A 1 718 ? -48.847 -5.597 133.858 1.00 22.11 718 GLN A C 1
ATOM 5165 O O . GLN A 1 718 ? -49.276 -4.765 134.650 1.00 22.11 718 GLN A O 1
ATOM 5170 N N . THR A 1 719 ? -49.623 -6.501 133.249 1.00 25.86 719 THR A N 1
ATOM 5171 C CA . THR A 1 719 ? -50.996 -6.952 133.587 1.00 25.86 719 THR A CA 1
ATOM 5172 C C . THR A 1 719 ? -51.351 -7.024 135.088 1.00 25.86 719 THR A C 1
ATOM 5174 O O . THR A 1 719 ? -50.449 -7.302 135.881 1.00 25.86 719 THR A O 1
ATOM 5177 N N . PRO A 1 720 ? -52.650 -7.124 135.471 1.00 46.94 720 PRO A N 1
ATOM 5178 C CA . PRO A 1 720 ? -53.886 -6.575 134.874 1.00 46.94 720 PRO A CA 1
ATOM 5179 C C . PRO A 1 720 ? -54.858 -6.018 135.970 1.00 46.94 720 PRO A C 1
ATOM 5181 O O . PRO A 1 720 ? -54.436 -5.785 137.098 1.00 46.94 720 PRO A O 1
ATOM 5184 N N . ALA A 1 721 ? -56.167 -5.913 135.662 1.00 21.30 721 ALA A N 1
ATOM 5185 C CA . ALA A 1 721 ? -57.296 -5.483 136.525 1.00 21.30 721 ALA A CA 1
ATOM 5186 C C . ALA A 1 721 ? -57.441 -3.948 136.725 1.00 21.30 721 ALA A C 1
ATOM 5188 O O . ALA A 1 721 ? -56.466 -3.214 136.640 1.00 21.30 721 ALA A O 1
ATOM 5189 N N . GLY A 1 722 ? -58.635 -3.384 136.974 1.00 23.80 722 GLY A N 1
ATOM 5190 C CA . GLY A 1 722 ? -59.955 -4.001 137.204 1.00 23.80 722 GLY A CA 1
ATOM 5191 C C . GLY A 1 722 ? -60.945 -3.898 136.028 1.00 23.80 722 GLY A C 1
ATOM 5192 O O . GLY A 1 722 ? -60.746 -3.088 135.133 1.00 23.80 722 GLY A O 1
ATOM 5193 N N . THR A 1 723 ? -61.955 -4.764 135.877 1.00 25.78 723 THR A N 1
ATOM 5194 C CA . THR A 1 723 ? -62.980 -5.265 136.832 1.00 25.78 723 THR A CA 1
ATOM 5195 C C . THR A 1 723 ? -64.256 -4.418 136.769 1.00 25.78 723 THR A C 1
ATOM 5197 O O . THR A 1 723 ? -64.265 -3.308 137.275 1.00 25.78 723 THR A O 1
ATOM 5200 N N . PHE A 1 724 ? -65.292 -5.017 136.165 1.00 26.11 724 PHE A N 1
ATOM 5201 C CA . PHE A 1 724 ? -66.754 -4.886 136.342 1.00 26.11 724 PHE A CA 1
ATOM 5202 C C . PHE A 1 724 ? -67.399 -3.547 136.801 1.00 26.11 724 PHE A C 1
ATOM 5204 O O . PHE A 1 724 ? -66.956 -2.894 137.733 1.00 26.11 724 PHE A O 1
ATOM 5211 N N . GLY A 1 725 ? -68.569 -3.179 136.266 1.00 28.44 725 GLY A N 1
ATOM 5212 C CA . GLY A 1 725 ? -69.361 -3.922 135.276 1.00 28.44 725 GLY A CA 1
ATOM 5213 C C . GLY A 1 725 ? -70.790 -3.409 135.100 1.00 28.44 725 GLY A C 1
ATOM 5214 O O . GLY A 1 725 ? -71.048 -2.235 135.331 1.00 28.44 725 GLY A O 1
ATOM 5215 N N . ALA A 1 726 ? -71.678 -4.359 134.770 1.00 26.36 726 ALA A N 1
ATOM 5216 C CA . ALA A 1 726 ? -73.145 -4.289 134.799 1.00 26.36 726 ALA A CA 1
ATOM 5217 C C . ALA A 1 726 ? -73.807 -3.386 133.726 1.00 26.36 726 ALA A C 1
ATOM 5219 O O . ALA A 1 726 ? -73.441 -2.233 133.557 1.00 26.36 726 ALA A O 1
ATOM 5220 N N . THR A 1 727 ? -74.816 -3.830 132.967 1.00 28.05 727 THR A N 1
ATOM 5221 C CA . THR A 1 727 ? -75.578 -5.101 132.995 1.00 28.05 727 THR A CA 1
ATOM 5222 C C . THR A 1 727 ? -76.280 -5.316 131.645 1.00 28.05 727 THR A C 1
ATOM 5224 O O . THR A 1 727 ? -76.425 -4.370 130.878 1.00 28.05 727 THR A O 1
ATOM 5227 N N . ASP A 1 728 ? -76.720 -6.549 131.385 1.00 33.28 728 ASP A N 1
ATOM 5228 C CA . ASP A 1 728 ? -77.490 -7.036 130.225 1.00 33.28 728 ASP A CA 1
ATOM 5229 C C . ASP A 1 728 ? -78.350 -6.016 129.443 1.00 33.28 728 ASP A C 1
ATOM 5231 O O . ASP A 1 728 ? -79.201 -5.347 130.038 1.00 33.28 728 ASP A O 1
ATOM 5235 N N . LYS A 1 729 ? -78.295 -6.070 128.094 1.00 29.67 729 LYS A N 1
ATOM 5236 C CA . LYS A 1 729 ? -79.393 -6.631 127.256 1.00 29.67 729 LYS A CA 1
ATOM 5237 C C . LYS A 1 729 ? -79.184 -6.521 125.727 1.00 29.67 729 LYS A C 1
ATOM 5239 O O . LYS A 1 729 ? -79.087 -5.432 125.186 1.00 29.67 729 LYS A O 1
ATOM 5244 N N . THR A 1 730 ? -79.227 -7.687 125.069 1.00 31.53 730 THR A N 1
ATOM 5245 C CA . THR A 1 730 ? -79.919 -8.044 123.797 1.00 31.53 730 THR A CA 1
ATOM 5246 C C . THR A 1 730 ? -80.117 -7.060 122.619 1.00 31.53 730 THR A C 1
ATOM 5248 O O . THR A 1 730 ? -80.766 -6.034 122.779 1.00 31.53 730 THR A O 1
ATOM 5251 N N . TYR A 1 731 ? -79.821 -7.587 121.409 1.00 31.48 731 TYR A N 1
ATOM 5252 C CA . TYR A 1 731 ? -80.289 -7.211 120.046 1.00 31.48 731 TYR A CA 1
ATOM 5253 C C . TYR A 1 731 ? -79.848 -5.823 119.510 1.00 31.48 731 TYR A C 1
ATOM 5255 O O . TYR A 1 731 ? -79.883 -4.833 120.220 1.00 31.48 731 TYR A O 1
ATOM 5263 N N . THR A 1 732 ? -79.434 -5.637 118.247 1.00 25.83 732 THR A N 1
ATOM 5264 C CA . THR A 1 732 ? -80.004 -6.150 116.979 1.00 25.83 732 THR A CA 1
ATOM 5265 C C . THR A 1 732 ? -78.967 -6.048 115.839 1.00 25.83 732 THR A C 1
ATOM 5267 O O . THR A 1 732 ? -78.109 -5.170 115.879 1.00 25.83 732 THR A O 1
ATOM 5270 N N . ILE A 1 733 ? -79.054 -6.905 114.813 1.00 41.53 733 ILE A N 1
ATOM 5271 C CA . ILE A 1 733 ? -78.267 -6.803 113.566 1.00 41.53 733 ILE A CA 1
ATOM 5272 C C . ILE A 1 733 ? -78.938 -5.810 112.605 1.00 41.53 733 ILE A C 1
ATOM 5274 O O . ILE A 1 733 ? -80.148 -5.897 112.407 1.00 41.53 733 ILE A O 1
ATOM 5278 N N . THR A 1 734 ? -78.153 -4.983 111.912 1.00 28.22 734 THR A N 1
ATOM 5279 C CA . THR A 1 734 ? -78.582 -4.361 110.648 1.00 28.22 734 THR A CA 1
ATOM 5280 C C . THR A 1 734 ? -77.585 -4.741 109.560 1.00 28.22 734 THR A C 1
ATOM 5282 O O . THR A 1 734 ? -76.399 -4.443 109.678 1.00 28.22 734 THR A O 1
ATOM 5285 N N . TYR A 1 735 ? -78.059 -5.431 108.522 1.00 39.59 735 TYR A N 1
ATOM 5286 C CA . TYR A 1 735 ? -77.294 -5.650 107.295 1.00 39.59 735 TYR A CA 1
ATOM 5287 C C . TYR A 1 735 ? -77.327 -4.373 106.456 1.00 39.59 735 TYR A C 1
ATOM 5289 O O . TYR A 1 735 ? -78.395 -3.784 106.294 1.00 39.59 735 TYR A O 1
ATOM 5297 N N . GLU A 1 736 ? -76.193 -3.994 105.874 1.00 28.39 736 GLU A N 1
ATOM 5298 C CA . GLU A 1 736 ? -76.137 -2.981 104.819 1.00 28.39 736 GLU A CA 1
ATOM 5299 C C . GLU A 1 736 ? -75.522 -3.584 103.546 1.00 28.39 736 GLU A C 1
ATOM 5301 O O . GLU A 1 736 ? -74.960 -4.682 103.573 1.00 28.39 736 GLU A O 1
ATOM 5306 N N . ALA A 1 737 ? -75.784 -2.941 102.410 1.00 34.97 737 ALA A N 1
ATOM 5307 C CA . ALA A 1 737 ? -75.916 -3.608 101.119 1.00 34.97 737 ALA A CA 1
ATOM 5308 C C . ALA A 1 737 ? -74.630 -4.216 100.526 1.00 34.97 737 ALA A C 1
ATOM 5310 O O . ALA A 1 737 ? -73.509 -3.768 100.759 1.00 34.97 737 ALA A O 1
ATOM 5311 N N . VAL A 1 738 ? -74.852 -5.201 99.648 1.00 35.97 738 VAL A N 1
ATOM 5312 C CA . VAL A 1 738 ? -73.887 -5.686 98.651 1.00 35.97 738 VAL A CA 1
ATOM 5313 C C . VAL A 1 738 ? -73.287 -4.495 97.881 1.00 35.97 738 VAL A C 1
ATOM 5315 O O . VAL A 1 738 ? -74.058 -3.670 97.382 1.00 35.97 738 VAL A O 1
ATOM 5318 N N . PRO A 1 739 ? -71.953 -4.405 97.709 1.00 35.12 739 PRO A N 1
ATOM 5319 C CA . PRO A 1 739 ? -71.353 -3.434 96.802 1.00 35.12 739 PRO A CA 1
ATOM 5320 C C . PRO A 1 739 ? -71.804 -3.702 95.362 1.00 35.12 739 PRO A C 1
ATOM 5322 O O . PRO A 1 739 ? -71.546 -4.768 94.799 1.00 35.12 739 PRO A O 1
ATOM 5325 N N . ALA A 1 740 ? -72.476 -2.728 94.754 1.00 42.97 740 ALA A N 1
ATOM 5326 C CA . ALA A 1 740 ? -72.952 -2.806 93.377 1.00 42.97 740 ALA A CA 1
ATOM 5327 C C . ALA A 1 740 ? -71.812 -2.584 92.358 1.00 42.97 740 ALA A C 1
ATOM 5329 O O . ALA A 1 740 ? -71.824 -1.603 91.620 1.00 42.97 740 ALA A O 1
ATOM 5330 N N . THR A 1 741 ? -70.831 -3.493 92.322 1.00 42.53 741 THR A N 1
ATOM 5331 C CA . THR A 1 741 ? -69.749 -3.531 91.312 1.00 42.53 741 THR A CA 1
ATOM 5332 C C . THR A 1 741 ? -69.332 -4.945 90.875 1.00 42.53 741 THR A C 1
ATOM 5334 O O . THR A 1 741 ? -68.417 -5.083 90.072 1.00 42.53 741 THR A O 1
ATOM 5337 N N . ALA A 1 742 ? -70.017 -6.013 91.303 1.00 40.28 742 ALA A N 1
ATOM 5338 C CA . ALA A 1 742 ? -69.719 -7.398 90.889 1.00 40.28 742 ALA A CA 1
ATOM 5339 C C . ALA A 1 742 ? -70.155 -7.742 89.437 1.00 40.28 742 ALA A C 1
ATOM 5341 O O . ALA A 1 742 ? -70.602 -8.854 89.165 1.00 40.28 742 ALA A O 1
ATOM 5342 N N . GLY A 1 743 ? -70.087 -6.778 88.512 1.00 47.88 743 GLY A N 1
ATOM 5343 C CA . GLY A 1 743 ? -70.579 -6.909 87.135 1.00 47.88 743 GLY A CA 1
ATOM 5344 C C . GLY A 1 743 ? -69.556 -7.424 86.117 1.00 47.88 743 GLY A C 1
ATOM 5345 O O . GLY A 1 743 ? -69.951 -7.804 85.022 1.00 47.88 743 GLY A O 1
ATOM 5346 N N . GLU A 1 744 ? -68.262 -7.442 86.446 1.00 52.62 744 GLU A N 1
ATOM 5347 C CA . GLU A 1 744 ? -67.204 -7.580 85.430 1.00 52.62 744 GLU A CA 1
ATOM 5348 C C . GLU A 1 744 ? -66.739 -9.017 85.136 1.00 52.62 744 GLU A C 1
ATOM 5350 O O . GLU A 1 744 ? -66.073 -9.210 84.128 1.00 52.62 744 GLU A O 1
ATOM 5355 N N . VAL A 1 745 ? -67.058 -10.026 85.958 1.00 58.53 745 VAL A N 1
ATOM 5356 C CA . VAL A 1 745 ? -66.523 -11.415 85.831 1.00 58.53 745 VAL A CA 1
ATOM 5357 C C . VAL A 1 745 ? -67.601 -12.512 85.806 1.00 58.53 745 VAL A C 1
ATOM 5359 O O . VAL A 1 745 ? -67.308 -13.699 85.939 1.00 58.53 745 VAL A O 1
ATOM 5362 N N . ALA A 1 746 ? -68.868 -12.142 85.607 1.00 53.09 746 ALA A N 1
ATOM 5363 C CA . ALA A 1 746 ? -70.008 -13.053 85.757 1.00 53.09 746 ALA A CA 1
ATOM 5364 C C . ALA A 1 746 ? -70.040 -14.250 84.776 1.00 53.09 746 ALA A C 1
ATOM 5366 O O . ALA A 1 746 ? -70.696 -15.242 85.080 1.00 53.09 746 ALA A O 1
ATOM 5367 N N . ASN A 1 747 ? -69.342 -14.176 83.634 1.00 63.09 747 ASN A N 1
ATOM 5368 C CA . ASN A 1 747 ? -69.333 -15.215 82.592 1.00 63.09 747 ASN A CA 1
ATOM 5369 C C . ASN A 1 747 ? -68.315 -16.354 82.818 1.00 63.09 747 ASN A C 1
ATOM 5371 O O . ASN A 1 747 ? -68.283 -17.303 82.035 1.00 63.09 747 ASN A O 1
ATOM 5375 N N . GLU A 1 748 ? -67.476 -16.291 83.854 1.00 76.50 748 GLU A N 1
ATOM 5376 C CA . GLU A 1 748 ? -66.480 -17.340 84.108 1.00 76.50 748 GLU A CA 1
ATOM 5377 C C . GLU A 1 748 ? -67.130 -18.622 84.656 1.00 76.50 748 GLU A C 1
ATOM 5379 O O . GLU A 1 748 ? -67.954 -18.532 85.573 1.00 76.50 748 GLU A O 1
ATOM 5384 N N . PRO A 1 749 ? -66.778 -19.834 84.173 1.00 76.31 749 PRO A N 1
ATOM 5385 C CA . PRO A 1 749 ? -67.436 -21.073 84.603 1.00 76.31 749 PRO A CA 1
ATOM 5386 C C . PRO A 1 749 ? -67.362 -21.323 86.116 1.00 76.31 749 PRO A C 1
ATOM 5388 O O . PRO A 1 749 ? -68.323 -21.804 86.716 1.00 76.31 749 PRO A O 1
ATOM 5391 N N . THR A 1 750 ? -66.243 -20.957 86.748 1.00 78.06 750 THR A N 1
ATOM 5392 C CA . THR A 1 750 ? -66.025 -21.064 88.200 1.00 78.06 750 THR A CA 1
ATOM 5393 C C . THR A 1 750 ? -66.865 -20.055 88.986 1.00 78.06 750 THR A C 1
ATOM 5395 O O . THR A 1 750 ? -67.480 -20.424 89.986 1.00 78.06 750 THR A O 1
ATOM 5398 N N . VAL A 1 751 ? -66.961 -18.811 88.506 1.00 78.50 751 VAL A N 1
ATOM 5399 C CA . VAL A 1 751 ? -67.795 -17.746 89.091 1.00 78.50 751 VAL A CA 1
ATOM 5400 C C . VAL A 1 751 ? -69.276 -18.082 88.953 1.00 78.50 751 VAL A C 1
ATOM 5402 O O . VAL A 1 751 ? -70.020 -17.992 89.926 1.00 78.50 751 VAL A O 1
ATOM 5405 N N . THR A 1 752 ? -69.697 -18.554 87.779 1.00 75.44 752 THR A N 1
ATOM 5406 C CA . THR A 1 752 ? -71.078 -18.974 87.499 1.00 75.44 752 THR A CA 1
ATOM 5407 C C . THR A 1 752 ? -71.484 -20.156 88.386 1.00 75.44 752 THR A C 1
ATOM 5409 O O . THR A 1 752 ? -72.570 -20.153 88.968 1.00 75.44 752 THR A O 1
ATOM 5412 N N . ALA A 1 753 ? -70.601 -21.148 88.555 1.00 76.44 753 ALA A N 1
ATOM 5413 C CA . ALA A 1 753 ? -70.835 -22.288 89.441 1.00 76.44 753 ALA A CA 1
ATOM 5414 C C . ALA A 1 753 ? -70.884 -21.882 90.926 1.00 76.44 753 ALA A C 1
ATOM 5416 O O . ALA A 1 753 ? -71.754 -22.349 91.663 1.00 76.44 753 ALA A O 1
ATOM 5417 N N . ALA A 1 754 ? -70.003 -20.980 91.369 1.00 75.69 754 ALA A N 1
ATOM 5418 C CA . ALA A 1 754 ? -70.016 -20.474 92.740 1.00 75.69 754 ALA A CA 1
ATOM 5419 C C . ALA A 1 754 ? -71.243 -19.581 93.020 1.00 75.69 754 ALA A C 1
ATOM 5421 O O . ALA A 1 754 ? -71.837 -19.677 94.092 1.00 75.69 754 ALA A O 1
ATOM 5422 N N . LEU A 1 755 ? -71.696 -18.787 92.044 1.00 77.62 755 LEU A N 1
ATOM 5423 C CA . LEU A 1 755 ? -72.935 -18.006 92.127 1.00 77.62 755 LEU A CA 1
ATOM 5424 C C . LEU A 1 755 ? -74.166 -18.916 92.213 1.00 77.62 755 LEU A C 1
ATOM 5426 O O . LEU A 1 755 ? -75.071 -18.670 93.009 1.00 77.62 755 LEU A O 1
ATOM 5430 N N . ALA A 1 756 ? -74.188 -20.004 91.439 1.00 76.50 756 ALA A N 1
ATOM 5431 C CA . ALA A 1 756 ? -75.220 -21.029 91.553 1.00 76.50 756 ALA A CA 1
ATOM 5432 C C . ALA A 1 756 ? -75.216 -21.691 92.945 1.00 76.50 756 ALA A C 1
ATOM 5434 O O . ALA A 1 756 ? -76.286 -21.923 93.502 1.00 76.50 756 ALA A O 1
ATOM 5435 N N . ALA A 1 757 ? -74.042 -21.925 93.544 1.00 73.50 757 ALA A N 1
ATOM 5436 C CA . ALA A 1 757 ? -73.924 -22.438 94.911 1.00 73.50 757 ALA A CA 1
ATOM 5437 C C . ALA A 1 757 ? -74.414 -21.434 95.976 1.00 73.50 757 ALA A C 1
ATOM 5439 O O . ALA A 1 757 ? -75.100 -21.842 96.912 1.00 73.50 757 ALA A O 1
ATOM 5440 N N . VAL A 1 758 ? -74.146 -20.129 95.815 1.00 70.38 758 VAL A N 1
ATOM 5441 C CA . VAL A 1 758 ? -74.720 -19.060 96.664 1.00 70.38 758 VAL A CA 1
ATOM 5442 C C . VAL A 1 758 ? -76.244 -19.050 96.572 1.00 70.38 758 VAL A C 1
ATOM 5444 O O . VAL A 1 758 ? -76.925 -19.036 97.596 1.00 70.38 758 VAL A O 1
ATOM 5447 N N . ASN A 1 759 ? -76.783 -19.110 95.353 1.00 74.00 759 ASN A N 1
ATOM 5448 C CA . ASN A 1 759 ? -78.224 -19.092 95.099 1.00 74.00 759 ASN A CA 1
ATOM 5449 C C . ASN A 1 759 ? -78.942 -20.380 95.552 1.00 74.00 759 ASN A C 1
ATOM 5451 O O . ASN A 1 759 ? -80.149 -20.354 95.785 1.00 74.00 759 ASN A O 1
ATOM 5455 N N . ALA A 1 760 ? -78.220 -21.498 95.680 1.00 70.38 760 ALA A N 1
ATOM 5456 C CA . ALA A 1 760 ? -78.747 -22.782 96.146 1.00 70.38 760 ALA A CA 1
ATOM 5457 C C . ALA A 1 760 ? -78.622 -22.997 97.669 1.00 70.38 760 ALA A C 1
ATOM 5459 O O . ALA A 1 760 ? -79.134 -23.992 98.187 1.00 70.38 760 ALA A O 1
ATOM 5460 N N . ALA A 1 761 ? -77.949 -22.102 98.399 1.00 65.44 761 ALA A N 1
ATOM 5461 C CA . ALA A 1 761 ? -77.709 -22.258 99.830 1.00 65.44 761 ALA A CA 1
ATOM 5462 C C . ALA A 1 761 ? -78.979 -22.005 100.668 1.00 65.44 761 ALA A C 1
ATOM 5464 O O . ALA A 1 761 ? -79.518 -20.900 100.699 1.00 65.44 761 ALA A O 1
ATOM 5465 N N . THR A 1 762 ? -79.439 -23.025 101.401 1.00 59.81 762 THR A N 1
ATOM 5466 C CA . THR A 1 762 ? -80.681 -22.965 102.200 1.00 59.81 762 THR A CA 1
ATOM 5467 C C . THR A 1 762 ? -80.471 -22.700 103.695 1.00 59.81 762 THR A C 1
ATOM 5469 O O . THR A 1 762 ? -81.449 -22.632 104.439 1.00 59.81 762 THR A O 1
ATOM 5472 N N . THR A 1 763 ? -79.226 -22.570 104.166 1.00 54.72 763 THR A N 1
ATOM 5473 C CA . THR A 1 763 ? -78.907 -22.259 105.573 1.00 54.72 763 THR A CA 1
ATOM 5474 C C . THR A 1 763 ? -77.932 -21.085 105.675 1.00 54.72 763 THR A C 1
ATOM 5476 O O . THR A 1 763 ? -77.168 -20.820 104.751 1.00 54.72 763 THR A O 1
ATOM 5479 N N . GLU A 1 764 ? -77.929 -20.370 106.805 1.00 55.38 764 GLU A N 1
ATOM 5480 C CA . GLU A 1 764 ? -77.040 -19.212 107.005 1.00 55.38 764 GLU A CA 1
ATOM 5481 C C . GLU A 1 764 ? -75.549 -19.605 107.004 1.00 55.38 764 GLU A C 1
ATOM 5483 O O . GLU A 1 764 ? -74.699 -18.830 106.560 1.00 55.38 764 GLU A O 1
ATOM 5488 N N . THR A 1 765 ? -75.226 -20.817 107.467 1.00 65.88 765 THR A N 1
ATOM 5489 C CA . THR A 1 765 ? -73.867 -21.372 107.417 1.00 65.88 765 THR A CA 1
ATOM 5490 C C . THR A 1 765 ? -73.453 -21.668 105.978 1.00 65.88 765 THR A C 1
ATOM 5492 O O . THR A 1 765 ? -72.378 -21.232 105.565 1.00 65.88 765 THR A O 1
ATOM 5495 N N . ASP A 1 766 ? -74.321 -22.323 105.202 1.00 69.38 766 ASP A N 1
ATOM 5496 C CA . ASP A 1 766 ? -74.048 -22.643 103.797 1.00 69.38 766 ASP A CA 1
ATOM 5497 C C . ASP A 1 766 ? -73.962 -21.375 102.944 1.00 69.38 766 ASP A C 1
ATOM 5499 O O . ASP A 1 766 ? -73.066 -21.260 102.118 1.00 69.38 766 ASP A O 1
ATOM 5503 N N . TYR A 1 767 ? -74.827 -20.383 103.183 1.00 69.06 767 TYR A N 1
ATOM 5504 C CA . TYR A 1 767 ? -74.803 -19.113 102.455 1.00 69.06 767 TYR A CA 1
ATOM 5505 C C . TYR A 1 767 ? -73.521 -18.326 102.741 1.00 69.06 767 TYR A C 1
ATOM 5507 O O . TYR A 1 767 ? -72.915 -17.802 101.815 1.00 69.06 767 TYR A O 1
ATOM 5515 N N . LYS A 1 768 ? -73.042 -18.277 103.994 1.00 70.50 768 LYS A N 1
ATOM 5516 C CA . LYS A 1 768 ? -71.757 -17.625 104.313 1.00 70.50 768 LYS A CA 1
ATOM 5517 C C . LYS A 1 768 ? -70.562 -18.368 103.712 1.00 70.50 768 LYS A C 1
ATOM 5519 O O . LYS A 1 768 ? -69.641 -17.715 103.231 1.00 70.50 768 LYS A O 1
ATOM 5524 N N . ALA A 1 769 ? -70.580 -19.702 103.708 1.00 74.56 769 ALA A N 1
ATOM 5525 C CA . ALA A 1 769 ? -69.532 -20.510 103.084 1.00 74.56 769 ALA A CA 1
ATOM 5526 C C . ALA A 1 769 ? -69.530 -20.366 101.551 1.00 74.56 769 ALA A C 1
ATOM 5528 O O . ALA A 1 769 ? -68.479 -20.135 100.957 1.00 74.56 769 ALA A O 1
ATOM 5529 N N . ALA A 1 770 ? -70.702 -20.427 100.917 1.00 73.31 770 ALA A N 1
ATOM 5530 C CA . ALA A 1 770 ? -70.867 -20.246 99.480 1.00 73.31 770 ALA A CA 1
ATOM 5531 C C . ALA A 1 770 ? -70.558 -18.808 99.042 1.00 73.31 770 ALA A C 1
ATOM 5533 O O . ALA A 1 770 ? -69.921 -18.623 98.014 1.00 73.31 770 ALA A O 1
ATOM 5534 N N . LEU A 1 771 ? -70.938 -17.788 99.821 1.00 72.50 771 LEU A N 1
ATOM 5535 C CA . LEU A 1 771 ? -70.628 -16.385 99.523 1.00 72.50 771 LEU A CA 1
ATOM 5536 C C . LEU A 1 771 ? -69.130 -16.098 99.665 1.00 72.50 771 LEU A C 1
ATOM 5538 O O . LEU A 1 771 ? -68.575 -15.364 98.852 1.00 72.50 771 LEU A O 1
ATOM 5542 N N . ALA A 1 772 ? -68.457 -16.709 100.645 1.00 74.38 772 ALA A N 1
ATOM 5543 C CA . ALA A 1 772 ? -66.999 -16.684 100.716 1.00 74.38 772 ALA A CA 1
ATOM 5544 C C . ALA A 1 772 ? -66.378 -17.366 99.484 1.00 74.38 772 ALA A C 1
ATOM 5546 O O . ALA A 1 772 ? -65.524 -16.768 98.841 1.00 74.38 772 ALA A O 1
ATOM 5547 N N . ALA A 1 773 ? -66.860 -18.553 99.098 1.00 77.06 773 ALA A N 1
ATOM 5548 C CA . ALA A 1 773 ? -66.388 -19.266 97.910 1.00 77.06 773 ALA A CA 1
ATOM 5549 C C . ALA A 1 773 ? -66.668 -18.514 96.594 1.00 77.06 773 ALA A C 1
ATOM 5551 O O . ALA A 1 773 ? -65.838 -18.553 95.696 1.00 77.06 773 ALA A O 1
ATOM 5552 N N . TYR A 1 774 ? -67.789 -17.796 96.481 1.00 77.81 774 TYR A N 1
ATOM 5553 C CA . TYR A 1 774 ? -68.108 -16.929 95.344 1.00 77.81 774 TYR A CA 1
ATOM 5554 C C . TYR A 1 774 ? -67.214 -15.694 95.306 1.00 77.81 774 TYR A C 1
ATOM 5556 O O . TYR A 1 774 ? -66.653 -15.402 94.260 1.00 77.81 774 TYR A O 1
ATOM 5564 N N . ASN A 1 775 ? -67.002 -15.013 96.435 1.00 76.00 775 ASN A N 1
ATOM 5565 C CA . ASN A 1 775 ? -66.080 -13.878 96.496 1.00 76.00 775 ASN A CA 1
ATOM 5566 C C . ASN A 1 775 ? -64.633 -14.307 96.189 1.00 76.00 775 ASN A C 1
ATOM 5568 O O . ASN A 1 775 ? -63.923 -13.585 95.495 1.00 76.00 775 ASN A O 1
ATOM 5572 N N . THR A 1 776 ? -64.211 -15.493 96.645 1.00 80.38 776 THR A N 1
ATOM 5573 C CA . THR A 1 776 ? -62.935 -16.107 96.251 1.00 80.38 776 THR A CA 1
ATOM 5574 C C . THR A 1 776 ? -62.919 -16.438 94.761 1.00 80.38 776 THR A C 1
ATOM 5576 O O . THR A 1 776 ? -62.015 -15.985 94.080 1.00 80.38 776 THR A O 1
ATOM 5579 N N . ALA A 1 777 ? -63.934 -17.112 94.211 1.00 78.50 777 ALA A N 1
ATOM 5580 C CA . ALA A 1 777 ? -63.993 -17.438 92.783 1.00 78.50 777 ALA A CA 1
ATOM 5581 C C . ALA A 1 777 ? -64.003 -16.188 91.885 1.00 78.50 777 ALA A C 1
ATOM 5583 O O . ALA A 1 777 ? -63.352 -16.191 90.848 1.00 78.50 777 ALA A O 1
ATOM 5584 N N . VAL A 1 778 ? -64.696 -15.118 92.289 1.00 77.25 778 VAL A N 1
ATOM 5585 C CA . VAL A 1 778 ? -64.679 -13.797 91.638 1.00 77.25 778 VAL A CA 1
ATOM 5586 C C . VAL A 1 778 ? -63.276 -13.194 91.696 1.00 77.25 778 VAL A C 1
ATOM 5588 O O . VAL A 1 778 ? -62.759 -12.785 90.664 1.00 77.25 778 VAL A O 1
ATOM 5591 N N . SER A 1 779 ? -62.634 -13.188 92.868 1.00 77.31 779 SER A N 1
ATOM 5592 C CA . SER A 1 779 ? -61.267 -12.676 93.043 1.00 77.31 779 SER A CA 1
ATOM 5593 C C . SER A 1 779 ? -60.234 -13.472 92.237 1.00 77.31 779 SER A C 1
ATOM 5595 O O . SER A 1 779 ? -59.354 -12.880 91.615 1.00 77.31 779 SER A O 1
ATOM 5597 N N . ASP A 1 780 ? -60.340 -14.799 92.229 1.00 80.94 780 ASP A N 1
ATOM 5598 C CA . ASP A 1 780 ? -59.447 -15.711 91.513 1.00 80.94 780 ASP A CA 1
ATOM 5599 C C . ASP A 1 780 ? -59.643 -15.584 89.998 1.00 80.94 780 ASP A C 1
ATOM 5601 O O . ASP A 1 780 ? -58.665 -15.534 89.259 1.00 80.94 780 ASP A O 1
ATOM 5605 N N . ALA A 1 781 ? -60.890 -15.464 89.532 1.00 78.62 781 ALA A N 1
ATOM 5606 C CA . ALA A 1 781 ? -61.221 -15.219 88.131 1.00 78.62 781 ALA A CA 1
ATOM 5607 C C . ALA A 1 781 ? -60.745 -13.845 87.648 1.00 78.62 781 ALA A C 1
ATOM 5609 O O . ALA A 1 781 ? -60.167 -13.748 86.569 1.00 78.62 781 ALA A O 1
ATOM 5610 N N . GLN A 1 782 ? -60.932 -12.795 88.454 1.00 79.25 782 GLN A N 1
ATOM 5611 C CA . GLN A 1 782 ? -60.414 -11.461 88.152 1.00 79.25 782 GLN A CA 1
ATOM 5612 C C . GLN A 1 782 ? -58.882 -11.513 88.066 1.00 79.25 782 GLN A C 1
ATOM 5614 O O . GLN A 1 782 ? -58.318 -11.136 87.048 1.00 79.25 782 GLN A O 1
ATOM 5619 N N . THR A 1 783 ? -58.215 -12.127 89.049 1.00 83.38 783 THR A N 1
ATOM 5620 C CA . THR A 1 783 ? -56.752 -12.322 89.053 1.00 83.38 783 THR A CA 1
ATOM 5621 C C . THR A 1 783 ? -56.266 -13.134 87.844 1.00 83.38 783 THR A C 1
ATOM 5623 O O . THR A 1 783 ? -55.260 -12.788 87.227 1.00 83.38 783 THR A O 1
ATOM 5626 N N . ALA A 1 784 ? -56.959 -14.215 87.476 1.00 83.00 784 ALA A N 1
ATOM 5627 C CA . ALA A 1 784 ? -56.605 -15.057 86.335 1.00 83.00 784 ALA A CA 1
ATOM 5628 C C . ALA A 1 784 ? -56.764 -14.314 85.001 1.00 83.00 784 ALA A C 1
ATOM 5630 O O . ALA A 1 784 ? -55.875 -14.390 84.149 1.00 83.00 784 ALA A O 1
ATOM 5631 N N . ARG A 1 785 ? -57.850 -13.549 84.846 1.00 83.44 785 ARG A N 1
ATOM 5632 C CA . ARG A 1 785 ? -58.085 -12.711 83.671 1.00 83.44 785 ARG A CA 1
ATOM 5633 C C . ARG A 1 785 ? -57.085 -11.565 83.586 1.00 83.44 785 ARG A C 1
ATOM 5635 O O . ARG A 1 785 ? -56.530 -11.365 82.517 1.00 83.44 785 ARG A O 1
ATOM 5642 N N . ASP A 1 786 ? -56.810 -10.861 84.679 1.00 82.81 786 ASP A N 1
ATOM 5643 C CA . ASP A 1 786 ? -55.853 -9.748 84.717 1.00 82.81 786 ASP A CA 1
ATOM 5644 C C . ASP A 1 786 ? -54.429 -10.239 84.371 1.00 82.81 786 ASP A C 1
ATOM 5646 O O . ASP A 1 786 ? -53.694 -9.582 83.629 1.00 82.81 786 ASP A O 1
ATOM 5650 N N . ASN A 1 787 ? -54.061 -11.447 84.819 1.00 86.19 787 ASN A N 1
ATOM 5651 C CA . ASN A 1 787 ? -52.825 -12.123 84.411 1.00 86.19 787 ASN A CA 1
ATOM 5652 C C . ASN A 1 787 ? -52.823 -12.487 82.913 1.00 86.19 787 ASN A C 1
ATOM 5654 O O . ASN A 1 787 ? -51.821 -12.257 82.236 1.00 86.19 787 ASN A O 1
ATOM 5658 N N . ALA A 1 788 ? -53.927 -13.022 82.378 1.00 86.75 788 ALA A N 1
ATOM 5659 C CA . ALA A 1 788 ? -54.054 -13.339 80.952 1.00 86.75 788 ALA A CA 1
ATOM 5660 C C . ALA A 1 788 ? -54.044 -12.076 80.071 1.00 86.75 788 ALA A C 1
ATOM 5662 O O . ALA A 1 788 ? -53.417 -12.068 79.017 1.00 86.75 788 ALA A O 1
ATOM 5663 N N . GLU A 1 789 ? -54.669 -10.987 80.521 1.00 85.25 789 GLU A N 1
ATOM 5664 C CA . GLU A 1 789 ? -54.674 -9.692 79.841 1.00 85.25 789 GLU A CA 1
ATOM 5665 C C . GLU A 1 789 ? -53.277 -9.050 79.854 1.00 85.25 789 GLU A C 1
ATOM 5667 O O . GLU A 1 789 ? -52.843 -8.468 78.860 1.00 85.25 789 GLU A O 1
ATOM 5672 N N . THR A 1 790 ? -52.537 -9.206 80.957 1.00 87.50 790 THR A N 1
ATOM 5673 C CA . THR A 1 790 ? -51.131 -8.788 81.070 1.00 87.50 790 THR A CA 1
ATOM 5674 C C . THR A 1 790 ? -50.233 -9.596 80.130 1.00 87.50 790 THR A C 1
ATOM 5676 O O . THR A 1 790 ? -49.401 -9.014 79.438 1.00 87.50 790 THR A O 1
ATOM 5679 N N . ALA A 1 791 ? -50.426 -10.917 80.050 1.00 86.62 791 ALA A N 1
ATOM 5680 C CA . ALA A 1 791 ? -49.696 -11.780 79.121 1.00 86.62 791 ALA A CA 1
ATOM 5681 C C . ALA A 1 791 ? -50.013 -11.451 77.651 1.00 86.62 791 ALA A C 1
ATOM 5683 O O . ALA A 1 791 ? -49.098 -11.347 76.839 1.00 86.62 791 ALA A O 1
ATOM 5684 N N . ALA A 1 792 ? -51.286 -11.209 77.323 1.00 88.62 792 ALA A N 1
ATOM 5685 C CA . ALA A 1 792 ? -51.734 -10.796 75.995 1.00 88.62 792 ALA A CA 1
ATOM 5686 C C . ALA A 1 792 ? -51.105 -9.464 75.552 1.00 88.62 792 ALA A C 1
ATOM 5688 O O . ALA A 1 792 ? -50.592 -9.358 74.441 1.00 88.62 792 ALA A O 1
ATOM 5689 N N . LYS A 1 793 ? -51.088 -8.458 76.440 1.00 86.81 793 LYS A N 1
ATOM 5690 C CA . LYS A 1 793 ? -50.470 -7.140 76.194 1.00 86.81 793 LYS A CA 1
ATOM 5691 C C . LYS A 1 793 ? -48.940 -7.185 76.090 1.00 86.81 793 LYS A C 1
ATOM 5693 O O . LYS A 1 793 ? -48.349 -6.214 75.628 1.00 86.81 793 LYS A O 1
ATOM 5698 N N . ALA A 1 794 ? -48.305 -8.275 76.524 1.00 89.88 794 ALA A N 1
ATOM 5699 C CA . ALA A 1 794 ? -46.861 -8.481 76.427 1.00 89.88 794 ALA A CA 1
ATOM 5700 C C . ALA A 1 794 ? -46.420 -9.179 75.124 1.00 89.88 794 ALA A C 1
ATOM 5702 O O . ALA A 1 794 ? -45.218 -9.317 74.900 1.00 89.88 794 ALA A O 1
ATOM 5703 N N . VAL A 1 795 ? -47.352 -9.622 74.268 1.00 90.56 795 VAL A N 1
ATOM 5704 C CA . VAL A 1 795 ? -47.014 -10.209 72.962 1.00 90.56 795 VAL A CA 1
ATOM 5705 C C . VAL A 1 795 ? -46.695 -9.101 71.963 1.00 90.56 795 VAL A C 1
ATOM 5707 O O . VAL A 1 795 ? -47.583 -8.375 71.522 1.00 90.56 795 VAL A O 1
ATOM 5710 N N . ASP A 1 796 ? -45.423 -8.993 71.587 1.00 87.38 796 ASP A N 1
ATOM 5711 C CA . ASP A 1 796 ? -44.975 -8.094 70.527 1.00 87.38 796 ASP A CA 1
ATOM 5712 C C . ASP A 1 796 ? -45.150 -8.753 69.150 1.00 87.38 796 ASP A C 1
ATOM 5714 O O . ASP A 1 796 ? -44.502 -9.748 68.828 1.00 87.38 796 ASP A O 1
ATOM 5718 N N . SER A 1 797 ? -46.045 -8.188 68.340 1.00 87.19 797 SER A N 1
ATOM 5719 C CA . SER A 1 797 ? -46.307 -8.585 66.953 1.00 87.19 797 SER A CA 1
ATOM 5720 C C . SER A 1 797 ? -45.734 -7.603 65.925 1.00 87.19 797 SER A C 1
ATOM 5722 O O . SER A 1 797 ? -45.905 -7.805 64.720 1.00 87.19 797 SER A O 1
ATOM 5724 N N . SER A 1 798 ? -45.062 -6.532 66.369 1.00 81.25 798 SER A N 1
ATOM 5725 C CA . SER A 1 798 ? -44.698 -5.386 65.526 1.00 81.25 798 SER A CA 1
ATOM 5726 C C . SER A 1 798 ? -43.859 -5.780 64.307 1.00 81.25 798 SER A C 1
ATOM 5728 O O . SER A 1 798 ? -44.178 -5.353 63.193 1.00 81.25 798 SER A O 1
ATOM 5730 N N . GLY A 1 799 ? -42.879 -6.673 64.494 1.00 82.00 799 GLY A N 1
ATOM 5731 C CA . GLY A 1 799 ? -41.990 -7.185 63.444 1.00 82.00 799 GLY A CA 1
ATOM 5732 C C . GLY A 1 799 ? -42.674 -7.964 62.312 1.00 82.00 799 GLY A C 1
ATOM 5733 O O . GLY A 1 799 ? -42.106 -8.066 61.231 1.00 82.00 799 GLY A O 1
ATOM 5734 N N . PHE A 1 800 ? -43.904 -8.455 62.513 1.00 89.81 800 PHE A N 1
ATOM 5735 C CA . PHE A 1 800 ? -44.675 -9.195 61.500 1.00 89.81 800 PHE A CA 1
ATOM 5736 C C . PHE A 1 800 ? -46.075 -8.611 61.259 1.00 89.81 800 PHE A C 1
ATOM 5738 O O . PHE A 1 800 ? -46.930 -9.257 60.659 1.00 89.81 800 PHE A O 1
ATOM 5745 N N . SER A 1 801 ? -46.321 -7.374 61.692 1.00 79.31 801 SER A N 1
ATOM 5746 C CA . SER A 1 801 ? -47.638 -6.714 61.650 1.00 79.31 801 SER A CA 1
ATOM 5747 C C . SER A 1 801 ? -48.259 -6.568 60.247 1.00 79.31 801 SER A C 1
ATOM 5749 O O . SER A 1 801 ? -49.476 -6.403 60.126 1.00 79.31 801 SER A O 1
ATOM 5751 N N . THR A 1 802 ? -47.449 -6.667 59.188 1.00 82.00 802 THR A N 1
ATOM 5752 C CA . THR A 1 802 ? -47.866 -6.667 57.774 1.00 82.00 802 THR A CA 1
ATOM 5753 C C . THR A 1 802 ? -48.266 -8.048 57.241 1.00 82.00 802 THR A C 1
ATOM 5755 O O . THR A 1 802 ? -48.905 -8.132 56.191 1.00 82.00 802 THR A O 1
ATOM 5758 N N . VAL A 1 803 ? -47.930 -9.136 57.942 1.00 90.25 803 VAL A N 1
ATOM 5759 C CA . VAL A 1 803 ? -48.319 -10.503 57.569 1.00 90.25 803 VAL A CA 1
ATOM 5760 C C . VAL A 1 803 ? -49.795 -10.697 57.903 1.00 90.25 803 VAL A C 1
ATOM 5762 O O . VAL A 1 803 ? -50.189 -10.582 59.061 1.00 90.25 803 VAL A O 1
ATOM 5765 N N . THR A 1 804 ? -50.620 -11.025 56.905 1.00 90.25 804 THR A N 1
ATOM 5766 C CA . THR A 1 804 ? -52.087 -11.090 57.050 1.00 90.25 804 THR A CA 1
ATOM 5767 C C . THR A 1 804 ? -52.530 -11.964 58.226 1.00 90.25 804 THR A C 1
ATOM 5769 O O . THR A 1 804 ? -53.304 -11.503 59.054 1.00 90.25 804 THR A O 1
ATOM 5772 N N . ALA A 1 805 ? -51.959 -13.164 58.383 1.00 90.75 805 ALA A N 1
ATOM 5773 C CA . ALA A 1 805 ? -52.289 -14.063 59.493 1.00 90.75 805 ALA A CA 1
ATOM 5774 C C . ALA A 1 805 ? -51.964 -13.474 60.884 1.00 90.75 805 ALA A C 1
ATOM 5776 O O . ALA A 1 805 ? -52.721 -13.680 61.832 1.00 90.75 805 ALA A O 1
ATOM 5777 N N . VAL A 1 806 ? -50.872 -12.709 61.010 1.00 93.62 806 VAL A N 1
ATOM 5778 C CA . VAL A 1 806 ? -50.492 -12.018 62.256 1.00 93.62 806 VAL A CA 1
ATOM 5779 C C . VAL A 1 806 ? -51.413 -10.823 62.505 1.00 93.62 806 VAL A C 1
ATOM 5781 O O . VAL A 1 806 ? -51.874 -10.629 63.627 1.00 93.62 806 VAL A O 1
ATOM 5784 N N . SER A 1 807 ? -51.738 -10.059 61.460 1.00 91.69 807 SER A N 1
ATOM 5785 C CA . SER A 1 807 ? -52.654 -8.912 61.522 1.00 91.69 807 SER A CA 1
ATOM 5786 C C . SER A 1 807 ? -54.081 -9.327 61.915 1.00 91.69 807 SER A C 1
ATOM 5788 O O . SER A 1 807 ? -54.698 -8.714 62.793 1.00 91.69 807 SER A O 1
ATOM 5790 N N . ASP A 1 808 ? -54.579 -10.423 61.339 1.00 92.81 808 ASP A N 1
ATOM 5791 C CA . ASP A 1 808 ? -55.877 -11.021 61.659 1.00 92.81 808 ASP A CA 1
ATOM 5792 C C . ASP A 1 808 ? -55.898 -11.559 63.098 1.00 92.81 808 ASP A C 1
ATOM 5794 O O . ASP A 1 808 ? -56.834 -11.280 63.853 1.00 92.81 808 ASP A O 1
ATOM 5798 N N . ALA A 1 809 ? -54.844 -12.268 63.523 1.00 93.88 809 ALA A N 1
ATOM 5799 C CA . ALA A 1 809 ? -54.722 -12.773 64.890 1.00 93.88 809 ALA A CA 1
ATOM 5800 C C . ALA A 1 809 ? -54.610 -11.640 65.928 1.00 93.88 809 ALA A C 1
ATOM 5802 O O . ALA A 1 809 ? -55.253 -11.707 66.976 1.00 93.88 809 ALA A O 1
ATOM 5803 N N . GLN A 1 810 ? -53.875 -10.565 65.625 1.00 94.00 810 GLN A N 1
ATOM 5804 C CA . GLN A 1 810 ? -53.778 -9.371 66.471 1.00 94.00 810 GLN A CA 1
ATOM 5805 C C . GLN A 1 810 ? -55.126 -8.648 66.567 1.00 94.00 810 GLN A C 1
ATOM 5807 O O . GLN A 1 810 ? -55.530 -8.221 67.648 1.00 94.00 810 GLN A O 1
ATOM 5812 N N . THR A 1 811 ? -55.849 -8.533 65.451 1.00 94.25 811 THR A N 1
ATOM 5813 C CA . THR A 1 811 ? -57.192 -7.941 65.413 1.00 94.25 811 THR A CA 1
ATOM 5814 C C . THR A 1 811 ? -58.178 -8.773 66.233 1.00 94.25 811 THR A C 1
ATOM 5816 O O . THR A 1 811 ? -58.953 -8.221 67.016 1.00 94.25 811 THR A O 1
ATOM 5819 N N . ASN A 1 812 ? -58.112 -10.103 66.127 1.00 94.06 812 ASN A N 1
ATOM 5820 C CA . ASN A 1 812 ? -58.894 -11.015 66.956 1.00 94.06 812 ASN A CA 1
ATOM 5821 C C . ASN A 1 812 ? -58.555 -10.862 68.449 1.00 94.06 812 ASN A C 1
ATOM 5823 O O . ASN A 1 812 ? -59.465 -10.706 69.261 1.00 94.06 812 ASN A O 1
ATOM 5827 N N . LEU A 1 813 ? -57.268 -10.814 68.813 1.00 94.12 813 LEU A N 1
ATOM 5828 C CA . LEU A 1 813 ? -56.834 -10.590 70.193 1.00 94.12 813 LEU A CA 1
ATOM 5829 C C . LEU A 1 813 ? -57.346 -9.251 70.741 1.00 94.12 813 LEU A C 1
ATOM 5831 O O . LEU A 1 813 ? -57.931 -9.222 71.820 1.00 94.12 813 LEU A O 1
ATOM 5835 N N . ASN A 1 814 ? -57.221 -8.161 69.981 1.00 93.19 814 ASN A N 1
ATOM 5836 C CA . ASN A 1 814 ? -57.732 -6.842 70.367 1.00 93.19 814 ASN A CA 1
ATOM 5837 C C . ASN A 1 814 ? -59.257 -6.858 70.599 1.00 93.19 814 ASN A C 1
ATOM 5839 O O . ASN A 1 814 ? -59.746 -6.277 71.570 1.00 93.19 814 ASN A O 1
ATOM 5843 N N . ASN A 1 815 ? -60.012 -7.562 69.748 1.00 93.44 815 ASN A N 1
ATOM 5844 C CA . ASN A 1 815 ? -61.459 -7.731 69.903 1.00 93.44 815 ASN A CA 1
ATOM 5845 C C . ASN A 1 815 ? -61.819 -8.557 71.149 1.00 93.44 815 ASN A C 1
ATOM 5847 O O . ASN A 1 815 ? -62.752 -8.201 71.870 1.00 93.44 815 ASN A O 1
ATOM 5851 N N . VAL A 1 816 ? -61.081 -9.636 71.427 1.00 91.81 816 VAL A N 1
ATOM 5852 C CA . VAL A 1 816 ? -61.278 -10.477 72.618 1.00 91.81 816 VAL A CA 1
ATOM 5853 C C . VAL A 1 816 ? -60.908 -9.720 73.899 1.00 91.81 816 VAL A C 1
ATOM 5855 O O . VAL A 1 816 ? -61.643 -9.806 74.879 1.00 91.81 816 VAL A O 1
ATOM 5858 N N . LEU A 1 817 ? -59.848 -8.907 73.886 1.00 89.94 817 LEU A N 1
ATOM 5859 C CA . LEU A 1 817 ? -59.476 -8.018 74.993 1.00 89.94 817 LEU A CA 1
ATOM 5860 C C . LEU A 1 817 ? -60.566 -6.971 75.277 1.00 89.94 817 LEU A C 1
ATOM 5862 O O . LEU A 1 817 ? -60.959 -6.785 76.428 1.00 89.94 817 LEU A O 1
ATOM 5866 N N . ALA A 1 818 ? -61.131 -6.347 74.238 1.00 88.44 818 ALA A N 1
ATOM 5867 C CA . ALA A 1 818 ? -62.253 -5.418 74.392 1.00 88.44 818 ALA A CA 1
ATOM 5868 C C . ALA A 1 818 ? -63.513 -6.103 74.966 1.00 88.44 818 ALA A C 1
ATOM 5870 O O . ALA A 1 818 ? -64.213 -5.524 75.799 1.00 88.44 818 ALA A O 1
ATOM 5871 N N . GLN A 1 819 ? -63.787 -7.353 74.574 1.00 84.81 819 GLN A N 1
ATOM 5872 C CA . GLN A 1 819 ? -64.874 -8.158 75.147 1.00 84.81 819 GLN A CA 1
ATOM 5873 C C . GLN A 1 819 ? -64.586 -8.588 76.595 1.00 84.81 819 GLN A C 1
ATOM 5875 O O . GLN A 1 819 ? -65.509 -8.628 77.410 1.00 84.81 819 GLN A O 1
ATOM 5880 N N . ALA A 1 820 ? -63.330 -8.879 76.943 1.00 82.38 820 ALA A N 1
ATOM 5881 C CA . ALA A 1 820 ? -62.912 -9.231 78.299 1.00 82.38 820 ALA A CA 1
ATOM 5882 C C . ALA A 1 820 ? -63.062 -8.042 79.263 1.00 82.38 820 ALA A C 1
ATOM 5884 O O . ALA A 1 820 ? -63.619 -8.210 80.348 1.00 82.38 820 ALA A O 1
ATOM 5885 N N . ALA A 1 821 ? -62.669 -6.837 78.833 1.00 79.94 821 ALA A N 1
ATOM 5886 C CA . ALA A 1 821 ? -62.870 -5.589 79.575 1.00 79.94 821 ALA A CA 1
ATOM 5887 C C . ALA A 1 821 ? -64.359 -5.239 79.781 1.00 79.94 821 ALA A C 1
ATOM 5889 O O . ALA A 1 821 ? -64.719 -4.602 80.766 1.00 79.94 821 ALA A O 1
ATOM 5890 N N . ALA A 1 822 ? -65.241 -5.694 78.885 1.00 79.38 822 ALA A N 1
ATOM 5891 C CA . ALA A 1 822 ? -66.694 -5.568 79.020 1.00 79.38 822 ALA A CA 1
ATOM 5892 C C . ALA A 1 822 ? -67.358 -6.727 79.802 1.00 79.38 822 ALA A C 1
ATOM 5894 O O . ALA A 1 822 ? -68.587 -6.803 79.837 1.00 79.38 822 ALA A O 1
ATOM 5895 N N . GLY A 1 823 ? -66.575 -7.650 80.379 1.00 71.69 823 GLY A N 1
ATOM 5896 C CA . GLY A 1 823 ? -67.059 -8.819 81.128 1.00 71.69 823 GLY A CA 1
ATOM 5897 C C . GLY A 1 823 ? -67.721 -9.917 80.284 1.00 71.69 823 GLY A C 1
ATOM 5898 O O . GLY A 1 823 ? -68.403 -10.783 80.830 1.00 71.69 823 GLY A O 1
ATOM 5899 N N . GLN A 1 824 ? -67.554 -9.881 78.958 1.00 79.19 824 GLN A N 1
ATOM 5900 C CA . GLN A 1 824 ? -68.253 -10.758 78.011 1.00 79.19 824 GLN A CA 1
ATOM 5901 C C . GLN A 1 824 ? -67.420 -11.964 77.557 1.00 79.19 824 GLN A C 1
ATOM 5903 O O . GLN A 1 824 ? -68.001 -13.026 77.329 1.00 79.19 824 GLN A O 1
ATOM 5908 N N . ALA A 1 825 ? -66.091 -11.829 77.463 1.00 81.94 825 ALA A N 1
ATOM 5909 C CA . ALA A 1 825 ? -65.180 -12.932 77.137 1.00 81.94 825 ALA A CA 1
ATOM 5910 C C . ALA A 1 825 ? -64.592 -13.599 78.393 1.00 81.94 825 ALA A C 1
ATOM 5912 O O . ALA A 1 825 ? -64.373 -12.947 79.414 1.00 81.94 825 ALA A O 1
ATOM 5913 N N . THR A 1 826 ? -64.311 -14.897 78.285 1.00 84.81 826 THR A N 1
ATOM 5914 C CA . THR A 1 826 ? -63.653 -15.709 79.321 1.00 84.81 826 THR A CA 1
ATOM 5915 C C . THR A 1 826 ? -62.126 -15.640 79.228 1.00 84.81 826 THR A C 1
ATOM 5917 O O . THR A 1 826 ? -61.551 -15.388 78.168 1.00 84.81 826 THR A O 1
ATOM 5920 N N . THR A 1 827 ? -61.455 -15.959 80.332 1.00 85.81 827 THR A N 1
ATOM 5921 C CA . THR A 1 827 ? -59.996 -16.063 80.467 1.00 85.81 827 THR A CA 1
ATOM 5922 C C . THR A 1 827 ? -59.417 -17.047 79.451 1.00 85.81 827 THR A C 1
ATOM 5924 O O . THR A 1 827 ? -58.380 -16.770 78.853 1.00 85.81 827 THR A O 1
ATOM 5927 N N . GLN A 1 828 ? -60.115 -18.157 79.175 1.00 87.06 828 GLN A N 1
ATOM 5928 C CA . GLN A 1 828 ? -59.685 -19.115 78.154 1.00 87.06 828 GLN A CA 1
ATOM 5929 C C . GLN A 1 828 ? -59.716 -18.508 76.745 1.00 87.06 828 GLN A C 1
ATOM 5931 O O . GLN A 1 828 ? -58.774 -18.712 75.993 1.00 87.06 828 GLN A O 1
ATOM 5936 N N . GLN A 1 829 ? -60.725 -17.702 76.397 1.00 90.12 829 GLN A N 1
ATOM 5937 C CA . GLN A 1 829 ? -60.768 -17.036 75.087 1.00 90.12 829 GLN A CA 1
ATOM 5938 C C . GLN A 1 829 ? -59.617 -16.030 74.919 1.00 90.12 829 GLN A C 1
ATOM 5940 O O . GLN A 1 829 ? -59.053 -15.936 73.829 1.00 90.12 829 GLN A O 1
ATOM 5945 N N . VAL A 1 830 ? -59.230 -15.320 75.989 1.00 90.50 830 VAL A N 1
ATOM 5946 C CA . VAL A 1 830 ? -58.046 -14.437 75.993 1.00 90.50 830 VAL A CA 1
ATOM 5947 C C . VAL A 1 830 ? -56.767 -15.250 75.768 1.00 90.50 830 VAL A C 1
ATOM 5949 O O . VAL A 1 830 ? -55.944 -14.871 74.934 1.00 90.50 830 VAL A O 1
ATOM 5952 N N . ILE A 1 831 ? -56.613 -16.389 76.452 1.00 92.12 831 ILE A N 1
ATOM 5953 C CA . ILE A 1 831 ? -55.471 -17.299 76.272 1.00 92.12 831 ILE A CA 1
ATOM 5954 C C . ILE A 1 831 ? -55.433 -17.855 74.841 1.00 92.12 831 ILE A C 1
ATOM 5956 O O . ILE A 1 831 ? -54.391 -17.789 74.194 1.00 92.12 831 ILE A O 1
ATOM 5960 N N . ASP A 1 832 ? -56.555 -18.342 74.313 1.00 93.69 832 ASP A N 1
ATOM 5961 C CA . ASP A 1 832 ? -56.628 -18.948 72.980 1.00 93.69 832 ASP A CA 1
ATOM 5962 C C . ASP A 1 832 ? -56.293 -17.933 71.876 1.00 93.69 832 ASP A C 1
ATOM 5964 O O . ASP A 1 832 ? -55.521 -18.238 70.966 1.00 93.69 832 ASP A O 1
ATOM 5968 N N . ALA A 1 833 ? -56.802 -16.699 71.978 1.00 93.50 833 ALA A N 1
ATOM 5969 C CA . ALA A 1 833 ? -56.459 -15.616 71.056 1.00 93.50 833 ALA A CA 1
ATOM 5970 C C . ALA A 1 833 ? -54.981 -15.190 71.170 1.00 93.50 833 ALA A C 1
ATOM 5972 O O . ALA A 1 833 ? -54.350 -14.881 70.160 1.00 93.50 833 ALA A O 1
ATOM 5973 N N . THR A 1 834 ? -54.410 -15.224 72.380 1.00 95.25 834 THR A N 1
ATOM 5974 C CA . THR A 1 834 ? -52.986 -14.932 72.624 1.00 95.25 834 THR A CA 1
ATOM 5975 C C . THR A 1 834 ? -52.089 -16.007 72.004 1.00 95.25 834 THR A C 1
ATOM 5977 O O . THR A 1 834 ? -51.134 -15.688 71.297 1.00 95.25 834 THR A O 1
ATOM 5980 N N . ASN A 1 835 ? -52.439 -17.282 72.194 1.00 95.31 835 ASN A N 1
ATOM 5981 C CA . ASN A 1 835 ? -51.746 -18.423 71.597 1.00 95.31 835 ASN A CA 1
ATOM 5982 C C . ASN A 1 835 ? -51.848 -18.411 70.063 1.00 95.31 835 ASN A C 1
ATOM 5984 O O . ASN A 1 835 ? -50.871 -18.717 69.383 1.00 95.31 835 ASN A O 1
ATOM 5988 N N . ALA A 1 836 ? -53.003 -18.033 69.503 1.00 94.19 836 ALA A N 1
ATOM 5989 C CA . ALA A 1 836 ? -53.186 -17.902 68.058 1.00 94.19 836 ALA A CA 1
ATOM 5990 C C . ALA A 1 836 ? -52.261 -16.828 67.458 1.00 94.19 836 ALA A C 1
ATOM 5992 O O . ALA A 1 836 ? -51.625 -17.076 66.435 1.00 94.19 836 ALA A O 1
ATOM 5993 N N . LEU A 1 837 ? -52.117 -15.674 68.124 1.00 94.88 837 LEU A N 1
ATOM 5994 C CA . LEU A 1 837 ? -51.165 -14.636 67.721 1.00 94.88 837 LEU A CA 1
ATOM 5995 C C . LEU A 1 837 ? -49.709 -15.119 67.815 1.00 94.88 837 LEU A C 1
ATOM 5997 O O . LEU A 1 837 ? -48.949 -14.950 66.866 1.00 94.88 837 LEU A O 1
ATOM 6001 N N . GLN A 1 838 ? -49.323 -15.769 68.917 1.00 95.06 838 GLN A N 1
ATOM 6002 C CA . GLN A 1 838 ? -47.973 -16.327 69.085 1.00 95.06 838 GLN A CA 1
ATOM 6003 C C . GLN A 1 838 ? -47.651 -17.417 68.048 1.00 95.06 838 GLN A C 1
ATOM 6005 O O . GLN A 1 838 ? -46.520 -17.491 67.565 1.00 95.06 838 GLN A O 1
ATOM 6010 N N . THR A 1 839 ? -48.644 -18.224 67.664 1.00 95.31 839 THR A N 1
ATOM 6011 C CA . THR A 1 839 ? -48.517 -19.223 66.591 1.00 95.31 839 THR A CA 1
ATOM 6012 C C . THR A 1 839 ? -48.309 -18.532 65.245 1.00 95.31 839 THR A C 1
ATOM 6014 O O . THR A 1 839 ? -47.326 -18.817 64.574 1.00 95.31 839 THR A O 1
ATOM 6017 N N . ALA A 1 840 ? -49.143 -17.545 64.897 1.00 93.81 840 ALA A N 1
ATOM 6018 C CA . ALA A 1 840 ? -49.008 -16.794 63.647 1.00 93.81 840 ALA A CA 1
ATOM 6019 C C . ALA A 1 840 ? -47.656 -16.061 63.527 1.00 93.81 840 ALA A C 1
ATOM 6021 O O . ALA A 1 840 ? -47.078 -16.019 62.444 1.00 93.81 840 ALA A O 1
ATOM 6022 N N . ILE A 1 841 ? -47.129 -15.514 64.632 1.00 94.00 841 ILE A N 1
ATOM 6023 C CA . ILE A 1 841 ? -45.784 -14.912 64.686 1.00 94.00 841 ILE A CA 1
ATOM 6024 C C . ILE A 1 841 ? -44.700 -15.978 64.464 1.00 94.00 841 ILE A C 1
ATOM 6026 O O . ILE A 1 841 ? -43.763 -15.750 63.702 1.00 94.00 841 ILE A O 1
ATOM 6030 N N . SER A 1 842 ? -44.833 -17.149 65.094 1.00 94.25 842 SER A N 1
ATOM 6031 C CA . SER A 1 842 ? -43.872 -18.253 64.952 1.00 94.25 842 SER A CA 1
ATOM 6032 C C . SER A 1 842 ? -43.849 -18.815 63.527 1.00 94.25 842 SER A C 1
ATOM 6034 O O . SER A 1 842 ? -42.774 -19.043 62.977 1.00 94.25 842 SER A O 1
ATOM 6036 N N . ASP A 1 843 ? -45.019 -18.975 62.904 1.00 94.06 843 ASP A N 1
ATOM 6037 C CA . ASP A 1 843 ? -45.154 -19.418 61.513 1.00 94.06 843 ASP A CA 1
ATOM 6038 C C . ASP A 1 843 ? -44.584 -18.376 60.534 1.00 94.06 843 ASP A C 1
ATOM 6040 O O . ASP A 1 843 ? -43.905 -18.736 59.571 1.00 94.06 843 ASP A O 1
ATOM 6044 N N . ALA A 1 844 ? -44.796 -17.078 60.794 1.00 93.31 844 ALA A N 1
ATOM 6045 C CA . ALA A 1 844 ? -44.220 -15.993 59.997 1.00 93.31 844 ALA A CA 1
ATOM 6046 C C . ALA A 1 844 ? -42.683 -15.946 60.090 1.00 93.31 844 ALA A C 1
ATOM 6048 O O . ALA A 1 844 ? -42.014 -15.791 59.066 1.00 93.31 844 ALA A O 1
ATOM 6049 N N . GLN A 1 845 ? -42.120 -16.144 61.287 1.00 94.38 845 GLN A N 1
ATOM 6050 C CA . GLN A 1 845 ? -40.674 -16.268 61.487 1.00 94.38 845 GLN A CA 1
ATOM 6051 C C . GLN A 1 845 ? -40.116 -17.500 60.760 1.00 94.38 845 GLN A C 1
ATOM 6053 O O . GLN A 1 845 ? -39.145 -17.381 60.018 1.00 94.38 845 GLN A O 1
ATOM 6058 N N . ALA A 1 846 ? -40.760 -18.664 60.894 1.00 94.94 846 ALA A N 1
ATOM 6059 C CA . ALA A 1 846 ? -40.335 -19.888 60.217 1.00 94.94 846 ALA A CA 1
ATOM 6060 C C . ALA A 1 846 ? -40.382 -19.761 58.681 1.00 94.94 846 ALA A C 1
ATOM 6062 O O . ALA A 1 846 ? -39.499 -20.273 57.992 1.00 94.94 846 ALA A O 1
ATOM 6063 N N . ALA A 1 847 ? -41.375 -19.048 58.136 1.00 94.31 847 ALA A N 1
ATOM 6064 C CA . ALA A 1 847 ? -41.457 -18.747 56.709 1.00 94.31 847 ALA A CA 1
ATOM 6065 C C . ALA A 1 847 ? -40.334 -17.802 56.239 1.00 94.31 847 ALA A C 1
ATOM 6067 O O . ALA A 1 847 ? -39.765 -18.022 55.168 1.00 94.31 847 ALA A O 1
ATOM 6068 N N . LEU A 1 848 ? -39.976 -16.790 57.040 1.00 95.12 848 LEU A N 1
ATOM 6069 C CA . LEU A 1 848 ? -38.833 -15.913 56.763 1.00 95.12 848 LEU A CA 1
ATOM 6070 C C . LEU A 1 848 ? -37.507 -16.687 56.792 1.00 95.12 848 LEU A C 1
ATOM 6072 O O . LEU A 1 848 ? -36.696 -16.541 55.880 1.00 95.12 848 LEU A O 1
ATOM 6076 N N . ASP A 1 849 ? -37.300 -17.540 57.795 1.00 96.12 849 ASP A N 1
ATOM 6077 C CA . ASP A 1 849 ? -36.079 -18.340 57.935 1.00 96.12 849 ASP A CA 1
ATOM 6078 C C . ASP A 1 849 ? -35.934 -19.359 56.791 1.00 96.12 849 ASP A C 1
ATOM 6080 O O . ASP A 1 849 ? -34.841 -19.540 56.248 1.00 96.12 849 ASP A O 1
ATOM 6084 N N . ALA A 1 850 ? -37.042 -19.974 56.359 1.00 95.56 850 ALA A N 1
ATOM 6085 C CA . ALA A 1 850 ? -37.071 -20.848 55.188 1.00 95.56 850 ALA A CA 1
ATOM 6086 C C . ALA A 1 850 ? -36.748 -20.090 53.888 1.00 95.56 850 ALA A C 1
ATOM 6088 O O . ALA A 1 850 ? -35.944 -20.571 53.088 1.00 95.56 850 ALA A O 1
ATOM 6089 N N . ALA A 1 851 ? -37.309 -18.889 53.696 1.00 96.44 851 ALA A N 1
ATOM 6090 C CA . ALA A 1 851 ? -36.988 -18.039 52.549 1.00 96.44 851 ALA A CA 1
ATOM 6091 C C . ALA A 1 851 ? -35.498 -17.654 52.529 1.00 96.44 851 ALA A C 1
ATOM 6093 O O . ALA A 1 851 ? -34.854 -17.758 51.487 1.00 96.44 851 ALA A O 1
ATOM 6094 N N . LYS A 1 852 ? -34.921 -17.284 53.683 1.00 97.69 852 LYS A N 1
ATOM 6095 C CA . LYS A 1 852 ? -33.482 -16.990 53.820 1.00 97.69 852 LYS A CA 1
ATOM 6096 C C . LYS A 1 852 ? -32.603 -18.189 53.464 1.00 97.69 852 LYS A C 1
ATOM 6098 O O . LYS A 1 852 ? -31.592 -18.022 52.787 1.00 97.69 852 LYS A O 1
ATOM 6103 N N . ALA A 1 853 ? -32.968 -19.391 53.911 1.00 96.75 853 ALA A N 1
ATOM 6104 C CA . ALA A 1 853 ? -32.220 -20.610 53.605 1.00 96.75 853 ALA A CA 1
ATOM 6105 C C . ALA A 1 853 ? -32.253 -20.958 52.104 1.00 96.75 853 ALA A C 1
ATOM 6107 O O . ALA A 1 853 ? -31.229 -21.360 51.546 1.00 96.75 853 ALA A O 1
ATOM 6108 N N . GLN A 1 854 ? -33.402 -20.760 51.451 1.00 96.06 854 GLN A N 1
ATOM 6109 C CA . GLN A 1 854 ? -33.551 -20.969 50.012 1.00 96.06 854 GLN A CA 1
ATOM 6110 C C . GLN A 1 854 ? -32.737 -19.937 49.216 1.00 96.06 854 GLN A C 1
ATOM 6112 O O . GLN A 1 854 ? -31.838 -20.328 48.478 1.00 96.06 854 GLN A O 1
ATOM 6117 N N . ALA A 1 855 ? -32.921 -18.637 49.474 1.00 97.75 855 ALA A N 1
ATOM 6118 C CA . ALA A 1 855 ? -32.179 -17.576 48.787 1.00 97.75 855 ALA A CA 1
ATOM 6119 C C . ALA A 1 855 ? -30.655 -17.696 48.962 1.00 97.75 855 ALA A C 1
ATOM 6121 O O . ALA A 1 855 ? -29.906 -17.455 48.024 1.00 97.75 855 ALA A O 1
ATOM 6122 N N . LYS A 1 856 ? -30.162 -18.139 50.128 1.00 98.06 856 LYS A N 1
ATOM 6123 C CA . LYS A 1 856 ? -28.732 -18.459 50.306 1.00 98.06 856 LYS A CA 1
ATOM 6124 C C . LYS A 1 856 ? -28.234 -19.561 49.373 1.00 98.06 856 LYS A C 1
ATOM 6126 O O . LYS A 1 856 ? -27.086 -19.511 48.947 1.00 98.06 856 LYS A O 1
ATOM 6131 N N . THR A 1 857 ? -29.071 -20.554 49.091 1.00 98.06 857 THR A N 1
ATOM 6132 C CA . THR A 1 857 ? -28.738 -21.657 48.181 1.00 98.06 857 THR A CA 1
ATOM 6133 C C . THR A 1 857 ? -28.716 -21.165 46.735 1.00 98.06 857 THR A C 1
ATOM 6135 O O . THR A 1 857 ? -27.757 -21.434 46.017 1.00 98.06 857 THR A O 1
ATOM 6138 N N . ASP A 1 858 ? -29.724 -20.387 46.339 1.00 97.50 858 ASP A N 1
ATOM 6139 C CA . ASP A 1 858 ? -29.878 -19.896 44.965 1.00 97.50 858 ASP A CA 1
ATOM 6140 C C . ASP A 1 858 ? -28.821 -18.829 44.620 1.00 97.50 858 ASP A C 1
ATOM 6142 O O . ASP A 1 858 ? -28.140 -18.930 43.600 1.00 97.50 858 ASP A O 1
ATOM 6146 N N . ILE A 1 859 ? -28.565 -17.873 45.523 1.00 98.38 859 ILE A N 1
ATOM 6147 C CA . ILE A 1 859 ? -27.498 -16.873 45.354 1.00 98.38 859 ILE A CA 1
ATOM 6148 C C . ILE A 1 859 ? -26.111 -17.543 45.313 1.00 98.38 859 ILE A C 1
ATOM 6150 O O . ILE A 1 859 ? -25.260 -17.115 44.535 1.00 98.38 859 ILE A O 1
ATOM 6154 N N . GLN A 1 860 ? -25.868 -18.604 46.095 1.00 98.38 860 GLN A N 1
ATOM 6155 C CA . GLN A 1 860 ? -24.602 -19.344 46.014 1.00 98.38 860 GLN A CA 1
ATOM 6156 C C . GLN A 1 860 ? -24.442 -20.058 44.663 1.00 98.38 860 GLN A C 1
ATOM 6158 O O . GLN A 1 860 ? -23.353 -20.024 44.097 1.00 98.38 860 GLN A O 1
ATOM 6163 N N . ALA A 1 861 ? -25.510 -20.644 44.112 1.00 98.00 861 ALA A N 1
ATOM 6164 C CA . ALA A 1 861 ? -25.470 -21.233 42.773 1.00 98.00 861 ALA A CA 1
ATOM 6165 C C . ALA A 1 861 ? -25.150 -20.176 41.697 1.00 98.00 861 ALA A C 1
ATOM 6167 O O . ALA A 1 861 ? -24.288 -20.406 40.851 1.00 98.00 861 ALA A O 1
ATOM 6168 N N . ASN A 1 862 ? -25.751 -18.985 41.787 1.00 98.44 862 ASN A N 1
ATOM 6169 C CA . ASN A 1 862 ? -25.430 -17.858 40.906 1.00 98.44 862 ASN A CA 1
ATOM 6170 C C . ASN A 1 862 ? -23.961 -17.412 41.027 1.00 98.44 862 ASN A C 1
ATOM 6172 O O . ASN A 1 862 ? -23.321 -17.125 40.018 1.00 98.44 862 ASN A O 1
ATOM 6176 N N . ILE A 1 863 ? -23.399 -17.376 42.240 1.00 98.62 863 ILE A N 1
ATOM 6177 C CA . ILE A 1 863 ? -21.973 -17.082 42.471 1.00 98.62 863 ILE A CA 1
ATOM 6178 C C . ILE A 1 863 ? -21.075 -18.137 41.804 1.00 98.62 863 ILE A C 1
ATOM 6180 O O . ILE A 1 863 ? -20.079 -17.783 41.170 1.00 98.62 863 ILE A O 1
ATOM 6184 N N . ASP A 1 864 ? -21.417 -19.420 41.914 1.00 98.31 864 ASP A N 1
ATOM 6185 C CA . ASP A 1 864 ? -20.644 -20.520 41.325 1.00 98.31 864 ASP A CA 1
ATOM 6186 C C . ASP A 1 864 ? -20.698 -20.490 39.775 1.00 98.31 864 ASP A C 1
ATOM 6188 O O . ASP A 1 864 ? -19.675 -20.683 39.105 1.00 98.31 864 ASP A O 1
ATOM 6192 N N . ASP A 1 865 ? -21.857 -20.147 39.199 1.00 98.50 865 ASP A N 1
ATOM 6193 C CA . ASP A 1 865 ? -22.041 -19.903 37.760 1.00 98.50 865 ASP A CA 1
ATOM 6194 C C . ASP A 1 865 ? -21.206 -18.708 37.267 1.00 98.50 865 ASP A C 1
ATOM 6196 O O . ASP A 1 865 ? -20.466 -18.833 36.286 1.00 98.50 865 ASP A O 1
ATOM 6200 N N . ILE A 1 866 ? -21.256 -17.566 37.966 1.00 98.56 866 ILE A N 1
ATOM 6201 C CA . ILE A 1 866 ? -20.474 -16.364 37.620 1.00 98.56 866 ILE A CA 1
ATOM 6202 C C . ILE A 1 866 ? -18.968 -16.669 37.652 1.00 98.56 866 ILE A C 1
ATOM 6204 O O . ILE A 1 866 ? -18.235 -16.273 36.744 1.00 98.56 866 ILE A O 1
ATOM 6208 N N . ASN A 1 867 ? -18.487 -17.416 38.651 1.00 98.56 867 ASN A N 1
ATOM 6209 C CA . ASN A 1 867 ? -17.086 -17.848 38.717 1.00 98.56 867 ASN A CA 1
ATOM 6210 C C . ASN A 1 867 ? -16.692 -18.751 37.532 1.00 98.56 867 ASN A C 1
ATOM 6212 O O . ASN A 1 867 ? -15.587 -18.634 36.990 1.00 98.56 867 ASN A O 1
ATOM 6216 N N . THR A 1 868 ? -17.603 -19.619 37.087 1.00 98.31 868 THR A N 1
ATOM 6217 C CA . THR A 1 868 ? -17.402 -20.463 35.899 1.00 98.31 868 THR A CA 1
ATOM 6218 C C . THR A 1 868 ? -17.318 -19.614 34.624 1.00 98.31 868 THR A C 1
ATOM 6220 O O . THR A 1 868 ? -16.413 -19.806 33.811 1.00 98.31 868 THR A O 1
ATOM 6223 N N . GLN A 1 869 ? -18.198 -18.621 34.475 1.00 98.50 869 GLN A N 1
ATOM 6224 C CA . GLN A 1 869 ? -18.205 -17.682 33.346 1.00 98.50 869 GLN A CA 1
ATOM 6225 C C . GLN A 1 869 ? -16.933 -16.817 33.305 1.00 98.50 869 GLN A C 1
ATOM 6227 O O . GLN A 1 869 ? -16.323 -16.681 32.247 1.00 98.50 869 GLN A O 1
ATOM 6232 N N . ILE A 1 870 ? -16.480 -16.304 34.456 1.00 98.69 870 ILE A N 1
ATOM 6233 C CA . ILE A 1 870 ? -15.204 -15.580 34.605 1.00 98.69 870 ILE A CA 1
ATOM 6234 C C . ILE A 1 870 ? -14.021 -16.443 34.147 1.00 98.69 870 ILE A C 1
ATOM 6236 O O . ILE A 1 870 ? -13.148 -15.951 33.434 1.00 98.69 870 ILE A O 1
ATOM 6240 N N . THR A 1 871 ? -14.010 -17.726 34.517 1.00 98.25 871 THR A N 1
ATOM 6241 C CA . THR A 1 871 ? -12.946 -18.667 34.126 1.00 98.25 871 THR A CA 1
ATOM 6242 C C . THR A 1 871 ? -12.900 -18.870 32.607 1.00 98.25 871 THR A C 1
ATOM 6244 O O . THR A 1 871 ? -11.813 -18.917 32.033 1.00 98.25 871 THR A O 1
ATOM 6247 N N . GLN A 1 872 ? -14.059 -18.942 31.938 1.00 98.38 872 GLN A N 1
ATOM 6248 C CA . GLN A 1 872 ? -14.117 -19.035 30.475 1.00 98.38 872 GLN A CA 1
ATOM 6249 C C . GLN A 1 872 ? -13.604 -17.750 29.807 1.00 98.38 872 GLN A C 1
ATOM 6251 O O . GLN A 1 872 ? -12.695 -17.830 28.987 1.00 98.38 872 GLN A O 1
ATOM 6256 N N . ILE A 1 873 ? -14.072 -16.572 30.245 1.00 98.62 873 ILE A N 1
ATOM 6257 C CA . ILE A 1 873 ? -13.609 -15.272 29.719 1.00 98.62 873 ILE A CA 1
ATOM 6258 C C . ILE A 1 873 ? -12.080 -15.138 29.831 1.00 98.62 873 ILE A C 1
ATOM 6260 O O . ILE A 1 873 ? -11.430 -14.615 28.929 1.00 98.62 873 ILE A O 1
ATOM 6264 N N . GLN A 1 874 ? -11.480 -15.617 30.926 1.00 98.69 874 GLN A N 1
ATOM 6265 C CA . GLN A 1 874 ? -10.022 -15.618 31.095 1.00 98.69 874 GLN A CA 1
ATOM 6266 C C . GLN A 1 874 ? -9.311 -16.499 30.057 1.00 98.69 874 GLN A C 1
ATOM 6268 O O . GLN A 1 874 ? -8.308 -16.067 29.492 1.00 98.69 874 GLN A O 1
ATOM 6273 N N . ALA A 1 875 ? -9.843 -17.689 29.759 1.00 98.56 875 ALA A N 1
ATOM 6274 C CA . ALA A 1 875 ? -9.304 -18.559 28.713 1.00 98.56 875 ALA A CA 1
ATOM 6275 C C . ALA A 1 875 ? -9.445 -17.939 27.309 1.00 98.56 875 ALA A C 1
ATOM 6277 O O . ALA A 1 875 ? -8.533 -18.060 26.488 1.00 98.56 875 ALA A O 1
ATOM 6278 N N . ASP A 1 876 ? -10.545 -17.228 27.047 1.00 98.69 876 ASP A N 1
ATOM 6279 C CA . ASP A 1 876 ? -10.763 -16.527 25.778 1.00 98.69 876 ASP A CA 1
ATOM 6280 C C . ASP A 1 876 ? -9.769 -15.366 25.612 1.00 98.69 876 ASP A C 1
ATOM 6282 O O . ASP A 1 876 ? -9.145 -15.236 24.560 1.00 98.69 876 ASP A O 1
ATOM 6286 N N . ILE A 1 877 ? -9.530 -14.582 26.672 1.00 98.69 877 ILE A N 1
ATOM 6287 C CA . ILE A 1 877 ? -8.505 -13.523 26.704 1.00 98.69 877 ILE A CA 1
ATOM 6288 C C . ILE A 1 877 ? -7.105 -14.091 26.433 1.00 98.69 877 ILE A C 1
ATOM 6290 O O . ILE A 1 877 ? -6.366 -13.510 25.638 1.00 98.69 877 ILE A O 1
ATOM 6294 N N . GLU A 1 878 ? -6.728 -15.219 27.046 1.00 98.50 878 GLU A N 1
ATOM 6295 C CA . GLU A 1 878 ? -5.437 -15.877 26.781 1.00 98.50 878 GLU A CA 1
ATOM 6296 C C . GLU A 1 878 ? -5.305 -16.309 25.309 1.00 98.50 878 GLU A C 1
ATOM 6298 O O . GLU A 1 878 ? -4.251 -16.127 24.692 1.00 98.50 878 GLU A O 1
ATOM 6303 N N . ALA A 1 879 ? -6.382 -16.833 24.718 1.00 98.44 879 ALA A N 1
ATOM 6304 C CA . ALA A 1 879 ? -6.403 -17.234 23.316 1.00 98.44 879 ALA A CA 1
ATOM 6305 C C . ALA A 1 879 ? -6.349 -16.031 22.353 1.00 98.44 879 ALA A C 1
ATOM 6307 O O . ALA A 1 879 ? -5.602 -16.079 21.373 1.00 98.44 879 ALA A O 1
ATOM 6308 N N . ILE A 1 880 ? -7.065 -14.935 22.637 1.00 98.38 880 ILE A N 1
ATOM 6309 C CA . ILE A 1 880 ? -6.988 -13.691 21.851 1.00 98.38 880 ILE A CA 1
ATOM 6310 C C . ILE A 1 880 ? -5.592 -13.062 21.977 1.00 98.38 880 ILE A C 1
ATOM 6312 O O . ILE A 1 880 ? -5.030 -12.640 20.967 1.00 98.38 880 ILE A O 1
ATOM 6316 N N . GLN A 1 881 ? -4.985 -13.049 23.169 1.00 98.19 881 GLN A N 1
ATOM 6317 C CA . GLN A 1 881 ? -3.620 -12.544 23.371 1.00 98.19 881 GLN A CA 1
ATOM 6318 C C . GLN A 1 881 ? -2.610 -13.300 22.497 1.00 98.19 881 GLN A C 1
ATOM 6320 O O . GLN A 1 881 ? -1.792 -12.675 21.827 1.00 98.19 881 GLN A O 1
ATOM 6325 N N . ALA A 1 882 ? -2.705 -14.631 22.417 1.00 96.44 882 ALA A N 1
ATOM 6326 C CA . ALA A 1 882 ? -1.834 -15.427 21.552 1.00 96.44 882 ALA A CA 1
ATOM 6327 C C . ALA A 1 882 ? -2.018 -15.120 20.047 1.00 96.44 882 ALA A C 1
ATOM 6329 O O . ALA A 1 882 ? -1.074 -15.272 19.268 1.00 96.44 882 ALA A O 1
ATOM 6330 N N . LEU A 1 883 ? -3.209 -14.679 19.623 1.00 96.31 883 LEU A N 1
ATOM 6331 C CA . LEU A 1 883 ? -3.460 -14.193 18.260 1.00 96.31 883 LEU A CA 1
ATOM 6332 C C . LEU A 1 883 ? -2.918 -12.771 18.054 1.00 96.31 883 LEU A C 1
ATOM 6334 O O . LEU A 1 883 ? -2.352 -12.496 16.998 1.00 96.31 883 LEU A O 1
ATOM 6338 N N . ALA A 1 884 ? -3.024 -11.893 19.055 1.00 96.12 884 ALA A N 1
ATOM 6339 C CA . ALA A 1 884 ? -2.440 -10.551 19.026 1.00 96.12 884 ALA A CA 1
ATOM 6340 C C . ALA A 1 884 ? -0.905 -10.608 18.919 1.00 96.12 884 ALA A C 1
ATOM 6342 O O . ALA A 1 884 ? -0.317 -9.925 18.084 1.00 96.12 884 ALA A O 1
ATOM 6343 N N . ASP A 1 885 ? -0.262 -11.495 19.684 1.00 92.69 885 ASP A N 1
ATOM 6344 C CA . ASP A 1 885 ? 1.191 -11.711 19.659 1.00 92.69 885 ASP A CA 1
ATOM 6345 C C . ASP A 1 885 ? 1.684 -12.228 18.291 1.00 92.69 885 ASP A C 1
ATOM 6347 O O . ASP A 1 885 ? 2.799 -11.919 17.869 1.00 92.69 885 ASP A O 1
ATOM 6351 N N . ARG A 1 886 ? 0.846 -12.993 17.574 1.00 88.12 886 ARG A N 1
ATOM 6352 C CA . ARG A 1 886 ? 1.092 -13.463 16.194 1.00 88.12 886 ARG A CA 1
ATOM 6353 C C . ARG A 1 886 ? 0.851 -12.398 15.121 1.00 88.12 886 ARG A C 1
ATOM 6355 O O . ARG A 1 886 ? 1.369 -12.542 14.015 1.00 88.12 886 ARG A O 1
ATOM 6362 N N . ASN A 1 887 ? 0.059 -11.373 15.427 1.00 90.75 887 ASN A N 1
ATOM 6363 C CA . ASN A 1 887 ? -0.332 -10.297 14.513 1.00 90.75 887 ASN A CA 1
ATOM 6364 C C . ASN A 1 887 ? 0.038 -8.928 15.122 1.00 90.75 887 ASN A C 1
ATOM 6366 O O . ASN A 1 887 ? -0.840 -8.087 15.345 1.00 90.75 887 ASN A O 1
ATOM 6370 N N . PRO A 1 888 ? 1.326 -8.686 15.441 1.00 86.31 888 PRO A N 1
ATOM 6371 C CA . PRO A 1 888 ? 1.740 -7.484 16.150 1.00 86.31 888 PRO A CA 1
ATOM 6372 C C . PRO A 1 888 ? 1.422 -6.232 15.324 1.00 86.31 888 PRO A C 1
ATOM 6374 O O . PRO A 1 888 ? 1.903 -6.067 14.205 1.00 86.31 888 PRO A O 1
ATOM 6377 N N . GLY A 1 889 ? 0.621 -5.336 15.904 1.00 85.31 889 GLY A N 1
ATOM 6378 C CA . GLY A 1 889 ? 0.143 -4.116 15.247 1.00 85.31 889 GLY A CA 1
ATOM 6379 C C . GLY A 1 889 ? -1.261 -4.215 14.639 1.00 85.31 889 GLY A C 1
ATOM 6380 O O . GLY A 1 889 ? -1.781 -3.187 14.211 1.00 85.31 889 GLY A O 1
ATOM 6381 N N . ASP A 1 890 ? -1.905 -5.388 14.644 1.00 92.38 890 ASP A N 1
ATOM 6382 C CA . ASP A 1 890 ? -3.321 -5.509 14.280 1.00 92.38 890 ASP A CA 1
ATOM 6383 C C . ASP A 1 890 ? -4.209 -4.851 15.353 1.00 92.38 890 ASP A C 1
ATOM 6385 O O . ASP A 1 890 ? -4.353 -5.335 16.480 1.00 92.38 890 ASP A O 1
ATOM 6389 N N . THR A 1 891 ? -4.810 -3.717 14.993 1.00 92.56 891 THR A N 1
ATOM 6390 C CA . THR A 1 891 ? -5.668 -2.923 15.879 1.00 92.56 891 THR A CA 1
ATOM 6391 C C . THR A 1 891 ? -7.062 -3.518 16.073 1.00 92.56 891 THR A C 1
ATOM 6393 O O . THR A 1 891 ? -7.712 -3.189 17.065 1.00 92.56 891 THR A O 1
ATOM 6396 N N . ILE A 1 892 ? -7.518 -4.406 15.184 1.00 93.94 892 ILE A N 1
ATOM 6397 C CA . ILE A 1 892 ? -8.791 -5.123 15.313 1.00 93.94 892 ILE A CA 1
ATOM 6398 C C . ILE A 1 892 ? -8.632 -6.200 16.386 1.00 93.94 892 ILE A C 1
ATOM 6400 O O . ILE A 1 892 ? -9.386 -6.204 17.356 1.00 93.94 892 ILE A O 1
ATOM 6404 N N . ILE A 1 893 ? -7.611 -7.056 16.279 1.00 95.81 893 ILE A N 1
ATOM 6405 C CA . ILE A 1 893 ? -7.336 -8.106 17.274 1.00 95.81 893 ILE A CA 1
ATOM 6406 C C . ILE A 1 893 ? -7.010 -7.481 18.642 1.00 95.81 893 ILE A C 1
ATOM 6408 O O . ILE A 1 893 ? -7.525 -7.938 19.662 1.00 95.81 893 ILE A O 1
ATOM 6412 N N . ALA A 1 894 ? -6.237 -6.388 18.681 1.00 94.00 894 ALA A N 1
ATOM 6413 C CA . ALA A 1 894 ? -5.984 -5.650 19.921 1.00 94.00 894 ALA A CA 1
ATOM 6414 C C . ALA A 1 894 ? -7.253 -4.996 20.512 1.00 94.00 894 ALA A C 1
ATOM 6416 O O . ALA A 1 894 ? -7.398 -4.928 21.733 1.00 94.00 894 ALA A O 1
ATOM 6417 N N . GLY A 1 895 ? -8.185 -4.535 19.670 1.00 93.50 895 GLY A N 1
ATOM 6418 C CA . GLY A 1 895 ? -9.477 -3.997 20.103 1.00 93.50 895 GLY A CA 1
ATOM 6419 C C . GLY A 1 895 ? -10.397 -5.064 20.702 1.00 93.50 895 GLY A C 1
ATOM 6420 O O . GLY A 1 895 ? -10.986 -4.837 21.756 1.00 93.50 895 GLY A O 1
ATOM 6421 N N . LEU A 1 896 ? -10.461 -6.245 20.079 1.00 97.00 896 LEU A N 1
ATOM 6422 C CA . LEU A 1 896 ? -11.212 -7.406 20.578 1.00 97.00 896 LEU A CA 1
ATOM 6423 C C . LEU A 1 896 ? -10.647 -7.913 21.915 1.00 97.00 896 LEU A C 1
ATOM 6425 O O . LEU A 1 896 ? -11.401 -8.205 22.839 1.00 97.00 896 LEU A O 1
ATOM 6429 N N . LEU A 1 897 ? -9.317 -7.932 22.062 1.00 98.38 897 LEU A N 1
ATOM 6430 C CA . LEU A 1 897 ? -8.655 -8.235 23.335 1.00 98.38 897 LEU A CA 1
ATOM 6431 C C . LEU A 1 897 ? -9.066 -7.256 24.446 1.00 98.38 897 LEU A C 1
ATOM 6433 O O . LEU A 1 897 ? -9.336 -7.674 25.572 1.00 98.38 897 LEU A O 1
ATOM 6437 N N . ALA A 1 898 ? -9.116 -5.958 24.134 1.00 96.88 898 ALA A N 1
ATOM 6438 C CA . ALA A 1 898 ? -9.509 -4.927 25.087 1.00 96.88 898 ALA A CA 1
ATOM 6439 C C . ALA A 1 898 ? -10.994 -5.028 25.483 1.00 96.88 898 ALA A C 1
ATOM 6441 O O . ALA A 1 898 ? -11.320 -4.820 26.655 1.00 96.88 898 ALA A O 1
ATOM 6442 N N . ASP A 1 899 ? -11.891 -5.386 24.555 1.00 94.44 899 ASP A N 1
ATOM 6443 C CA . ASP A 1 899 ? -13.302 -5.597 24.894 1.00 94.44 899 ASP A CA 1
ATOM 6444 C C . ASP A 1 899 ? -13.479 -6.827 25.793 1.00 94.44 899 ASP A C 1
ATOM 6446 O O . ASP A 1 899 ? -14.067 -6.699 26.868 1.00 94.44 899 ASP A O 1
ATOM 6450 N N . ALA A 1 900 ? -12.859 -7.965 25.461 1.00 97.75 900 ALA A N 1
ATOM 6451 C CA . ALA A 1 900 ? -12.868 -9.165 26.302 1.00 97.75 900 ALA A CA 1
ATOM 6452 C C . ALA A 1 900 ? -12.323 -8.891 27.724 1.00 97.75 900 ALA A C 1
ATOM 6454 O O . ALA A 1 900 ? -12.922 -9.309 28.720 1.00 97.75 900 ALA A O 1
ATOM 6455 N N . GLN A 1 901 ? -11.246 -8.104 27.854 1.00 97.62 901 GLN A N 1
ATOM 6456 C CA . GLN A 1 901 ? -10.735 -7.636 29.153 1.00 97.62 901 GLN A CA 1
ATOM 6457 C C . GLN A 1 901 ? -11.753 -6.766 29.917 1.00 97.62 901 GLN A C 1
ATOM 6459 O O . GLN A 1 901 ? -11.894 -6.904 31.136 1.00 97.62 901 GLN A O 1
ATOM 6464 N N . GLN A 1 902 ? -12.525 -5.920 29.227 1.00 96.06 902 GLN A N 1
ATOM 6465 C CA . GLN A 1 902 ? -13.630 -5.176 29.838 1.00 96.06 902 GLN A CA 1
ATOM 6466 C C . GLN A 1 902 ? -14.802 -6.096 30.233 1.00 96.06 902 GLN A C 1
ATOM 6468 O O . GLN A 1 902 ? -15.434 -5.867 31.269 1.00 96.06 902 GLN A O 1
ATOM 6473 N N . ARG A 1 903 ? -15.086 -7.167 29.472 1.00 96.19 903 ARG A N 1
ATOM 6474 C CA . ARG A 1 903 ? -16.080 -8.192 29.848 1.00 96.19 903 ARG A CA 1
ATOM 6475 C C . ARG A 1 903 ? -15.685 -8.917 31.134 1.00 96.19 903 ARG A C 1
ATOM 6477 O O . ARG A 1 903 ? -16.544 -9.088 32.000 1.00 96.19 903 ARG A O 1
ATOM 6484 N N . LEU A 1 904 ? -14.401 -9.235 31.314 1.00 98.50 904 LEU A N 1
ATOM 6485 C CA . LEU A 1 904 ? -13.876 -9.805 32.559 1.00 98.50 904 LEU A CA 1
ATOM 6486 C C . LEU A 1 904 ? -14.123 -8.882 33.763 1.00 98.50 904 LEU A C 1
ATOM 6488 O O . LEU A 1 904 ? -14.670 -9.328 34.772 1.00 98.50 904 LEU A O 1
ATOM 6492 N N . ALA A 1 905 ? -13.782 -7.595 33.644 1.00 95.88 905 ALA A N 1
ATOM 6493 C CA . ALA A 1 905 ? -14.008 -6.613 34.707 1.00 95.88 905 ALA A CA 1
ATOM 6494 C C . ALA A 1 905 ? -15.503 -6.466 35.056 1.00 95.88 905 ALA A C 1
ATOM 6496 O O . ALA A 1 905 ? -15.874 -6.404 36.231 1.00 95.88 905 ALA A O 1
ATOM 6497 N N . ASN A 1 906 ? -16.380 -6.476 34.046 1.00 90.38 906 ASN A N 1
ATOM 6498 C CA . ASN A 1 906 ? -17.827 -6.416 34.253 1.00 90.38 906 ASN A CA 1
ATOM 6499 C C . ASN A 1 906 ? -18.345 -7.644 35.020 1.00 90.38 906 ASN A C 1
ATOM 6501 O O . ASN A 1 906 ? -19.117 -7.477 35.965 1.00 90.38 906 ASN A O 1
ATOM 6505 N N . ALA A 1 907 ? -17.913 -8.856 34.648 1.00 97.06 907 ALA A N 1
ATOM 6506 C CA . ALA A 1 907 ? -18.311 -10.100 35.312 1.00 97.06 907 ALA A CA 1
ATOM 6507 C C . ALA A 1 907 ? -17.798 -10.172 36.764 1.00 97.06 907 ALA A C 1
ATOM 6509 O O . ALA A 1 907 ? -18.550 -10.536 37.666 1.00 97.06 907 ALA A O 1
ATOM 6510 N N . GLN A 1 908 ? -16.565 -9.723 37.023 1.00 97.81 908 GLN A N 1
ATOM 6511 C CA . GLN A 1 908 ? -16.015 -9.592 38.380 1.00 97.81 908 GLN A CA 1
ATOM 6512 C C . GLN A 1 908 ? -16.831 -8.619 39.252 1.00 97.81 908 GLN A C 1
ATOM 6514 O O . GLN A 1 908 ? -17.073 -8.897 40.424 1.00 97.81 908 GLN A O 1
ATOM 6519 N N . SER A 1 909 ? -17.341 -7.521 38.682 1.00 95.88 909 SER A N 1
ATOM 6520 C CA . SER A 1 909 ? -18.262 -6.624 39.394 1.00 95.88 909 SER A CA 1
ATOM 6521 C C . SER A 1 909 ? -19.628 -7.267 39.679 1.00 95.88 909 SER A C 1
ATOM 6523 O O . SER A 1 909 ? -20.261 -6.922 40.678 1.00 95.88 909 SER A O 1
ATOM 6525 N N . GLN A 1 910 ? -20.111 -8.186 38.833 1.00 96.38 910 GLN A N 1
ATOM 6526 C CA . GLN A 1 910 ? -21.345 -8.938 39.108 1.00 96.38 910 GLN A CA 1
ATOM 6527 C C . GLN A 1 910 ? -21.142 -9.952 40.239 1.00 96.38 910 GLN A C 1
ATOM 6529 O O . GLN A 1 910 ? -21.988 -10.046 41.128 1.00 96.38 910 GLN A O 1
ATOM 6534 N N . LEU A 1 911 ? -19.987 -10.630 40.262 1.00 98.38 911 LEU A N 1
ATOM 6535 C CA . LEU A 1 911 ? -19.589 -11.528 41.348 1.00 98.38 911 LEU A CA 1
ATOM 6536 C C . LEU A 1 911 ? -19.629 -10.811 42.705 1.00 98.38 911 LEU A C 1
ATOM 6538 O O . LEU A 1 911 ? -20.340 -11.250 43.604 1.00 98.38 911 LEU A O 1
ATOM 6542 N N . THR A 1 912 ? -18.956 -9.661 42.828 1.00 96.81 912 THR A N 1
ATOM 6543 C CA . THR A 1 912 ? -18.921 -8.886 44.082 1.00 96.81 912 THR A CA 1
ATOM 6544 C C . THR A 1 912 ? -20.314 -8.452 44.554 1.00 96.81 912 THR A C 1
ATOM 6546 O O . THR A 1 912 ? -20.585 -8.429 45.755 1.00 96.81 912 THR A O 1
ATOM 6549 N N . GLN A 1 913 ? -21.228 -8.128 43.633 1.00 92.56 913 GLN A N 1
ATOM 6550 C CA . GLN A 1 913 ? -22.609 -7.781 43.984 1.00 92.56 913 GLN A CA 1
ATOM 6551 C C . GLN A 1 913 ? -23.421 -9.004 44.440 1.00 92.56 913 GLN A C 1
ATOM 6553 O O . GLN A 1 913 ? -24.204 -8.888 45.383 1.00 92.56 913 GLN A O 1
ATOM 6558 N N . ALA A 1 914 ? -23.223 -10.175 43.828 1.00 97.00 914 ALA A N 1
ATOM 6559 C CA . ALA A 1 914 ? -23.856 -11.420 44.266 1.00 97.00 914 ALA A CA 1
ATOM 6560 C C . ALA A 1 914 ? -23.331 -11.877 45.645 1.00 97.00 914 ALA A C 1
ATOM 6562 O O . ALA A 1 914 ? -24.123 -12.236 46.516 1.00 97.00 914 ALA A O 1
ATOM 6563 N N . GLU A 1 915 ? -22.023 -11.767 45.899 1.00 97.38 915 GLU A N 1
ATOM 6564 C CA . GLU A 1 915 ? -21.414 -12.013 47.217 1.00 97.38 915 GLU A CA 1
ATOM 6565 C C . GLU A 1 915 ? -21.969 -11.064 48.296 1.00 97.38 915 GLU A C 1
ATOM 6567 O O . GLU A 1 915 ? -22.288 -11.490 49.411 1.00 97.38 915 GLU A O 1
ATOM 6572 N N . ALA A 1 916 ? -22.145 -9.779 47.965 1.00 95.62 916 ALA A N 1
ATOM 6573 C CA . ALA A 1 916 ? -22.769 -8.805 48.859 1.00 95.62 916 ALA A CA 1
ATOM 6574 C C . ALA A 1 916 ? -24.249 -9.132 49.134 1.00 95.62 916 ALA A C 1
ATOM 6576 O O . ALA A 1 916 ? -24.698 -9.016 50.278 1.00 95.62 916 ALA A O 1
ATOM 6577 N N . ALA A 1 917 ? -24.995 -9.589 48.121 1.00 95.06 917 ALA A N 1
ATOM 6578 C CA . ALA A 1 917 ? -26.374 -10.038 48.289 1.00 95.06 917 ALA A CA 1
ATOM 6579 C C . ALA A 1 917 ? -26.461 -11.252 49.229 1.00 95.06 917 ALA A C 1
ATOM 6581 O O . ALA A 1 917 ? -27.269 -11.237 50.159 1.00 95.06 917 ALA A O 1
ATOM 6582 N N . LEU A 1 918 ? -25.574 -12.244 49.066 1.00 97.94 918 LEU A N 1
ATOM 6583 C CA . LEU A 1 918 ? -25.485 -13.425 49.935 1.00 97.94 918 LEU A CA 1
ATOM 6584 C C . LEU A 1 918 ? -25.249 -13.042 51.405 1.00 97.94 918 LEU A C 1
ATOM 6586 O O . LEU A 1 918 ? -25.912 -13.569 52.303 1.00 97.94 918 LEU A O 1
ATOM 6590 N N . ALA A 1 919 ? -24.337 -12.097 51.654 1.00 95.94 919 ALA A N 1
ATOM 6591 C CA . ALA A 1 919 ? -24.047 -11.590 52.995 1.00 95.94 919 ALA A CA 1
ATOM 6592 C C . ALA A 1 919 ? -25.230 -10.818 53.616 1.00 95.94 919 ALA A C 1
ATOM 6594 O O . ALA A 1 919 ? -25.419 -10.845 54.835 1.00 95.94 919 ALA A O 1
ATOM 6595 N N . ALA A 1 920 ? -26.049 -10.152 52.797 1.00 96.44 920 ALA A N 1
ATOM 6596 C CA . ALA A 1 920 ? -27.205 -9.387 53.257 1.00 96.44 920 ALA A CA 1
ATOM 6597 C C . ALA A 1 920 ? -28.408 -10.260 53.672 1.00 96.44 920 ALA A C 1
ATOM 6599 O O . ALA A 1 920 ? -29.207 -9.812 54.499 1.00 96.44 920 ALA A O 1
ATOM 6600 N N . VAL A 1 921 ? -28.532 -11.503 53.173 1.00 97.62 921 VAL A N 1
ATOM 6601 C CA . VAL A 1 921 ? -29.712 -12.368 53.411 1.00 97.62 921 VAL A CA 1
ATOM 6602 C C . VAL A 1 921 ? -30.019 -12.570 54.900 1.00 97.62 921 VAL A C 1
ATOM 6604 O O . VAL A 1 921 ? -31.182 -12.515 55.301 1.00 97.62 921 VAL A O 1
ATOM 6607 N N . ASP A 1 922 ? -29.005 -12.755 55.752 1.00 93.44 922 ASP A N 1
ATOM 6608 C CA . ASP A 1 922 ? -29.232 -12.924 57.198 1.00 93.44 922 ASP A CA 1
ATOM 6609 C C . ASP A 1 922 ? -29.860 -11.684 57.847 1.00 93.44 922 ASP A C 1
ATOM 6611 O O . ASP A 1 922 ? -30.690 -11.817 58.750 1.00 93.44 922 ASP A O 1
ATOM 6615 N N . SER A 1 923 ? -29.523 -10.491 57.349 1.00 93.69 923 SER A N 1
ATOM 6616 C CA . SER A 1 923 ? -30.005 -9.205 57.870 1.00 93.69 923 SER A CA 1
ATOM 6617 C C . SER A 1 923 ? -31.377 -8.793 57.320 1.00 93.69 923 SER A C 1
ATOM 6619 O O . SER A 1 923 ? -31.958 -7.830 57.816 1.00 93.69 923 SER A O 1
ATOM 6621 N N . ALA A 1 924 ? -31.913 -9.503 56.321 1.00 93.88 924 ALA A N 1
ATOM 6622 C CA . ALA A 1 924 ? -33.222 -9.213 55.740 1.00 93.88 924 ALA A CA 1
ATOM 6623 C C . ALA A 1 924 ? -34.345 -9.317 56.792 1.00 93.88 924 ALA A C 1
ATOM 6625 O O . ALA A 1 924 ? -34.422 -10.299 57.540 1.00 93.88 924 ALA A O 1
ATOM 6626 N N . ALA A 1 925 ? -35.219 -8.310 56.854 1.00 90.06 925 ALA A N 1
ATOM 6627 C CA . ALA A 1 925 ? -36.298 -8.241 57.842 1.00 90.06 925 ALA A CA 1
ATOM 6628 C C . ALA A 1 925 ? -37.602 -8.878 57.337 1.00 90.06 925 ALA A C 1
ATOM 6630 O O . ALA A 1 925 ? -38.413 -9.343 58.134 1.00 90.06 925 ALA A O 1
ATOM 6631 N N . THR A 1 926 ? -37.806 -8.919 56.018 1.00 90.44 926 THR A N 1
ATOM 6632 C CA . THR A 1 926 ? -39.022 -9.437 55.386 1.00 90.44 926 THR A CA 1
ATOM 6633 C C . THR A 1 926 ? -38.709 -10.411 54.249 1.00 90.44 926 THR A C 1
ATOM 6635 O O . THR A 1 926 ? -37.621 -10.407 53.676 1.00 90.44 926 THR A O 1
ATOM 6638 N N . ILE A 1 927 ? -39.697 -11.231 53.871 1.00 91.19 927 ILE A N 1
ATOM 6639 C CA . ILE A 1 927 ? -39.593 -12.140 52.714 1.00 91.19 927 ILE A CA 1
ATOM 6640 C C . ILE A 1 927 ? -39.402 -11.348 51.405 1.00 91.19 927 ILE A C 1
ATOM 6642 O O . ILE A 1 927 ? -38.727 -11.823 50.494 1.00 91.19 927 ILE A O 1
ATOM 6646 N N . ALA A 1 928 ? -39.938 -10.125 51.318 1.00 89.50 928 ALA A N 1
ATOM 6647 C CA . ALA A 1 928 ? -39.743 -9.251 50.162 1.00 89.50 928 ALA A CA 1
ATOM 6648 C C . ALA A 1 928 ? -38.277 -8.808 50.020 1.00 89.50 928 ALA A C 1
ATOM 6650 O O . ALA A 1 928 ? -37.742 -8.850 48.917 1.00 89.50 928 ALA A O 1
ATOM 6651 N N . ASP A 1 929 ? -37.604 -8.470 51.126 1.00 93.44 929 ASP A N 1
ATOM 6652 C CA . ASP A 1 929 ? -36.173 -8.132 51.113 1.00 93.44 929 ASP A CA 1
ATOM 6653 C C . ASP A 1 929 ? -35.330 -9.325 50.635 1.00 93.44 929 ASP A C 1
ATOM 6655 O O . ASP A 1 929 ? -34.456 -9.167 49.787 1.00 93.44 929 ASP A O 1
ATOM 6659 N N . VAL A 1 930 ? -35.633 -10.531 51.133 1.00 96.38 930 VAL A N 1
ATOM 6660 C CA . VAL A 1 930 ? -34.975 -11.780 50.707 1.00 96.38 930 VAL A CA 1
ATOM 6661 C C . VAL A 1 930 ? -35.184 -12.043 49.211 1.00 96.38 930 VAL A C 1
ATOM 6663 O O . VAL A 1 930 ? -34.236 -12.402 48.517 1.00 96.38 930 VAL A O 1
ATOM 6666 N N . THR A 1 931 ? -36.404 -11.828 48.708 1.00 93.69 931 THR A N 1
ATOM 6667 C CA . THR A 1 931 ? -36.737 -12.013 47.284 1.00 93.69 931 THR A CA 1
ATOM 6668 C C . THR A 1 931 ? -35.960 -11.022 46.415 1.00 93.69 931 THR A C 1
ATOM 6670 O O . THR A 1 931 ? -35.282 -11.439 45.486 1.00 93.69 931 THR A O 1
ATOM 6673 N N . ASN A 1 932 ? -35.945 -9.734 46.779 1.00 94.81 932 ASN A N 1
ATOM 6674 C CA . ASN A 1 932 ? -35.200 -8.700 46.050 1.00 94.81 932 ASN A CA 1
ATOM 6675 C C . ASN A 1 932 ? -33.684 -8.986 45.986 1.00 94.81 932 ASN A C 1
ATOM 6677 O O . ASN A 1 932 ? -33.044 -8.671 44.984 1.00 94.81 932 ASN A O 1
ATOM 6681 N N . LEU A 1 933 ? -33.101 -9.570 47.043 1.00 96.50 933 LEU A N 1
ATOM 6682 C CA . LEU A 1 933 ? -31.694 -9.991 47.053 1.00 96.50 933 LEU A CA 1
ATOM 6683 C C . LEU A 1 933 ? -31.438 -11.172 46.102 1.00 96.50 933 LEU A C 1
ATOM 6685 O O . LEU A 1 933 ? -30.412 -11.186 45.424 1.00 96.50 933 LEU A O 1
ATOM 6689 N N . SER A 1 934 ? -32.369 -12.129 46.028 1.00 95.50 934 SER A N 1
ATOM 6690 C CA . SER A 1 934 ? -32.294 -13.265 45.099 1.00 95.50 934 SER A CA 1
ATOM 6691 C C . SER A 1 934 ? -32.445 -12.809 43.644 1.00 95.50 934 SER A C 1
ATOM 6693 O O . SER A 1 934 ? -31.557 -13.060 42.835 1.00 95.50 934 SER A O 1
ATOM 6695 N N . ASP A 1 935 ? -33.493 -12.035 43.339 1.00 93.25 935 ASP A N 1
ATOM 6696 C CA . ASP A 1 935 ? -33.759 -11.473 42.007 1.00 93.25 935 ASP A CA 1
ATOM 6697 C C . ASP A 1 935 ? -32.590 -10.599 41.504 1.00 93.25 935 ASP A C 1
ATOM 6699 O O . ASP A 1 935 ? -32.328 -10.515 40.301 1.00 93.25 935 ASP A O 1
ATOM 6703 N N . GLY A 1 936 ? -31.886 -9.921 42.419 1.00 90.50 936 GLY A N 1
ATOM 6704 C CA . GLY A 1 936 ? -30.673 -9.162 42.114 1.00 90.50 936 GLY A CA 1
ATOM 6705 C C . GLY A 1 936 ? -29.482 -10.056 41.753 1.00 90.50 936 GLY A C 1
ATOM 6706 O O . GLY A 1 936 ? -28.750 -9.750 40.814 1.00 90.50 936 GLY A O 1
ATOM 6707 N N . ALA A 1 937 ? -29.299 -11.184 42.444 1.00 94.25 937 ALA A N 1
ATOM 6708 C CA . ALA A 1 937 ? -28.256 -12.152 42.107 1.00 94.25 937 ALA A CA 1
ATOM 6709 C C . ALA A 1 937 ? -28.523 -12.863 40.768 1.00 94.25 937 ALA A C 1
ATOM 6711 O O . ALA A 1 937 ? -27.580 -13.051 39.999 1.00 94.25 937 ALA A O 1
ATOM 6712 N N . ASP A 1 938 ? -29.784 -13.175 40.451 1.00 94.12 938 ASP A N 1
ATOM 6713 C CA . ASP A 1 938 ? -30.182 -13.724 39.145 1.00 94.12 938 ASP A CA 1
ATOM 6714 C C . ASP A 1 938 ? -29.830 -12.751 38.002 1.00 94.12 938 ASP A C 1
ATOM 6716 O O . ASP A 1 938 ? -29.299 -13.144 36.962 1.00 94.12 938 ASP A O 1
ATOM 6720 N N . GLN A 1 939 ? -30.064 -11.447 38.203 1.00 92.69 939 GLN A N 1
ATOM 6721 C CA . GLN A 1 939 ? -29.682 -10.405 37.241 1.00 92.69 939 GLN A CA 1
ATOM 6722 C C . GLN A 1 939 ? -28.159 -10.289 37.077 1.00 92.69 939 GLN A C 1
ATOM 6724 O O . GLN A 1 939 ? -27.675 -10.144 35.951 1.00 92.69 939 GLN A O 1
ATOM 6729 N N . ASN A 1 940 ? -27.402 -10.401 38.172 1.00 93.62 940 ASN A N 1
ATOM 6730 C CA . ASN A 1 940 ? -25.937 -10.409 38.149 1.00 93.62 940 ASN A CA 1
ATOM 6731 C C . ASN A 1 940 ? -25.396 -11.620 37.359 1.00 93.62 940 ASN A C 1
ATOM 6733 O O . ASN A 1 940 ? -24.482 -11.459 36.546 1.00 93.62 940 ASN A O 1
ATOM 6737 N N . GLN A 1 941 ? -25.992 -12.806 37.536 1.00 97.31 941 GLN A N 1
ATOM 6738 C CA . GLN A 1 941 ? -25.653 -14.026 36.790 1.00 97.31 941 GLN A CA 1
ATOM 6739 C C . GLN A 1 941 ? -25.920 -13.853 35.287 1.00 97.31 941 GLN A C 1
ATOM 6741 O O . GLN A 1 941 ? -25.026 -14.082 34.470 1.00 97.31 941 GLN A O 1
ATOM 6746 N N . ALA A 1 942 ? -27.096 -13.339 34.914 1.00 90.94 942 ALA A N 1
ATOM 6747 C CA . ALA A 1 942 ? -27.458 -13.132 33.511 1.00 90.94 942 ALA A CA 1
ATOM 6748 C C . ALA A 1 942 ? -26.563 -12.085 32.813 1.00 90.94 942 ALA A C 1
ATOM 6750 O O . ALA A 1 942 ? -26.245 -12.205 31.623 1.00 90.94 942 ALA A O 1
ATOM 6751 N N . ALA A 1 943 ? -26.125 -11.057 33.547 1.00 87.38 943 ALA A N 1
ATOM 6752 C CA . ALA A 1 943 ? -25.183 -10.056 33.054 1.00 87.38 943 ALA A CA 1
ATOM 6753 C C . ALA A 1 943 ? -23.768 -10.631 32.845 1.00 87.38 943 ALA A C 1
ATOM 6755 O O . ALA A 1 943 ? -23.108 -10.283 31.862 1.00 87.38 943 ALA A O 1
ATOM 6756 N N . ALA A 1 944 ? -23.313 -11.535 33.716 1.00 92.19 944 ALA A N 1
ATOM 6757 C CA . ALA A 1 944 ? -22.034 -12.226 33.562 1.00 92.19 944 ALA A CA 1
ATOM 6758 C C . ALA A 1 944 ? -22.056 -13.269 32.422 1.00 92.19 944 ALA A C 1
ATOM 6760 O O . ALA A 1 944 ? -21.102 -13.327 31.643 1.00 92.19 944 ALA A O 1
ATOM 6761 N N . ASP A 1 945 ? -23.164 -13.991 32.209 1.00 95.19 945 ASP A N 1
ATOM 6762 C CA . ASP A 1 945 ? -23.302 -14.900 31.056 1.00 95.19 945 ASP A CA 1
ATOM 6763 C C . ASP A 1 945 ? -23.321 -14.147 29.715 1.00 95.19 945 ASP A C 1
ATOM 6765 O O . ASP A 1 945 ? -22.746 -14.587 28.713 1.00 95.19 945 ASP A O 1
ATOM 6769 N N . SER A 1 946 ? -23.926 -12.957 29.713 1.00 94.62 946 SER A N 1
ATOM 6770 C CA . SER A 1 946 ? -23.883 -12.036 28.574 1.00 94.62 946 SER A CA 1
ATOM 6771 C C . SER A 1 946 ? -22.456 -11.548 28.301 1.00 94.62 946 SER A C 1
ATOM 6773 O O . SER A 1 946 ? -22.052 -11.459 27.144 1.00 94.62 946 SER A O 1
ATOM 6775 N N . ALA A 1 947 ? -21.670 -11.268 29.348 1.00 92.75 947 ALA A N 1
ATOM 6776 C CA . ALA A 1 947 ? -20.266 -10.878 29.221 1.00 92.75 947 ALA A CA 1
ATOM 6777 C C . ALA A 1 947 ? -19.399 -12.018 28.651 1.00 92.75 947 ALA A C 1
ATOM 6779 O O . ALA A 1 947 ? -18.610 -11.769 27.740 1.00 92.75 947 ALA A O 1
ATOM 6780 N N . ARG A 1 948 ? -19.608 -13.264 29.108 1.00 97.88 948 ARG A N 1
ATOM 6781 C CA . ARG A 1 948 ? -18.985 -14.475 28.539 1.00 97.88 948 ARG A CA 1
ATOM 6782 C C . ARG A 1 948 ? -19.317 -14.634 27.059 1.00 97.88 948 ARG A C 1
ATOM 6784 O O . ARG A 1 948 ? -18.421 -14.752 26.237 1.00 97.88 948 ARG A O 1
ATOM 6791 N N . THR A 1 949 ? -20.599 -14.545 26.715 1.00 95.75 949 THR A N 1
ATOM 6792 C CA . THR A 1 949 ? -21.079 -14.713 25.335 1.00 95.75 949 THR A CA 1
ATOM 6793 C C . THR A 1 949 ? -20.508 -13.667 24.364 1.00 95.75 949 THR A C 1
ATOM 6795 O O . THR A 1 949 ? -20.442 -13.934 23.164 1.00 95.75 949 THR A O 1
ATOM 6798 N N . ILE A 1 950 ? -20.098 -12.489 24.853 1.00 88.81 950 ILE A N 1
ATOM 6799 C CA . ILE A 1 950 ? -19.371 -11.489 24.055 1.00 88.81 950 ILE A CA 1
ATOM 6800 C C . ILE A 1 950 ? -17.892 -11.882 23.910 1.00 88.81 950 ILE A C 1
ATOM 6802 O O . ILE A 1 950 ? -17.408 -11.905 22.787 1.00 88.81 950 ILE A O 1
ATOM 6806 N N . ALA A 1 951 ? -17.211 -12.303 24.983 1.00 97.38 951 ALA A N 1
ATOM 6807 C CA . ALA A 1 951 ? -15.819 -12.768 24.902 1.00 97.38 951 ALA A CA 1
ATOM 6808 C C . ALA A 1 951 ? -15.640 -13.983 23.959 1.00 97.38 951 ALA A C 1
ATOM 6810 O O . ALA A 1 951 ? -14.696 -14.016 23.168 1.00 97.38 951 ALA A O 1
ATOM 6811 N N . ASP A 1 952 ? -16.595 -14.925 23.951 1.00 96.69 952 ASP A N 1
ATOM 6812 C CA . ASP A 1 952 ? -16.662 -16.025 22.971 1.00 96.69 952 ASP A CA 1
ATOM 6813 C C . ASP A 1 952 ? -16.720 -15.501 21.514 1.00 96.69 952 ASP A C 1
ATOM 6815 O O . ASP A 1 952 ? -16.114 -16.069 20.599 1.00 96.69 952 ASP A O 1
ATOM 6819 N N . GLN A 1 953 ? -17.467 -14.412 21.276 1.00 96.38 953 GLN A N 1
ATOM 6820 C CA . GLN A 1 953 ? -17.589 -13.774 19.958 1.00 96.38 953 GLN A CA 1
ATOM 6821 C C . GLN A 1 953 ? -16.321 -13.005 19.581 1.00 96.38 953 GLN A C 1
ATOM 6823 O O . GLN A 1 953 ? -15.899 -13.087 18.426 1.00 96.38 953 GLN A O 1
ATOM 6828 N N . ASP A 1 954 ? -15.690 -12.322 20.538 1.00 97.88 954 ASP A N 1
ATOM 6829 C CA . ASP A 1 954 ? -14.420 -11.622 20.342 1.00 97.88 954 ASP A CA 1
ATOM 6830 C C . ASP A 1 954 ? -13.308 -12.603 19.947 1.00 97.88 954 ASP A C 1
ATOM 6832 O O . ASP A 1 954 ? -12.554 -12.345 19.006 1.00 97.88 954 ASP A O 1
ATOM 6836 N N . LEU A 1 955 ? -13.260 -13.782 20.582 1.00 98.44 955 LEU A N 1
ATOM 6837 C CA . LEU A 1 955 ? -12.339 -14.859 20.217 1.00 98.44 955 LEU A CA 1
ATOM 6838 C C . LEU A 1 955 ? -12.594 -15.374 18.794 1.00 98.44 955 LEU A C 1
ATOM 6840 O O . LEU A 1 955 ? -11.651 -15.513 18.010 1.00 98.44 955 LEU A O 1
ATOM 6844 N N . ALA A 1 956 ? -13.852 -15.631 18.431 1.00 97.00 956 ALA A N 1
ATOM 6845 C CA . ALA A 1 956 ? -14.202 -16.076 17.083 1.00 97.00 956 ALA A CA 1
ATOM 6846 C C . ALA A 1 956 ? -13.860 -15.021 16.009 1.00 97.00 956 ALA A C 1
ATOM 6848 O O . ALA A 1 956 ? -13.369 -15.366 14.931 1.00 97.00 956 ALA A O 1
ATOM 6849 N N . ALA A 1 957 ? -14.069 -13.735 16.309 1.00 94.12 957 ALA A N 1
ATOM 6850 C CA . ALA A 1 957 ? -13.705 -12.625 15.433 1.00 94.12 957 ALA A CA 1
ATOM 6851 C C . ALA A 1 957 ? -12.178 -12.482 15.288 1.00 94.12 957 ALA A C 1
ATOM 6853 O O . ALA A 1 957 ? -11.682 -12.342 14.169 1.00 94.12 957 ALA A O 1
ATOM 6854 N N . ALA A 1 958 ? -11.419 -12.606 16.382 1.00 97.94 958 ALA A N 1
ATOM 6855 C CA . ALA A 1 958 ? -9.958 -12.557 16.360 1.00 97.94 958 ALA A CA 1
ATOM 6856 C C . ALA A 1 958 ? -9.354 -13.716 15.545 1.00 97.94 958 ALA A C 1
ATOM 6858 O O . ALA A 1 958 ? -8.422 -13.508 14.767 1.00 97.94 958 ALA A O 1
ATOM 6859 N N . GLN A 1 959 ? -9.917 -14.926 15.659 1.00 96.94 959 GLN A N 1
ATOM 6860 C CA . GLN A 1 959 ? -9.521 -16.083 14.844 1.00 96.94 959 GLN A CA 1
ATOM 6861 C C . GLN A 1 959 ? -9.796 -15.863 13.350 1.00 96.94 959 GLN A C 1
ATOM 6863 O O . GLN A 1 959 ? -8.974 -16.229 12.507 1.00 96.94 959 GLN A O 1
ATOM 6868 N N . ALA A 1 960 ? -10.933 -15.251 13.006 1.00 96.12 960 ALA A N 1
ATOM 6869 C CA . ALA A 1 960 ? -11.253 -14.905 11.623 1.00 96.12 960 ALA A CA 1
ATOM 6870 C C . ALA A 1 960 ? -10.299 -13.835 11.058 1.00 96.12 960 ALA A C 1
ATOM 6872 O O . ALA A 1 960 ? -9.896 -13.933 9.897 1.00 96.12 960 ALA A O 1
ATOM 6873 N N . GLN A 1 961 ? -9.899 -12.856 11.876 1.00 96.56 961 GLN A N 1
ATOM 6874 C CA . GLN A 1 961 ? -8.961 -11.805 11.480 1.00 96.56 961 GLN A CA 1
ATOM 6875 C C . GLN A 1 961 ? -7.529 -12.339 11.286 1.00 96.56 961 GLN A C 1
ATOM 6877 O O . GLN A 1 961 ? -6.922 -12.053 10.258 1.00 96.56 961 GLN A O 1
ATOM 6882 N N . ASP A 1 962 ? -7.013 -13.192 12.182 1.00 95.81 962 ASP A N 1
ATOM 6883 C CA . ASP A 1 962 ? -5.711 -13.873 12.005 1.00 95.81 962 ASP A CA 1
ATOM 6884 C C . ASP A 1 962 ? -5.667 -14.694 10.700 1.00 95.81 962 ASP A C 1
ATOM 6886 O O . ASP A 1 962 ? -4.697 -14.626 9.938 1.00 95.81 962 ASP A O 1
ATOM 6890 N N . ALA A 1 963 ? -6.754 -15.408 10.383 1.00 93.31 963 ALA A N 1
ATOM 6891 C CA . ALA A 1 963 ? -6.873 -16.154 9.132 1.00 93.31 963 ALA A CA 1
ATOM 6892 C C . ALA A 1 963 ? -6.903 -15.239 7.890 1.00 93.31 963 ALA A C 1
ATOM 6894 O O . ALA A 1 963 ? -6.321 -15.588 6.857 1.00 93.31 963 ALA A O 1
ATOM 6895 N N . LEU A 1 964 ? -7.549 -14.070 7.980 1.00 94.56 964 LEU A N 1
ATOM 6896 C CA . LEU A 1 964 ? -7.563 -13.064 6.915 1.00 94.56 964 LEU A CA 1
ATOM 6897 C C . LEU A 1 964 ? -6.176 -12.439 6.711 1.00 94.56 964 LEU A C 1
ATOM 6899 O O . LEU A 1 964 ? -5.720 -12.351 5.573 1.00 94.56 964 LEU A O 1
ATOM 6903 N N . ASN A 1 965 ? -5.474 -12.087 7.789 1.00 94.56 965 ASN A N 1
ATOM 6904 C CA . ASN A 1 965 ? -4.112 -11.551 7.736 1.00 94.56 965 ASN A CA 1
ATOM 6905 C C . ASN A 1 965 ? -3.147 -12.542 7.075 1.00 94.56 965 ASN A C 1
ATOM 6907 O O . ASN A 1 965 ? -2.394 -12.172 6.174 1.00 94.56 965 ASN A O 1
ATOM 6911 N N . LEU A 1 966 ? -3.211 -13.822 7.466 1.00 94.56 966 LEU A N 1
ATOM 6912 C CA . LEU A 1 966 ? -2.417 -14.884 6.848 1.00 94.56 966 LEU A CA 1
ATOM 6913 C C . LEU A 1 966 ? -2.729 -15.042 5.355 1.00 94.56 966 LEU A C 1
ATOM 6915 O O . LEU A 1 966 ? -1.812 -15.254 4.562 1.00 94.56 966 LEU A O 1
ATOM 6919 N N . LYS A 1 967 ? -4.004 -14.948 4.959 1.00 95.12 967 LYS A N 1
ATOM 6920 C CA . LYS A 1 967 ? -4.397 -15.003 3.547 1.00 95.12 967 LYS A CA 1
ATOM 6921 C C . LYS A 1 967 ? -3.837 -13.808 2.771 1.00 95.12 967 LYS A C 1
ATOM 6923 O O . LYS A 1 967 ? -3.203 -14.018 1.744 1.00 95.12 967 LYS A O 1
ATOM 6928 N N . ASN A 1 968 ? -4.027 -12.589 3.271 1.00 94.12 968 ASN A N 1
ATOM 6929 C CA . ASN A 1 968 ? -3.567 -11.371 2.603 1.00 94.12 968 ASN A CA 1
ATOM 6930 C C . ASN A 1 968 ? -2.042 -11.377 2.431 1.00 94.12 968 ASN A C 1
ATOM 6932 O O . ASN A 1 968 ? -1.560 -11.155 1.326 1.00 94.12 968 ASN A O 1
ATOM 6936 N N . ALA A 1 969 ? -1.292 -11.762 3.470 1.00 94.75 969 ALA A N 1
ATOM 6937 C CA . ALA A 1 969 ? 0.160 -11.910 3.384 1.00 94.75 969 ALA A CA 1
ATOM 6938 C C . ALA A 1 969 ? 0.587 -12.914 2.294 1.00 94.75 969 ALA A C 1
ATOM 6940 O O . ALA A 1 969 ? 1.560 -12.670 1.583 1.00 94.75 969 ALA A O 1
ATOM 6941 N N . LYS A 1 970 ? -0.130 -14.039 2.135 1.00 95.25 970 LYS A N 1
ATOM 6942 C CA . LYS A 1 970 ? 0.145 -15.021 1.068 1.00 95.25 970 LYS A CA 1
ATOM 6943 C C . LYS A 1 970 ? -0.168 -14.483 -0.321 1.00 95.25 970 LYS A C 1
ATOM 6945 O O . LYS A 1 970 ? 0.607 -14.734 -1.241 1.00 95.25 970 LYS A O 1
ATOM 6950 N N . ASP A 1 971 ? -1.282 -13.776 -0.477 1.00 94.56 971 ASP A N 1
ATOM 6951 C CA . ASP A 1 971 ? -1.677 -13.186 -1.756 1.00 94.56 971 ASP A CA 1
ATOM 6952 C C . ASP A 1 971 ? -0.665 -12.106 -2.183 1.00 94.56 971 ASP A C 1
ATOM 6954 O O . ASP A 1 971 ? -0.178 -12.133 -3.313 1.00 94.56 971 ASP A O 1
ATOM 6958 N N . GLU A 1 972 ? -0.267 -11.223 -1.258 1.00 92.88 972 GLU A N 1
ATOM 6959 C CA . GLU A 1 972 ? 0.792 -10.224 -1.459 1.00 92.88 972 GLU A CA 1
ATOM 6960 C C . GLU A 1 972 ? 2.128 -10.876 -1.837 1.00 92.88 972 GLU A C 1
ATOM 6962 O O . GLU A 1 972 ? 2.764 -10.465 -2.811 1.00 92.88 972 GLU A O 1
ATOM 6967 N N . ALA A 1 973 ? 2.540 -11.923 -1.112 1.00 95.06 973 ALA A N 1
ATOM 6968 C CA . ALA A 1 973 ? 3.798 -12.609 -1.389 1.00 95.06 973 ALA A CA 1
ATOM 6969 C C . ALA A 1 973 ? 3.791 -13.345 -2.741 1.00 95.06 973 ALA A C 1
ATOM 6971 O O . ALA A 1 973 ? 4.796 -13.381 -3.453 1.00 95.06 973 ALA A O 1
ATOM 6972 N N . THR A 1 974 ? 2.638 -13.889 -3.137 1.00 94.06 974 THR A N 1
ATOM 6973 C CA . THR A 1 974 ? 2.461 -14.521 -4.451 1.00 94.06 974 THR A CA 1
ATOM 6974 C C . THR A 1 974 ? 2.569 -13.480 -5.568 1.00 94.06 974 THR A C 1
ATOM 6976 O O . THR A 1 974 ? 3.369 -13.651 -6.485 1.00 94.06 974 THR A O 1
ATOM 6979 N N . ALA A 1 975 ? 1.855 -12.354 -5.457 1.00 93.50 975 ALA A N 1
ATOM 6980 C CA . ALA A 1 975 ? 1.880 -11.283 -6.456 1.00 93.50 975 ALA A CA 1
ATOM 6981 C C . ALA A 1 975 ? 3.275 -10.648 -6.619 1.00 93.50 975 ALA A C 1
ATOM 6983 O O . ALA A 1 975 ? 3.704 -10.314 -7.730 1.00 93.50 975 ALA A O 1
ATOM 6984 N N . ALA A 1 976 ? 4.024 -10.503 -5.524 1.00 93.50 976 ALA A N 1
ATOM 6985 C CA . ALA A 1 976 ? 5.384 -9.985 -5.578 1.00 93.50 976 ALA A CA 1
ATOM 6986 C C . ALA A 1 976 ? 6.380 -11.013 -6.159 1.00 93.50 976 ALA A C 1
ATOM 6988 O O . ALA A 1 976 ? 7.304 -10.618 -6.877 1.00 93.50 976 ALA A O 1
ATOM 6989 N N . ALA A 1 977 ? 6.170 -12.319 -5.951 1.00 96.62 977 ALA A N 1
ATOM 6990 C CA . ALA A 1 977 ? 6.921 -13.374 -6.641 1.00 96.62 977 ALA A CA 1
ATOM 6991 C C . ALA A 1 977 ? 6.647 -13.405 -8.155 1.00 96.62 977 ALA A C 1
ATOM 6993 O O . ALA A 1 977 ? 7.595 -13.488 -8.938 1.00 96.62 977 ALA A O 1
ATOM 6994 N N . GLU A 1 978 ? 5.390 -13.261 -8.585 1.00 95.62 978 GLU A N 1
ATOM 6995 C CA . GLU A 1 978 ? 5.006 -13.148 -10.004 1.00 95.62 978 GLU A CA 1
ATOM 6996 C C . GLU A 1 978 ? 5.637 -11.912 -10.671 1.00 95.62 978 GLU A C 1
ATOM 6998 O O . GLU A 1 978 ? 6.215 -11.995 -11.761 1.00 95.62 978 GLU A O 1
ATOM 7003 N N . THR A 1 979 ? 5.600 -10.768 -9.979 1.00 96.38 979 THR A N 1
ATOM 7004 C CA . THR A 1 979 ? 6.235 -9.518 -10.427 1.00 96.38 979 THR A CA 1
ATOM 7005 C C . THR A 1 979 ? 7.749 -9.690 -10.575 1.00 96.38 979 THR A C 1
ATOM 7007 O O . THR A 1 979 ? 8.325 -9.314 -11.597 1.00 96.38 979 THR A O 1
ATOM 7010 N N . THR A 1 980 ? 8.394 -10.314 -9.585 1.00 97.44 980 THR A N 1
ATOM 7011 C CA . THR A 1 980 ? 9.845 -10.557 -9.587 1.00 97.44 980 THR A CA 1
ATOM 7012 C C . THR A 1 980 ? 10.244 -11.537 -10.687 1.00 97.44 980 THR A C 1
ATOM 7014 O O . THR A 1 980 ? 11.190 -11.278 -11.421 1.00 97.44 980 THR A O 1
ATOM 7017 N N . THR A 1 981 ? 9.476 -12.609 -10.877 1.00 97.56 981 THR A N 1
ATOM 7018 C CA . THR A 1 981 ? 9.666 -13.588 -11.959 1.00 97.56 981 THR A CA 1
ATOM 7019 C C . THR A 1 981 ? 9.541 -12.952 -13.342 1.00 97.56 981 THR A C 1
ATOM 7021 O O . THR A 1 981 ? 10.262 -13.314 -14.270 1.00 97.56 981 THR A O 1
ATOM 7024 N N . THR A 1 982 ? 8.659 -11.964 -13.499 1.00 95.94 982 THR A N 1
ATOM 7025 C CA . THR A 1 982 ? 8.530 -11.209 -14.754 1.00 95.94 982 THR A CA 1
ATOM 7026 C C . THR A 1 982 ? 9.749 -10.310 -14.995 1.00 95.94 982 THR A C 1
ATOM 7028 O O . THR A 1 982 ? 10.296 -10.299 -16.098 1.00 95.94 982 THR A O 1
ATOM 7031 N N . ALA A 1 983 ? 10.217 -9.595 -13.966 1.00 95.62 983 ALA A N 1
ATOM 7032 C CA . ALA A 1 983 ? 11.404 -8.740 -14.054 1.00 95.62 983 ALA A CA 1
ATOM 7033 C C . ALA A 1 983 ? 12.686 -9.548 -14.332 1.00 95.62 983 ALA A C 1
ATOM 7035 O O . ALA A 1 983 ? 13.441 -9.218 -15.247 1.00 95.62 983 ALA A O 1
ATOM 7036 N N . ASN A 1 984 ? 12.883 -10.650 -13.608 1.00 98.25 984 ASN A N 1
ATOM 7037 C CA . ASN A 1 984 ? 14.020 -11.552 -13.767 1.00 98.25 984 ASN A CA 1
ATOM 7038 C C . ASN A 1 984 ? 14.071 -12.176 -15.167 1.00 98.25 984 ASN A C 1
ATOM 7040 O O . ASN A 1 984 ? 15.139 -12.195 -15.770 1.00 98.25 984 ASN A O 1
ATOM 7044 N N . GLN A 1 985 ? 12.938 -12.628 -15.721 1.00 97.50 985 GLN A N 1
ATOM 7045 C CA . GLN A 1 985 ? 12.890 -13.117 -17.105 1.00 97.50 985 GLN A CA 1
ATOM 7046 C C . GLN A 1 985 ? 13.306 -12.034 -18.109 1.00 97.50 985 GLN A C 1
ATOM 7048 O O . GLN A 1 985 ? 14.119 -12.308 -18.987 1.00 97.50 985 GLN A O 1
ATOM 7053 N N . ALA A 1 986 ? 12.825 -10.795 -17.958 1.00 97.00 986 ALA A N 1
ATOM 7054 C CA . ALA A 1 986 ? 13.236 -9.692 -18.828 1.00 97.00 986 ALA A CA 1
ATOM 7055 C C . ALA A 1 986 ? 14.744 -9.383 -18.707 1.00 97.00 986 ALA A C 1
ATOM 7057 O O . ALA A 1 986 ? 15.408 -9.134 -19.715 1.00 97.00 986 ALA A O 1
ATOM 7058 N N . ALA A 1 987 ? 15.303 -9.450 -17.494 1.00 98.00 987 ALA A N 1
ATOM 7059 C CA . ALA A 1 987 ? 16.738 -9.303 -17.264 1.00 98.00 987 ALA A CA 1
ATOM 7060 C C . ALA A 1 987 ? 17.551 -10.434 -17.914 1.00 98.00 987 ALA A C 1
ATOM 7062 O O . ALA A 1 987 ? 18.522 -10.153 -18.613 1.00 98.00 987 ALA A O 1
ATOM 7063 N N . ILE A 1 988 ? 17.125 -11.690 -17.752 1.00 98.50 988 ILE A N 1
ATOM 7064 C CA . ILE A 1 988 ? 17.727 -12.872 -18.387 1.00 98.50 988 ILE A CA 1
ATOM 7065 C C . ILE A 1 988 ? 17.731 -12.714 -19.915 1.00 98.50 988 ILE A C 1
ATOM 7067 O O . ILE A 1 988 ? 18.792 -12.812 -20.526 1.00 98.50 988 ILE A O 1
ATOM 7071 N N . GLN A 1 989 ? 16.599 -12.347 -20.527 1.00 97.75 989 GLN A N 1
ATOM 7072 C CA . GLN A 1 989 ? 16.510 -12.118 -21.977 1.00 97.75 989 GLN A CA 1
ATOM 7073 C C . GLN A 1 989 ? 17.431 -10.994 -22.480 1.00 97.75 989 GLN A C 1
ATOM 7075 O O . GLN A 1 989 ? 17.889 -11.036 -23.624 1.00 97.75 989 GLN A O 1
ATOM 7080 N N . GLN A 1 990 ? 17.701 -9.971 -21.664 1.00 97.88 990 GLN A N 1
ATOM 7081 C CA . GLN A 1 990 ? 18.651 -8.915 -22.020 1.00 97.88 990 GLN A CA 1
ATOM 7082 C C . GLN A 1 990 ? 20.109 -9.372 -21.842 1.00 97.88 990 GLN A C 1
ATOM 7084 O O . GLN A 1 990 ? 20.953 -9.026 -22.667 1.00 97.88 990 GLN A O 1
ATOM 7089 N N . ILE A 1 991 ? 20.413 -10.199 -20.834 1.00 98.44 991 ILE A N 1
ATOM 7090 C CA . ILE A 1 991 ? 21.731 -10.839 -20.691 1.00 98.44 991 ILE A CA 1
ATOM 7091 C C . ILE A 1 991 ? 22.013 -11.758 -21.894 1.00 98.44 991 ILE A C 1
ATOM 7093 O O . ILE A 1 991 ? 23.109 -11.712 -22.447 1.00 98.44 991 ILE A O 1
ATOM 7097 N N . GLU A 1 992 ? 21.029 -12.533 -22.362 1.00 98.31 992 GLU A N 1
ATOM 7098 C CA . GLU A 1 992 ? 21.155 -13.368 -23.568 1.00 98.31 992 GLU A CA 1
ATOM 7099 C C . GLU A 1 992 ? 21.469 -12.537 -24.828 1.00 98.31 992 GLU A C 1
ATOM 7101 O O . GLU A 1 992 ? 22.339 -12.912 -25.617 1.00 98.31 992 GLU A O 1
ATOM 7106 N N . GLN A 1 993 ? 20.828 -11.374 -24.999 1.00 98.00 993 GLN A N 1
ATOM 7107 C CA . GLN A 1 993 ? 21.137 -10.438 -26.092 1.00 98.00 993 GLN A CA 1
ATOM 7108 C C . GLN A 1 993 ? 22.555 -9.863 -25.980 1.00 98.00 993 GLN A C 1
ATOM 7110 O O . GLN A 1 993 ? 23.275 -9.793 -26.976 1.00 98.00 993 GLN A O 1
ATOM 7115 N N . ASN A 1 994 ? 22.978 -9.497 -24.769 1.00 98.38 994 ASN A N 1
ATOM 7116 C CA . ASN A 1 994 ? 24.326 -8.998 -24.501 1.00 98.38 994 ASN A CA 1
ATOM 7117 C C . ASN A 1 994 ? 25.394 -10.058 -24.821 1.00 98.38 994 ASN A C 1
ATOM 7119 O O . ASN A 1 994 ? 26.433 -9.737 -25.397 1.00 98.38 994 ASN A O 1
ATOM 7123 N N . ILE A 1 995 ? 25.127 -11.330 -24.501 1.00 98.44 995 ILE A N 1
ATOM 7124 C CA . ILE A 1 995 ? 25.983 -12.466 -24.869 1.00 98.44 995 ILE A CA 1
ATOM 7125 C C . ILE A 1 995 ? 26.060 -12.622 -26.391 1.00 98.44 995 ILE A C 1
ATOM 7127 O O . ILE A 1 995 ? 27.157 -12.814 -26.908 1.00 98.44 995 ILE A O 1
ATOM 7131 N N . ALA A 1 996 ? 24.945 -12.503 -27.117 1.00 97.81 996 ALA A N 1
ATOM 7132 C CA . ALA A 1 996 ? 24.943 -12.587 -28.580 1.00 97.81 996 ALA A CA 1
ATOM 7133 C C . ALA A 1 996 ? 25.756 -11.452 -29.239 1.00 97.81 996 ALA A C 1
ATOM 7135 O O . ALA A 1 996 ? 26.498 -11.688 -30.192 1.00 97.81 996 ALA A O 1
ATOM 7136 N N . GLU A 1 997 ? 25.690 -10.228 -28.703 1.00 97.94 997 GLU A N 1
ATOM 7137 C CA . GLU A 1 997 ? 26.520 -9.114 -29.182 1.00 97.94 997 GLU A CA 1
ATOM 7138 C C . GLU A 1 997 ? 28.014 -9.323 -28.862 1.00 97.94 997 GLU A C 1
ATOM 7140 O O . GLU A 1 997 ? 28.877 -9.077 -29.707 1.00 97.94 997 GLU A O 1
ATOM 7145 N N . LEU A 1 998 ? 28.332 -9.851 -27.674 1.00 98.06 998 LEU A N 1
ATOM 7146 C CA . LEU A 1 998 ? 29.696 -10.237 -27.293 1.00 98.06 998 LEU A CA 1
ATOM 7147 C C . LEU A 1 998 ? 30.244 -11.402 -28.134 1.00 98.06 998 LEU A C 1
ATOM 7149 O O . LEU A 1 998 ? 31.447 -11.448 -28.384 1.00 98.06 998 LEU A O 1
ATOM 7153 N N . GLN A 1 999 ? 29.390 -12.323 -28.591 1.00 97.69 999 GLN A N 1
ATOM 7154 C CA . GLN A 1 999 ? 29.767 -13.394 -29.518 1.00 97.69 999 GLN A CA 1
ATOM 7155 C C . GLN A 1 999 ? 30.174 -12.830 -30.881 1.00 97.69 999 GLN A C 1
ATOM 7157 O O . GLN A 1 999 ? 31.256 -13.164 -31.353 1.00 97.69 999 GLN A O 1
ATOM 7162 N N . HIS A 1 1000 ? 29.389 -11.919 -31.467 1.00 94.38 1000 HIS A N 1
ATOM 7163 C CA . HIS A 1 1000 ? 29.774 -11.260 -32.721 1.00 94.38 1000 HIS A CA 1
ATOM 7164 C C . HIS A 1 1000 ? 31.071 -10.448 -32.588 1.00 94.38 1000 HIS A C 1
ATOM 7166 O O . HIS A 1 1000 ? 31.970 -10.588 -33.414 1.00 94.38 1000 HIS A O 1
ATOM 7172 N N . LEU A 1 1001 ? 31.246 -9.688 -31.500 1.00 95.62 1001 LEU A N 1
ATOM 7173 C CA . LEU A 1 1001 ? 32.518 -9.000 -31.232 1.00 95.62 1001 LEU A CA 1
ATOM 7174 C C . LEU A 1 1001 ? 33.698 -9.976 -31.075 1.00 95.62 1001 LEU A C 1
ATOM 7176 O O . LEU A 1 1001 ? 34.818 -9.651 -31.462 1.00 95.62 1001 LEU A O 1
ATOM 7180 N N . ALA A 1 1002 ? 33.481 -11.174 -30.527 1.00 95.62 1002 ALA A N 1
ATOM 7181 C CA . ALA A 1 1002 ? 34.519 -12.200 -30.456 1.00 95.62 1002 ALA A CA 1
ATOM 7182 C C . ALA A 1 1002 ? 34.835 -12.829 -31.830 1.00 95.62 1002 ALA A C 1
ATOM 7184 O O . ALA A 1 1002 ? 35.974 -13.236 -32.048 1.00 95.62 1002 ALA A O 1
ATOM 7185 N N . GLU A 1 1003 ? 33.872 -12.887 -32.757 1.00 93.56 1003 GLU A N 1
ATOM 7186 C CA . GLU A 1 1003 ? 34.077 -13.345 -34.141 1.00 93.56 1003 GLU A CA 1
ATOM 7187 C C . GLU A 1 1003 ? 34.876 -12.332 -34.976 1.00 93.56 1003 GLU A C 1
ATOM 7189 O O . GLU A 1 1003 ? 35.815 -12.730 -35.667 1.00 93.56 1003 GLU A O 1
ATOM 7194 N N . ASP A 1 1004 ? 34.568 -11.035 -34.861 1.00 92.50 1004 ASP A N 1
ATOM 7195 C CA . ASP A 1 1004 ? 35.280 -9.951 -35.561 1.00 92.50 1004 ASP A CA 1
ATOM 7196 C C . ASP A 1 1004 ? 36.703 -9.716 -35.007 1.00 92.50 1004 ASP A C 1
ATOM 7198 O O . ASP A 1 1004 ? 37.601 -9.250 -35.718 1.00 92.50 1004 ASP A O 1
ATOM 7202 N N . TYR A 1 1005 ? 36.941 -10.072 -33.737 1.00 93.56 1005 TYR A N 1
ATOM 7203 C CA . TYR A 1 1005 ? 38.215 -9.887 -33.030 1.00 93.56 1005 TYR A CA 1
ATOM 7204 C C . TYR A 1 1005 ? 38.748 -11.211 -32.427 1.00 93.56 1005 TYR A C 1
ATOM 7206 O O . TYR A 1 1005 ? 39.037 -11.275 -31.226 1.00 93.56 1005 TYR A O 1
ATOM 7214 N N . PRO A 1 1006 ? 38.989 -12.265 -33.238 1.00 87.31 1006 PRO A N 1
ATOM 7215 C CA . PRO A 1 1006 ? 39.120 -13.664 -32.787 1.00 87.31 1006 PRO A CA 1
ATOM 7216 C C . PRO A 1 1006 ? 40.383 -13.998 -31.975 1.00 87.31 1006 PRO A C 1
ATOM 7218 O O . PRO A 1 1006 ? 40.585 -15.144 -31.580 1.00 87.31 1006 PRO A O 1
ATOM 7221 N N . ASN A 1 1007 ? 41.246 -13.013 -31.717 1.00 88.06 1007 ASN A N 1
ATOM 7222 C CA . ASN A 1 1007 ? 42.442 -13.144 -30.880 1.00 88.06 1007 ASN A CA 1
ATOM 7223 C C . ASN A 1 1007 ? 42.466 -12.149 -29.699 1.00 88.06 1007 ASN A C 1
ATOM 7225 O O . ASN A 1 1007 ? 43.476 -12.062 -28.998 1.00 88.06 1007 ASN A O 1
ATOM 7229 N N . ASN A 1 1008 ? 41.394 -11.379 -29.460 1.00 94.94 1008 ASN A N 1
ATOM 7230 C CA . ASN A 1 1008 ? 41.348 -10.432 -28.347 1.00 94.94 1008 ASN A CA 1
ATOM 7231 C C . ASN A 1 1008 ? 40.909 -11.119 -27.038 1.00 94.94 1008 ASN A C 1
ATOM 7233 O O . ASN A 1 1008 ? 39.742 -11.454 -26.834 1.00 94.94 1008 ASN A O 1
ATOM 7237 N N . ALA A 1 1009 ? 41.862 -11.291 -26.118 1.00 94.06 1009 ALA A N 1
ATOM 7238 C CA . ALA A 1 1009 ? 41.623 -11.938 -24.829 1.00 94.06 1009 ALA A CA 1
ATOM 7239 C C . ALA A 1 1009 ? 40.676 -11.149 -23.902 1.00 94.06 1009 ALA A C 1
ATOM 7241 O O . ALA A 1 1009 ? 39.985 -11.757 -23.084 1.00 94.06 1009 ALA A O 1
ATOM 7242 N N . THR A 1 1010 ? 40.616 -9.819 -24.019 1.00 96.44 1010 THR A N 1
ATOM 7243 C CA . THR A 1 1010 ? 39.721 -8.972 -23.216 1.00 96.44 1010 THR A CA 1
ATOM 7244 C C . THR A 1 1010 ? 38.266 -9.206 -23.616 1.00 96.44 1010 THR A C 1
ATOM 7246 O O . THR A 1 1010 ? 37.450 -9.507 -22.749 1.00 96.44 1010 THR A O 1
ATOM 7249 N N . ILE A 1 1011 ? 37.947 -9.156 -24.915 1.00 96.44 1011 ILE A N 1
ATOM 7250 C CA . ILE A 1 1011 ? 36.597 -9.415 -25.448 1.00 96.44 1011 ILE A CA 1
ATOM 7251 C C . ILE A 1 1011 ? 36.146 -10.838 -25.088 1.00 96.44 1011 ILE A C 1
ATOM 7253 O O . ILE A 1 1011 ? 35.056 -11.018 -24.546 1.00 96.44 1011 ILE A O 1
ATOM 7257 N N . ALA A 1 1012 ? 37.018 -11.838 -25.266 1.00 95.50 1012 ALA A N 1
ATOM 7258 C CA . ALA A 1 1012 ? 36.741 -13.216 -24.854 1.00 95.50 1012 ALA A CA 1
ATOM 7259 C C . ALA A 1 1012 ? 36.476 -13.352 -23.338 1.00 95.50 1012 ALA A C 1
ATOM 7261 O O . ALA A 1 1012 ? 35.609 -14.121 -22.930 1.00 95.50 1012 ALA A O 1
ATOM 7262 N N . THR A 1 1013 ? 37.176 -12.582 -22.497 1.00 97.56 1013 THR A N 1
ATOM 7263 C CA . THR A 1 1013 ? 36.931 -12.553 -21.043 1.00 97.56 1013 THR A CA 1
ATOM 7264 C C . THR A 1 1013 ? 35.582 -11.910 -20.713 1.00 97.56 1013 THR A C 1
ATOM 7266 O O . THR A 1 1013 ? 34.866 -12.415 -19.853 1.00 97.56 1013 THR A O 1
ATOM 7269 N N . GLN A 1 1014 ? 35.190 -10.834 -21.405 1.00 98.06 1014 GLN A N 1
ATOM 7270 C CA . GLN A 1 1014 ? 33.885 -10.200 -21.186 1.00 98.06 1014 GLN A CA 1
ATOM 7271 C C . GLN A 1 1014 ? 32.716 -11.098 -21.612 1.00 98.06 1014 GLN A C 1
ATOM 7273 O O . GLN A 1 1014 ? 31.697 -11.133 -20.924 1.00 98.06 1014 GLN A O 1
ATOM 7278 N N . LEU A 1 1015 ? 32.880 -11.885 -22.680 1.00 98.06 1015 LEU A N 1
ATOM 7279 C CA . LEU A 1 1015 ? 31.909 -12.911 -23.065 1.00 98.06 1015 LEU A CA 1
ATOM 7280 C C . LEU A 1 1015 ? 31.706 -13.961 -21.955 1.00 98.06 1015 LEU A C 1
ATOM 7282 O O . LEU A 1 1015 ? 30.565 -14.306 -21.654 1.00 98.06 1015 LEU A O 1
ATOM 7286 N N . ILE A 1 1016 ? 32.785 -14.416 -21.306 1.00 97.12 1016 ILE A N 1
ATOM 7287 C CA . ILE A 1 1016 ? 32.707 -15.340 -20.159 1.00 97.12 1016 ILE A CA 1
ATOM 7288 C C . ILE A 1 1016 ? 32.012 -14.669 -18.964 1.00 97.12 1016 ILE A C 1
ATOM 7290 O O . ILE A 1 1016 ? 31.093 -15.250 -18.398 1.00 97.12 1016 ILE A O 1
ATOM 7294 N N . ASN A 1 1017 ? 32.369 -13.424 -18.626 1.00 97.19 1017 ASN A N 1
ATOM 7295 C CA . ASN A 1 1017 ? 31.732 -12.685 -17.526 1.00 97.19 1017 ASN A CA 1
ATOM 7296 C C . ASN A 1 1017 ? 30.207 -12.555 -17.713 1.00 97.19 1017 ASN A C 1
ATOM 7298 O O . ASN A 1 1017 ? 29.451 -12.663 -16.749 1.00 97.19 1017 ASN A O 1
ATOM 7302 N N . ALA A 1 1018 ? 29.744 -12.330 -18.949 1.00 98.19 1018 ALA A N 1
ATOM 7303 C CA . ALA A 1 1018 ? 28.318 -12.262 -19.263 1.00 98.19 1018 ALA A CA 1
ATOM 7304 C C . ALA A 1 1018 ? 27.627 -13.639 -19.179 1.00 98.19 1018 ALA A C 1
ATOM 7306 O O . ALA A 1 1018 ? 26.479 -13.716 -18.745 1.00 98.19 1018 ALA A O 1
ATOM 7307 N N . GLN A 1 1019 ? 28.322 -14.726 -19.535 1.00 97.88 1019 GLN A N 1
ATOM 7308 C CA . GLN A 1 1019 ? 27.829 -16.103 -19.387 1.00 97.88 1019 GLN A CA 1
ATOM 7309 C C . GLN A 1 1019 ? 27.704 -16.511 -17.909 1.00 97.88 1019 GLN A C 1
ATOM 7311 O O . GLN A 1 1019 ? 26.654 -17.008 -17.507 1.00 97.88 1019 GLN A O 1
ATOM 7316 N N . ASP A 1 1020 ? 28.704 -16.207 -17.078 1.00 98.00 1020 ASP A N 1
ATOM 7317 C CA . ASP A 1 1020 ? 28.639 -16.421 -15.624 1.00 98.00 1020 ASP A CA 1
ATOM 7318 C C . ASP A 1 1020 ? 27.485 -15.612 -14.987 1.00 98.00 1020 ASP A C 1
ATOM 7320 O O . ASP A 1 1020 ? 26.788 -16.094 -14.089 1.00 98.00 1020 ASP A O 1
ATOM 7324 N N . ALA A 1 1021 ? 27.237 -14.391 -15.481 1.00 97.94 1021 ALA A N 1
ATOM 7325 C CA . ALA A 1 1021 ? 26.110 -13.560 -15.056 1.00 97.94 1021 ALA A CA 1
ATOM 7326 C C . ALA A 1 1021 ? 24.743 -14.159 -15.451 1.00 97.94 1021 ALA A C 1
ATOM 7328 O O . ALA A 1 1021 ? 23.795 -14.077 -14.667 1.00 97.94 1021 ALA A O 1
ATOM 7329 N N . LEU A 1 1022 ? 24.636 -14.801 -16.622 1.00 98.44 1022 LEU A N 1
ATOM 7330 C CA . LEU A 1 1022 ? 23.428 -15.519 -17.050 1.00 98.44 1022 LEU A CA 1
ATOM 7331 C C . LEU A 1 1022 ? 23.126 -16.712 -16.134 1.00 98.44 1022 LEU A C 1
ATOM 7333 O O . LEU A 1 1022 ? 21.990 -16.868 -15.686 1.00 98.44 1022 LEU A O 1
ATOM 7337 N N . ASP A 1 1023 ? 24.133 -17.526 -15.813 1.00 98.12 1023 ASP A N 1
ATOM 7338 C CA . ASP A 1 1023 ? 23.980 -18.669 -14.905 1.00 98.12 1023 ASP A CA 1
ATOM 7339 C C . ASP A 1 1023 ? 23.552 -18.220 -13.497 1.00 98.12 1023 ASP A C 1
ATOM 7341 O O . ASP A 1 1023 ? 22.655 -18.814 -12.888 1.00 98.12 1023 ASP A O 1
ATOM 7345 N N . ALA A 1 1024 ? 24.127 -17.123 -12.993 1.00 97.75 1024 ALA A N 1
ATOM 7346 C CA . ALA A 1 1024 ? 23.739 -16.532 -11.715 1.00 97.75 1024 ALA A CA 1
ATOM 7347 C C . ALA A 1 1024 ? 22.304 -15.962 -11.727 1.00 97.75 1024 ALA A C 1
ATOM 7349 O O . ALA A 1 1024 ? 21.555 -16.188 -10.773 1.00 97.75 1024 ALA A O 1
ATOM 7350 N N . ALA A 1 1025 ? 21.885 -15.286 -12.803 1.00 98.38 1025 ALA A N 1
ATOM 7351 C CA . ALA A 1 1025 ? 20.519 -14.776 -12.954 1.00 98.38 1025 ALA A CA 1
ATOM 7352 C C . ALA A 1 1025 ? 19.481 -15.912 -13.058 1.00 98.38 1025 ALA A C 1
ATOM 7354 O O . ALA A 1 1025 ? 18.442 -15.864 -12.397 1.00 98.38 1025 ALA A O 1
ATOM 7355 N N . ASN A 1 1026 ? 19.789 -16.979 -13.803 1.00 97.88 1026 ASN A N 1
ATOM 7356 C CA . ASN A 1 1026 ? 18.959 -18.186 -13.872 1.00 97.88 1026 ASN A CA 1
ATOM 7357 C C . ASN A 1 1026 ? 18.829 -18.876 -12.505 1.00 97.88 1026 ASN A C 1
ATOM 7359 O O . ASN A 1 1026 ? 17.740 -19.315 -12.129 1.00 97.88 1026 ASN A O 1
ATOM 7363 N N . LYS A 1 1027 ? 19.913 -18.936 -11.718 1.00 97.25 1027 LYS A N 1
ATOM 7364 C CA . LYS A 1 1027 ? 19.851 -19.454 -10.345 1.00 97.25 1027 LYS A CA 1
ATOM 7365 C C . LYS A 1 1027 ? 18.956 -18.582 -9.454 1.00 97.25 1027 LYS A C 1
ATOM 7367 O O . LYS A 1 1027 ? 18.169 -19.124 -8.682 1.00 97.25 1027 LYS A 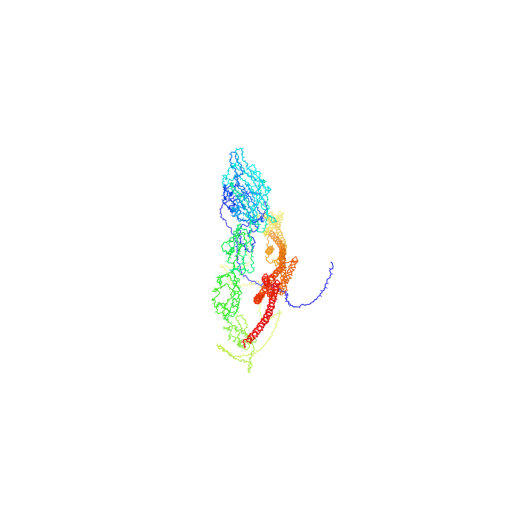O 1
ATOM 7372 N N . ALA A 1 1028 ? 19.041 -17.259 -9.578 1.00 97.69 1028 ALA A N 1
ATOM 7373 C CA . ALA A 1 1028 ? 18.183 -16.342 -8.836 1.00 97.69 1028 ALA A CA 1
ATOM 7374 C C . ALA A 1 1028 ? 16.694 -16.513 -9.202 1.00 97.69 1028 ALA A C 1
ATOM 7376 O O . ALA A 1 1028 ? 15.848 -16.502 -8.312 1.00 97.69 1028 ALA A O 1
ATOM 7377 N N . GLN A 1 1029 ? 16.357 -16.770 -10.473 1.00 98.00 1029 GLN A N 1
ATOM 7378 C CA . GLN A 1 1029 ? 14.987 -17.146 -10.852 1.00 98.00 1029 GLN A CA 1
ATOM 7379 C C . GLN A 1 1029 ? 14.528 -18.435 -10.150 1.00 98.00 1029 GLN A C 1
ATOM 7381 O O . GLN A 1 1029 ? 13.449 -18.459 -9.564 1.00 98.00 1029 GLN A O 1
ATOM 7386 N N . ALA A 1 1030 ? 15.364 -19.477 -10.119 1.00 97.31 1030 ALA A N 1
ATOM 7387 C CA . ALA A 1 1030 ? 15.024 -20.726 -9.433 1.00 97.31 1030 ALA A CA 1
ATOM 7388 C C . ALA A 1 1030 ? 14.844 -20.554 -7.907 1.00 97.31 1030 ALA A C 1
ATOM 7390 O O . ALA A 1 1030 ? 14.038 -21.260 -7.293 1.00 97.31 1030 ALA A O 1
ATOM 7391 N N . ASP A 1 1031 ? 15.557 -19.607 -7.286 1.00 97.00 1031 ASP A N 1
ATOM 7392 C CA . ASP A 1 1031 ? 15.366 -19.251 -5.875 1.00 97.00 1031 ASP A CA 1
ATOM 7393 C C . ASP A 1 1031 ? 14.003 -18.554 -5.647 1.00 97.00 1031 ASP A C 1
ATOM 7395 O O . ASP A 1 1031 ? 13.321 -18.863 -4.665 1.00 97.00 1031 ASP A O 1
ATOM 7399 N N . VAL A 1 1032 ? 13.558 -17.682 -6.570 1.00 98.06 1032 VAL A N 1
ATOM 7400 C CA . VAL A 1 1032 ? 12.206 -17.075 -6.554 1.00 98.06 1032 VAL A CA 1
ATOM 7401 C C . VAL A 1 1032 ? 11.123 -18.143 -6.707 1.00 98.06 1032 VAL A C 1
ATOM 7403 O O . VAL A 1 1032 ? 10.184 -18.170 -5.910 1.00 98.06 1032 VAL A O 1
ATOM 7406 N N . ASP A 1 1033 ? 11.268 -19.051 -7.677 1.00 95.69 1033 ASP A N 1
ATOM 7407 C CA . ASP A 1 1033 ? 10.313 -20.143 -7.922 1.00 95.69 1033 ASP A CA 1
ATOM 7408 C C . ASP A 1 1033 ? 10.182 -21.058 -6.692 1.00 95.69 1033 ASP A C 1
ATOM 7410 O O . ASP A 1 1033 ? 9.080 -21.468 -6.316 1.00 95.69 1033 ASP A O 1
ATOM 7414 N N . THR A 1 1034 ? 11.307 -21.341 -6.025 1.00 95.62 1034 THR A N 1
ATOM 7415 C CA . THR A 1 1034 ? 11.347 -22.145 -4.795 1.00 95.62 1034 THR A CA 1
ATOM 7416 C C . THR A 1 1034 ? 10.615 -21.443 -3.652 1.00 95.62 1034 THR A C 1
ATOM 7418 O O . THR A 1 1034 ? 9.740 -22.045 -3.029 1.00 95.62 1034 THR A O 1
ATOM 7421 N N . ALA A 1 1035 ? 10.919 -20.166 -3.397 1.00 95.25 1035 ALA A N 1
ATOM 7422 C CA . ALA A 1 1035 ? 10.262 -19.391 -2.345 1.00 95.25 1035 ALA A CA 1
ATOM 7423 C C . ALA A 1 1035 ? 8.749 -19.250 -2.598 1.00 95.25 1035 ALA A C 1
ATOM 7425 O O . ALA A 1 1035 ? 7.950 -19.458 -1.683 1.00 95.25 1035 ALA A O 1
ATOM 7426 N N . SER A 1 1036 ? 8.349 -18.982 -3.847 1.00 94.00 1036 SER A N 1
ATOM 7427 C CA . SER A 1 1036 ? 6.945 -18.921 -4.278 1.00 94.00 1036 SER A CA 1
ATOM 7428 C C . SER A 1 1036 ? 6.208 -20.244 -4.035 1.00 94.00 1036 SER A C 1
ATOM 7430 O O . SER A 1 1036 ? 5.114 -20.253 -3.467 1.00 94.00 1036 SER A O 1
ATOM 7432 N N . GLY A 1 1037 ? 6.835 -21.376 -4.374 1.00 92.62 1037 GLY A N 1
ATOM 7433 C CA . GLY A 1 1037 ? 6.273 -22.713 -4.168 1.00 92.62 1037 GLY A CA 1
ATOM 7434 C C . GLY A 1 1037 ? 6.018 -23.084 -2.701 1.00 92.62 1037 GLY A C 1
ATOM 7435 O O . GLY A 1 1037 ? 5.160 -23.927 -2.427 1.00 92.62 1037 GLY A O 1
ATOM 7436 N N . GLU A 1 1038 ? 6.710 -22.451 -1.749 1.00 95.75 1038 GLU A N 1
ATOM 7437 C CA . GLU A 1 1038 ? 6.509 -22.686 -0.315 1.00 95.75 1038 GLU A CA 1
ATOM 7438 C C . GLU A 1 1038 ? 5.366 -21.855 0.294 1.00 95.75 1038 GLU A C 1
ATOM 7440 O O . GLU A 1 1038 ? 4.683 -22.352 1.196 1.00 95.75 1038 GLU A O 1
ATOM 7445 N N . VAL A 1 1039 ? 5.100 -20.638 -0.210 1.00 95.88 1039 VAL A N 1
ATOM 7446 C CA . VAL A 1 1039 ? 4.091 -19.695 0.333 1.00 95.88 1039 VAL A CA 1
ATOM 7447 C C . VAL A 1 1039 ? 2.723 -20.343 0.629 1.00 95.88 1039 VAL A C 1
ATOM 7449 O O . VAL A 1 1039 ? 2.197 -20.130 1.732 1.00 95.88 1039 VAL A O 1
ATOM 7452 N N . PRO A 1 1040 ? 2.133 -21.184 -0.251 1.00 93.38 1040 PRO A N 1
ATOM 7453 C CA . PRO A 1 1040 ? 0.846 -21.827 0.021 1.00 93.38 1040 PRO A CA 1
ATOM 7454 C C . PRO A 1 1040 ? 0.832 -22.684 1.296 1.00 93.38 1040 PRO A C 1
ATOM 7456 O O . PRO A 1 1040 ? -0.196 -22.738 1.976 1.00 93.38 1040 PRO A O 1
ATOM 7459 N N . GLY A 1 1041 ? 1.957 -23.314 1.651 1.00 91.81 1041 GLY A N 1
ATOM 7460 C CA . GLY A 1 1041 ? 2.083 -24.226 2.794 1.00 91.81 1041 GLY A CA 1
ATOM 7461 C C . GLY A 1 1041 ? 2.280 -23.553 4.157 1.00 91.81 1041 GLY A C 1
ATOM 7462 O O . GLY A 1 1041 ? 2.173 -24.224 5.182 1.00 91.81 1041 GLY A O 1
ATOM 7463 N N . LEU A 1 1042 ? 2.551 -22.245 4.195 1.00 94.62 1042 LEU A N 1
ATOM 7464 C CA . LEU A 1 1042 ? 2.903 -21.527 5.427 1.00 94.62 1042 LEU A CA 1
ATOM 7465 C C . LEU A 1 1042 ? 1.682 -21.265 6.329 1.00 94.62 1042 LEU A C 1
ATOM 7467 O O . LEU A 1 1042 ? 0.556 -21.134 5.852 1.00 94.62 1042 LEU A O 1
ATOM 7471 N N . THR A 1 1043 ? 1.886 -21.181 7.647 1.00 92.12 1043 THR A N 1
ATOM 7472 C CA . THR A 1 1043 ? 0.792 -21.074 8.641 1.00 92.12 1043 THR A CA 1
ATOM 7473 C C . THR A 1 1043 ? 0.853 -19.827 9.528 1.00 92.12 1043 THR A C 1
ATOM 7475 O O . THR A 1 1043 ? 0.040 -19.697 10.442 1.00 92.12 1043 THR A O 1
ATOM 7478 N N . THR A 1 1044 ? 1.814 -18.928 9.300 1.00 90.19 1044 THR A N 1
ATOM 7479 C CA . THR A 1 1044 ? 1.980 -17.660 10.031 1.00 90.19 1044 THR A CA 1
ATOM 7480 C C . THR A 1 1044 ? 2.404 -16.547 9.074 1.00 90.19 1044 THR A C 1
ATOM 7482 O O . THR A 1 1044 ? 3.091 -16.809 8.086 1.00 90.19 1044 THR A O 1
ATOM 7485 N N . VAL A 1 1045 ? 2.004 -15.305 9.371 1.00 90.81 1045 VAL A N 1
ATOM 7486 C CA . VAL A 1 1045 ? 2.363 -14.117 8.573 1.00 90.81 1045 VAL A CA 1
ATOM 7487 C C . VAL A 1 1045 ? 3.884 -13.919 8.534 1.00 90.81 1045 VAL A C 1
ATOM 7489 O O . VAL A 1 1045 ? 4.442 -13.701 7.464 1.00 90.81 1045 VAL A O 1
ATOM 7492 N N . GLU A 1 1046 ? 4.567 -14.095 9.669 1.00 90.31 1046 GLU A N 1
ATOM 7493 C CA . GLU A 1 1046 ? 6.032 -13.996 9.781 1.00 90.31 1046 GLU A CA 1
ATOM 7494 C C . GLU A 1 1046 ? 6.764 -14.931 8.799 1.00 90.31 1046 GLU A C 1
ATOM 7496 O O . GLU A 1 1046 ? 7.683 -14.507 8.101 1.00 90.31 1046 GLU A O 1
ATOM 7501 N N . ALA A 1 1047 ? 6.327 -16.190 8.676 1.00 92.81 1047 ALA A N 1
ATOM 7502 C CA . ALA A 1 1047 ? 6.944 -17.135 7.746 1.00 92.81 1047 ALA A CA 1
ATOM 7503 C C . ALA A 1 1047 ? 6.756 -16.707 6.280 1.00 92.81 1047 ALA A C 1
ATOM 7505 O O . ALA A 1 1047 ? 7.665 -16.866 5.465 1.00 92.81 1047 ALA A O 1
ATOM 7506 N N . VAL A 1 1048 ? 5.593 -16.136 5.945 1.00 96.06 1048 VAL A N 1
ATOM 7507 C CA . VAL A 1 1048 ? 5.311 -15.613 4.599 1.00 96.06 1048 VAL A CA 1
ATOM 7508 C C . VAL A 1 1048 ? 6.182 -14.391 4.294 1.00 96.06 1048 VAL A C 1
ATOM 7510 O O . VAL A 1 1048 ? 6.761 -14.305 3.213 1.00 96.06 1048 VAL A O 1
ATOM 7513 N N . GLN A 1 1049 ? 6.363 -13.490 5.264 1.00 93.06 1049 GLN A N 1
ATOM 7514 C CA . GLN A 1 1049 ? 7.250 -12.328 5.136 1.00 93.06 1049 GLN A CA 1
ATOM 7515 C C . GLN A 1 1049 ? 8.722 -12.726 4.932 1.00 93.06 1049 GLN A C 1
ATOM 7517 O O . GLN A 1 1049 ? 9.430 -12.062 4.173 1.00 93.06 1049 GLN A O 1
ATOM 7522 N N . ILE A 1 1050 ? 9.183 -13.825 5.544 1.00 93.88 1050 ILE A N 1
ATOM 7523 C CA . ILE A 1 1050 ? 10.530 -14.372 5.309 1.00 93.88 1050 ILE A CA 1
ATOM 7524 C C . ILE A 1 1050 ? 10.700 -14.802 3.845 1.00 93.88 1050 ILE A C 1
ATOM 7526 O O . ILE A 1 1050 ? 11.679 -14.401 3.211 1.00 93.88 1050 ILE A O 1
ATOM 7530 N N . GLN A 1 1051 ? 9.740 -15.536 3.272 1.00 95.44 1051 GLN A N 1
ATOM 7531 C CA . GLN A 1 1051 ? 9.832 -15.933 1.861 1.00 95.44 1051 GLN A CA 1
ATOM 7532 C C . GLN A 1 1051 ? 9.634 -14.757 0.902 1.00 95.44 1051 GLN A C 1
ATOM 7534 O O . GLN A 1 1051 ? 10.299 -14.711 -0.133 1.00 95.44 1051 GLN A O 1
ATOM 7539 N N . GLN A 1 1052 ? 8.870 -13.728 1.282 1.00 95.69 1052 GLN A N 1
ATOM 7540 C CA . GLN A 1 1052 ? 8.846 -12.484 0.516 1.00 95.69 1052 GLN A CA 1
ATOM 7541 C C . GLN A 1 1052 ? 10.200 -11.755 0.522 1.00 95.69 1052 GLN A C 1
ATOM 7543 O O . GLN A 1 1052 ? 10.624 -11.204 -0.497 1.00 95.69 1052 GLN A O 1
ATOM 7548 N N . ALA A 1 1053 ? 10.921 -11.764 1.645 1.00 93.94 1053 ALA A N 1
ATOM 7549 C CA . ALA A 1 1053 ? 12.270 -11.209 1.704 1.00 93.94 1053 ALA A CA 1
ATOM 7550 C C . ALA A 1 1053 ? 13.259 -12.001 0.825 1.00 93.94 1053 ALA A C 1
ATOM 7552 O O . ALA A 1 1053 ? 14.110 -11.389 0.178 1.00 93.94 1053 ALA A O 1
ATOM 7553 N N . ALA A 1 1054 ? 13.117 -13.331 0.747 1.00 94.44 1054 ALA A N 1
ATOM 7554 C CA . ALA A 1 1054 ? 13.913 -14.182 -0.140 1.00 94.44 1054 ALA A CA 1
ATOM 7555 C C . ALA A 1 1054 ? 13.649 -13.881 -1.629 1.00 94.44 1054 ALA A C 1
ATOM 7557 O O . ALA A 1 1054 ? 14.600 -13.667 -2.381 1.00 94.44 1054 ALA A O 1
ATOM 7558 N N . VAL A 1 1055 ? 12.376 -13.761 -2.030 1.00 97.62 1055 VAL A N 1
ATOM 7559 C CA . VAL A 1 1055 ? 11.959 -13.323 -3.378 1.00 97.62 1055 VAL A CA 1
ATOM 7560 C C . VAL A 1 1055 ? 12.594 -11.976 -3.739 1.00 97.62 1055 VAL A C 1
ATOM 7562 O O . VAL A 1 1055 ? 13.250 -11.855 -4.774 1.00 97.62 1055 VAL A O 1
ATOM 7565 N N . ASN A 1 1056 ? 12.469 -10.976 -2.860 1.00 94.94 1056 ASN A N 1
ATOM 7566 C CA . ASN A 1 1056 ? 13.025 -9.637 -3.082 1.00 94.94 1056 ASN A CA 1
ATOM 7567 C C . ASN A 1 1056 ? 14.560 -9.644 -3.223 1.00 94.94 1056 ASN A C 1
ATOM 7569 O O . ASN A 1 1056 ? 15.115 -8.871 -4.008 1.00 94.94 1056 ASN A O 1
ATOM 7573 N N . ALA A 1 1057 ? 15.256 -10.492 -2.457 1.00 94.69 1057 ALA A N 1
ATOM 7574 C CA . ALA A 1 1057 ? 16.708 -10.630 -2.532 1.00 94.69 1057 ALA A CA 1
ATOM 7575 C C . ALA A 1 1057 ? 17.146 -11.250 -3.868 1.00 94.69 1057 ALA A C 1
ATOM 7577 O O . ALA A 1 1057 ? 17.973 -10.667 -4.567 1.00 94.69 1057 ALA A O 1
ATOM 7578 N N . ALA A 1 1058 ? 16.528 -12.365 -4.265 1.00 96.25 1058 ALA A N 1
ATOM 7579 C CA . ALA A 1 1058 ? 16.824 -13.033 -5.528 1.00 96.25 1058 ALA A CA 1
ATOM 7580 C C . ALA A 1 1058 ? 16.504 -12.145 -6.749 1.00 96.25 1058 ALA A C 1
ATOM 7582 O O . ALA A 1 1058 ? 17.299 -12.067 -7.685 1.00 96.25 1058 ALA A O 1
ATOM 7583 N N . GLY A 1 1059 ? 15.405 -11.382 -6.709 1.00 96.75 1059 GLY A N 1
ATOM 7584 C CA . GLY A 1 1059 ? 15.106 -10.369 -7.727 1.00 96.75 1059 GLY A CA 1
ATOM 7585 C C . GLY A 1 1059 ? 16.217 -9.327 -7.887 1.00 96.75 1059 GLY A C 1
ATOM 7586 O O . GLY A 1 1059 ? 16.639 -8.995 -8.995 1.00 96.75 1059 GLY A O 1
ATOM 7587 N N . LYS A 1 1060 ? 16.759 -8.839 -6.766 1.00 96.00 1060 LYS A N 1
ATOM 7588 C CA . LYS A 1 1060 ? 17.881 -7.895 -6.780 1.00 96.00 1060 LYS A CA 1
ATOM 7589 C C . LYS A 1 1060 ? 19.157 -8.516 -7.356 1.00 96.00 1060 LYS A C 1
ATOM 7591 O O . LYS A 1 1060 ? 19.876 -7.829 -8.080 1.00 96.00 1060 LYS A O 1
ATOM 7596 N N . ASP A 1 1061 ? 19.436 -9.781 -7.061 1.00 96.62 1061 ASP A N 1
ATOM 7597 C CA . ASP A 1 1061 ? 20.628 -10.466 -7.566 1.00 96.62 1061 ASP A CA 1
ATOM 7598 C C . ASP A 1 1061 ? 20.583 -10.644 -9.092 1.00 96.62 1061 ASP A C 1
ATOM 7600 O O . ASP A 1 1061 ? 21.564 -10.313 -9.762 1.00 96.62 1061 ASP A O 1
ATOM 7604 N N . ALA A 1 1062 ? 19.436 -11.024 -9.667 1.00 97.38 1062 ALA A N 1
ATOM 7605 C CA . ALA A 1 1062 ? 19.255 -11.068 -11.123 1.00 97.38 1062 ALA A CA 1
ATOM 7606 C C . ALA A 1 1062 ? 19.451 -9.685 -11.782 1.00 97.38 1062 ALA A C 1
ATOM 7608 O O . ALA A 1 1062 ? 20.175 -9.560 -12.772 1.00 97.38 1062 ALA A O 1
ATOM 7609 N N . GLN A 1 1063 ? 18.887 -8.621 -11.195 1.00 97.25 1063 GLN A N 1
ATOM 7610 C CA . GLN A 1 1063 ? 19.087 -7.252 -11.689 1.00 97.25 1063 GLN A CA 1
ATOM 7611 C C . GLN A 1 1063 ? 20.551 -6.786 -11.594 1.00 97.25 1063 GLN A C 1
ATOM 7613 O O . GLN A 1 1063 ? 21.013 -6.056 -12.470 1.00 97.25 1063 GLN A O 1
ATOM 7618 N N . ASN A 1 1064 ? 21.304 -7.211 -10.573 1.00 97.75 1064 ASN A N 1
ATOM 7619 C CA . ASN A 1 1064 ? 22.740 -6.924 -10.481 1.00 97.75 1064 ASN A CA 1
ATOM 7620 C C . ASN A 1 1064 ? 23.529 -7.648 -11.588 1.00 97.75 1064 ASN A C 1
ATOM 7622 O O . ASN A 1 1064 ? 24.451 -7.067 -12.158 1.00 97.75 1064 ASN A O 1
ATOM 7626 N N . MET A 1 1065 ? 23.167 -8.890 -11.925 1.00 98.00 1065 MET A N 1
ATOM 7627 C CA . MET A 1 1065 ? 23.814 -9.647 -13.007 1.00 98.00 1065 MET A CA 1
ATOM 7628 C C . MET A 1 1065 ? 23.552 -9.040 -14.393 1.00 98.00 1065 MET A C 1
ATOM 7630 O O . MET A 1 1065 ? 24.451 -9.023 -15.233 1.00 98.00 1065 MET A O 1
ATOM 7634 N N . LEU A 1 1066 ? 22.380 -8.434 -14.610 1.00 98.12 1066 LEU A N 1
ATOM 7635 C CA . LEU A 1 1066 ? 22.119 -7.639 -15.814 1.00 98.12 1066 LEU A CA 1
ATOM 7636 C C . LEU A 1 1066 ? 23.095 -6.457 -15.955 1.00 98.12 1066 LEU A C 1
ATOM 7638 O O . LEU A 1 1066 ? 23.574 -6.185 -17.055 1.00 98.12 1066 LEU A O 1
ATOM 7642 N N . VAL A 1 1067 ? 23.430 -5.773 -14.854 1.00 97.62 1067 VAL A N 1
ATOM 7643 C CA . VAL A 1 1067 ? 24.441 -4.699 -14.871 1.00 97.62 1067 VAL A CA 1
ATOM 7644 C C . VAL A 1 1067 ? 25.814 -5.255 -15.256 1.00 97.62 1067 VAL A C 1
ATOM 7646 O O . VAL A 1 1067 ? 26.444 -4.704 -16.152 1.00 97.62 1067 VAL A O 1
ATOM 7649 N N . VAL A 1 1068 ? 26.232 -6.389 -14.677 1.00 97.25 1068 VAL A N 1
ATOM 7650 C CA . VAL A 1 1068 ? 27.504 -7.055 -15.031 1.00 97.25 1068 VAL A CA 1
ATOM 7651 C C . VAL A 1 1068 ? 27.581 -7.371 -16.531 1.00 97.25 1068 VAL A C 1
ATOM 7653 O O . VAL A 1 1068 ? 28.601 -7.096 -17.162 1.00 97.25 1068 VAL A O 1
ATOM 7656 N N . ALA A 1 1069 ? 26.502 -7.883 -17.130 1.00 98.19 1069 ALA A N 1
ATOM 7657 C CA . ALA A 1 1069 ? 26.460 -8.171 -18.565 1.00 98.19 1069 ALA A CA 1
ATOM 7658 C C . ALA A 1 1069 ? 26.485 -6.899 -19.443 1.00 98.19 1069 ALA A C 1
ATOM 7660 O O . ALA A 1 1069 ? 27.130 -6.892 -20.491 1.00 98.19 1069 ALA A O 1
ATOM 7661 N N . ASN A 1 1070 ? 25.812 -5.817 -19.031 1.00 97.62 1070 ASN A N 1
ATOM 7662 C CA . ASN A 1 1070 ? 25.847 -4.526 -19.739 1.00 97.62 1070 ASN A CA 1
ATOM 7663 C C . ASN A 1 1070 ? 27.246 -3.877 -19.692 1.00 97.62 1070 ASN A C 1
ATOM 7665 O O . ASN A 1 1070 ? 27.729 -3.341 -20.696 1.00 97.62 1070 ASN A O 1
ATOM 7669 N N . ASP A 1 1071 ? 27.914 -3.950 -18.540 1.00 97.25 1071 ASP A N 1
ATOM 7670 C CA . ASP A 1 1071 ? 29.278 -3.450 -18.359 1.00 97.25 1071 ASP A CA 1
ATOM 7671 C C . ASP A 1 1071 ? 30.278 -4.263 -19.202 1.00 97.25 1071 ASP A C 1
ATOM 7673 O O . ASP A 1 1071 ? 31.170 -3.686 -19.829 1.00 97.25 1071 ASP A O 1
ATOM 7677 N N . ALA A 1 1072 ? 30.087 -5.585 -19.299 1.00 97.19 1072 ALA A N 1
ATOM 7678 C CA . ALA A 1 1072 ? 30.884 -6.472 -20.147 1.00 97.19 1072 ALA A CA 1
ATOM 7679 C C . ALA A 1 1072 ? 30.796 -6.094 -21.642 1.00 97.19 1072 ALA A C 1
ATOM 7681 O O . ALA A 1 1072 ? 31.833 -5.942 -22.293 1.00 97.19 1072 ALA A O 1
ATOM 7682 N N . VAL A 1 1073 ? 29.585 -5.855 -22.169 1.00 97.88 1073 VAL A N 1
ATOM 7683 C CA . VAL A 1 1073 ? 29.364 -5.335 -23.538 1.00 97.88 1073 VAL A CA 1
ATOM 7684 C C . VAL A 1 1073 ? 30.075 -3.996 -23.742 1.00 97.88 1073 VAL A C 1
ATOM 7686 O O . VAL A 1 1073 ? 30.775 -3.799 -24.737 1.00 97.88 1073 VAL A O 1
ATOM 7689 N N . THR A 1 1074 ? 29.925 -3.074 -22.789 1.00 97.31 1074 THR A N 1
ATOM 7690 C CA . THR A 1 1074 ? 30.507 -1.726 -22.870 1.00 97.31 1074 THR A CA 1
ATOM 7691 C C . THR A 1 1074 ? 32.037 -1.777 -22.903 1.00 97.31 1074 THR A C 1
ATOM 7693 O O . THR A 1 1074 ? 32.665 -1.117 -23.734 1.00 97.31 1074 THR A O 1
ATOM 7696 N N . ALA A 1 1075 ? 32.647 -2.609 -22.055 1.00 94.75 1075 ALA A N 1
ATOM 7697 C CA . ALA A 1 1075 ? 34.091 -2.819 -22.026 1.00 94.75 1075 ALA A CA 1
ATOM 7698 C C . ALA A 1 1075 ? 34.617 -3.484 -23.311 1.00 94.75 1075 ALA A C 1
ATOM 7700 O O . ALA A 1 1075 ? 35.658 -3.075 -23.827 1.00 94.75 1075 ALA A O 1
ATOM 7701 N N . ALA A 1 1076 ? 33.898 -4.473 -23.853 1.00 97.19 1076 ALA A N 1
ATOM 7702 C CA . ALA A 1 1076 ? 34.277 -5.140 -25.098 1.00 97.19 1076 ALA A CA 1
ATOM 7703 C C . ALA A 1 1076 ? 34.224 -4.197 -26.311 1.00 97.19 1076 ALA A C 1
ATOM 7705 O O . ALA A 1 1076 ? 35.150 -4.201 -27.119 1.00 97.19 1076 ALA A O 1
ATOM 7706 N N . LYS A 1 1077 ? 33.196 -3.342 -26.409 1.00 96.31 1077 LYS A N 1
ATOM 7707 C CA . LYS A 1 1077 ? 33.082 -2.321 -27.466 1.00 96.31 1077 LYS A CA 1
ATOM 7708 C C . LYS A 1 1077 ? 34.222 -1.303 -27.422 1.00 96.31 1077 LYS A C 1
ATOM 7710 O O . LYS A 1 1077 ? 34.817 -1.018 -28.457 1.00 96.31 1077 LYS A O 1
ATOM 7715 N N . ALA A 1 1078 ? 34.567 -0.804 -26.234 1.00 95.56 1078 ALA A N 1
ATOM 7716 C CA . ALA A 1 1078 ? 35.675 0.138 -26.066 1.00 95.56 1078 ALA A CA 1
ATOM 7717 C C . ALA A 1 1078 ? 37.035 -0.476 -26.459 1.00 95.56 1078 ALA A C 1
ATOM 7719 O O . ALA A 1 1078 ? 37.867 0.186 -27.080 1.00 95.56 1078 ALA A O 1
ATOM 7720 N N . GLU A 1 1079 ? 37.259 -1.754 -26.138 1.00 95.94 1079 GLU A N 1
ATOM 7721 C CA . GLU A 1 1079 ? 38.454 -2.484 -26.572 1.00 95.94 1079 GLU A CA 1
ATOM 7722 C C . GLU A 1 1079 ? 38.462 -2.725 -28.093 1.00 95.94 1079 GLU A C 1
ATOM 7724 O O . GLU A 1 1079 ? 39.490 -2.520 -28.736 1.00 95.94 1079 GLU A O 1
ATOM 7729 N N . ALA A 1 1080 ? 37.328 -3.108 -28.686 1.00 95.81 1080 ALA A N 1
ATOM 7730 C CA . ALA A 1 1080 ? 37.185 -3.316 -30.128 1.00 95.81 1080 ALA A CA 1
ATOM 7731 C C . ALA A 1 1080 ? 37.493 -2.039 -30.938 1.00 95.81 1080 ALA A C 1
ATOM 7733 O O . ALA A 1 1080 ? 38.261 -2.081 -31.906 1.00 95.81 1080 ALA A O 1
ATOM 7734 N N . GLU A 1 1081 ? 36.961 -0.891 -30.502 1.00 95.88 1081 GLU A N 1
ATOM 7735 C CA . GLU A 1 1081 ? 37.236 0.427 -31.088 1.00 95.88 1081 GLU A CA 1
ATOM 7736 C C . GLU A 1 1081 ? 38.726 0.787 -30.982 1.00 95.88 1081 GLU A C 1
ATOM 7738 O O . GLU A 1 1081 ? 39.353 1.177 -31.972 1.00 95.88 1081 GLU A O 1
ATOM 7743 N N . LYS A 1 1082 ? 39.327 0.585 -29.801 1.00 95.38 1082 LYS A N 1
ATOM 7744 C CA . LYS A 1 1082 ? 40.756 0.823 -29.573 1.00 95.38 1082 LYS A CA 1
ATOM 7745 C C . LYS A 1 1082 ? 41.630 -0.042 -30.488 1.00 95.38 1082 LYS A C 1
ATOM 7747 O O . LYS A 1 1082 ? 42.542 0.479 -31.126 1.00 95.38 1082 LYS A O 1
ATOM 7752 N N . VAL A 1 1083 ? 41.364 -1.347 -30.562 1.00 95.38 1083 VAL A N 1
ATOM 7753 C CA . VAL A 1 1083 ? 42.142 -2.301 -31.373 1.00 95.38 1083 VAL A CA 1
ATOM 7754 C C . VAL A 1 1083 ? 42.050 -1.972 -32.860 1.00 95.38 1083 VAL A C 1
ATOM 7756 O O . VAL A 1 1083 ? 43.067 -2.019 -33.552 1.00 95.38 1083 VAL A O 1
ATOM 7759 N N . LEU A 1 1084 ? 40.863 -1.601 -33.350 1.00 95.56 1084 LEU A N 1
ATOM 7760 C CA . LEU A 1 1084 ? 40.688 -1.161 -34.733 1.00 95.56 1084 LEU A CA 1
ATOM 7761 C C . LEU A 1 1084 ? 41.478 0.125 -35.009 1.00 95.56 1084 LEU A C 1
ATOM 7763 O O . LEU A 1 1084 ? 42.194 0.195 -36.003 1.00 95.56 1084 LEU A O 1
ATOM 7767 N N . SER A 1 1085 ? 41.394 1.118 -34.120 1.00 95.25 1085 SER A N 1
ATOM 7768 C CA . SER A 1 1085 ? 42.118 2.390 -34.248 1.00 95.25 1085 SER A CA 1
ATOM 7769 C C . SER A 1 1085 ? 43.642 2.199 -34.268 1.00 95.25 1085 SER A C 1
ATOM 7771 O O . SER A 1 1085 ? 44.318 2.697 -35.172 1.00 95.25 1085 SER A O 1
ATOM 7773 N N . ASP A 1 1086 ? 44.180 1.396 -33.342 1.00 94.69 1086 ASP A N 1
ATOM 7774 C CA . ASP A 1 1086 ? 45.606 1.045 -33.294 1.00 94.69 1086 ASP A CA 1
ATOM 7775 C C . ASP A 1 1086 ? 46.049 0.317 -34.580 1.00 94.69 1086 ASP A C 1
ATOM 7777 O O . ASP A 1 1086 ? 47.113 0.614 -35.134 1.00 94.69 1086 ASP A O 1
ATOM 7781 N N . ALA A 1 1087 ? 45.225 -0.607 -35.092 1.00 95.06 1087 ALA A N 1
ATOM 7782 C CA . ALA A 1 1087 ? 45.495 -1.326 -36.336 1.00 95.06 1087 ALA A CA 1
ATOM 7783 C C . ALA A 1 1087 ? 45.505 -0.387 -37.552 1.00 95.06 1087 ALA A C 1
ATOM 7785 O O . ALA A 1 1087 ? 46.450 -0.439 -38.343 1.00 95.06 1087 ALA A O 1
ATOM 7786 N N . LYS A 1 1088 ? 44.509 0.504 -37.680 1.00 96.56 1088 LYS A N 1
ATOM 7787 C CA . LYS A 1 1088 ? 44.446 1.519 -38.745 1.00 96.56 1088 LYS A CA 1
ATOM 7788 C C . LYS A 1 1088 ? 45.672 2.421 -38.733 1.00 96.56 1088 LYS A C 1
ATOM 7790 O O . LYS A 1 1088 ? 46.307 2.588 -39.767 1.00 96.56 1088 LYS A O 1
ATOM 7795 N N . ALA A 1 1089 ? 46.040 2.958 -37.568 1.00 95.31 1089 ALA A N 1
ATOM 7796 C CA . ALA A 1 1089 ? 47.191 3.847 -37.430 1.00 95.31 1089 ALA A CA 1
ATOM 7797 C C . ALA A 1 1089 ? 48.512 3.154 -37.812 1.00 95.31 1089 ALA A C 1
ATOM 7799 O O . ALA A 1 1089 ? 49.358 3.750 -38.484 1.00 95.31 1089 ALA A O 1
ATOM 7800 N N . ALA A 1 1090 ? 48.688 1.885 -37.428 1.00 94.94 1090 ALA A N 1
ATOM 7801 C CA . ALA A 1 1090 ? 49.844 1.086 -37.828 1.00 94.94 1090 ALA A CA 1
ATOM 7802 C C . ALA A 1 1090 ? 49.850 0.764 -39.336 1.00 94.94 1090 ALA A C 1
ATOM 7804 O O . ALA A 1 1090 ? 50.912 0.778 -39.961 1.00 94.94 1090 ALA A O 1
ATOM 7805 N N . ALA A 1 1091 ? 48.681 0.491 -39.923 1.00 96.69 1091 ALA A N 1
ATOM 7806 C CA . ALA A 1 1091 ? 48.520 0.212 -41.346 1.00 96.69 1091 ALA A CA 1
ATOM 7807 C C . ALA A 1 1091 ? 48.818 1.435 -42.214 1.00 96.69 1091 ALA A C 1
ATOM 7809 O O . ALA A 1 1091 ? 49.715 1.369 -43.050 1.00 96.69 1091 ALA A O 1
ATOM 7810 N N . THR A 1 1092 ? 48.136 2.558 -41.982 1.00 96.62 1092 THR A N 1
ATOM 7811 C CA . THR A 1 1092 ? 48.323 3.793 -42.758 1.00 96.62 1092 THR A CA 1
ATOM 7812 C C . THR A 1 1092 ? 49.753 4.317 -42.644 1.00 96.62 1092 THR A C 1
ATOM 7814 O O . THR A 1 1092 ? 50.336 4.700 -43.652 1.00 96.62 1092 THR A O 1
ATOM 7817 N N . SER A 1 1093 ? 50.382 4.235 -41.464 1.00 96.12 1093 SER A N 1
ATOM 7818 C CA . SER A 1 1093 ? 51.805 4.582 -41.302 1.00 96.12 1093 SER A CA 1
ATOM 7819 C C . SER A 1 1093 ? 52.735 3.695 -42.144 1.00 96.12 1093 SER A C 1
ATOM 7821 O O . SER A 1 1093 ? 53.696 4.191 -42.727 1.00 96.12 1093 SER A O 1
ATOM 7823 N N . ALA A 1 1094 ? 52.461 2.387 -42.227 1.00 96.31 1094 ALA A N 1
ATOM 7824 C CA . ALA A 1 1094 ? 53.259 1.461 -43.030 1.00 96.31 1094 ALA A CA 1
ATOM 7825 C C . ALA A 1 1094 ? 53.037 1.653 -44.541 1.00 96.31 1094 ALA A C 1
ATOM 7827 O O . ALA A 1 1094 ? 54.003 1.633 -45.299 1.00 96.31 1094 ALA A O 1
ATOM 7828 N N . ILE A 1 1095 ? 51.789 1.875 -44.968 1.00 97.38 1095 ILE A N 1
ATOM 7829 C CA . ILE A 1 1095 ? 51.443 2.136 -46.372 1.00 97.38 1095 ILE A CA 1
ATOM 7830 C C . ILE A 1 1095 ? 52.018 3.488 -46.819 1.00 97.38 1095 ILE A C 1
ATOM 7832 O O . ILE A 1 1095 ? 52.542 3.577 -47.923 1.00 97.38 1095 ILE A O 1
ATOM 7836 N N . GLN A 1 1096 ? 52.019 4.516 -45.960 1.00 96.12 1096 GLN A N 1
ATOM 7837 C CA . GLN A 1 1096 ? 52.656 5.799 -46.276 1.00 96.12 1096 GLN A CA 1
ATOM 7838 C C . GLN A 1 1096 ? 54.159 5.646 -46.530 1.00 96.12 1096 GLN A C 1
ATOM 7840 O O . GLN A 1 1096 ? 54.658 6.189 -47.505 1.00 96.12 1096 GLN A O 1
ATOM 7845 N N . GLN A 1 1097 ? 54.875 4.864 -45.713 1.00 96.00 1097 GLN A N 1
ATOM 7846 C CA . GLN A 1 1097 ? 56.295 4.597 -45.972 1.00 96.00 1097 GLN A CA 1
ATOM 7847 C C . GLN A 1 1097 ? 56.500 3.892 -47.323 1.00 96.00 1097 GLN A C 1
ATOM 7849 O O . GLN A 1 1097 ? 57.426 4.231 -48.052 1.00 96.00 1097 GLN A O 1
ATOM 7854 N N . GLN A 1 1098 ? 55.622 2.949 -47.681 1.00 96.88 1098 GLN A N 1
ATOM 7855 C CA . GLN A 1 1098 ? 55.670 2.295 -48.991 1.00 96.88 1098 GLN A CA 1
ATOM 7856 C C . GLN A 1 1098 ? 55.363 3.277 -50.139 1.00 96.88 1098 GLN A C 1
ATOM 7858 O O . GLN A 1 1098 ? 55.986 3.168 -51.190 1.00 96.88 1098 GLN A O 1
ATOM 7863 N N . LEU A 1 1099 ? 54.438 4.229 -49.958 1.00 96.12 1099 LEU A N 1
ATOM 7864 C CA . LEU A 1 1099 ? 54.142 5.292 -50.933 1.00 96.12 1099 LEU A CA 1
ATOM 7865 C C . LEU A 1 1099 ? 55.346 6.229 -51.129 1.00 96.12 1099 LEU A C 1
ATOM 7867 O O . LEU A 1 1099 ? 55.706 6.523 -52.267 1.00 96.12 1099 LEU A O 1
ATOM 7871 N N . ASP A 1 1100 ? 56.005 6.638 -50.043 1.00 95.31 1100 ASP A N 1
ATOM 7872 C CA . ASP A 1 1100 ? 57.211 7.476 -50.089 1.00 95.31 1100 ASP A CA 1
ATOM 7873 C C . ASP A 1 1100 ? 58.363 6.755 -50.830 1.00 95.31 1100 ASP A C 1
ATOM 7875 O O . ASP A 1 1100 ? 59.050 7.348 -51.669 1.00 95.31 1100 ASP A O 1
ATOM 7879 N N . ASP A 1 1101 ? 58.545 5.453 -50.570 1.00 95.94 1101 ASP A N 1
ATOM 7880 C CA . ASP A 1 1101 ? 59.518 4.602 -51.269 1.00 95.94 1101 ASP A CA 1
ATOM 7881 C C . ASP A 1 1101 ? 59.142 4.417 -52.759 1.00 95.94 1101 ASP A C 1
ATOM 7883 O O . ASP A 1 1101 ? 60.010 4.429 -53.640 1.00 95.94 1101 ASP A O 1
ATOM 7887 N N . ALA A 1 1102 ? 57.846 4.290 -53.067 1.00 96.31 1102 ALA A N 1
ATOM 7888 C CA . ALA A 1 1102 ? 57.321 4.173 -54.427 1.00 96.31 1102 ALA A CA 1
ATOM 7889 C C . ALA A 1 1102 ? 57.546 5.447 -55.261 1.00 96.31 1102 ALA A C 1
ATOM 7891 O O . ALA A 1 1102 ? 57.957 5.348 -56.419 1.00 96.31 1102 ALA A O 1
ATOM 7892 N N . ASP A 1 1103 ? 57.358 6.635 -54.682 1.00 96.06 1103 ASP A N 1
ATOM 7893 C CA . ASP A 1 1103 ? 57.643 7.914 -55.344 1.00 96.06 1103 ASP A CA 1
ATOM 7894 C C . ASP A 1 1103 ? 59.137 8.054 -55.696 1.00 96.06 1103 ASP A C 1
ATOM 7896 O O . ASP A 1 1103 ? 59.486 8.477 -56.805 1.00 96.06 1103 ASP A O 1
ATOM 7900 N N . ALA A 1 1104 ? 60.039 7.632 -54.800 1.00 96.38 1104 ALA A N 1
ATOM 7901 C CA . ALA A 1 1104 ? 61.482 7.608 -55.063 1.00 96.38 1104 ALA A CA 1
ATOM 7902 C C . ALA A 1 1104 ? 61.861 6.608 -56.177 1.00 96.38 1104 ALA A C 1
ATOM 7904 O O . ALA A 1 1104 ? 62.677 6.911 -57.058 1.00 96.38 1104 ALA A O 1
ATOM 7905 N N . ASN A 1 1105 ? 61.222 5.437 -56.187 1.00 97.81 1105 ASN A N 1
ATOM 7906 C CA . ASN A 1 1105 ? 61.359 4.426 -57.235 1.00 97.81 1105 ASN A CA 1
ATOM 7907 C C . ASN A 1 1105 ? 60.862 4.934 -58.603 1.00 97.81 1105 ASN A C 1
ATOM 7909 O O . ASN A 1 1105 ? 61.545 4.756 -59.617 1.00 97.81 1105 ASN A O 1
ATOM 7913 N N . ILE A 1 1106 ? 59.725 5.635 -58.641 1.00 97.50 1106 ILE A N 1
ATOM 7914 C CA . ILE A 1 1106 ? 59.171 6.265 -59.850 1.00 97.50 1106 ILE A CA 1
ATOM 7915 C C . ILE A 1 1106 ? 60.061 7.413 -60.341 1.00 97.50 1106 ILE A C 1
ATOM 7917 O O . ILE A 1 1106 ? 60.234 7.579 -61.552 1.00 97.50 1106 ILE A O 1
ATOM 7921 N N . GLN A 1 1107 ? 60.659 8.199 -59.442 1.00 97.12 1107 GLN A N 1
ATOM 7922 C CA . GLN A 1 1107 ? 61.633 9.219 -59.836 1.00 97.12 1107 GLN A CA 1
ATOM 7923 C C . GLN A 1 1107 ? 62.888 8.590 -60.456 1.00 97.12 1107 GLN A C 1
ATOM 7925 O O . GLN A 1 1107 ? 63.352 9.066 -61.489 1.00 97.12 1107 GLN A O 1
ATOM 7930 N N . THR A 1 1108 ? 63.366 7.470 -59.909 1.00 98.06 1108 THR A N 1
ATOM 7931 C CA . THR A 1 1108 ? 64.491 6.711 -60.482 1.00 98.06 1108 THR A CA 1
ATOM 7932 C C . THR A 1 1108 ? 64.182 6.225 -61.906 1.00 98.06 1108 THR A C 1
ATOM 7934 O O . THR A 1 1108 ? 65.019 6.369 -62.794 1.00 98.06 1108 THR A O 1
ATOM 7937 N N . ILE A 1 1109 ? 62.959 5.739 -62.173 1.00 98.19 1109 ILE A N 1
ATOM 7938 C CA . ILE A 1 1109 ? 62.522 5.380 -63.539 1.00 98.19 1109 ILE A CA 1
ATOM 7939 C C . ILE A 1 1109 ? 62.569 6.601 -64.477 1.00 98.19 1109 ILE A C 1
ATOM 7941 O O . ILE A 1 1109 ? 63.064 6.501 -65.599 1.00 98.19 1109 ILE A O 1
ATOM 7945 N N . LYS A 1 1110 ? 62.086 7.772 -64.035 1.00 98.00 1110 LYS A N 1
ATOM 7946 C CA . LYS A 1 1110 ? 62.114 9.012 -64.840 1.00 98.00 1110 LYS A CA 1
ATOM 7947 C C . LYS A 1 1110 ? 63.544 9.460 -65.158 1.00 98.00 1110 LYS A C 1
ATOM 7949 O O . LYS A 1 1110 ? 63.816 9.858 -66.291 1.00 98.00 1110 LYS A O 1
ATOM 7954 N N . ASP A 1 1111 ? 64.450 9.364 -64.189 1.00 98.00 1111 ASP A N 1
ATOM 7955 C CA . ASP A 1 1111 ? 65.861 9.718 -64.362 1.00 98.00 1111 ASP A CA 1
ATOM 7956 C C . ASP A 1 1111 ? 66.561 8.745 -65.332 1.00 98.00 1111 ASP A C 1
ATOM 7958 O O . ASP A 1 1111 ? 67.289 9.182 -66.228 1.00 98.00 1111 ASP A O 1
ATOM 7962 N N . ASN A 1 1112 ? 66.262 7.441 -65.237 1.00 98.38 1112 ASN A N 1
ATOM 7963 C CA . ASN A 1 1112 ? 66.716 6.429 -66.195 1.00 98.38 1112 ASN A CA 1
ATOM 7964 C C . ASN A 1 1112 ? 66.219 6.729 -67.621 1.00 98.38 1112 ASN A C 1
ATOM 7966 O O . ASN A 1 1112 ? 67.019 6.733 -68.553 1.00 98.38 1112 ASN A O 1
ATOM 7970 N N . ILE A 1 1113 ? 64.928 7.040 -67.801 1.00 98.25 1113 ILE A N 1
ATOM 7971 C CA . ILE A 1 1113 ? 64.343 7.421 -69.103 1.00 98.25 1113 ILE A CA 1
ATOM 7972 C C . ILE A 1 1113 ? 65.068 8.639 -69.697 1.00 98.25 1113 ILE A C 1
ATOM 7974 O O . ILE A 1 1113 ? 65.428 8.628 -70.875 1.00 98.25 1113 ILE A O 1
ATOM 7978 N N . ALA A 1 1114 ? 65.336 9.674 -68.895 1.00 97.62 1114 ALA A N 1
ATOM 7979 C CA . ALA A 1 1114 ? 66.053 10.868 -69.347 1.00 97.62 1114 ALA A CA 1
ATOM 7980 C C . ALA A 1 1114 ? 67.513 10.571 -69.752 1.00 97.62 1114 ALA A C 1
ATOM 7982 O O . ALA A 1 1114 ? 68.023 11.127 -70.733 1.00 97.62 1114 ALA A O 1
ATOM 7983 N N . ALA A 1 1115 ? 68.182 9.663 -69.035 1.00 97.69 1115 ALA A N 1
ATOM 7984 C CA . ALA A 1 1115 ? 69.515 9.190 -69.391 1.00 97.69 1115 ALA A CA 1
ATOM 7985 C C . ALA A 1 1115 ? 69.503 8.367 -70.695 1.00 97.69 1115 ALA A C 1
ATOM 7987 O O . ALA A 1 1115 ? 70.314 8.639 -71.581 1.00 97.69 1115 ALA A O 1
ATOM 7988 N N . ILE A 1 1116 ? 68.548 7.444 -70.875 1.00 98.00 1116 ILE A N 1
ATOM 7989 C CA . ILE A 1 1116 ? 68.379 6.673 -72.122 1.00 98.00 1116 ILE A CA 1
ATOM 7990 C C . ILE A 1 1116 ? 68.094 7.607 -73.308 1.00 98.00 1116 ILE A C 1
ATOM 7992 O O . ILE A 1 1116 ? 68.729 7.467 -74.351 1.00 98.00 1116 ILE A O 1
ATOM 7996 N N . GLN A 1 1117 ? 67.213 8.602 -73.151 1.00 97.12 1117 GLN A N 1
ATOM 7997 C CA . GLN A 1 1117 ? 66.952 9.607 -74.191 1.00 97.12 1117 GLN A CA 1
ATOM 7998 C C . GLN A 1 1117 ? 68.234 10.357 -74.583 1.00 97.12 1117 GLN A C 1
ATOM 8000 O O . GLN A 1 1117 ? 68.507 10.544 -75.765 1.00 97.12 1117 GLN A O 1
ATOM 8005 N N . THR A 1 1118 ? 69.068 10.727 -73.607 1.00 96.88 1118 THR A N 1
ATOM 8006 C CA . THR A 1 1118 ? 70.358 11.383 -73.876 1.00 96.88 1118 THR A CA 1
ATOM 8007 C C . THR A 1 1118 ? 71.317 10.459 -74.639 1.00 96.88 1118 THR A C 1
ATOM 8009 O O . THR A 1 1118 ? 72.055 10.913 -75.515 1.00 96.88 1118 THR A O 1
ATOM 8012 N N . LEU A 1 1119 ? 71.318 9.154 -74.350 1.00 96.50 1119 LEU A N 1
ATOM 8013 C CA . LEU A 1 1119 ? 72.093 8.171 -75.115 1.00 96.50 1119 LEU A CA 1
ATOM 8014 C C . LEU A 1 1119 ? 71.562 8.022 -76.548 1.00 96.50 1119 LEU A C 1
ATOM 8016 O O . LEU A 1 1119 ? 72.366 7.940 -77.476 1.00 96.50 1119 LEU A O 1
ATOM 8020 N N . LEU A 1 1120 ? 70.242 8.051 -76.743 1.00 96.06 1120 LEU A N 1
ATOM 8021 C CA . LEU A 1 1120 ? 69.605 7.998 -78.060 1.00 96.06 1120 LEU A CA 1
ATOM 8022 C C . LEU A 1 1120 ? 69.918 9.240 -78.907 1.00 96.06 1120 LEU A C 1
ATOM 8024 O O . LEU A 1 1120 ? 70.272 9.109 -80.076 1.00 96.06 1120 LEU A O 1
ATOM 8028 N N . ASP A 1 1121 ? 69.871 10.435 -78.315 1.00 94.94 1121 ASP A N 1
ATOM 8029 C CA . ASP A 1 1121 ? 70.192 11.698 -78.995 1.00 94.94 1121 ASP A CA 1
ATOM 8030 C C . ASP A 1 1121 ? 71.658 11.740 -79.472 1.00 94.94 1121 ASP A C 1
ATOM 8032 O O . ASP A 1 1121 ? 71.962 12.284 -80.535 1.00 94.94 1121 ASP A O 1
ATOM 8036 N N . ASN A 1 1122 ? 72.569 11.116 -78.714 1.00 92.69 1122 ASN A N 1
ATOM 8037 C CA . ASN A 1 1122 ? 73.974 10.935 -79.097 1.00 92.69 1122 ASN A CA 1
ATOM 8038 C C . ASN A 1 1122 ? 74.192 9.807 -80.130 1.00 92.69 1122 ASN A C 1
ATOM 8040 O O . ASN A 1 1122 ? 75.252 9.749 -80.755 1.00 92.69 1122 ASN A O 1
ATOM 8044 N N . ASN A 1 1123 ? 73.203 8.929 -80.334 1.00 93.00 1123 ASN A N 1
ATOM 8045 C CA . ASN A 1 1123 ? 73.231 7.785 -81.253 1.00 93.00 1123 ASN A CA 1
ATOM 8046 C C . ASN A 1 1123 ? 71.992 7.792 -82.180 1.00 93.00 1123 ASN A C 1
ATOM 8048 O O . ASN A 1 1123 ? 71.193 6.848 -82.162 1.00 93.00 1123 ASN A O 1
ATOM 8052 N N . PRO A 1 1124 ? 71.785 8.856 -82.980 1.00 88.00 1124 PRO A N 1
ATOM 8053 C CA . PRO A 1 1124 ? 70.517 9.094 -83.659 1.00 88.00 1124 PRO A CA 1
ATOM 8054 C C . PRO A 1 1124 ? 70.176 7.978 -84.655 1.00 88.00 1124 PRO A C 1
ATOM 8056 O O . PRO A 1 1124 ? 70.885 7.758 -85.637 1.00 88.00 1124 PRO A O 1
ATOM 8059 N N . GLY A 1 1125 ? 69.041 7.314 -84.418 1.00 85.38 1125 GLY A N 1
ATOM 8060 C CA . GLY A 1 1125 ? 68.531 6.222 -85.251 1.00 85.38 1125 GLY A CA 1
ATOM 8061 C C . GLY A 1 1125 ? 68.883 4.809 -84.771 1.00 85.38 1125 GLY A C 1
ATOM 8062 O O . GLY A 1 1125 ? 68.589 3.857 -85.494 1.00 85.38 1125 GLY A O 1
ATOM 8063 N N . ASP A 1 1126 ? 69.481 4.644 -83.586 1.00 96.12 1126 ASP A N 1
ATOM 8064 C CA . ASP A 1 1126 ? 69.697 3.316 -83.005 1.00 96.12 1126 ASP A CA 1
ATOM 8065 C C . ASP A 1 1126 ? 68.389 2.683 -82.493 1.00 96.12 1126 ASP A C 1
ATOM 8067 O O . ASP A 1 1126 ? 67.727 3.202 -81.593 1.00 96.12 1126 ASP A O 1
ATOM 8071 N N . ALA A 1 1127 ? 68.023 1.538 -83.073 1.00 92.00 1127 ALA A N 1
ATOM 8072 C CA . ALA A 1 1127 ? 66.775 0.847 -82.763 1.00 92.00 1127 ALA A CA 1
ATOM 8073 C C . ALA A 1 1127 ? 66.790 0.100 -81.416 1.00 92.00 1127 ALA A C 1
ATOM 8075 O O . ALA A 1 1127 ? 65.728 -0.068 -80.820 1.00 92.00 1127 ALA A O 1
ATOM 8076 N N . ASP A 1 1128 ? 67.957 -0.328 -80.924 1.00 95.44 1128 ASP A N 1
ATOM 8077 C CA . ASP A 1 1128 ? 68.057 -1.060 -79.655 1.00 95.44 1128 ASP A CA 1
ATOM 8078 C C . ASP A 1 1128 ? 67.963 -0.081 -78.471 1.00 95.44 1128 ASP A C 1
ATOM 8080 O O . ASP A 1 1128 ? 67.297 -0.368 -77.476 1.00 95.44 1128 ASP A O 1
ATOM 8084 N N . ILE A 1 1129 ? 68.563 1.113 -78.598 1.00 96.38 1129 ILE A N 1
ATOM 8085 C CA . ILE A 1 1129 ? 68.420 2.191 -77.603 1.00 96.38 1129 ILE A CA 1
ATOM 8086 C C . ILE A 1 1129 ? 66.976 2.722 -77.580 1.00 96.38 1129 ILE A C 1
ATOM 8088 O O . ILE A 1 1129 ? 66.433 2.948 -76.500 1.00 96.38 1129 ILE A O 1
ATOM 8092 N N . GLN A 1 1130 ? 66.319 2.866 -78.740 1.00 96.19 1130 GLN A N 1
ATOM 8093 C CA . GLN A 1 1130 ? 64.892 3.219 -78.794 1.00 96.19 1130 GLN A CA 1
ATOM 8094 C C . GLN A 1 1130 ? 64.014 2.147 -78.127 1.00 96.19 1130 GLN A C 1
ATOM 8096 O O . GLN A 1 1130 ? 63.110 2.495 -77.376 1.00 96.19 1130 GLN A O 1
ATOM 8101 N N . ALA A 1 1131 ? 64.288 0.856 -78.341 1.00 96.19 1131 ALA A N 1
ATOM 8102 C CA . ALA A 1 1131 ? 63.527 -0.216 -77.697 1.00 96.19 1131 ALA A CA 1
ATOM 8103 C C . ALA A 1 1131 ? 63.677 -0.204 -76.163 1.00 96.19 1131 ALA A C 1
ATOM 8105 O O . ALA A 1 1131 ? 62.690 -0.383 -75.454 1.00 96.19 1131 ALA A O 1
ATOM 8106 N N . ALA A 1 1132 ? 64.882 0.069 -75.647 1.00 96.81 1132 ALA A N 1
ATOM 8107 C CA . ALA A 1 1132 ? 65.115 0.249 -74.211 1.00 96.81 1132 ALA A CA 1
ATOM 8108 C C . ALA A 1 1132 ? 64.389 1.488 -73.644 1.00 96.81 1132 ALA A C 1
ATOM 8110 O O . ALA A 1 1132 ? 63.891 1.458 -72.521 1.00 96.81 1132 ALA A O 1
ATOM 8111 N N . LEU A 1 1133 ? 64.291 2.572 -74.424 1.00 97.44 1133 LEU A N 1
ATOM 8112 C CA . LEU A 1 1133 ? 63.510 3.755 -74.055 1.00 97.44 1133 LEU A CA 1
ATOM 8113 C C . LEU A 1 1133 ? 62.007 3.446 -73.995 1.00 97.44 1133 LEU A C 1
ATOM 8115 O O . LEU A 1 1133 ? 61.324 3.890 -73.073 1.00 97.44 1133 LEU A O 1
ATOM 8119 N N . ASP A 1 1134 ? 61.493 2.694 -74.967 1.00 97.44 1134 ASP A N 1
ATOM 8120 C CA . ASP A 1 1134 ? 60.081 2.318 -75.039 1.00 97.44 1134 ASP A CA 1
ATOM 8121 C C . ASP A 1 1134 ? 59.688 1.382 -73.878 1.00 97.44 1134 ASP A C 1
ATOM 8123 O O . ASP A 1 1134 ? 58.637 1.593 -73.267 1.00 97.44 1134 ASP A O 1
ATOM 8127 N N . ASP A 1 1135 ? 60.542 0.413 -73.511 1.00 97.75 1135 ASP A N 1
ATOM 8128 C CA . ASP A 1 1135 ? 60.299 -0.463 -72.352 1.00 97.75 1135 ASP A CA 1
ATOM 8129 C C . ASP A 1 1135 ? 60.341 0.320 -71.033 1.00 97.75 1135 ASP A C 1
ATOM 8131 O O . ASP A 1 1135 ? 59.377 0.277 -70.271 1.00 97.75 1135 ASP A O 1
ATOM 8135 N N . ALA A 1 1136 ? 61.359 1.162 -70.814 1.00 97.75 1136 ALA A N 1
ATOM 8136 C CA . ALA A 1 1136 ? 61.441 2.000 -69.616 1.00 97.75 1136 ALA A CA 1
ATOM 8137 C C . ALA A 1 1136 ? 60.212 2.926 -69.457 1.00 97.75 1136 ALA A C 1
ATOM 8139 O O . ALA A 1 1136 ? 59.719 3.126 -68.343 1.00 97.75 1136 ALA A O 1
ATOM 8140 N N . ASN A 1 1137 ? 59.654 3.444 -70.560 1.00 97.94 1137 ASN A N 1
ATOM 8141 C CA . ASN A 1 1137 ? 58.383 4.179 -70.542 1.00 97.94 1137 ASN A CA 1
ATOM 8142 C C . ASN A 1 1137 ? 57.178 3.283 -70.180 1.00 97.94 1137 ASN A C 1
ATOM 8144 O O . ASN A 1 1137 ? 56.277 3.734 -69.469 1.00 97.94 1137 ASN A O 1
ATOM 8148 N N . ALA A 1 1138 ? 57.150 2.018 -70.606 1.00 97.44 1138 ALA A N 1
ATOM 8149 C CA . ALA A 1 1138 ? 56.136 1.051 -70.179 1.00 97.44 1138 ALA A CA 1
ATOM 8150 C C . ALA A 1 1138 ? 56.270 0.677 -68.686 1.00 97.44 1138 ALA A C 1
ATOM 8152 O O . ALA A 1 1138 ? 55.253 0.552 -67.993 1.00 97.44 1138 ALA A O 1
ATOM 8153 N N . GLN A 1 1139 ? 57.498 0.596 -68.156 1.00 98.12 1139 GLN A N 1
ATOM 8154 C CA . GLN A 1 1139 ? 57.750 0.447 -66.717 1.00 98.12 1139 GLN A CA 1
ATOM 8155 C C . GLN A 1 1139 ? 57.217 1.655 -65.932 1.00 98.12 1139 GLN A C 1
ATOM 8157 O O . GLN A 1 1139 ? 56.550 1.481 -64.912 1.00 98.12 1139 GLN A O 1
ATOM 8162 N N . LEU A 1 1140 ? 57.404 2.880 -66.442 1.00 97.94 1140 LEU A N 1
ATOM 8163 C CA . LEU A 1 1140 ? 56.831 4.089 -65.839 1.00 97.94 1140 LEU A CA 1
ATOM 8164 C C . LEU A 1 1140 ? 55.295 4.048 -65.803 1.00 97.94 1140 LEU A C 1
ATOM 8166 O O . LEU A 1 1140 ? 54.703 4.414 -64.789 1.00 97.94 1140 LEU A O 1
ATOM 8170 N N . VAL A 1 1141 ? 54.628 3.600 -66.871 1.00 97.19 1141 VAL A N 1
ATOM 8171 C CA . VAL A 1 1141 ? 53.158 3.445 -66.876 1.00 97.19 1141 VAL A CA 1
ATOM 8172 C C . VAL A 1 1141 ? 52.712 2.405 -65.845 1.00 97.19 1141 VAL A C 1
ATOM 8174 O O . VAL A 1 1141 ? 51.784 2.663 -65.080 1.00 97.19 1141 VAL A O 1
ATOM 8177 N N . THR A 1 1142 ? 53.403 1.265 -65.775 1.00 96.62 1142 THR A N 1
ATOM 8178 C CA . THR A 1 1142 ? 53.126 0.202 -64.795 1.00 96.62 1142 THR A CA 1
ATOM 8179 C C . THR A 1 1142 ? 53.245 0.725 -63.364 1.00 96.62 1142 THR A C 1
ATOM 8181 O O . THR A 1 1142 ? 52.315 0.566 -62.574 1.00 96.62 1142 THR A O 1
ATOM 8184 N N . ALA A 1 1143 ? 54.336 1.427 -63.051 1.00 97.88 1143 ALA A N 1
ATOM 8185 C CA . ALA A 1 1143 ? 54.576 1.971 -61.722 1.00 97.88 1143 ALA A CA 1
ATOM 8186 C C . ALA A 1 1143 ? 53.547 3.046 -61.316 1.00 97.88 1143 ALA A C 1
ATOM 8188 O O . ALA A 1 1143 ? 53.064 3.026 -60.188 1.00 97.88 1143 ALA A O 1
ATOM 8189 N N . ASN A 1 1144 ? 53.143 3.940 -62.231 1.00 96.25 1144 ASN A N 1
ATOM 8190 C CA . ASN A 1 1144 ? 52.103 4.940 -61.937 1.00 96.25 1144 ASN A CA 1
ATOM 8191 C C . ASN A 1 1144 ? 50.720 4.310 -61.691 1.00 96.25 1144 ASN A C 1
ATOM 8193 O O . ASN A 1 1144 ? 49.968 4.823 -60.867 1.00 96.25 1144 ASN A O 1
ATOM 8197 N N . ASN A 1 1145 ? 50.378 3.211 -62.375 1.00 95.94 1145 ASN A N 1
ATOM 8198 C CA . ASN A 1 1145 ? 49.126 2.497 -62.108 1.00 95.94 1145 ASN A CA 1
ATOM 8199 C C . ASN A 1 1145 ? 49.156 1.850 -60.714 1.00 95.94 1145 ASN A C 1
ATOM 8201 O O . ASN A 1 1145 ? 48.224 2.022 -59.941 1.00 95.94 1145 ASN A O 1
ATOM 8205 N N . GLN A 1 1146 ? 50.251 1.172 -60.359 1.00 97.88 1146 GLN A N 1
ATOM 8206 C CA . GLN A 1 1146 ? 50.399 0.560 -59.033 1.00 97.88 1146 GLN A CA 1
ATOM 8207 C C . GLN A 1 1146 ? 50.456 1.596 -57.896 1.00 97.88 1146 GLN A C 1
ATOM 8209 O O . GLN A 1 1146 ? 49.990 1.316 -56.796 1.00 97.88 1146 GLN A O 1
ATOM 8214 N N . LEU A 1 1147 ? 50.942 2.817 -58.152 1.00 96.62 1147 LEU A N 1
ATOM 8215 C CA . LEU A 1 1147 ? 50.861 3.920 -57.187 1.00 96.62 1147 LEU A CA 1
ATOM 8216 C C . LEU A 1 1147 ? 49.402 4.313 -56.881 1.00 96.62 1147 LEU A C 1
ATOM 8218 O O . LEU A 1 1147 ? 49.088 4.659 -55.743 1.00 96.62 1147 LEU A O 1
ATOM 8222 N N . ALA A 1 1148 ? 48.503 4.235 -57.870 1.00 94.19 1148 ALA A N 1
ATOM 8223 C CA . ALA A 1 1148 ? 47.075 4.462 -57.655 1.00 94.19 1148 ALA A CA 1
ATOM 8224 C C . ALA A 1 1148 ? 46.452 3.344 -56.800 1.00 94.19 1148 ALA A C 1
ATOM 8226 O O . ALA A 1 1148 ? 45.758 3.655 -55.835 1.00 94.19 1148 ALA A O 1
ATOM 8227 N N . ASP A 1 1149 ? 46.784 2.078 -57.076 1.00 95.81 1149 ASP A N 1
ATOM 8228 C CA . ASP A 1 1149 ? 46.337 0.927 -56.275 1.00 95.81 1149 ASP A CA 1
ATOM 8229 C C . ASP A 1 1149 ? 46.808 1.038 -54.805 1.00 95.81 1149 ASP A C 1
ATOM 8231 O O . ASP A 1 1149 ? 46.073 0.704 -53.877 1.00 95.81 1149 ASP A O 1
ATOM 8235 N N . MET A 1 1150 ? 48.013 1.571 -54.555 1.00 96.81 1150 MET A N 1
ATOM 8236 C CA . MET A 1 1150 ? 48.498 1.851 -53.192 1.00 96.81 1150 MET A CA 1
ATOM 8237 C C . MET A 1 1150 ? 47.751 3.000 -52.504 1.00 96.81 1150 MET A C 1
ATOM 8239 O O . MET A 1 1150 ? 47.555 2.961 -51.288 1.00 96.81 1150 MET A O 1
ATOM 8243 N N . ALA A 1 1151 ? 47.342 4.026 -53.253 1.00 93.75 1151 ALA A N 1
ATOM 8244 C CA . ALA A 1 1151 ? 46.537 5.123 -52.721 1.00 93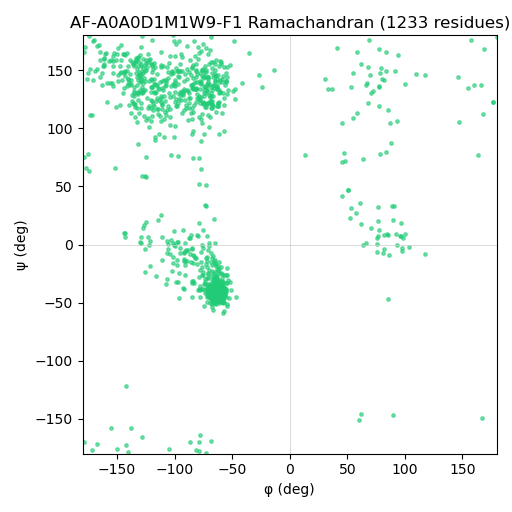.75 1151 ALA A CA 1
ATOM 8245 C C . ALA A 1 1151 ? 45.102 4.668 -52.388 1.00 93.75 1151 ALA A C 1
ATOM 8247 O O . ALA A 1 1151 ? 44.547 5.104 -51.380 1.00 93.75 1151 ALA A O 1
ATOM 8248 N N . GLU A 1 1152 ? 44.532 3.756 -53.183 1.00 96.19 1152 GLU A N 1
ATOM 8249 C CA . GLU A 1 1152 ? 43.263 3.080 -52.881 1.00 96.19 1152 GLU A CA 1
ATOM 8250 C C . GLU A 1 1152 ? 43.403 2.204 -51.626 1.00 96.19 1152 GLU A C 1
ATOM 8252 O O . GLU A 1 1152 ? 42.657 2.390 -50.669 1.00 96.19 1152 GLU A O 1
ATOM 8257 N N . ALA A 1 1153 ? 44.457 1.387 -51.530 1.00 97.38 1153 ALA A N 1
ATOM 8258 C CA . ALA A 1 1153 ? 44.749 0.598 -50.331 1.00 97.38 1153 ALA A CA 1
ATOM 8259 C C . ALA A 1 1153 ? 44.965 1.453 -49.058 1.00 97.38 1153 ALA A C 1
ATOM 8261 O O . ALA A 1 1153 ? 44.630 1.025 -47.951 1.00 97.38 1153 ALA A O 1
ATOM 8262 N N . TYR A 1 1154 ? 45.492 2.677 -49.175 1.00 96.50 1154 TYR A N 1
ATOM 8263 C CA . TYR A 1 1154 ? 45.568 3.618 -48.049 1.00 96.50 1154 TYR A CA 1
ATOM 8264 C C . TYR A 1 1154 ? 44.176 4.102 -47.603 1.00 96.50 1154 TYR A C 1
ATOM 8266 O O . TYR A 1 1154 ? 43.915 4.226 -46.400 1.00 96.50 1154 TYR A O 1
ATOM 8274 N N . ALA A 1 1155 ? 43.276 4.371 -48.555 1.00 95.50 1155 ALA A N 1
ATOM 8275 C CA . ALA A 1 1155 ? 41.890 4.734 -48.271 1.00 95.50 1155 ALA A CA 1
ATOM 8276 C C . ALA A 1 1155 ? 41.132 3.558 -47.632 1.00 95.50 1155 ALA A C 1
ATOM 8278 O O . ALA A 1 1155 ? 40.546 3.734 -46.566 1.00 95.50 1155 ALA A O 1
ATOM 8279 N N . ASP A 1 1156 ? 41.258 2.347 -48.179 1.00 97.00 1156 ASP A N 1
ATOM 8280 C CA . ASP A 1 1156 ? 40.662 1.126 -47.621 1.00 97.00 1156 ASP A CA 1
ATOM 8281 C C . ASP A 1 1156 ? 41.129 0.864 -46.181 1.00 97.00 1156 ASP A C 1
ATOM 8283 O O . ASP A 1 1156 ? 40.317 0.591 -45.296 1.00 97.00 1156 ASP A O 1
ATOM 8287 N N . ALA A 1 1157 ? 42.428 1.025 -45.894 1.00 96.88 1157 ALA A N 1
ATOM 8288 C CA . ALA A 1 1157 ? 42.957 0.920 -44.532 1.00 96.88 1157 ALA A CA 1
ATOM 8289 C C . ALA A 1 1157 ? 42.391 1.998 -43.586 1.00 96.88 1157 ALA A C 1
ATOM 8291 O O . ALA A 1 1157 ? 42.285 1.769 -42.379 1.00 96.88 1157 ALA A O 1
ATOM 8292 N N . THR A 1 1158 ? 42.031 3.170 -44.116 1.00 94.81 1158 THR A N 1
ATOM 8293 C CA . THR A 1 1158 ? 41.425 4.271 -43.354 1.00 94.81 1158 THR A CA 1
ATOM 8294 C C . THR A 1 1158 ? 39.942 4.016 -43.078 1.00 94.81 1158 THR A C 1
ATOM 8296 O O . THR A 1 1158 ? 39.486 4.271 -41.961 1.00 94.81 1158 THR A O 1
ATOM 8299 N N . ASP A 1 1159 ? 39.208 3.454 -44.039 1.00 95.69 1159 ASP A N 1
ATOM 8300 C CA . ASP A 1 1159 ? 37.754 3.261 -43.971 1.00 95.69 1159 ASP A CA 1
ATOM 8301 C C . ASP A 1 1159 ? 37.334 1.899 -43.383 1.00 95.69 1159 ASP A C 1
ATOM 8303 O O . ASP A 1 1159 ? 36.219 1.785 -42.874 1.00 95.69 1159 ASP A O 1
ATOM 8307 N N . ALA A 1 1160 ? 38.238 0.911 -43.334 1.00 95.56 1160 ALA A N 1
ATOM 8308 C CA . ALA A 1 1160 ? 38.027 -0.432 -42.777 1.00 95.56 1160 ALA A CA 1
ATOM 8309 C C . ALA A 1 1160 ? 37.224 -0.467 -41.460 1.00 95.56 1160 ALA A C 1
ATOM 8311 O O . ALA A 1 1160 ? 37.449 0.325 -40.545 1.00 95.56 1160 ALA A O 1
ATOM 8312 N N . THR A 1 1161 ? 36.319 -1.427 -41.305 1.00 93.69 1161 THR A N 1
ATOM 8313 C CA . THR A 1 1161 ? 35.480 -1.571 -40.101 1.00 93.69 1161 THR A CA 1
ATOM 8314 C C . THR A 1 1161 ? 35.963 -2.666 -39.152 1.00 93.69 1161 THR A C 1
ATOM 8316 O O . THR A 1 1161 ? 35.609 -2.656 -37.977 1.00 93.69 1161 THR A O 1
ATOM 8319 N N . THR A 1 1162 ? 36.837 -3.556 -39.625 1.00 92.44 1162 THR A N 1
ATOM 8320 C CA . THR A 1 1162 ? 37.407 -4.674 -38.861 1.00 92.44 1162 THR A CA 1
ATOM 8321 C C . THR A 1 1162 ? 38.936 -4.748 -39.001 1.00 92.44 1162 THR A C 1
ATOM 8323 O O . THR A 1 1162 ? 39.497 -4.298 -40.006 1.00 92.44 1162 THR A O 1
ATOM 8326 N N . PRO A 1 1163 ? 39.659 -5.372 -38.047 1.00 92.69 1163 PRO A N 1
ATOM 8327 C CA . PRO A 1 1163 ? 41.098 -5.614 -38.188 1.00 92.69 1163 PRO A CA 1
ATOM 8328 C C . PRO A 1 1163 ? 41.471 -6.481 -39.404 1.00 92.69 1163 PRO A C 1
ATOM 8330 O O . PRO A 1 1163 ? 42.592 -6.384 -39.904 1.00 92.69 1163 PRO A O 1
ATOM 8333 N N . ALA A 1 1164 ? 40.549 -7.321 -39.889 1.00 91.06 1164 ALA A N 1
ATOM 8334 C CA . ALA A 1 1164 ? 40.753 -8.156 -41.072 1.00 91.06 1164 ALA A CA 1
ATOM 8335 C C . ALA A 1 1164 ? 40.804 -7.324 -42.366 1.00 91.06 1164 ALA A C 1
ATOM 8337 O O . ALA A 1 1164 ? 41.694 -7.530 -43.191 1.00 91.06 1164 ALA A O 1
ATOM 8338 N N . GLU A 1 1165 ? 39.909 -6.344 -42.513 1.00 94.69 1165 GLU A N 1
ATOM 8339 C CA . GLU A 1 1165 ? 39.913 -5.394 -43.637 1.00 94.69 1165 GLU A CA 1
ATOM 8340 C C . GLU A 1 1165 ? 41.178 -4.523 -43.624 1.00 94.69 1165 GLU A C 1
ATOM 8342 O O . GLU A 1 1165 ? 41.829 -4.362 -44.656 1.00 94.69 1165 GLU A O 1
ATOM 8347 N N . VAL A 1 1166 ? 41.602 -4.057 -42.440 1.00 96.25 1166 VAL A N 1
ATOM 8348 C CA . VAL A 1 1166 ? 42.876 -3.334 -42.273 1.00 96.25 1166 VAL A CA 1
ATOM 8349 C C . VAL A 1 1166 ? 44.067 -4.177 -42.752 1.00 96.25 1166 VAL A C 1
ATOM 8351 O O . VAL A 1 1166 ? 44.969 -3.653 -43.408 1.00 96.25 1166 VAL A O 1
ATOM 8354 N N . GLN A 1 1167 ? 44.094 -5.480 -42.450 1.00 94.31 1167 GLN A N 1
ATOM 8355 C CA . GLN A 1 1167 ? 45.170 -6.362 -42.911 1.00 94.31 1167 GLN A CA 1
ATOM 8356 C C . GLN A 1 1167 ? 45.124 -6.582 -44.431 1.00 94.31 1167 GLN A C 1
ATOM 8358 O O . GLN A 1 1167 ? 46.168 -6.499 -45.076 1.00 94.31 1167 GLN A O 1
ATOM 8363 N N . ALA A 1 1168 ? 43.937 -6.783 -45.014 1.00 94.75 1168 ALA A N 1
ATOM 8364 C CA . ALA A 1 1168 ? 43.776 -6.942 -46.461 1.00 94.75 1168 ALA A CA 1
ATOM 8365 C C . ALA A 1 1168 ? 44.291 -5.716 -47.240 1.00 94.75 1168 ALA A C 1
ATOM 8367 O O . ALA A 1 1168 ? 45.015 -5.870 -48.226 1.00 94.75 1168 ALA A O 1
ATOM 8368 N N . ALA A 1 1169 ? 44.003 -4.507 -46.751 1.00 97.12 1169 ALA A N 1
ATOM 8369 C CA . ALA A 1 1169 ? 44.505 -3.262 -47.326 1.00 97.12 1169 ALA A CA 1
ATOM 8370 C C . ALA A 1 1169 ? 46.046 -3.163 -47.276 1.00 97.12 1169 ALA A C 1
ATOM 8372 O O . ALA A 1 1169 ? 46.691 -2.802 -48.262 1.00 97.12 1169 ALA A O 1
ATOM 8373 N N . ARG A 1 1170 ? 46.679 -3.566 -46.162 1.00 97.06 1170 ARG A N 1
ATOM 8374 C CA . ARG A 1 1170 ? 48.154 -3.629 -46.064 1.00 97.06 1170 ARG A CA 1
ATOM 8375 C C . ARG A 1 1170 ? 48.778 -4.633 -47.030 1.00 97.06 1170 ARG A C 1
ATOM 8377 O O . ARG A 1 1170 ? 49.854 -4.367 -47.572 1.00 97.06 1170 ARG A O 1
ATOM 8384 N N . ASP A 1 1171 ? 48.136 -5.781 -47.218 1.00 96.62 1171 ASP A N 1
ATOM 8385 C CA . ASP A 1 1171 ? 48.625 -6.825 -48.119 1.00 96.62 1171 ASP A CA 1
ATOM 8386 C C . ASP A 1 1171 ? 48.531 -6.363 -49.585 1.00 96.62 1171 ASP A C 1
ATOM 8388 O O . ASP A 1 1171 ? 49.483 -6.551 -50.347 1.00 96.62 1171 ASP A O 1
ATOM 8392 N N . ALA A 1 1172 ? 47.450 -5.661 -49.956 1.00 95.75 1172 ALA A N 1
ATOM 8393 C CA . ALA A 1 1172 ? 47.287 -5.033 -51.270 1.00 95.75 1172 ALA A CA 1
ATOM 8394 C C . ALA A 1 1172 ? 48.360 -3.963 -51.550 1.00 95.75 1172 ALA A C 1
ATOM 8396 O O . ALA A 1 1172 ? 49.060 -4.041 -52.563 1.00 95.75 1172 ALA A O 1
ATOM 8397 N N . ALA A 1 1173 ? 48.571 -3.024 -50.619 1.00 97.50 1173 ALA A N 1
ATOM 8398 C CA . ALA A 1 1173 ? 49.620 -2.007 -50.738 1.00 97.50 1173 ALA A CA 1
ATOM 8399 C C . ALA A 1 1173 ? 51.025 -2.622 -50.879 1.00 97.50 1173 ALA A C 1
ATOM 8401 O O . ALA A 1 1173 ? 51.833 -2.170 -51.690 1.00 97.50 1173 ALA A O 1
ATOM 8402 N N . THR A 1 1174 ? 51.304 -3.700 -50.140 1.00 97.38 1174 THR A N 1
ATOM 8403 C CA . THR A 1 1174 ? 52.593 -4.408 -50.202 1.00 97.38 1174 THR A CA 1
ATOM 8404 C C . THR A 1 1174 ? 52.807 -5.105 -51.550 1.00 97.38 1174 THR A C 1
ATOM 8406 O O . THR A 1 1174 ? 53.927 -5.105 -52.072 1.00 97.38 1174 THR A O 1
ATOM 8409 N N . ALA A 1 1175 ? 51.753 -5.669 -52.147 1.00 96.25 1175 ALA A N 1
ATOM 8410 C CA . ALA A 1 1175 ? 51.819 -6.255 -53.484 1.00 96.25 1175 ALA A CA 1
ATOM 8411 C C . ALA A 1 1175 ? 52.127 -5.191 -54.555 1.00 96.25 1175 ALA A C 1
ATOM 8413 O O . ALA A 1 1175 ? 53.049 -5.374 -55.353 1.00 96.25 1175 ALA A O 1
ATOM 8414 N N . ALA A 1 1176 ? 51.430 -4.052 -54.519 1.00 96.81 1176 ALA A N 1
ATOM 8415 C CA . ALA A 1 1176 ? 51.645 -2.955 -55.460 1.00 96.81 1176 ALA A CA 1
ATOM 8416 C C . ALA A 1 1176 ? 53.036 -2.299 -55.301 1.00 96.81 1176 ALA A C 1
ATOM 8418 O O . ALA A 1 1176 ? 53.742 -2.100 -56.291 1.00 96.81 1176 ALA A O 1
ATOM 8419 N N . ALA A 1 1177 ? 53.508 -2.081 -54.067 1.00 97.38 1177 ALA A N 1
ATOM 8420 C CA . ALA A 1 1177 ? 54.864 -1.586 -53.791 1.00 97.38 1177 ALA A CA 1
ATOM 8421 C C . ALA A 1 1177 ? 55.967 -2.517 -54.339 1.00 97.38 1177 ALA A C 1
ATOM 8423 O O . ALA A 1 1177 ? 57.011 -2.061 -54.821 1.00 97.38 1177 ALA A O 1
ATOM 8424 N N . THR A 1 1178 ? 55.724 -3.833 -54.307 1.00 97.31 1178 THR A N 1
ATOM 8425 C CA . THR A 1 1178 ? 56.626 -4.833 -54.899 1.00 97.31 1178 THR A CA 1
ATOM 8426 C C . THR A 1 1178 ? 56.685 -4.672 -56.421 1.00 97.31 1178 THR A C 1
ATOM 8428 O O . THR A 1 1178 ? 57.775 -4.561 -56.977 1.00 97.31 1178 THR A O 1
ATOM 8431 N N . ALA A 1 1179 ? 55.533 -4.548 -57.089 1.00 97.06 1179 ALA A N 1
ATOM 8432 C CA . ALA A 1 1179 ? 55.465 -4.355 -58.539 1.00 97.06 1179 ALA A CA 1
ATOM 8433 C C . ALA A 1 1179 ? 56.138 -3.047 -59.015 1.00 97.06 1179 ALA A C 1
ATOM 8435 O O . ALA A 1 1179 ? 56.775 -3.029 -60.069 1.00 97.06 1179 ALA A O 1
ATOM 8436 N N . ILE A 1 1180 ? 56.067 -1.967 -58.226 1.00 97.94 1180 ILE A N 1
ATOM 8437 C CA . ILE A 1 1180 ? 56.804 -0.717 -58.498 1.00 97.94 1180 ILE A CA 1
ATOM 8438 C C . ILE A 1 1180 ? 58.321 -0.940 -58.406 1.00 97.94 1180 ILE A C 1
ATOM 8440 O O . ILE A 1 1180 ? 59.071 -0.472 -59.263 1.00 97.94 1180 ILE A O 1
ATOM 8444 N N . THR A 1 1181 ? 58.779 -1.688 -57.401 1.00 97.88 1181 THR A N 1
ATOM 8445 C CA . THR A 1 1181 ? 60.206 -2.003 -57.208 1.00 97.88 1181 THR A CA 1
ATOM 8446 C C . THR A 1 1181 ? 60.766 -2.854 -58.357 1.00 97.88 1181 THR A C 1
ATOM 8448 O O . THR A 1 1181 ? 61.883 -2.611 -58.830 1.00 97.88 1181 THR A O 1
ATOM 8451 N N . ASP A 1 1182 ? 59.979 -3.807 -58.860 1.00 97.56 1182 ASP A N 1
ATOM 8452 C CA . ASP A 1 1182 ? 60.330 -4.608 -60.038 1.00 97.56 1182 ASP A CA 1
ATOM 8453 C C . ASP A 1 1182 ? 60.429 -3.733 -61.304 1.00 97.56 1182 ASP A C 1
ATOM 8455 O O . ASP A 1 1182 ? 61.410 -3.833 -62.046 1.00 97.56 1182 ASP A O 1
ATOM 8459 N N . ALA A 1 1183 ? 59.487 -2.803 -61.513 1.00 97.94 1183 ALA A N 1
ATOM 8460 C CA . ALA A 1 1183 ? 59.514 -1.851 -62.629 1.00 97.94 1183 ALA A CA 1
ATOM 8461 C C . ALA A 1 1183 ? 60.751 -0.923 -62.593 1.00 97.94 1183 ALA A C 1
ATOM 8463 O O . ALA A 1 1183 ? 61.400 -0.700 -63.620 1.00 97.94 1183 ALA A O 1
ATOM 8464 N N . THR A 1 1184 ? 61.147 -0.430 -61.411 1.00 98.12 1184 THR A N 1
ATOM 8465 C CA . THR A 1 1184 ? 62.383 0.360 -61.232 1.00 98.12 1184 THR A CA 1
ATOM 8466 C C . THR A 1 1184 ? 63.640 -0.462 -61.505 1.00 98.12 1184 THR A C 1
ATOM 8468 O O . THR A 1 1184 ? 64.590 0.029 -62.128 1.00 98.12 1184 THR A O 1
ATOM 8471 N N . THR A 1 1185 ? 63.641 -1.732 -61.097 1.00 97.94 1185 THR A N 1
ATOM 8472 C CA . THR A 1 1185 ? 64.733 -2.667 -61.391 1.00 97.94 1185 THR A CA 1
ATOM 8473 C C . THR A 1 1185 ? 64.862 -2.894 -62.898 1.00 97.94 1185 THR A C 1
ATOM 8475 O O . THR A 1 1185 ? 65.968 -2.800 -63.434 1.00 97.94 1185 THR A O 1
ATOM 8478 N N . GLN A 1 1186 ? 63.746 -3.110 -63.604 1.00 97.62 1186 GLN A N 1
ATOM 8479 C CA . GLN A 1 1186 ? 63.755 -3.303 -65.054 1.00 97.62 1186 GLN A CA 1
ATOM 8480 C C . GLN A 1 1186 ? 64.233 -2.050 -65.800 1.00 97.62 1186 GLN A C 1
ATOM 8482 O O . GLN A 1 1186 ? 65.193 -2.141 -66.559 1.00 97.62 1186 GLN A O 1
ATOM 8487 N N . SER A 1 1187 ? 63.705 -0.867 -65.469 1.00 98.19 1187 SER A N 1
ATOM 8488 C CA . SER A 1 1187 ? 64.160 0.413 -66.039 1.00 98.19 1187 SER A CA 1
ATOM 8489 C C . SER A 1 1187 ? 65.676 0.646 -65.885 1.00 98.19 1187 SER A C 1
ATOM 8491 O O . SER A 1 1187 ? 66.327 1.230 -66.754 1.00 98.19 1187 SER A O 1
ATOM 8493 N N . THR A 1 1188 ? 66.267 0.158 -64.791 1.00 98.06 1188 THR A N 1
ATOM 8494 C CA . THR A 1 1188 ? 67.717 0.243 -64.546 1.00 98.06 1188 THR A CA 1
ATOM 8495 C C . THR A 1 1188 ? 68.511 -0.737 -65.428 1.00 98.06 1188 THR A C 1
ATOM 8497 O O . THR A 1 1188 ? 69.614 -0.417 -65.893 1.00 98.06 1188 THR A O 1
ATOM 8500 N N . ASN A 1 1189 ? 67.945 -1.911 -65.729 1.00 97.31 1189 ASN A N 1
ATOM 8501 C CA . ASN A 1 1189 ? 68.497 -2.845 -66.716 1.00 97.31 1189 ASN A CA 1
ATOM 8502 C C . ASN A 1 1189 ? 68.406 -2.274 -68.143 1.00 97.31 1189 ASN A C 1
ATOM 8504 O O . ASN A 1 1189 ? 69.349 -2.436 -68.923 1.00 97.31 1189 ASN A O 1
ATOM 8508 N N . ASP A 1 1190 ? 67.325 -1.561 -68.470 1.00 97.81 1190 ASP A N 1
ATOM 8509 C CA . ASP A 1 1190 ? 67.137 -0.907 -69.771 1.00 97.81 1190 ASP A CA 1
ATOM 8510 C C . ASP A 1 1190 ? 68.188 0.191 -69.987 1.00 97.81 1190 ASP A C 1
ATOM 8512 O O . ASP A 1 1190 ? 68.866 0.206 -71.017 1.00 97.81 1190 ASP A O 1
ATOM 8516 N N . LEU A 1 1191 ? 68.429 1.036 -68.973 1.00 98.00 1191 LEU A N 1
ATOM 8517 C CA . LEU A 1 1191 ? 69.513 2.029 -68.990 1.00 98.00 1191 LEU A CA 1
ATOM 8518 C C . LEU A 1 1191 ? 70.886 1.372 -69.183 1.00 98.00 1191 LEU A C 1
ATOM 8520 O O . LEU A 1 1191 ? 71.689 1.828 -69.999 1.00 98.00 1191 LEU A O 1
ATOM 8524 N N . THR A 1 1192 ? 71.151 0.278 -68.469 1.00 96.94 1192 THR A N 1
ATOM 8525 C CA . THR A 1 1192 ? 72.413 -0.468 -68.594 1.00 96.94 1192 THR A CA 1
ATOM 8526 C C . THR A 1 1192 ? 72.595 -1.031 -70.010 1.00 96.94 1192 THR A C 1
ATOM 8528 O O . THR A 1 1192 ? 73.692 -0.975 -70.572 1.00 96.94 1192 THR A O 1
ATOM 8531 N N . THR A 1 1193 ? 71.513 -1.522 -70.617 1.00 95.25 1193 THR A N 1
ATOM 8532 C CA . THR A 1 1193 ? 71.492 -2.055 -71.987 1.00 95.25 1193 THR A CA 1
ATOM 8533 C C . THR A 1 1193 ? 71.730 -0.949 -73.019 1.00 95.25 1193 THR A C 1
ATOM 8535 O O . THR A 1 1193 ? 72.587 -1.095 -73.895 1.00 95.25 1193 THR A O 1
ATOM 8538 N N . ALA A 1 1194 ? 71.051 0.192 -72.872 1.00 96.69 1194 ALA A N 1
ATOM 8539 C CA . ALA A 1 1194 ? 71.238 1.376 -73.707 1.00 96.69 1194 ALA A CA 1
ATOM 8540 C C . ALA A 1 1194 ? 72.674 1.925 -73.633 1.00 96.69 1194 ALA A C 1
ATOM 8542 O O . ALA A 1 1194 ? 73.259 2.258 -74.665 1.00 96.69 1194 ALA A O 1
ATOM 8543 N N . GLN A 1 1195 ? 73.276 1.973 -72.438 1.00 97.00 1195 GLN A N 1
ATOM 8544 C CA . GLN A 1 1195 ? 74.658 2.426 -72.256 1.00 97.00 1195 GLN A CA 1
ATOM 8545 C C . GLN A 1 1195 ? 75.648 1.493 -72.961 1.00 97.00 1195 GLN A C 1
ATOM 8547 O O . GLN A 1 1195 ? 76.474 1.957 -73.746 1.00 97.00 1195 GLN A O 1
ATOM 8552 N N . ALA A 1 1196 ? 75.531 0.177 -72.755 1.00 95.12 1196 ALA A N 1
ATOM 8553 C CA . ALA A 1 1196 ? 76.393 -0.806 -73.413 1.00 95.12 1196 ALA A CA 1
ATOM 8554 C C . ALA A 1 1196 ? 76.290 -0.736 -74.949 1.00 95.12 1196 ALA A C 1
ATOM 8556 O O . ALA A 1 1196 ? 77.291 -0.895 -75.653 1.00 95.12 1196 ALA A O 1
ATOM 8557 N N . LYS A 1 1197 ? 75.092 -0.452 -75.476 1.00 95.12 1197 LYS A N 1
ATOM 8558 C CA . LYS A 1 1197 ? 74.863 -0.237 -76.908 1.00 95.12 1197 LYS A CA 1
ATOM 8559 C C . LYS A 1 1197 ? 75.490 1.067 -77.413 1.00 95.12 1197 LYS A C 1
ATOM 8561 O O . LYS A 1 1197 ? 76.183 1.042 -78.427 1.00 95.12 1197 LYS A O 1
ATOM 8566 N N . SER A 1 1198 ? 75.312 2.177 -76.695 1.00 95.25 1198 SER A N 1
ATOM 8567 C CA . SER A 1 1198 ? 75.953 3.465 -77.002 1.00 95.25 1198 SER A CA 1
ATOM 8568 C C . SER A 1 1198 ? 77.483 3.350 -77.026 1.00 95.25 1198 SER A C 1
ATOM 8570 O O . SER A 1 1198 ? 78.132 3.856 -77.941 1.00 95.25 1198 SER A O 1
ATOM 8572 N N . ASP A 1 1199 ? 78.073 2.632 -76.071 1.00 94.31 1199 ASP A N 1
ATOM 8573 C CA . ASP A 1 1199 ? 79.521 2.408 -76.017 1.00 94.31 1199 ASP A CA 1
ATOM 8574 C C . ASP A 1 1199 ? 80.009 1.564 -77.210 1.00 94.31 1199 ASP A C 1
ATOM 8576 O O . ASP A 1 1199 ? 81.057 1.852 -77.798 1.00 94.31 1199 ASP A O 1
ATOM 8580 N N . ALA A 1 1200 ? 79.230 0.558 -77.627 1.00 93.25 1200 ALA A N 1
ATOM 8581 C CA . ALA A 1 1200 ? 79.508 -0.234 -78.826 1.00 93.25 1200 ALA A CA 1
ATOM 8582 C C . ALA A 1 1200 ? 79.402 0.599 -80.119 1.00 93.25 1200 ALA A C 1
ATOM 8584 O O . ALA A 1 1200 ? 80.249 0.468 -81.007 1.00 93.25 1200 ALA A O 1
ATOM 8585 N N . ASN A 1 1201 ? 78.417 1.495 -80.210 1.00 92.88 1201 ASN A N 1
ATOM 8586 C CA . ASN A 1 1201 ? 78.266 2.427 -81.327 1.00 92.88 1201 ASN A CA 1
ATOM 8587 C C . ASN A 1 1201 ? 79.426 3.427 -81.390 1.00 92.88 1201 ASN A C 1
ATOM 8589 O O . ASN A 1 1201 ? 79.997 3.634 -82.462 1.00 92.88 1201 ASN A O 1
ATOM 8593 N N . LEU A 1 1202 ? 79.844 3.987 -80.250 1.00 93.06 1202 LEU A N 1
ATOM 8594 C CA . LEU A 1 1202 ? 81.019 4.855 -80.159 1.00 93.06 1202 LEU A CA 1
ATOM 8595 C C . LEU A 1 1202 ? 82.296 4.114 -80.582 1.00 93.06 1202 LEU A C 1
ATOM 8597 O O . LEU A 1 1202 ? 83.112 4.669 -81.320 1.00 93.06 1202 LEU A O 1
ATOM 8601 N N . ALA A 1 1203 ? 82.461 2.852 -80.177 1.00 91.81 1203 ALA A N 1
ATOM 8602 C CA . ALA A 1 1203 ? 83.579 2.016 -80.611 1.00 91.81 1203 ALA A CA 1
ATOM 8603 C C . ALA A 1 1203 ? 83.555 1.750 -82.130 1.00 91.81 1203 ALA A C 1
ATOM 8605 O O . ALA A 1 1203 ? 84.595 1.858 -82.783 1.00 91.81 1203 ALA A O 1
ATOM 8606 N N . ALA A 1 1204 ? 82.385 1.470 -82.713 1.00 89.19 1204 ALA A N 1
ATOM 8607 C CA . ALA A 1 1204 ? 82.220 1.266 -84.154 1.00 89.19 1204 ALA A CA 1
ATOM 8608 C C . ALA A 1 1204 ? 82.460 2.554 -84.966 1.00 89.19 1204 ALA A C 1
ATOM 8610 O O . ALA A 1 1204 ? 83.145 2.525 -85.994 1.00 89.19 1204 ALA A O 1
ATOM 8611 N N . ALA A 1 1205 ? 81.965 3.697 -84.485 1.00 88.00 1205 ALA A N 1
ATOM 8612 C CA . ALA A 1 1205 ? 82.219 5.009 -85.072 1.00 88.00 1205 ALA A CA 1
ATOM 8613 C C . ALA A 1 1205 ? 83.710 5.373 -84.999 1.00 88.00 1205 ALA A C 1
ATOM 8615 O O . ALA A 1 1205 ? 84.282 5.824 -85.991 1.00 88.00 1205 ALA A O 1
ATOM 8616 N N . LYS A 1 1206 ? 84.369 5.098 -83.864 1.00 90.25 1206 LYS A N 1
ATOM 8617 C CA . LYS A 1 1206 ? 85.814 5.294 -83.701 1.00 90.25 1206 LYS A CA 1
ATOM 8618 C C . LYS A 1 1206 ? 86.620 4.410 -84.652 1.00 90.25 1206 LYS A C 1
ATOM 8620 O O . LYS A 1 1206 ? 87.498 4.932 -85.325 1.00 90.25 1206 LYS A O 1
ATOM 8625 N N . ALA A 1 1207 ? 86.296 3.122 -84.772 1.00 88.56 1207 ALA A N 1
ATOM 8626 C CA . ALA A 1 1207 ? 86.958 2.218 -85.716 1.00 88.56 1207 ALA A CA 1
ATOM 8627 C C . ALA A 1 1207 ? 86.761 2.659 -87.181 1.00 88.56 1207 ALA A C 1
ATOM 8629 O O . ALA A 1 1207 ? 87.691 2.599 -87.987 1.00 88.56 1207 ALA A O 1
ATOM 8630 N N . SER A 1 1208 ? 85.574 3.170 -87.521 1.00 86.06 1208 SER A N 1
ATOM 8631 C CA . SER A 1 1208 ? 85.277 3.723 -88.851 1.00 86.06 1208 SER A CA 1
ATOM 8632 C C . SER A 1 1208 ? 86.065 5.010 -89.129 1.00 86.06 1208 SER A C 1
ATOM 8634 O O . SER A 1 1208 ? 86.578 5.195 -90.232 1.00 86.06 1208 SER A O 1
ATOM 8636 N N . ALA A 1 1209 ? 86.215 5.882 -88.127 1.00 85.81 1209 ALA A N 1
ATOM 8637 C CA . ALA A 1 1209 ? 87.027 7.093 -88.219 1.00 85.81 1209 ALA A CA 1
ATOM 8638 C C . ALA A 1 1209 ? 88.531 6.781 -88.285 1.00 85.81 1209 ALA A C 1
ATOM 8640 O O . ALA A 1 1209 ? 89.228 7.380 -89.095 1.00 85.81 1209 ALA A O 1
ATOM 8641 N N . GLU A 1 1210 ? 89.027 5.821 -87.499 1.00 89.62 1210 GLU A N 1
ATOM 8642 C CA . GLU A 1 1210 ? 90.409 5.322 -87.572 1.00 89.62 1210 GLU A CA 1
ATOM 8643 C C . GLU A 1 1210 ? 90.711 4.726 -88.955 1.00 89.62 1210 GLU A C 1
ATOM 8645 O O . GLU A 1 1210 ? 91.761 5.024 -89.518 1.00 89.62 1210 GLU A O 1
ATOM 8650 N N . THR A 1 1211 ? 89.768 3.979 -89.541 1.00 85.69 1211 THR A N 1
ATOM 8651 C CA . THR A 1 1211 ? 89.875 3.472 -90.923 1.00 85.69 1211 THR A CA 1
ATOM 8652 C C . THR A 1 1211 ? 89.905 4.624 -91.931 1.00 85.69 1211 THR A C 1
ATOM 8654 O O . THR A 1 1211 ? 90.839 4.720 -92.713 1.00 85.69 1211 THR A O 1
ATOM 8657 N N . THR A 1 1212 ? 88.950 5.559 -91.859 1.00 86.50 1212 THR A N 1
ATOM 8658 C CA . THR A 1 1212 ? 88.847 6.689 -92.806 1.00 86.50 1212 THR A CA 1
ATOM 8659 C C . THR A 1 1212 ? 90.061 7.622 -92.739 1.00 86.50 1212 THR A C 1
ATOM 8661 O O . THR A 1 1212 ? 90.532 8.105 -93.764 1.00 86.50 1212 THR A O 1
ATOM 8664 N N . ILE A 1 1213 ? 90.578 7.893 -91.536 1.00 86.88 1213 ILE A N 1
ATOM 8665 C CA . ILE A 1 1213 ? 91.796 8.691 -91.338 1.00 86.88 1213 ILE A CA 1
ATOM 8666 C C . ILE A 1 1213 ? 93.024 7.908 -91.816 1.00 86.88 1213 ILE A C 1
ATOM 8668 O O . ILE A 1 1213 ? 93.923 8.515 -92.387 1.00 86.88 1213 ILE A O 1
ATOM 8672 N N . GLY A 1 1214 ? 93.052 6.583 -91.632 1.00 85.50 1214 GLY A N 1
ATOM 8673 C CA . GLY A 1 1214 ? 94.050 5.694 -92.231 1.00 85.50 1214 GLY A CA 1
ATOM 8674 C C . GLY A 1 1214 ? 94.073 5.817 -93.754 1.00 85.50 1214 GLY A C 1
ATOM 8675 O O . GLY A 1 1214 ? 95.087 6.234 -94.302 1.00 85.50 1214 GLY A O 1
ATOM 8676 N N . ASP A 1 1215 ? 92.933 5.591 -94.413 1.00 86.31 1215 ASP A N 1
ATOM 8677 C CA . ASP A 1 1215 ? 92.771 5.720 -95.868 1.00 86.31 1215 ASP A CA 1
ATOM 8678 C C . ASP A 1 1215 ? 93.178 7.120 -96.375 1.00 86.31 1215 ASP A C 1
ATOM 8680 O O . ASP A 1 1215 ? 93.799 7.258 -97.428 1.00 86.31 1215 ASP A O 1
ATOM 8684 N N . GLN A 1 1216 ? 92.863 8.183 -95.622 1.00 87.50 1216 GLN A N 1
ATOM 8685 C CA . GLN A 1 1216 ? 93.280 9.553 -95.948 1.00 87.50 1216 GLN A CA 1
ATOM 8686 C C . GLN A 1 1216 ? 94.785 9.789 -95.763 1.00 87.50 1216 GLN A C 1
ATOM 8688 O O . GLN A 1 1216 ? 95.374 10.535 -96.542 1.00 87.50 1216 GLN A O 1
ATOM 8693 N N . ILE A 1 1217 ? 95.413 9.190 -94.749 1.00 85.12 1217 ILE A N 1
ATOM 8694 C CA . ILE A 1 1217 ? 96.866 9.258 -94.542 1.00 85.12 1217 ILE A CA 1
ATOM 8695 C C . ILE A 1 1217 ? 97.592 8.479 -95.640 1.00 85.12 1217 ILE A C 1
ATOM 8697 O O . ILE A 1 1217 ? 98.584 8.985 -96.161 1.00 85.12 1217 ILE A O 1
ATOM 8701 N N . ASP A 1 1218 ? 97.079 7.312 -96.029 1.00 85.44 1218 ASP A N 1
ATOM 8702 C CA . ASP A 1 1218 ? 97.613 6.512 -97.131 1.00 85.44 1218 ASP A CA 1
ATOM 8703 C C . ASP A 1 1218 ? 97.478 7.272 -98.464 1.00 85.44 1218 ASP A C 1
ATOM 8705 O O . ASP A 1 1218 ? 98.471 7.426 -99.170 1.00 85.44 1218 ASP A O 1
ATOM 8709 N N . GLN A 1 1219 ? 96.318 7.882 -98.752 1.00 85.44 1219 GLN A N 1
ATOM 8710 C CA . GLN A 1 1219 ? 96.134 8.752 -99.926 1.00 85.44 1219 GLN A CA 1
ATOM 8711 C C . GLN A 1 1219 ? 97.064 9.977 -99.909 1.00 85.44 1219 GLN A C 1
ATOM 8713 O O . GLN A 1 1219 ? 97.612 10.342 -100.944 1.00 85.44 1219 GLN A O 1
ATOM 8718 N N . VAL A 1 1220 ? 97.284 10.615 -98.754 1.00 82.62 1220 VAL A N 1
ATOM 8719 C CA . VAL A 1 1220 ? 98.271 11.706 -98.628 1.00 82.62 1220 VAL A CA 1
ATOM 8720 C C . VAL A 1 1220 ? 99.700 11.183 -98.818 1.00 82.62 1220 VAL A C 1
ATOM 8722 O O . VAL A 1 1220 ? 100.545 11.901 -99.349 1.00 82.62 1220 VAL A O 1
ATOM 8725 N N . GLY A 1 1221 ? 99.984 9.941 -98.424 1.00 84.19 1221 GLY A N 1
ATOM 8726 C CA . GLY A 1 1221 ? 101.238 9.246 -98.714 1.00 84.19 1221 GLY A CA 1
ATOM 8727 C C . GLY A 1 1221 ? 101.453 9.037 -100.214 1.00 84.19 1221 GLY A C 1
ATOM 8728 O O . GLY A 1 1221 ? 102.522 9.380 -100.723 1.00 84.19 1221 GLY A O 1
ATOM 8729 N N . ASP A 1 1222 ? 100.428 8.559 -100.921 1.00 84.19 1222 ASP A N 1
ATOM 8730 C CA . ASP A 1 1222 ? 100.419 8.398 -102.379 1.00 84.19 1222 ASP A CA 1
ATOM 8731 C C . ASP A 1 1222 ? 100.549 9.752 -103.104 1.00 84.19 1222 ASP A C 1
ATOM 8733 O O . ASP A 1 1222 ? 101.354 9.881 -104.028 1.00 84.19 1222 ASP A O 1
ATOM 8737 N N . ASP A 1 1223 ? 99.846 10.794 -102.648 1.00 84.56 1223 ASP A N 1
ATOM 8738 C CA . ASP A 1 1223 ? 99.961 12.157 -103.184 1.00 84.56 1223 ASP A CA 1
ATOM 8739 C C . ASP A 1 1223 ? 101.379 12.728 -102.969 1.00 84.56 1223 ASP A C 1
ATOM 8741 O O . ASP A 1 1223 ? 101.943 13.368 -103.859 1.00 84.56 1223 ASP A O 1
ATOM 8745 N N . ILE A 1 1224 ? 102.001 12.475 -101.808 1.00 82.88 1224 ILE A N 1
ATOM 8746 C CA . ILE A 1 1224 ? 103.398 12.853 -101.533 1.00 82.88 1224 ILE A CA 1
ATOM 8747 C C . ILE A 1 1224 ? 104.365 12.085 -102.442 1.00 82.88 1224 ILE A C 1
ATOM 8749 O O . ILE A 1 1224 ? 105.330 12.683 -102.923 1.00 82.88 1224 ILE A O 1
ATOM 8753 N N . ALA A 1 1225 ? 104.124 10.797 -102.697 1.00 79.12 1225 ALA A N 1
ATOM 8754 C CA . ALA A 1 1225 ? 104.929 10.003 -103.623 1.00 79.12 1225 ALA A CA 1
ATOM 8755 C C . ALA A 1 1225 ? 104.813 10.538 -105.062 1.00 79.12 1225 ALA A C 1
ATOM 8757 O O . ALA A 1 1225 ? 105.833 10.763 -105.711 1.00 79.12 1225 ALA A O 1
ATOM 8758 N N . ALA A 1 1226 ? 103.599 10.860 -105.519 1.00 79.56 1226 ALA A N 1
ATOM 8759 C CA . ALA A 1 1226 ? 103.365 11.485 -106.820 1.00 79.56 1226 ALA A CA 1
ATOM 8760 C C . ALA A 1 1226 ? 104.058 12.857 -106.945 1.00 79.56 1226 ALA A C 1
ATOM 8762 O O . ALA A 1 1226 ? 104.682 13.144 -107.964 1.00 79.56 1226 ALA A O 1
ATOM 8763 N N . ILE A 1 1227 ? 104.037 13.682 -105.890 1.00 78.25 1227 ILE A N 1
ATOM 8764 C CA . ILE A 1 1227 ? 104.774 14.958 -105.850 1.00 78.25 1227 ILE A CA 1
ATOM 8765 C C . ILE A 1 1227 ? 106.297 14.732 -105.888 1.00 78.25 1227 ILE A C 1
ATOM 8767 O O . ILE A 1 1227 ? 107.014 15.519 -106.505 1.00 78.25 1227 ILE A O 1
ATOM 8771 N N . GLN A 1 1228 ? 106.819 13.679 -105.251 1.00 76.44 1228 GLN A N 1
ATOM 8772 C CA . GLN A 1 1228 ? 108.245 13.332 -105.332 1.00 76.44 1228 GLN A CA 1
ATOM 8773 C C . GLN A 1 1228 ? 108.651 12.878 -106.743 1.00 76.44 1228 GLN A C 1
ATOM 8775 O O . GLN A 1 1228 ? 109.719 13.278 -107.215 1.00 76.44 1228 GLN A O 1
ATOM 8780 N N . ASP A 1 1229 ? 107.794 12.125 -107.435 1.00 77.81 1229 ASP A N 1
ATOM 8781 C CA . ASP A 1 1229 ? 107.988 11.744 -108.839 1.00 77.81 1229 ASP A CA 1
ATOM 8782 C C . ASP A 1 1229 ? 107.931 12.965 -109.781 1.00 77.81 1229 ASP A C 1
ATOM 8784 O O . ASP A 1 1229 ? 108.820 13.134 -110.622 1.00 77.81 1229 ASP A O 1
ATOM 8788 N N . ASP A 1 1230 ? 106.970 13.878 -109.594 1.00 77.12 1230 ASP A N 1
ATOM 8789 C CA . ASP A 1 1230 ? 106.886 15.144 -110.343 1.00 77.12 1230 ASP A CA 1
ATOM 8790 C C . ASP A 1 1230 ? 108.120 16.040 -110.111 1.00 77.12 1230 ASP A C 1
ATOM 8792 O O . ASP A 1 1230 ? 108.628 16.666 -111.046 1.00 77.12 1230 ASP A O 1
ATOM 8796 N N . ILE A 1 1231 ? 108.657 16.080 -108.884 1.00 70.56 1231 ILE A N 1
ATOM 8797 C CA . ILE A 1 1231 ? 109.904 16.797 -108.565 1.00 70.56 1231 ILE A CA 1
ATOM 8798 C C . ILE A 1 1231 ? 111.112 16.149 -109.261 1.00 70.56 1231 ILE A C 1
ATOM 8800 O O . ILE A 1 1231 ? 111.968 16.875 -109.772 1.00 70.56 1231 ILE A O 1
ATOM 8804 N N . MET A 1 1232 ? 111.186 14.812 -109.329 1.00 66.31 1232 MET A N 1
ATOM 8805 C CA . MET A 1 1232 ? 112.238 14.112 -110.086 1.00 66.31 1232 MET A CA 1
ATOM 8806 C C . MET A 1 1232 ? 112.168 14.390 -111.593 1.00 66.31 1232 MET A C 1
ATOM 8808 O O . MET A 1 1232 ? 113.209 14.445 -112.240 1.00 66.31 1232 MET A O 1
ATOM 8812 N N . LEU A 1 1233 ? 110.972 14.599 -112.149 1.00 67.50 1233 LEU A N 1
ATOM 8813 C CA . LEU A 1 1233 ? 110.753 14.960 -113.557 1.00 67.50 1233 LEU A CA 1
ATOM 8814 C C . LEU A 1 1233 ? 111.144 16.409 -113.908 1.00 67.50 1233 LEU A C 1
ATOM 8816 O O . LEU A 1 1233 ? 111.209 16.756 -115.090 1.00 67.50 1233 LEU A O 1
ATOM 8820 N N . LEU A 1 1234 ? 111.399 17.252 -112.903 1.00 57.78 1234 LEU A N 1
ATOM 8821 C CA . LEU A 1 1234 ? 111.718 18.679 -113.038 1.00 57.78 1234 LEU A CA 1
ATOM 8822 C C . LEU A 1 1234 ? 113.223 19.005 -112.928 1.00 57.78 1234 LEU A C 1
ATOM 8824 O O . LEU A 1 1234 ? 113.588 20.180 -113.038 1.00 57.78 1234 LEU A O 1
ATOM 8828 N N . CYS A 1 1235 ? 114.077 17.996 -112.718 1.00 47.84 1235 CYS A N 1
ATOM 8829 C CA . CYS A 1 1235 ? 115.539 18.098 -112.585 1.00 47.84 1235 CYS A CA 1
ATOM 8830 C C . CYS A 1 1235 ? 116.286 17.395 -113.733 1.00 47.84 1235 CYS A C 1
ATOM 8832 O O . CYS A 1 1235 ? 117.359 17.922 -114.111 1.00 47.84 1235 CYS A O 1
#

Organism: NCBI:txid137591

Mean predicted aligned error: 22.72 Å

Sequence (1235 aa):
MEKNDFAKANTQQAKHRRMWVTAGMTALTVGASVAGPEILDEVQTELGNNEPRTTVTKDSSPLVKVGNVLFSSRTAAAETINNVVDANGGNHSFKSTQTQVTTNFTGSGTGFSNASGSYDGQSATFMTLTAGNGSDQGAIAFNKQLDMTASWTLKFNMNLTKYNTGDAMLGGSSNGAGDFLGLVLAPIAPNKLGTSGAGGGALGIGTDANAAGIPNAVQWGIDFYQNDGDATNLVNPTDGTLISSGSDGNQVAGFRTTDSAGKLNTVSGSTGFTAFTKSNGESIMGFDSTYSPSATDSKWQGASNPNYEAPMTATYTYANGVGTLTIKADDGSYTASKQITITDGVNSTMSVGFKASDGTKYSQKGVTIREFDLTLPTADTKVNYIDKEGNAISGQASTTIKSNVNDTLGIVTSGAATNTTGTAHTFTAPTIAGYTYTGTTYGTAKSTTGPLTVSDTDANNIINVQYAKNSKITTVFVDQNGHVLSTVPSVELGTAGTNYDGQKATDAADYADYTAALATAKSNGYTGVSGVYSDSALTTKLGADLSAATFGNADKTVYVQLTPAPQTATITYNKATGLSTAGSTAQDNAVSASPTSLTGVTNDKYPTNTIQVPAGMTATIKDAAGNTLDTDTSKATHLVKNSDGSYTIVGAFSLTSAGALAVPSYTVTYTANAVKMIQQYPDETRSNAGTAYGTYSAAGVVQKTGYVSFVDGTKANQTPAGTFGATDKTYTITYEAVPATAGEVANEPTVTAALAAVNAATTETDYKAALAAYNTAVSDAQTARDNAETAAKAVDSSGFSTVTAVSDAQTNLNNVLAQAAAGQATTQQVIDATNALQTAISDAQAALDAAKAQAKTDIQANIDDINTQITQIQADIEAIQALADRNPGDTIIAGLLADAQQRLANAQSQLTQAEAALAAVDSAATIADVTNLSDGADQNQAAADSARTIADQDLAAAQAQDALNLKNAKDEATAAAETTTTANQAAIQQIEQNIAELQHLAEDYPNNATIATQLINAQDALDAANKAQADVDTASGEVPGLTTVEAVQIQQAAVNAAGKDAQNMLVVANDAVTAAKAEAEKVLSDAKAAATSAIQQQLDDADANIQTIKDNIAAIQTLLDNNPGDADIQAALDDANAQLVTANNQLADMAEAYADATDATTPAEVQAARDAATAAATAITDATTQSTNDLTTAQAKSDANLAAAKASAETTIGDQIDQVGDDIAAIQDDIMLLC

Solvent-accessible surface area (backbone atoms only — not comparable to full-atom values): 68455 Å² total; per-residue (Å²): 132,83,92,83,85,89,87,88,83,90,86,77,87,87,88,89,88,84,82,90,83,92,82,80,94,77,90,79,87,83,90,84,86,84,87,81,88,86,80,85,83,78,93,77,89,84,87,86,89,82,88,82,90,81,90,80,83,91,79,90,84,85,88,90,77,97,82,76,90,74,81,77,75,75,83,64,75,47,55,41,51,84,79,44,57,39,82,53,74,85,60,49,74,44,71,45,45,26,77,38,43,83,80,50,35,32,68,16,38,87,15,39,48,74,28,76,42,66,53,97,91,39,64,29,48,27,35,35,13,15,72,32,46,69,58,21,27,3,14,42,12,34,67,50,56,38,52,45,75,54,50,36,39,40,32,34,27,47,30,32,23,53,51,37,24,29,15,58,59,64,54,45,72,42,31,44,23,26,20,23,44,30,45,36,40,28,66,50,63,25,69,41,58,18,73,41,22,16,47,33,83,30,58,30,37,5,43,57,100,87,30,64,23,37,43,59,21,41,32,38,32,39,41,36,54,69,46,95,46,46,46,68,68,43,37,60,42,31,50,12,36,78,87,37,57,24,46,33,43,30,30,27,39,34,73,50,42,28,40,84,80,1,41,56,59,68,45,83,49,44,83,76,45,51,65,41,34,81,89,40,33,41,76,45,48,42,38,46,54,98,64,87,72,52,64,80,45,34,50,42,88,39,80,54,39,62,36,27,42,18,48,30,38,38,39,36,44,47,55,95,56,34,26,37,43,33,42,32,21,72,89,61,55,26,76,51,75,45,80,42,77,40,44,92,94,41,61,36,49,23,13,46,30,38,40,22,13,12,24,96,35,29,26,17,31,33,39,33,59,51,36,38,42,32,60,55,48,68,30,51,29,41,36,37,42,23,36,83,90,65,48,74,40,88,96,48,78,64,50,55,30,36,34,47,46,68,24,28,48,31,80,45,67,92,87,60,87,56,63,79,70,90,49,37,44,51,21,23,75,69,91,46,90,67,40,44,82,72,53,60,26,28,32,82,84,52,39,74,73,76,52,39,65,32,41,94,47,49,89,48,22,36,39,40,45,27,22,42,72,47,25,36,44,29,44,32,35,19,38,90,83,42,49,79,64,36,67,31,76,68,44,79,39,71,74,78,81,71,58,51,46,94,78,73,72,86,58,74,66,78,54,43,51,52,49,50,35,52,48,52,35,37,75,72,42,34,56,64,73,77,26,20,15,64,38,65,83,64,76,48,74,57,30,69,44,66,50,68,33,83,74,66,91,52,70,45,58,37,31,37,28,35,36,82,59,89,41,51,35,40,46,46,78,45,84,64,86,89,60,53,75,69,51,46,54,55,50,52,58,53,56,76,75,52,85,50,64,52,79,77,60,72,92,72,77,79,80,88,79,84,83,83,65,65,92,77,50,53,61,47,35,22,45,82,88,63,52,78,75,59,83,88,86,86,80,88,83,69,76,44,75,46,97,87,74,37,49,43,76,81,87,87,86,87,81,97,74,94,79,92,85,86,86,88,87,83,76,73,78,89,87,83,89,87,82,92,86,92,85,86,86,83,89,87,84,83,86,82,93,86,88,78,90,86,87,87,84,83,90,84,90,78,90,86,86,80,90,76,80,69,95,77,82,87,85,89,86,81,87,82,87,83,82,86,80,86,77,91,81,83,88,83,91,80,91,78,80,82,76,94,68,83,68,56,58,59,67,32,72,63,26,42,51,24,46,50,45,34,75,66,39,88,44,77,67,49,29,53,52,24,44,50,48,23,53,46,32,45,52,52,49,49,52,52,32,54,51,40,53,51,54,46,74,65,63,85,54,74,89,46,51,85,43,63,64,29,38,53,25,47,52,49,31,54,51,40,49,56,32,36,77,68,21,69,44,43,54,64,56,44,46,53,30,39,51,47,27,53,48,32,47,50,53,52,48,52,52,39,53,52,46,38,56,49,35,48,52,54,28,48,51,33,43,55,50,34,54,52,33,47,53,49,32,53,54,34,42,56,54,32,47,59,50,29,71,67,39,76,85,46,63,65,42,48,48,34,41,52,48,29,53,51,29,44,54,53,30,54,55,25,43,55,51,26,55,51,33,52,68,44,40,82,73,43,83,46,61,65,53,34,47,54,37,32,59,50,20,56,51,29,31,55,52,18,52,53,28,28,59,46,21,59,48,34,34,55,51,36,54,53,48,55,53,48,51,38,47,51,44,39,53,54,36,46,53,51,35,54,53,36,53,51,52,36,50,56,34,47,58,50,29,54,50,39,38,53,55,30,50,52,53,32,67,67,38,77,82,46,67,66,38,52,48,26,36,48,52,21,49,56,23,43,56,52,24,54,50,22,47,54,50,26,55,52,36,48,70,46,45,84,78,57,91,48,45,66,60,32,52,51,35,38,51,51,26,56,50,25,38,50,50,18,54,51,25,36,49,53,17,53,51,24,44,53,53,32,51,57,49,52,55,49,53,38,52,55,46,29,56,56,35,42,57,52,45,48,53,44,50,56,52,42,53,54,36,52,49,51,30,54,53,34,42,56,50,32,50,53,48,33,71,79,41,77,86,49,64,68,37,49,50,29,40,54,49,27,52,51,28,48,53,52,32,56,53,31,52,50,52,31,55,48,21,42,48,44,18,68,68,42,89,42,57,64,47,24,49,52,18,47,53,50,22,52,52,26,45,49,54,28,52,52,28,31,52,49,21,52,50,27,34,52,51,29,49,56,47,46,54,51,50,51,51,51,52,47,53,51,49,54,47,52,52,45,56,50,51,52,50,51,48,52,51,50,50,52,49,50,52,55,54,62,74,74,111

pLDDT: mean 77.01, std 24.4, range [21.28, 98.69]